Protein 7L6V (pdb70)

Solvent-accessible surface area: 42622 Å² total; per-residue (Å²): 90,66,48,6,15,43,88,143,10,48,17,139,34,74,19,53,0,90,30,3,0,26,0,21,7,25,62,4,47,141,18,66,5,10,17,0,0,40,5,25,34,27,0,0,0,2,0,28,13,0,37,20,1,14,28,73,56,45,78,35,111,66,46,46,121,0,17,38,1,44,14,0,38,48,51,68,90,11,4,70,68,56,117,50,25,34,41,0,0,59,0,0,20,28,0,0,15,4,0,24,21,18,0,0,0,27,0,0,0,20,0,0,6,2,0,6,4,2,8,12,18,10,72,100,115,54,31,2,83,30,10,98,9,4,9,4,53,0,4,28,17,48,0,37,100,99,75,23,41,0,0,0,0,0,1,0,0,4,17,11,0,0,38,17,47,15,19,0,2,1,13,15,30,19,54,0,1,40,17,0,34,0,0,1,0,2,0,1,0,0,1,7,6,1,6,1,4,16,76,46,96,134,31,0,42,42,65,125,67,38,45,1,89,16,0,18,0,2,0,1,15,0,0,14,14,0,1,13,0,1,0,24,0,0,0,0,4,8,36,52,114,101,43,40,94,20,131,115,83,62,132,27,3,16,19,8,12,45,18,36,0,16,0,1,2,28,173,12,22,145,145,8,89,76,73,28,54,93,101,17,62,104,106,12,36,62,50,3,100,78,2,3,45,41,0,43,131,3,145,47,35,55,81,52,104,12,14,41,60,17,12,24,20,2,0,34,6,1,4,15,8,42,76,68,152,103,26,118,3,54,19,52,79,113,86,5,26,22,1,11,88,0,1,7,103,28,1,4,5,28,36,0,22,127,56,14,160,9,28,5,46,93,20,15,49,22,37,25,0,0,0,5,78,5,59,2,41,46,146,125,31,0,17,41,100,22,0,0,16,11,166,130,54,129,24,49,58,121,73,25,0,0,9,10,116,98,10,75,174,18,17,85,81,62,65,72,21,75,88,46,95,12,62,19,64,40,36,21,162,21,128,87,55,11,71,28,135,0,22,1,47,11,56,53,15,54,7,80,26,8,0,0,7,0,22,23,52,31,142,74,152,143,62,69,42,1,1,0,6,15,12,73,40,125,40,23,64,58,48,115,71,0,115,88,53,4,75,11,48,29,53,52,148,59,47,44,2,32,0,61,0,40,62,6,35,84,126,4,40,4,39,0,30,0,0,0,7,2,4,12,61,82,48,60,76,4,90,21,22,97,1,50,30,50,168,52,78,122,23,97,10,88,18,90,37,34,29,132,22,68,48,55,28,55,27,125,0,24,0,56,16,60,44,33,96,12,9,2,15,0,2,0,0,10,42,72,24,114,92,54,93,111,76,30,6,0,0,29,5,74,104,48,56,63,15,58,19,162,78,4,192,83,47,6,80,7,40,36,63,52,84,132,18,37,0,42,0,48,0,54,61,2,108,55,96,4,30,3,45,0,44,0,0,0,9,34,37,32,33,80,23,16,28,127,67,100,70,20,45,6,177,19,34,91,0,46,6,56,124,99,137,28,46,72,23,5,117,17,71,27,62,51,16,31,89,34,126,62,46,22,58,26,119,0,25,2,30,5,94,40,8,12,6,54,10,0,17,0,3,0,36,40,47,50,131,91,89,144,91,96,64,1,0,17,5,45,28,115,89,181,61,84,56,28,91,48,0,112,88,50,8,71,6,50,17,43,55,88,155,68,28,2,22,0,43,0,49,96,2,31,67,138,2,45,5,39,0,34,0,24,0,58,4,32,7,34,4,12,63,13,97,10,96,26,20,90,0,43,4,65,126,66,116,154,25,112,10,75,5,58,34,30,28,135,16,133,58,42,24,63,26,123,0,17,1,55,8,54,50,17,92,0,14,51,22,9,1,0,0,0,25,53,26,120,91,110,61,47,69,18,0,0,0,4,2,30,88,35,34,37,60,45,4,121,11,0,126,85,56,7,87,8,48,40,45,88,104,146,30,17,0,38,0,68,0,44,76,0,56,69,131,1,36,1,44,0,26,0,0,3,2,7,100,12,56,54,141,25,125,61,24,31,39,7,112,10,19,90,0,41,4,58,128,118,138,52,96,7,74,14,54,40,29,28,105,28,123,60,55,23,82,26,154,0,27,1,42,10,48,21,11,22,1,23,16,10,0,1,1,1,8,11,64,29,124,88,158,151,83,77,9,1,4,5,6,1,0,35,49,36,84,41,49,12,120,59,1,118,88,34,5,75,2,46,54,44,55,104,140,24,12,0,42,0,35,0,74,56,1,85,83,95,0,35,0,40,0,32,0,2,30,0,28,1,0,11,4,26,49,78,65,74,18,80,13,16,83,62,124,8,175,20,18,87,0,38,4,63,128

B-factor: mean 48.37, std 18.38, range [22.45, 128.88]

Secondary structure (DSSP, 8-state):
---SS-S---TTSPP-SSSEEEEE-TT-TTSPPEEEEEEETTEEEEEEE--SS-GGG-S-PPPPGGGS-SS----TTTT-SHHHHHHHHHHHHHHHHHHHTSHHHHHHHHHHHH-PPP-B--SSTTEEB--GGGEEEEE-TTS-EEEEE-SEEEEE--SSTT--EEE-B--SS--TTTSS----EEEE--SSEEEEE-SSHHHHTSSSS----EEPPHHHHHHHHHHHHHHHHTT-PPPTT-EEE-----TT--EEEHHHHHHH-GGGGGSS-HHHHHHHHHHHHHHHHHHHHHHHT--EE-S-SS-HHHHHHHHHHHHT-EE-TT--EE--HHHHHHHHHIIIIIS-HHHHHHHHT----S-SS----EEEE----STTT-BTTTBTS-TTSGGGSTTTTTBTTTTGGG-EEEEE--/--EEEEE---B--TT--EEEEEEEESS-GGGSEEEEEEE-TTS--EEEEEE-TTSS-EEE-GGGTTT-EEEEETTTTEEEEEE-S--TTS-EEEEEEEESBTT-EEE---EEEB-/-GGGG-EEEEE--EEEETT--EEEEEEEES-SS--SEEEEEEE-TTS--EEEEEEETTS-EEE-TTTTTTEEEEE-TTSSEEEEEE-S--GGG-EEEEEEEE----TTS---PPEE---EEEEEE-/-----SSEEEEEE-EEE-TT--EEEEEEEESS-GGGEEEEEEEE-TTS--EEEEEE-TT--EEE-TTTTTTEEEEEETTTTEEEEEE-S--GGG-EEEEEEEEETTSS-EEE---EEEEE--/--S-EEEEE--EEE-TT--EEEEEEEESS-GGGS-EEEEEE-TTS-EEEEEEE-TTS-EEE-TTTTTT-EEEEETTTTEEEEEE-S--GGG-EEEEEEESSS--S--TT--B---EEEEE--/---EEEEE--EEE-TT--EEEEEEEESS-TTSEEEEEEEE-TTS-EEEEEEE-TT--EEE-GGGTTTEEEEEEGGGTEEEEEE-S--GGG-EEEEEEEEESS---SSS--TTEEEE---EEEEE--

GO terms:
  GO:0004222 metalloendopeptidase activity (F, EXP)

InterPro domains:
  IPR000395 Botulinum/Tetanus toxin, catalytic chain [PF01742] (4-410)
  IPR000395 Botulinum/Tetanus toxin, catalytic chain [PR00760] (7-23)
  IPR000395 Botulinum/Tetanus toxin, catalytic chain [PR00760] (33-49)
  IPR000395 Botulinum/Tetanus toxin, catalytic chain [PR00760] (72-88)
  IPR000395 Botulinum/Tetanus toxin, catalytic chain [PR00760] (97-119)
  IPR000395 Botulinum/Tetanus toxin, catalytic chain [PR00760] (213-225)
  IPR000395 Botulinum/Tetanus toxin, catalytic chain [PR00760] (259-275)
  IPR011065 Kunitz inhibitor STI-like superfamily [SSF50386] (1080-1295)
  IPR012500 Clostridium neurotoxin, translocation [PF07952] (549-866)
  IPR012928 Clostridium neurotoxin, receptor binding N-terminal [PF07953] (886-1079)
  IPR013104 Clostridium neurotoxin, receptor-binding C-terminal [PF07951] (1088-1293)
  IPR013320 Concanavalin A-like lectin/glucanase domain superfamily [SSF49899] (873-1079)
  IPR036248 Clostridium neurotoxin, translocation domain [G3DSA:1.20.1120.10] (447-868)
  IPR036248 Clostridium neurotoxin, translocation domain [SSF58091] (549-874)

Structure (mmCIF, N/CA/C/O backbone):
data_7L6V
#
_entry.id   7L6V
#
_cell.length_a   115.899
_cell.length_b   157.645
_cell.length_c   173.001
_cell.angle_alpha   90.000
_cell.angle_beta   90.000
_cell.angle_gamma   90.000
#
_symmetry.space_group_name_H-M   'I 2 2 2'
#
loop_
_entity.id
_entity.type
_entity.pdbx_description
1 polymer BoNT/A
2 polymer JPU-C1
3 polymer JPU-A5
4 polymer JPU-H7
5 polymer 'Single-domain antibody VHH ciA-F12'
6 polymer JPU-D12
7 non-polymer 1,2-ETHANEDIOL
8 non-polymer 'ZINC ION'
9 water water
#
loop_
_atom_site.group_PDB
_atom_site.id
_atom_site.type_symbol
_atom_site.label_atom_id
_atom_site.label_alt_id
_atom_site.label_comp_id
_atom_site.label_asym_id
_atom_site.label_entity_id
_atom_site.label_seq_id
_atom_site.pdbx_PDB_ins_code
_atom_site.Cartn_x
_atom_site.Cartn_y
_atom_site.Cartn_z
_atom_site.occupancy
_atom_site.B_iso_or_equiv
_atom_site.auth_seq_id
_atom_site.auth_comp_id
_atom_site.auth_asym_id
_atom_site.auth_atom_id
_atom_site.pdbx_PDB_model_num
ATOM 1 N N . SER A 1 5 ? -52.80300 47.19700 29.66700 1.000 51.77548 0 SER A N 1
ATOM 2 C CA . SER A 1 5 ? -52.25400 47.37200 31.00700 1.000 57.58736 0 SER A CA 1
ATOM 3 C C . SER A 1 5 ? -53.31500 47.35100 32.12500 1.000 51.69270 0 SER A C 1
ATOM 4 O O . SER A 1 5 ? -52.98900 47.02500 33.26600 1.000 51.83455 0 SER A O 1
ATOM 7 N N . MET A 1 6 ? -54.57600 47.71800 31.82700 1.000 40.66510 1 MET A N 1
ATOM 8 C CA . MET A 1 6 ? -55.58200 47.34300 32.82200 1.000 40.36687 1 MET A CA 1
ATOM 9 C C . MET A 1 6 ? -55.86600 45.84800 32.70400 1.000 39.84687 1 MET A C 1
ATOM 10 O O . MET A 1 6 ? -55.95600 45.32400 31.59400 1.000 38.61635 1 MET A O 1
ATOM 15 N N . PRO A 1 7 ? -56.02700 45.14500 33.81500 1.000 40.61790 2 PRO A N 1
ATOM 16 C CA . PRO A 1 7 ? -56.41700 43.73600 33.72400 1.000 36.10742 2 PRO A CA 1
ATOM 17 C C . PRO A 1 7 ? -57.84900 43.61800 33.23500 1.000 37.43890 2 PRO A C 1
ATOM 18 O O . PRO A 1 7 ? -58.67200 44.52400 33.41400 1.000 31.43158 2 PRO A O 1
ATOM 22 N N . PHE A 1 8 ? -58.14200 42.48700 32.59600 1.000 30.12150 3 PHE A N 1
ATOM 23 C CA . PHE A 1 8 ? -59.51300 42.22500 32.16600 1.000 28.04943 3 PHE A CA 1
ATOM 24 C C . PHE A 1 8 ? -60.43500 42.05300 33.36400 1.000 30.61202 3 PHE A C 1
ATOM 25 O O . PHE A 1 8 ? -61.60600 42.45600 33.33100 1.000 28.59878 3 PHE A O 1
ATOM 33 N N . VAL A 1 9 ? -59.92300 41.43900 34.42300 1.000 31.23504 4 VAL A N 1
ATOM 34 C CA . VAL A 1 9 ? -60.65100 41.22100 35.65900 1.000 30.73189 4 VAL A CA 1
ATOM 35 C C . VAL A 1 9 ? -60.06300 42.17700 36.67800 1.000 35.85177 4 VAL A C 1
ATOM 36 O O . VAL A 1 9 ? -59.05900 41.86800 37.32900 1.000 34.70040 4 VAL A O 1
ATOM 40 N N . ASN A 1 10 ? -60.68300 43.35100 36.80700 1.000 34.87326 5 ASN A N 1
ATOM 41 C CA . ASN A 1 10 ? -60.13200 44.50000 37.51500 1.000 45.56873 5 ASN A CA 1
ATOM 42 C C . ASN A 1 10 ? -60.22400 44.37700 39.03100 1.000 42.98312 5 ASN A C 1
ATOM 43 O O . ASN A 1 10 ? -59.94700 45.34800 39.73800 1.000 52.02566 5 ASN A O 1
ATOM 48 N N . LYS A 1 11 ? -60.59800 43.21800 39.54600 1.000 35.82578 6 LYS A N 1
ATOM 49 C CA . LYS A 1 11 ? -60.87700 43.04900 40.96000 1.000 41.45936 6 LYS A CA 1
ATOM 50 C C . LYS A 1 11 ? -60.42900 41.65100 41.36900 1.000 43.43754 6 LYS A C 1
ATOM 51 O O . LYS A 1 11 ? -60.41400 40.72800 40.55100 1.000 41.98698 6 LYS A O 1
ATOM 57 N N . GLN A 1 12 ? -60.05900 41.49400 42.63300 1.000 41.63919 7 GLN A N 1
ATOM 58 C CA . GLN A 1 12 ? -59.67900 40.18600 43.15200 1.000 50.23861 7 GLN A CA 1
ATOM 59 C C . GLN A 1 12 ? -60.89900 39.54500 43.79900 1.000 45.15000 7 GLN A C 1
ATOM 60 O O . GLN A 1 12 ? -61.42800 40.06800 44.78300 1.000 49.73192 7 GLN A O 1
ATOM 66 N N . PHE A 1 13 ? -61.34300 38.42500 43.24200 1.000 43.04051 8 PHE A N 1
ATOM 67 C CA . PHE A 1 13 ? -62.47400 37.67600 43.77200 1.000 39.98964 8 PHE A CA 1
ATOM 68 C C . PHE A 1 13 ? -61.99200 36.46600 44.56300 1.000 41.84196 8 PHE A C 1
ATOM 69 O O . PHE A 1 13 ? -61.09500 35.74100 44.12900 1.000 41.14903 8 PHE A O 1
ATOM 77 N N . ASN A 1 14 ? -62.59100 36.25800 45.72500 1.000 40.17844 9 ASN A N 1
ATOM 78 C CA . ASN A 1 14 ? -62.51600 35.00100 46.44800 1.000 36.09701 9 ASN A CA 1
ATOM 79 C C . ASN A 1 14 ? -63.92300 34.44500 46.54800 1.000 40.50980 9 ASN A C 1
ATOM 80 O O . ASN A 1 14 ? -64.88700 35.20100 46.72900 1.000 33.22280 9 ASN A O 1
ATOM 85 N N . TYR A 1 15 ? -64.04100 33.12000 46.42400 1.000 33.87533 10 TYR A N 1
ATOM 86 C CA . TYR A 1 15 ? -65.36900 32.52400 46.35000 1.000 31.58214 10 TYR A CA 1
ATOM 87 C C . TYR A 1 15 ? -66.22300 32.90300 47.54600 1.000 31.94533 10 TYR A C 1
ATOM 88 O O . TYR A 1 15 ? -67.44600 33.03900 47.41700 1.000 31.32632 10 TYR A O 1
ATOM 97 N N . LYS A 1 16 ? -65.60400 33.06800 48.71400 1.000 32.82909 11 LYS A N 1
ATOM 98 C CA . LYS A 1 16 ? -66.32500 33.35100 49.94300 1.000 34.83945 11 LYS A CA 1
ATOM 99 C C . LYS A 1 16 ? -66.50700 34.84600 50.20000 1.000 37.39802 11 LYS A C 1
ATOM 100 O O . LYS A 1 16 ? -67.01000 35.21800 51.26400 1.000 32.51161 11 LYS A O 1
ATOM 106 N N . ASP A 1 17 ? -66.12700 35.70700 49.26100 1.000 36.02332 12 ASP A N 1
ATOM 107 C CA . ASP A 1 17 ? -66.39700 37.13200 49.44300 1.000 38.59709 12 ASP A CA 1
ATOM 108 C C . ASP A 1 17 ? -67.90500 37.35300 49.53500 1.000 41.44807 12 ASP A C 1
ATOM 109 O O . ASP A 1 17 ? -68.66800 36.74600 48.77600 1.000 37.41484 12 ASP A O 1
ATOM 114 N N . PRO A 1 18 ? -68.37000 38.20900 50.43700 1.000 41.13630 13 PRO A N 1
ATOM 115 C CA . PRO A 1 18 ? -69.81600 38.44100 50.54300 1.000 44.68197 13 PRO A CA 1
ATOM 116 C C . PRO A 1 18 ? -70.37100 39.08300 49.28200 1.000 35.46001 13 PRO A C 1
ATOM 117 O O . PRO A 1 18 ? -69.68100 39.82400 48.58500 1.000 36.90208 13 PRO A O 1
ATOM 121 N N . VAL A 1 19 ? -71.64000 38.77400 48.99000 1.000 34.01430 14 VAL A N 1
ATOM 122 C CA . VAL A 1 19 ? -72.31300 39.38100 47.84600 1.000 35.84629 14 VAL A CA 1
ATOM 123 C C . VAL A 1 19 ? -72.39600 40.90600 48.00400 1.000 35.60932 14 VAL A C 1
ATOM 124 O O . VAL A 1 19 ? -72.40800 41.44800 49.11400 1.000 34.78878 14 VAL A O 1
ATOM 128 N N . ASN A 1 20 ? -72.47400 41.59700 46.85900 1.000 31.51021 15 ASN A N 1
ATOM 129 C CA . ASN A 1 20 ? -72.79200 43.01500 46.81200 1.000 35.07563 15 ASN A CA 1
ATOM 130 C C . ASN A 1 20 ? -73.89200 43.33300 45.81300 1.000 41.91312 15 ASN A C 1
ATOM 131 O O . ASN A 1 20 ? -74.30800 44.49100 45.72200 1.000 38.45345 15 ASN A O 1
ATOM 136 N N . GLY A 1 21 ? -74.36400 42.35600 45.04900 1.000 35.18311 16 GLY A N 1
ATOM 137 C CA . GLY A 1 21 ? -75.42700 42.59700 44.10100 1.000 36.20407 16 GLY A CA 1
ATOM 138 C C . GLY A 1 21 ? -75.00900 43.23800 42.80400 1.000 35.05908 16 GLY A C 1
ATOM 139 O O . GLY A 1 21 ? -75.87800 43.48700 41.95300 1.000 36.94098 16 GLY A O 1
ATOM 140 N N . VAL A 1 22 ? -73.71400 43.50000 42.61400 1.000 34.76751 17 VAL A N 1
ATOM 141 C CA . VAL A 1 22 ? -73.21800 44.16200 41.41400 1.000 33.33933 17 VAL A CA 1
ATOM 142 C C . VAL A 1 22 ? -72.26800 43.22900 40.68500 1.000 33.57646 17 VAL A C 1
ATOM 143 O O . VAL A 1 22 ? -72.48700 42.90200 39.51500 1.000 34.63526 17 VAL A O 1
ATOM 147 N N . ASP A 1 23 ? -71.20500 42.78500 41.36600 1.000 33.52425 18 ASP A N 1
ATOM 148 C CA . ASP A 1 23 ? -70.28600 41.83600 40.76500 1.000 34.00347 18 ASP A CA 1
ATOM 149 C C . ASP A 1 23 ? -70.08100 40.57800 41.59800 1.000 33.30616 18 ASP A C 1
ATOM 150 O O . ASP A 1 23 ? -69.36400 39.68200 41.15000 1.000 33.45544 18 ASP A O 1
ATOM 155 N N . ILE A 1 24 ? -70.68800 40.48100 42.78200 1.000 30.76135 19 ILE A N 1
ATOM 156 C CA . ILE A 1 24 ? -70.84100 39.20900 43.48100 1.000 31.50943 19 ILE A CA 1
ATOM 157 C C . ILE A 1 24 ? -72.29100 39.11600 43.91600 1.000 32.78044 19 ILE A C 1
ATOM 158 O O . ILE A 1 24 ? -72.79900 40.02100 44.59100 1.000 33.38842 19 ILE A O 1
ATOM 163 N N . ALA A 1 25 ? -72.99400 38.06200 43.49300 1.000 26.68170 20 ALA A N 1
ATOM 164 C CA . ALA A 1 25 ? -74.43900 38.01300 43.81400 1.000 25.38865 20 ALA A CA 1
ATOM 165 C C . ALA A 1 25 ? -75.03000 36.63700 43.53100 1.000 36.38184 20 ALA A C 1
ATOM 166 O O . ALA A 1 25 ? -74.55000 35.96300 42.60000 1.000 28.78032 20 ALA A O 1
ATOM 168 N N . TYR A 1 26 ? -76.03400 36.24000 44.31500 1.000 30.08793 21 TYR A N 1
ATOM 169 C CA . TYR A 1 26 ? -76.74900 34.98300 43.99100 1.000 34.82363 21 TYR A CA 1
ATOM 170 C C . TYR A 1 26 ? -77.63000 35.32200 42.79000 1.000 38.58858 21 TYR A C 1
ATOM 171 O O . TYR A 1 26 ? -78.18000 36.43200 42.76400 1.000 35.60889 21 TYR A O 1
ATOM 180 N N . ILE A 1 27 ? -77.70000 34.44000 41.79700 1.000 33.31967 22 ILE A N 1
ATOM 181 C CA . ILE A 1 27 ? -78.43100 34.72900 40.57300 1.000 35.64776 22 ILE A CA 1
ATOM 182 C C . ILE A 1 27 ? -79.29100 33.52200 40.22800 1.000 40.79994 22 ILE A C 1
ATOM 183 O O . ILE A 1 27 ? -79.01600 32.39400 40.64000 1.000 36.01944 22 ILE A O 1
ATOM 188 N N . LYS A 1 28 ? -80.34100 33.78600 39.45800 1.000 38.07987 23 LYS A N 1
ATOM 189 C CA . LYS A 1 28 ? -81.20600 32.77500 38.87400 1.000 42.30900 23 LYS A CA 1
ATOM 190 C C . LYS A 1 28 ? -81.23100 32.96100 37.36300 1.000 43.63015 23 LYS A C 1
ATOM 191 O O . LYS A 1 28 ? -81.24600 34.09500 36.87200 1.000 38.46092 23 LYS A O 1
ATOM 197 N N . ILE A 1 29 ? -81.20800 31.85600 36.62300 1.000 42.02735 24 ILE A N 1
ATOM 198 C CA . ILE A 1 29 ? -81.23700 31.96300 35.16700 1.000 44.20366 24 ILE A CA 1
ATOM 199 C C . ILE A 1 29 ? -82.67400 31.77600 34.69300 1.000 51.59575 24 ILE A C 1
ATOM 200 O O . ILE A 1 29 ? -83.49500 31.15800 35.38800 1.000 49.20274 24 ILE A O 1
ATOM 205 N N . PRO A 1 30 ? -83.02400 32.30500 33.52800 1.000 54.43661 25 PRO A N 1
ATOM 206 C CA . PRO A 1 30 ? -84.43800 32.38800 33.15000 1.000 58.65932 25 PRO A CA 1
ATOM 207 C C . PRO A 1 30 ? -84.99700 31.02700 32.76700 1.000 55.33590 25 PRO A C 1
ATOM 208 O O . PRO A 1 30 ? -84.32400 30.21000 32.13200 1.000 58.06543 25 PRO A O 1
ATOM 212 N N . ASN A 1 31 ? -86.24300 30.78800 33.16800 1.000 57.11143 26 ASN A N 1
ATOM 213 C CA . ASN A 1 31 ? -86.97600 29.56100 32.87200 1.000 58.87480 26 ASN A CA 1
ATOM 214 C C . ASN A 1 31 ? -86.35800 28.33400 33.52500 1.000 62.08933 26 ASN A C 1
ATOM 215 O O . ASN A 1 31 ? -86.68600 27.20600 33.14500 1.000 69.28649 26 ASN A O 1
ATOM 220 N N . ALA A 1 32 ? -85.44900 28.52400 34.47800 1.000 58.61759 27 ALA A N 1
ATOM 221 C CA . ALA A 1 32 ? -85.01900 27.45500 35.36500 1.000 58.90534 27 ALA A CA 1
ATOM 222 C C . ALA A 1 32 ? -85.58400 27.75000 36.74800 1.000 65.07426 27 ALA A C 1
ATOM 223 O O . ALA A 1 32 ? -84.84800 27.81700 37.74000 1.000 61.74979 27 ALA A O 1
ATOM 225 N N . GLY A 1 33 ? -86.90400 27.93400 36.81100 1.000 65.40193 28 GLY A N 1
ATOM 226 C CA . GLY A 1 33 ? -87.51800 28.47400 38.01200 1.000 64.85662 28 GLY A CA 1
ATOM 227 C C . GLY A 1 33 ? -87.24800 27.65200 39.25700 1.000 63.17296 28 GLY A C 1
ATOM 228 O O . GLY A 1 33 ? -87.07600 28.20300 40.34700 1.000 72.13987 28 GLY A O 1
ATOM 229 N N . GLN A 1 34 ? -87.21800 26.32800 39.12500 1.000 51.55181 29 GLN A N 1
ATOM 230 C CA . GLN A 1 34 ? -87.01700 25.52600 40.32200 1.000 58.80547 29 GLN A CA 1
ATOM 231 C C . GLN A 1 34 ? -85.55500 25.42400 40.73800 1.000 53.91546 29 GLN A C 1
ATOM 232 O O . GLN A 1 34 ? -85.27000 24.81800 41.77300 1.000 51.43190 29 GLN A O 1
ATOM 238 N N . MET A 1 35 ? -84.62900 26.02000 39.99300 1.000 48.90561 30 MET A N 1
ATOM 239 C CA . MET A 1 35 ? -83.22900 25.99100 40.39100 1.000 45.39356 30 MET A CA 1
ATOM 240 C C . MET A 1 35 ? -83.00500 26.80000 41.66700 1.000 45.88812 30 MET A C 1
ATOM 241 O O . MET A 1 35 ? -83.62800 27.84000 41.89600 1.000 41.62663 30 MET A O 1
ATOM 246 N N . GLN A 1 36 ? -82.08400 26.32200 42.48500 1.000 44.01788 31 GLN A N 1
ATOM 247 C CA . GLN A 1 36 ? -81.61800 27.09700 43.61900 1.000 39.46175 31 GLN A CA 1
ATOM 248 C C . GLN A 1 36 ? -80.76200 28.26800 43.13100 1.000 37.64299 31 GLN A C 1
ATOM 249 O O . GLN A 1 36 ? -79.97700 28.11200 42.19400 1.00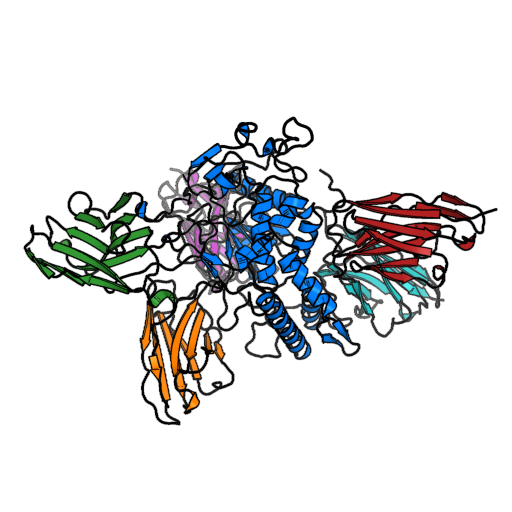0 36.82279 31 GLN A O 1
ATOM 255 N N . PRO A 1 37 ? -80.89700 29.45800 43.72200 1.000 35.70129 32 PRO A N 1
ATOM 256 C CA . PRO A 1 37 ? -79.96200 30.53800 43.37800 1.000 34.50514 32 PRO A CA 1
ATOM 257 C C . PRO A 1 37 ? -78.52600 30.07400 43.59200 1.000 35.50966 32 PRO A C 1
ATOM 258 O O . PRO A 1 37 ? -78.23300 29.35000 44.54600 1.000 34.81602 32 PRO A O 1
ATOM 262 N N . VAL A 1 38 ? -77.63000 30.48000 42.68000 1.000 33.70552 33 VAL A N 1
ATOM 263 C CA . VAL A 1 38 ? -76.22100 30.09000 42.71200 1.000 38.74125 33 VAL A CA 1
ATOM 264 C C . VAL A 1 38 ? -75.34300 31.33700 42.78000 1.000 38.24496 33 VAL A C 1
ATOM 265 O O . VAL A 1 38 ? -75.63000 32.35500 42.14300 1.000 33.56438 33 VAL A O 1
ATOM 269 N N . LYS A 1 39 ? -74.24100 31.24000 43.52400 1.000 30.92356 34 LYS A N 1
ATOM 270 C CA . LYS A 1 39 ? -73.35500 32.38600 43.68600 1.000 32.29403 34 LYS A CA 1
ATOM 271 C C . LYS A 1 39 ? -72.55300 32.60200 42.40500 1.000 32.47084 34 LYS A C 1
ATOM 272 O O . LYS A 1 39 ? -71.97600 31.65500 41.85100 1.000 32.06360 34 LYS A O 1
ATOM 278 N N . ALA A 1 40 ? -72.52300 33.84500 41.93100 1.000 29.71118 35 ALA A N 1
ATOM 279 C CA . ALA A 1 40 ? -71.90400 34.16100 40.64800 1.000 29.35684 35 ALA A CA 1
ATOM 280 C C . ALA A 1 40 ? -71.04200 35.40700 40.78300 1.000 29.32018 35 ALA A C 1
ATOM 281 O O . ALA A 1 40 ? -71.18300 36.18900 41.72900 1.000 25.80984 35 ALA A O 1
ATOM 283 N N . PHE A 1 41 ? -70.15300 35.58900 39.80900 1.000 28.82168 36 PHE A N 1
ATOM 284 C CA . PHE A 1 41 ? -69.11500 36.61000 39.88200 1.000 29.84166 36 PHE A CA 1
ATOM 285 C C . PHE A 1 41 ? -69.00800 37.27900 38.52900 1.000 32.42710 36 PHE A C 1
ATOM 286 O O . PHE A 1 41 ? -68.77000 36.60300 37.52300 1.000 30.51230 36 PHE A O 1
ATOM 294 N N . LYS A 1 42 ? -69.19000 38.59900 38.50700 1.000 29.48774 37 LYS A N 1
ATOM 295 C CA . LYS A 1 42 ? -69.15000 39.36000 37.26300 1.000 31.25245 37 LYS A CA 1
ATOM 296 C C . LYS A 1 42 ? -67.70600 39.80000 37.06400 1.000 31.46758 37 LYS A C 1
ATOM 297 O O . LYS A 1 42 ? -67.26800 40.83600 37.56100 1.000 35.11602 37 LYS A O 1
ATOM 303 N N . ILE A 1 43 ? -66.95400 38.98700 36.33100 1.000 27.41076 38 ILE A N 1
ATOM 304 C CA . ILE A 1 43 ? -65.51900 39.20500 36.23100 1.000 33.68336 38 ILE A CA 1
ATOM 305 C C . ILE A 1 43 ? -65.19300 40.35500 35.28600 1.000 30.30147 38 ILE A C 1
ATOM 306 O O . ILE A 1 43 ? -64.09700 40.92400 35.36300 1.000 30.76931 38 ILE A O 1
ATOM 311 N N . HIS A 1 44 ? -66.11900 40.71100 34.40200 1.000 31.99485 39 HIS A N 1
ATOM 312 C CA . HIS A 1 44 ? -65.96200 41.81800 33.47200 1.000 28.19937 39 HIS A CA 1
ATOM 313 C C . HIS A 1 44 ? -67.36100 42.19800 33.01800 1.000 30.93179 39 HIS A C 1
ATOM 314 O O . HIS A 1 44 ? -68.27300 41.37400 33.06700 1.000 30.18061 39 HIS A O 1
ATOM 321 N N . ASN A 1 45 ? -67.54600 43.45900 32.62700 1.000 32.45311 40 ASN A N 1
ATOM 322 C CA . ASN A 1 45 ? -68.82900 43.85500 32.06500 1.000 29.64765 40 ASN A CA 1
ATOM 323 C C . ASN A 1 45 ? -69.33300 42.77800 31.12000 1.000 31.04139 40 ASN A C 1
ATOM 324 O O . ASN A 1 45 ? -68.59300 42.29500 30.25400 1.000 28.82599 40 ASN A O 1
ATOM 329 N N . LYS A 1 46 ? -70.58500 42.38300 31.31100 1.000 31.30500 41 LYS A N 1
ATOM 330 C CA . LYS A 1 46 ? -71.28000 41.45500 30.42900 1.000 32.86375 41 LYS A CA 1
ATOM 331 C C . LYS A 1 46 ? -70.82200 40.00400 30.57200 1.000 30.94040 41 LYS A C 1
ATOM 332 O O . LYS A 1 46 ? -71.31700 39.15500 29.81700 1.000 34.99726 41 LYS A O 1
ATOM 338 N N . ILE A 1 47 ? -69.92300 39.67800 31.50900 1.000 34.37381 42 ILE A N 1
ATOM 339 C CA . ILE A 1 47 ? -69.35200 38.33000 31.62800 1.000 31.54629 42 ILE A CA 1
ATOM 340 C C . ILE A 1 47 ? -69.37700 37.87800 33.08700 1.000 33.51174 42 ILE A C 1
ATOM 341 O O . ILE A 1 47 ? -68.70000 38.46800 33.94000 1.000 29.75436 42 ILE A O 1
ATOM 346 N N . TRP A 1 48 ? -70.12400 36.80800 33.36000 1.000 29.91357 43 TRP A N 1
ATOM 347 C CA . TRP A 1 48 ? -70.29300 36.26600 34.69600 1.000 28.77376 43 TRP A CA 1
ATOM 348 C C . TRP A 1 48 ? -69.71300 34.85900 34.75500 1.000 30.61220 43 TRP A C 1
ATOM 349 O O . TRP A 1 48 ? -69.73800 34.12700 33.76300 1.000 32.48288 43 TRP A O 1
ATOM 360 N N . VAL A 1 49 ? -69.20400 34.48100 35.92900 1.000 28.68441 44 VAL A N 1
ATOM 361 C CA . VAL A 1 49 ? -68.69500 33.13200 36.17300 1.000 30.85326 44 VAL A CA 1
ATOM 362 C C . VAL A 1 49 ? -69.52300 32.49100 37.28500 1.000 27.42853 44 VAL A C 1
ATOM 363 O O . VAL A 1 49 ? -69.72600 33.09700 38.34700 1.000 28.26070 44 VAL A O 1
ATOM 367 N N . ILE A 1 50 ? -70.01900 31.28800 37.02900 1.000 27.52013 45 ILE A N 1
ATOM 368 C CA . ILE A 1 50 ? -70.79200 30.51300 37.99100 1.000 26.42846 45 ILE A CA 1
ATOM 369 C C . ILE A 1 50 ? -70.01400 29.23700 38.29500 1.000 31.74816 45 ILE A C 1
ATOM 370 O O . ILE A 1 50 ? -69.98200 28.31000 37.48700 1.000 29.01130 45 ILE A O 1
ATOM 375 N N . PRO A 1 51 ? -69.34500 29.16400 39.43800 1.000 30.42830 46 PRO A N 1
ATOM 376 C CA . PRO A 1 51 ? -68.58100 27.94800 39.79100 1.000 30.19383 46 PRO A CA 1
ATOM 377 C C . PRO A 1 51 ? -69.47600 26.81800 40.31300 1.000 33.88821 46 PRO A C 1
ATOM 378 O O . PRO A 1 51 ? -69.38600 26.38400 41.46200 1.000 34.59780 46 PRO A O 1
ATOM 382 N N . GLU A 1 52 ? -70.35800 26.32700 39.44500 1.000 29.87461 47 GLU A N 1
ATOM 383 C CA . GLU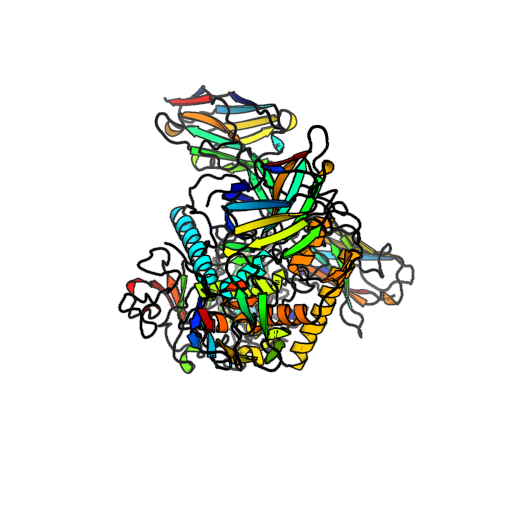 A 1 52 ? -71.28100 25.25200 39.77000 1.000 28.22756 47 GLU A CA 1
ATOM 384 C C . GLU A 1 52 ? -71.31800 24.27600 38.60100 1.000 31.50380 47 GLU A C 1
ATOM 385 O O . GLU A 1 52 ? -71.17400 24.68000 37.44500 1.000 30.42303 47 GLU A O 1
ATOM 391 N N . ARG A 1 53 ? -71.53100 22.99100 38.89900 1.000 32.18894 48 ARG A N 1
ATOM 392 C CA . ARG A 1 53 ? -71.87500 22.04500 37.83800 1.000 33.68937 48 ARG A CA 1
ATOM 393 C C . ARG A 1 53 ? -73.18500 22.47800 37.19000 1.000 35.14513 48 ARG A C 1
ATOM 394 O O . ARG A 1 53 ? -74.14300 22.84300 37.87900 1.000 38.88622 48 ARG A O 1
ATOM 402 N N . ASP A 1 54 ? -73.24100 22.42500 35.86200 1.000 33.59032 49 ASP A N 1
ATOM 403 C CA . ASP A 1 54 ? -74.41300 22.95100 35.15500 1.000 33.88242 49 ASP A CA 1
ATOM 404 C C . ASP A 1 54 ? -75.54500 21.92700 35.17300 1.000 37.25291 49 ASP A C 1
ATOM 405 O O . ASP A 1 54 ? -75.68000 21.08900 34.28000 1.000 35.84635 49 ASP A O 1
ATOM 410 N N . THR A 1 55 ? -76.38100 22.01800 36.20400 1.000 37.35422 50 THR A N 1
ATOM 411 C CA . THR A 1 55 ? -77.64500 21.30300 36.28500 1.000 42.25476 50 THR A CA 1
ATOM 412 C C . THR A 1 55 ? -78.84000 22.20100 35.94800 1.000 44.81023 50 THR A C 1
ATOM 413 O O . THR A 1 55 ? -79.97300 21.84600 36.27400 1.000 42.67981 50 THR A O 1
ATOM 417 N N . PHE A 1 56 ? -78.61300 23.35000 35.29800 1.000 39.15224 51 PHE A N 1
ATOM 418 C CA . PHE A 1 56 ? -79.65700 24.37200 35.14100 1.000 42.29470 51 PHE A CA 1
ATOM 419 C C . PHE A 1 56 ? -80.04200 24.66300 33.70400 1.000 40.60661 51 PHE A C 1
ATOM 420 O O . PHE A 1 56 ? -81.22600 24.86000 33.42600 1.000 47.49311 51 PHE A O 1
ATOM 428 N N . THR A 1 57 ? -79.08000 24.74500 32.78200 1.000 38.58409 52 THR A N 1
ATOM 429 C CA . THR A 1 57 ? -79.44100 25.20400 31.44500 1.000 39.99951 52 THR A CA 1
ATOM 430 C C . THR A 1 57 ? -80.35000 24.20800 30.73100 1.000 40.25881 52 THR A C 1
ATOM 431 O O . THR A 1 57 ? -81.24900 24.61500 29.99100 1.000 42.96958 52 THR A O 1
ATOM 435 N N . ASN A 1 58 ? -80.15600 22.91400 30.95300 1.000 36.40504 53 ASN A N 1
ATOM 436 C CA . ASN A 1 58 ? -80.92100 21.87000 30.27000 1.000 38.44338 53 ASN A CA 1
ATOM 437 C C . ASN A 1 58 ? -81.70900 21.09300 31.30900 1.000 43.79086 53 ASN A C 1
ATOM 438 O O . ASN A 1 58 ? -81.10600 20.41300 32.16000 1.000 40.88881 53 ASN A O 1
ATOM 443 N N . PRO A 1 59 ? -83.03800 21.16100 31.29900 1.000 46.85369 54 PRO A N 1
ATOM 444 C CA . PRO A 1 59 ? -83.81300 20.47700 32.34300 1.000 46.78471 54 PRO A CA 1
ATOM 445 C C . PRO A 1 59 ? -83.70500 18.96100 32.28200 1.000 48.33346 54 PRO A C 1
ATOM 446 O O . PRO A 1 59 ? -84.00500 18.29100 33.27700 1.000 51.84597 54 PRO A O 1
ATOM 450 N N . GLU A 1 60 ? -83.30100 18.39900 31.14800 1.000 44.29048 55 GLU A N 1
ATOM 451 C CA . GLU A 1 60 ? -83.04900 16.96900 31.02900 1.000 42.92192 55 GLU A CA 1
ATOM 452 C C . GLU A 1 60 ? -81.62900 16.59200 31.43700 1.000 48.96661 55 GLU A C 1
ATOM 453 O O . GLU A 1 60 ? -81.22600 15.44600 31.24400 1.000 46.80339 55 GLU A O 1
ATOM 459 N N . GLU A 1 61 ? -80.85900 17.53500 31.97800 1.000 46.15888 56 GLU A N 1
ATOM 460 C CA . GLU A 1 61 ? -79.55100 17.26300 32.55700 1.000 41.80966 56 GLU A CA 1
ATOM 461 C C . GLU A 1 61 ? -79.47100 17.90900 33.92300 1.000 45.85636 56 GLU A C 1
ATOM 462 O O . GLU A 1 61 ? -78.55300 18.67600 34.22500 1.000 43.66219 56 GLU A O 1
ATOM 468 N N . GLY A 1 62 ? -80.47300 17.63000 34.75600 1.000 42.64778 57 GLY A N 1
ATOM 469 C CA . GLY A 1 62 ? -80.64900 18.28700 36.03500 1.000 48.03658 57 GLY A CA 1
ATOM 470 C C . GLY A 1 62 ? -79.95600 17.63100 37.20500 1.000 52.12060 57 GLY A C 1
ATOM 471 O O . GLY A 1 62 ? -80.16300 18.04700 38.35300 1.000 50.06137 57 GLY A O 1
ATOM 472 N N . ASP A 1 63 ? -79.15300 16.60300 36.94800 1.000 46.60020 58 ASP A N 1
ATOM 473 C CA . ASP A 1 63 ? -78.35400 15.94600 37.96900 1.000 44.87324 58 ASP A CA 1
ATOM 474 C C . ASP A 1 63 ? -77.06900 15.45900 37.31700 1.000 50.12834 58 ASP A C 1
ATOM 475 O O . ASP A 1 63 ? -76.85800 15.62600 36.11200 1.000 44.53335 58 ASP A O 1
ATOM 480 N N . LEU A 1 64 ? -76.20500 14.84800 38.12300 1.000 43.04919 59 LEU A N 1
ATOM 481 C CA . LEU A 1 64 ? -74.90100 14.42100 37.64200 1.000 41.03128 59 LEU A CA 1
ATOM 482 C C . LEU A 1 64 ? -74.81600 12.90300 37.54300 1.000 48.32084 59 LEU A C 1
ATOM 483 O O . LEU A 1 64 ? -73.71700 12.33800 37.50300 1.000 44.15197 59 LEU A O 1
ATOM 488 N N . ASN A 1 65 ? -75.95900 12.23800 37.48400 1.000 46.32325 60 ASN A N 1
ATOM 489 C CA . ASN A 1 65 ? -75.96200 10.80100 37.27000 1.000 50.63797 60 ASN A CA 1
ATOM 490 C C . ASN A 1 65 ? -75.39200 10.48100 35.89200 1.000 46.88066 60 ASN A C 1
ATOM 491 O O . ASN A 1 65 ? -75.84300 11.05600 34.89200 1.000 49.07933 60 ASN A O 1
ATOM 496 N N . PRO A 1 66 ? -74.39600 9.61000 35.79600 1.000 47.37298 61 PRO A N 1
ATOM 497 C CA . PRO A 1 66 ? -73.89300 9.19500 34.48300 1.000 46.74388 61 PRO A CA 1
ATOM 498 C C . PRO A 1 66 ? -74.85800 8.24100 33.80500 1.000 41.50030 61 PRO A C 1
ATOM 499 O O . PRO A 1 66 ? -75.74700 7.67200 34.45400 1.000 44.20456 61 PRO A O 1
ATOM 503 N N . PRO A 1 67 ? -74.72000 8.04300 32.50000 1.000 41.66244 62 PRO A N 1
ATOM 504 C CA . PRO A 1 67 ? -75.46600 6.98400 31.83300 1.000 38.21986 62 PRO A CA 1
ATOM 505 C C . PRO A 1 67 ? -74.96600 5.62400 32.28300 1.000 41.89065 62 PRO A C 1
ATOM 506 O O . PRO A 1 67 ? -73.91800 5.52400 32.94200 1.000 41.14832 62 PRO A O 1
ATOM 510 N N . PRO A 1 68 ? -75.69000 4.55600 31.95800 1.000 39.86401 63 PRO A N 1
ATOM 511 C CA . PRO A 1 68 ? -75.14300 3.21600 32.16900 1.000 36.43332 63 PRO A CA 1
ATOM 512 C C . PRO A 1 68 ? -73.77800 3.09200 31.50200 1.000 40.33473 63 PRO A C 1
ATOM 513 O O . PRO A 1 68 ? -73.50500 3.72000 30.47500 1.000 35.29258 63 PRO A O 1
ATOM 517 N N . GLU A 1 69 ? -72.90900 2.27900 32.11000 1.000 44.67138 64 GLU A N 1
ATOM 518 C CA . GLU A 1 69 ? -71.53300 2.15900 31.61800 1.000 47.94404 64 GLU A CA 1
ATOM 519 C C . GLU A 1 69 ? -71.48300 1.83800 30.12600 1.000 39.15199 64 GLU A C 1
ATOM 520 O O . GLU A 1 69 ? -70.69800 2.43700 29.38200 1.000 42.35809 64 GLU A O 1
ATOM 526 N N . ALA A 1 70 ? -72.30200 0.88000 29.66800 1.000 37.12973 65 ALA A N 1
ATOM 527 C CA . ALA A 1 70 ? -72.31700 0.57000 28.24000 1.000 46.33552 65 ALA A CA 1
ATOM 528 C C . ALA A 1 70 ? -72.63900 1.79600 27.38800 1.000 45.24574 65 ALA A C 1
ATOM 529 O O . ALA A 1 70 ? -72.30200 1.82600 26.19600 1.000 40.23143 65 ALA A O 1
ATOM 531 N N . LYS A 1 71 ? -73.28100 2.80200 27.96100 1.000 39.75887 66 LYS A N 1
ATOM 532 C CA . LYS A 1 71 ? -73.69800 3.95400 27.18000 1.000 44.48460 66 LYS A CA 1
ATOM 533 C C . LYS A 1 71 ? -72.73000 5.11800 27.28900 1.000 46.11779 66 LYS A C 1
ATOM 534 O O . LYS A 1 71 ? -72.98600 6.17600 26.70300 1.000 39.97573 66 LYS A O 1
ATOM 540 N N . GLN A 1 72 ? -71.63500 4.95900 28.02700 1.000 41.85868 67 GLN A N 1
ATOM 541 C CA . GLN A 1 72 ? -70.60300 5.98700 28.09200 1.000 36.75726 67 GLN A CA 1
ATOM 542 C C . GLN A 1 72 ? -69.63000 5.77800 26.94300 1.000 42.62705 67 GLN A C 1
ATOM 543 O O . GLN A 1 72 ? -69.17300 4.65200 26.70600 1.000 39.70462 67 GLN A O 1
ATOM 549 N N . VAL A 1 73 ? -69.33200 6.85400 26.22100 1.000 41.85008 68 VAL A N 1
ATOM 550 C CA . VAL A 1 73 ? -68.41300 6.77000 25.09100 1.000 38.21570 68 VAL A CA 1
ATOM 551 C C . VAL A 1 73 ? -66.99600 6.75900 25.64000 1.000 40.29641 68 VAL A C 1
ATOM 552 O O . VAL A 1 73 ? -66.77500 7.17300 26.79000 1.000 36.98858 68 VAL A O 1
ATOM 556 N N . PRO A 1 74 ? -66.02200 6.25700 24.87800 1.000 43.32945 69 PRO A N 1
ATOM 557 C CA . PRO A 1 74 ? -64.63200 6.24700 25.37000 1.000 40.20789 69 PRO A CA 1
ATOM 558 C C . PRO A 1 74 ? -64.15200 7.59500 25.88100 1.000 38.61351 69 PRO A C 1
ATOM 559 O O . PRO A 1 74 ? -63.52600 7.65500 26.94800 1.000 39.94821 69 PRO A O 1
ATOM 563 N N . VAL A 1 75 ? -64.42800 8.68100 25.16300 1.000 33.27732 70 VAL A N 1
ATOM 564 C CA . VAL A 1 75 ? -63.98600 10.01300 25.59300 1.000 34.16769 70 VAL A CA 1
ATOM 565 C C . VAL A 1 75 ? -65.11800 10.62300 26.41700 1.000 36.57960 70 VAL A C 1
ATOM 566 O O . VAL A 1 75 ? -65.97500 11.34400 25.90800 1.000 38.14797 70 VAL A O 1
ATOM 570 N N . SER A 1 76 ? -65.08700 10.36000 27.71800 1.000 36.23980 71 SER A N 1
ATOM 571 C CA . SER A 1 76 ? -66.05400 10.88700 28.67100 1.000 32.58350 71 SER A CA 1
ATOM 572 C C . SER A 1 76 ? -65.43400 10.71000 30.04600 1.000 38.00615 71 SER A C 1
ATOM 573 O O . SER A 1 76 ? -64.57300 9.85000 30.23600 1.000 33.90803 71 SER A O 1
ATOM 576 N N . TYR A 1 77 ? -65.86500 11.52600 31.00400 1.000 35.26617 72 TYR A N 1
ATOM 577 C CA . TYR A 1 77 ? -65.30700 11.42800 32.35300 1.000 32.05509 72 TYR A CA 1
ATOM 578 C C . TYR A 1 77 ? -66.34300 11.89600 33.36300 1.000 32.90738 72 TYR A C 1
ATOM 579 O O . TYR A 1 77 ? -66.83800 13.02400 33.25800 1.000 34.10486 72 TYR A O 1
ATOM 588 N N . TYR A 1 78 ? -66.66700 11.03500 34.33400 1.000 33.48774 73 TYR A N 1
ATOM 589 C CA . TYR A 1 78 ? -67.70700 11.30700 35.32000 1.000 33.36981 73 TYR A CA 1
ATOM 590 C C . TYR A 1 78 ? -67.11200 11.28500 36.71900 1.000 37.30371 73 TYR A C 1
ATOM 591 O O . TYR A 1 78 ? -66.39100 10.35200 37.08300 1.000 34.92529 73 TYR A O 1
ATOM 600 N N . ASP A 1 79 ? -67.40100 12.33200 37.48700 1.000 36.07503 74 ASP A N 1
ATOM 601 C CA . ASP A 1 79 ? -67.08800 12.36300 38.91100 1.000 35.60998 74 ASP A CA 1
ATOM 602 C C . ASP A 1 79 ? -68.08400 13.34100 39.52000 1.000 36.29136 74 ASP A C 1
ATOM 603 O O . ASP A 1 79 ? -67.89800 14.56100 39.41700 1.000 32.28708 74 ASP A O 1
ATOM 608 N N . SER A 1 80 ? -69.13300 12.80000 40.13600 1.000 35.40168 75 SER A N 1
ATOM 609 C CA . SER A 1 80 ? -70.20700 13.62900 40.66400 1.000 37.82196 75 SER A CA 1
ATOM 610 C C . SER A 1 80 ? -69.76100 14.51500 41.82200 1.000 35.99989 75 SER A C 1
ATOM 611 O O . SER A 1 80 ? -70.50700 15.42200 42.20300 1.000 37.06165 75 SER A O 1
ATOM 614 N N . THR A 1 81 ? -68.58300 14.27100 42.39800 1.000 35.04495 76 THR A N 1
ATOM 615 C CA . THR A 1 81 ? -68.09900 15.06500 43.51900 1.000 37.54980 76 THR A CA 1
ATOM 616 C C . THR A 1 81 ? -67.30500 16.28800 43.08100 1.000 39.21345 76 THR A C 1
ATOM 617 O O . THR A 1 81 ? -67.01200 17.15600 43.91500 1.000 35.42928 76 THR A O 1
ATOM 621 N N . TYR A 1 82 ? -66.93700 16.37100 41.80700 1.000 38.29618 77 TYR A N 1
ATOM 622 C CA . TYR A 1 82 ? -66.12700 17.48700 41.35200 1.000 34.33701 77 TYR A CA 1
ATOM 623 C C . TYR A 1 82 ? -66.92100 18.78700 41.44400 1.000 33.87102 77 TYR A C 1
ATOM 624 O O . TYR A 1 82 ? -68.07000 18.86300 40.99400 1.000 32.60353 77 TYR A O 1
ATOM 633 N N . LEU A 1 83 ? -66.30700 19.80600 42.04600 1.000 33.06400 78 LEU A N 1
ATOM 634 C CA . LEU A 1 83 ? -66.87200 21.15500 42.11000 1.000 30.28523 78 LEU A CA 1
ATOM 635 C C . LEU A 1 83 ? -68.06500 21.21600 43.06100 1.000 36.89000 78 LEU A C 1
ATOM 636 O O . LEU A 1 83 ? -69.09300 21.81700 42.75100 1.000 35.92134 78 LEU A O 1
ATOM 641 N N . SER A 1 84 ? -67.92500 20.58900 44.23200 1.000 37.24782 79 SER A N 1
ATOM 642 C CA . SER A 1 84 ? -68.97400 20.57200 45.24100 1.000 40.46597 79 SER A CA 1
ATOM 643 C C . SER A 1 84 ? -68.62400 21.35100 46.50300 1.000 38.35445 79 SER A C 1
ATOM 644 O O . SER A 1 84 ? -69.50800 21.56900 47.33200 1.000 43.15832 79 SER A O 1
ATOM 647 N N . THR A 1 85 ? -67.37600 21.77700 46.67100 1.000 38.69391 80 THR A N 1
ATOM 648 C CA . THR A 1 85 ? -66.92200 22.42700 47.88900 1.000 38.53841 80 THR A CA 1
ATOM 649 C C . THR A 1 85 ? -66.46800 23.85500 47.59800 1.000 34.95416 80 THR A C 1
ATOM 650 O O . THR A 1 85 ? -66.06000 24.18300 46.47800 1.000 35.03123 80 THR A O 1
ATOM 654 N N . ASP A 1 86 ? -66.52700 24.69800 48.63000 1.000 36.04649 81 ASP A N 1
ATOM 655 C CA . ASP A 1 86 ? -66.12900 26.09400 48.47300 1.000 35.02523 81 ASP A CA 1
ATOM 656 C C . ASP A 1 86 ? -64.68900 26.21100 47.98300 1.000 34.99137 81 ASP A C 1
ATOM 657 O O . ASP A 1 86 ? -64.37500 27.08400 47.16700 1.000 34.81231 81 ASP A O 1
ATOM 662 N N . ASN A 1 87 ? -63.80000 25.33200 48.45400 1.000 35.47852 82 ASN A N 1
ATOM 663 C CA . ASN A 1 87 ? -62.40200 25.39800 48.03100 1.000 37.21248 82 ASN A CA 1
ATOM 664 C C . ASN A 1 87 ? -62.24800 25.10700 46.54400 1.000 32.13931 82 ASN A C 1
ATOM 665 O O . ASN A 1 87 ? -61.47500 25.78200 45.85300 1.000 31.33955 82 ASN A O 1
ATOM 670 N N . GLU A 1 88 ? -62.97500 24.11500 46.02100 1.000 30.63488 83 GLU A N 1
ATOM 671 C CA . GLU A 1 88 ? -62.92100 23.88200 44.57600 1.000 34.92832 83 GLU A CA 1
ATOM 672 C C . GLU A 1 88 ? -63.49900 25.06900 43.80500 1.000 28.76771 83 GLU A C 1
ATOM 673 O O . GLU A 1 88 ? -62.99500 25.43800 42.73900 1.000 30.27861 83 GLU A O 1
ATOM 679 N N . LYS A 1 89 ? -64.59500 25.63800 44.29900 1.000 29.04492 84 LYS A N 1
ATOM 680 C CA . LYS A 1 89 ? -65.21400 26.76500 43.60800 1.000 33.95526 84 LYS A CA 1
ATOM 681 C C . LYS A 1 89 ? -64.29600 27.98000 43.61700 1.000 31.56282 84 LYS A C 1
ATOM 682 O O . LYS A 1 89 ? -64.20000 28.70700 42.62000 1.000 28.58936 84 LYS A O 1
ATOM 688 N N . ASP A 1 90 ? -63.56400 28.18000 44.70900 1.000 29.89460 85 ASP A N 1
ATOM 689 C CA . ASP A 1 90 ? -62.58500 29.25700 44.73300 1.000 31.42002 85 ASP A CA 1
ATOM 690 C C . ASP A 1 90 ? -61.49900 29.01800 43.69000 1.000 33.97722 85 ASP A C 1
ATOM 691 O O . ASP A 1 90 ? -61.15100 29.90700 42.90200 1.000 28.84254 85 ASP A O 1
ATOM 696 N N . ASN A 1 91 ? -60.96700 27.80500 43.66100 1.000 33.04851 86 ASN A N 1
ATOM 697 C CA . ASN A 1 91 ? -59.90900 27.48100 42.71500 1.000 28.90921 86 ASN A CA 1
ATOM 698 C C . ASN A 1 91 ? -60.41700 27.53500 41.28100 1.000 27.33787 86 ASN A C 1
ATOM 699 O O . ASN A 1 91 ? -59.69400 27.97500 40.38100 1.000 28.62014 86 ASN A O 1
ATOM 704 N N . TYR A 1 92 ? -61.65200 27.08000 41.04800 1.000 27.28582 87 TYR A N 1
ATOM 705 C CA . TYR A 1 92 ? -62.26100 27.17400 39.72000 1.000 30.01722 87 TYR A CA 1
ATOM 706 C C . TYR A 1 92 ? -62.36900 28.62700 39.27400 1.000 27.20837 87 TYR A C 1
ATOM 707 O O . TYR A 1 92 ? -62.03200 28.97100 38.13200 1.000 25.76491 87 TYR A O 1
ATOM 716 N N . LEU A 1 93 ? -62.86400 29.49000 40.16000 1.000 25.31394 88 LEU A N 1
ATOM 717 C CA . LEU A 1 93 ? -63.06400 30.89800 39.80800 1.000 29.18086 88 LEU A CA 1
ATOM 718 C C . LEU A 1 93 ? -61.74700 31.56000 39.41800 1.000 30.40515 88 LEU A C 1
ATOM 719 O O . LEU A 1 93 ? -61.66500 32.26300 38.40100 1.000 30.41076 88 LEU A O 1
ATOM 724 N N . LYS A 1 94 ? -60.70000 31.33300 40.21800 1.000 28.73840 89 LYS A N 1
ATOM 725 C CA . LYS A 1 94 ? -59.40500 31.94400 39.95600 1.000 28.98838 89 LYS A CA 1
ATOM 726 C C . LYS A 1 94 ? -58.72700 31.32200 38.73800 1.000 30.60207 89 LYS A C 1
ATOM 727 O O . LYS A 1 94 ? -58.00200 32.01500 38.01500 1.000 30.00491 89 LYS A O 1
ATOM 733 N N . GLY A 1 95 ? -58.96300 30.02900 38.48600 1.000 29.00265 90 GLY A N 1
ATOM 734 C CA . GLY A 1 95 ? -58.49800 29.43400 37.24300 1.000 24.11637 90 GLY A CA 1
ATOM 735 C C . GLY A 1 95 ? -59.13900 30.06700 36.02400 1.000 25.56756 90 GLY A C 1
ATOM 736 O O . GLY A 1 95 ? -58.46400 30.34100 35.02800 1.000 28.47952 90 GLY A O 1
ATOM 737 N N . VAL A 1 96 ? -60.45200 30.30800 36.07800 1.000 24.61521 91 VAL A N 1
ATOM 738 C CA . VAL A 1 96 ? -61.13000 30.92200 34.93600 1.000 25.89987 91 VAL A CA 1
ATOM 739 C C . VAL A 1 96 ? -60.62900 32.35400 34.73100 1.000 29.26564 91 VAL A C 1
ATOM 740 O O . VAL A 1 96 ? -60.28100 32.75500 33.61600 1.000 30.02515 91 VAL A O 1
ATOM 744 N N . THR A 1 97 ? -60.57000 33.14600 35.80300 1.000 27.62566 92 THR A N 1
ATOM 745 C CA . THR A 1 97 ? -60.10000 34.53000 35.64200 1.000 27.11572 92 THR A CA 1
ATOM 746 C C . THR A 1 97 ? -58.67500 34.57100 35.09600 1.000 30.41108 92 THR A C 1
ATOM 747 O O . THR A 1 97 ? -58.35300 35.39500 34.22000 1.000 29.82666 92 THR A O 1
ATOM 751 N N . LYS A 1 98 ? -57.80900 33.67000 35.57400 1.000 28.24355 93 LYS A N 1
ATOM 752 C CA . LYS A 1 98 ? -56.43600 33.66700 35.07800 1.000 28.57754 93 LYS A CA 1
ATOM 753 C C . LYS A 1 98 ? -56.40100 33.37400 33.58400 1.000 28.96564 93 LYS A C 1
ATOM 754 O O . LYS A 1 98 ? -55.64800 34.01000 32.84000 1.000 26.58600 93 LYS A O 1
ATOM 760 N N . LEU A 1 99 ? -57.23100 32.43000 33.12000 1.000 22.44756 94 LEU A N 1
ATOM 761 C CA . LEU A 1 99 ? -57.30100 32.14600 31.69100 1.000 29.11343 94 LEU A CA 1
ATOM 762 C C . LEU A 1 99 ? -57.81700 33.35100 30.90200 1.000 27.72954 94 LEU A C 1
ATOM 763 O O . LEU A 1 99 ? -57.32400 33.64100 29.80500 1.000 27.17545 94 LEU A O 1
ATOM 768 N N . PHE A 1 100 ? -58.82800 34.05000 31.42100 1.000 27.83963 95 PHE A N 1
ATOM 769 C CA . PHE A 1 100 ? -59.25400 35.27400 30.75400 1.000 27.68399 95 PHE A CA 1
ATOM 770 C C . PHE A 1 100 ? -58.10700 36.26300 30.62900 1.000 28.03412 95 PHE A C 1
ATOM 771 O O . PHE A 1 100 ? -57.94600 36.89100 29.58000 1.000 26.77984 95 PHE A O 1
ATOM 779 N N . GLU A 1 101 ? -57.29200 36.41900 31.68100 1.000 26.51801 96 GLU A N 1
ATOM 780 C CA . GLU A 1 101 ? -56.18100 37.36800 31.59100 1.000 30.06823 96 GLU A CA 1
ATOM 781 C C . GLU A 1 101 ? -55.15800 36.89300 30.57500 1.000 31.76565 96 GLU A C 1
ATOM 782 O O . GLU A 1 101 ? -54.60700 37.69600 29.81300 1.000 30.42786 96 GLU A O 1
ATOM 788 N N . ARG A 1 102 ? -54.88600 35.58700 30.55100 1.000 24.86972 97 ARG A N 1
ATOM 789 C CA . ARG A 1 102 ? -53.94200 35.06400 29.57500 1.000 22.97918 97 ARG A CA 1
ATOM 790 C C . ARG A 1 102 ? -54.41800 35.36300 28.16200 1.000 24.89801 97 ARG A C 1
ATOM 791 O O . ARG A 1 102 ? -53.63100 35.78700 27.30300 1.000 27.33366 97 ARG A O 1
ATOM 799 N N . ILE A 1 103 ? -55.70800 35.15600 27.90200 1.000 26.01947 98 ILE A N 1
ATOM 800 C CA . ILE A 1 103 ? -56.25600 35.45300 26.58300 1.000 24.33231 98 ILE A CA 1
ATOM 801 C C . ILE A 1 103 ? -56.16800 36.95100 26.29800 1.000 27.72267 98 ILE A C 1
ATOM 802 O O . ILE A 1 103 ? -55.70400 37.37800 25.22800 1.000 26.34518 98 ILE A O 1
ATOM 807 N N . TYR A 1 104 ? -56.61300 37.77000 27.25700 1.000 26.04345 99 TYR A N 1
ATOM 808 C CA . TYR A 1 104 ? -56.62100 39.22600 27.09200 1.000 29.38864 99 TYR A CA 1
ATOM 809 C C . TYR A 1 104 ? -55.22900 39.79800 26.91100 1.000 30.01327 99 TYR A C 1
ATOM 810 O O . TYR A 1 104 ? -55.09000 40.91200 26.38500 1.000 29.29058 99 TYR A O 1
ATOM 819 N N . SER A 1 105 ? -54.19600 39.06600 27.33300 1.000 26.93656 100 SER A N 1
ATOM 820 C CA . SER A 1 105 ? -52.84400 39.59200 27.26100 1.000 31.31294 100 SER A CA 1
ATOM 821 C C . SER A 1 105 ? -52.24700 39.47400 25.86700 1.000 28.97716 100 SER A C 1
ATOM 822 O O . SER A 1 105 ? -51.16900 40.02400 25.63000 1.000 26.27047 100 SER A O 1
ATOM 825 N N . THR A 1 106 ? -52.90500 38.76400 24.95700 1.000 24.36137 101 THR A N 1
ATOM 826 C CA . THR A 1 106 ? -52.52600 38.74700 23.54800 1.000 30.98878 101 THR A CA 1
ATOM 827 C C . THR A 1 106 ? -53.40800 39.74700 22.79700 1.000 31.83878 101 THR A C 1
ATOM 828 O O . THR A 1 106 ? -54.54300 40.01900 23.20700 1.000 29.28856 101 THR A O 1
ATOM 832 N N . ASP A 1 107 ? -52.88400 40.30000 21.69500 1.000 26.84046 102 ASP A N 1
ATOM 833 C CA . ASP A 1 107 ? -53.70000 41.21900 20.90400 1.000 28.63817 102 ASP A CA 1
ATOM 834 C C . ASP A 1 107 ? -54.88600 40.49700 20.29500 1.000 29.33230 102 ASP A C 1
ATOM 835 O O . ASP A 1 107 ? -55.97800 41.06400 20.18900 1.000 25.07479 102 ASP A O 1
ATOM 840 N N . LEU A 1 108 ? -54.68700 39.23700 19.88600 1.000 28.58739 103 LEU A N 1
ATOM 841 C CA . LEU A 1 108 ? -55.79200 38.43200 19.38200 1.000 26.29426 103 LEU A CA 1
ATOM 842 C C . LEU A 1 108 ? -56.87100 38.26800 20.44100 1.000 27.46323 103 LEU A C 1
ATOM 843 O O . LEU A 1 108 ? -58.06400 38.41700 20.15800 1.000 26.51524 103 LEU A O 1
ATOM 848 N N . GLY A 1 109 ? -56.46500 37.93200 21.66800 1.000 27.00810 104 GLY A N 1
ATOM 849 C CA . GLY A 1 109 ? -57.43200 37.73800 22.73000 1.000 22.82496 104 GLY A CA 1
ATOM 850 C C . GLY A 1 109 ? -58.09300 39.03700 23.15400 1.000 28.94668 104 GLY A C 1
ATOM 851 O O . GLY A 1 109 ? -59.29900 39.07000 23.41600 1.000 28.53678 104 GLY A O 1
ATOM 852 N N . ARG A 1 110 ? -57.31000 40.11700 23.26500 1.000 27.86951 105 ARG A N 1
ATOM 853 C CA . ARG A 1 110 ? -57.91200 41.41500 23.55000 1.000 28.79203 105 ARG A CA 1
ATOM 854 C C . ARG A 1 110 ? -58.98700 41.73500 22.52200 1.000 28.78787 105 ARG A C 1
ATOM 855 O O . ARG A 1 110 ? -60.08100 42.20000 22.86900 1.000 24.85302 105 ARG A O 1
ATOM 863 N N . MET A 1 111 ? -58.68800 41.48400 21.24600 1.000 26.69904 106 MET A N 1
ATOM 864 C CA . MET A 1 111 ? -59.64400 41.75000 20.18300 1.000 28.72051 106 MET A CA 1
ATOM 865 C C . MET A 1 111 ? -60.89100 40.89000 20.35500 1.000 26.65842 106 MET A C 1
ATOM 866 O O . MET A 1 111 ? -62.01300 41.40400 20.40700 1.000 29.40900 106 MET A O 1
ATOM 871 N N . LEU A 1 112 ? -60.71100 39.56800 20.45800 1.000 28.83916 107 LEU A N 1
ATOM 872 C CA . LEU A 1 112 ? -61.85500 38.67400 20.64800 1.000 26.30632 107 LEU A CA 1
ATOM 873 C C . LEU A 1 112 ? -62.69900 39.10300 21.84000 1.000 26.16511 107 LEU A C 1
ATOM 874 O O . LEU A 1 112 ? -63.93100 39.18400 21.75400 1.000 28.19116 107 LEU A O 1
ATOM 879 N N . LEU A 1 113 ? -62.05300 39.38000 22.97200 1.000 22.92339 108 LEU A N 1
ATOM 880 C CA . LEU A 1 113 ? -62.84000 39.73400 24.14400 1.000 25.92303 108 LEU A CA 1
ATOM 881 C C . LEU A 1 113 ? -63.55700 41.06700 23.94600 1.000 28.38130 108 LEU A C 1
ATOM 882 O O . LEU A 1 113 ? -64.65000 41.26400 24.49600 1.000 28.17596 108 LEU A O 1
ATOM 887 N N . THR A 1 114 ? -62.97400 41.97700 23.15300 1.000 25.15822 109 THR A N 1
ATOM 888 C CA . THR A 1 114 ? -63.66000 43.22700 22.83100 1.000 29.63976 109 THR A CA 1
ATOM 889 C C . THR A 1 114 ? -64.89700 42.95300 21.99400 1.000 32.74423 109 THR A C 1
ATOM 890 O O . THR A 1 114 ? -65.96300 43.53000 22.24600 1.000 29.36316 109 THR A O 1
ATOM 894 N N . SER A 1 115 ? -64.76700 42.07000 20.99200 1.000 26.49642 110 SER A N 1
ATOM 895 C CA . SER A 1 115 ? -65.93000 41.65800 20.21200 1.000 29.34245 110 SER A CA 1
ATOM 896 C C . SER A 1 115 ? -66.99800 41.05600 21.11600 1.000 29.91921 110 SER A C 1
ATOM 897 O O . SER A 1 115 ? -68.18600 41.36500 20.97700 1.000 28.82356 110 SER A O 1
ATOM 900 N N . ILE A 1 116 ? -66.59200 40.22500 22.07500 1.000 30.24323 111 ILE A N 1
ATOM 901 C CA . ILE A 1 116 ? -67.57200 39.55900 22.92700 1.000 26.48514 111 ILE A CA 1
ATOM 902 C C . ILE A 1 116 ? -68.27800 40.57100 23.81300 1.000 28.64595 111 ILE A C 1
ATOM 903 O O . ILE A 1 116 ? -69.50300 40.51300 23.98700 1.000 33.95637 111 ILE A O 1
ATOM 908 N N . VAL A 1 117 ? -67.52500 41.52200 24.37700 1.000 30.16247 112 VAL A N 1
ATOM 909 C CA . VAL A 1 117 ? -68.14300 42.50000 25.26400 1.000 30.93059 112 VAL A CA 1
ATOM 910 C C . VAL A 1 117 ? -69.13300 43.37000 24.49700 1.000 31.61013 112 VAL A C 1
ATOM 911 O O . VAL A 1 117 ? -70.20700 43.69100 25.00900 1.000 29.62852 112 VAL A O 1
ATOM 915 N N . ARG A 1 118 ? -68.81900 43.74500 23.25400 1.000 27.87767 113 ARG A N 1
ATOM 916 C CA . ARG A 1 118 ? -69.78000 44.57100 22.54700 1.000 27.87574 113 ARG A CA 1
ATOM 917 C C . ARG A 1 118 ? -70.81500 43.77300 21.75400 1.000 33.38853 113 ARG A C 1
ATOM 918 O O . ARG A 1 118 ? -71.70600 44.37900 21.15700 1.000 30.44190 113 ARG A O 1
ATOM 926 N N . GLY A 1 119 ? -70.77500 42.44000 21.78600 1.000 29.98647 114 GLY A N 1
ATOM 927 C CA . GLY A 1 119 ? -71.76200 41.67100 21.05200 1.000 26.96606 114 GLY A CA 1
ATOM 928 C C . GLY A 1 119 ? -73.07500 41.44700 21.78100 1.000 32.05465 114 GLY A C 1
ATOM 929 O O . GLY A 1 119 ? -73.53600 40.30600 21.92900 1.000 32.50416 114 GLY A O 1
ATOM 930 N N . ILE A 1 120 ? -73.71100 42.53500 22.19900 1.000 33.44902 115 ILE A N 1
ATOM 931 C CA . ILE A 1 120 ? -74.92300 42.45400 23.01900 1.000 29.20211 115 ILE A CA 1
ATOM 932 C C . ILE A 1 120 ? -76.05100 41.80300 22.22200 1.000 29.19498 115 ILE A C 1
ATOM 933 O O . ILE A 1 120 ? -76.30800 42.19800 21.07000 1.000 29.86930 115 ILE A O 1
ATOM 938 N N . PRO A 1 121 ? -76.73400 40.79200 22.76000 1.000 32.67399 116 PRO A N 1
ATOM 939 C CA . PRO A 1 121 ? -77.88800 40.22200 22.05100 1.000 29.85152 116 PRO A CA 1
ATOM 940 C C . PRO A 1 121 ? -78.90400 41.29800 21.69400 1.000 31.82001 116 PRO A C 1
ATOM 941 O O . PRO A 1 121 ? -79.25100 42.15100 22.51900 1.000 34.55859 116 PRO A O 1
ATOM 945 N N . PHE A 1 122 ? -79.40300 41.23600 20.46000 1.000 34.02474 117 PHE A N 1
ATOM 946 C CA . PHE A 1 122 ? -80.28600 42.27800 19.95000 1.000 33.08549 117 PHE A CA 1
ATOM 947 C C . PHE A 1 122 ? -81.61000 42.33600 20.71000 1.000 38.96479 117 PHE A C 1
ATOM 948 O O . PHE A 1 122 ? -82.12400 41.32500 21.19900 1.000 37.55582 117 PHE A O 1
ATOM 956 N N . TRP A 1 123 ? -82.17700 43.54700 20.77900 1.000 38.77932 118 TRP A N 1
ATOM 957 C CA . TRP A 1 123 ? -83.47100 43.78500 21.42800 1.000 36.86931 118 TRP A CA 1
ATOM 958 C C . TRP A 1 123 ? -84.59600 43.55100 20.41700 1.000 36.23926 118 TRP A C 1
ATOM 959 O O . TRP A 1 123 ? -85.26500 44.47500 19.94400 1.000 37.26173 118 TRP A O 1
ATOM 970 N N . GLY A 1 124 ? -84.78600 42.27900 20.07800 1.000 38.88828 119 GLY A N 1
ATOM 971 C CA . GLY A 1 124 ? -85.78400 41.90600 19.09800 1.000 38.40939 119 GLY A CA 1
ATOM 972 C C . GLY A 1 124 ? -86.93900 41.09200 19.64700 1.000 39.89365 119 GLY A C 1
ATOM 973 O O . GLY A 1 124 ? -87.48900 40.25300 18.94100 1.000 42.23761 119 GLY A O 1
ATOM 974 N N . GLY A 1 125 ? -87.33500 41.33500 20.88500 1.000 40.76684 120 GLY A N 1
ATOM 975 C CA . GLY A 1 125 ? -88.29000 40.47800 21.54700 1.000 43.15777 120 GLY A CA 1
ATOM 976 C C . GLY A 1 125 ? -89.74800 40.89400 21.54300 1.000 43.56076 120 GLY A C 1
ATOM 977 O O . GLY A 1 125 ? -90.56200 40.22000 22.17800 1.000 48.97078 120 GLY A O 1
ATOM 978 N N . SER A 1 126 ? -90.12100 41.97300 20.86400 1.000 45.38465 121 SER A N 1
ATOM 979 C CA . SER A 1 126 ? -91.52000 42.38100 20.85500 1.000 45.33308 121 SER A CA 1
ATOM 980 C C . SER A 1 126 ? -92.24700 41.78900 19.65800 1.000 49.28111 121 SER A C 1
ATOM 981 O O . SER A 1 126 ? -91.65200 41.53900 18.60500 1.000 47.84178 121 SER A O 1
ATOM 984 N N . THR A 1 127 ? -93.55400 41.57600 19.83100 1.000 46.53805 122 THR A N 1
ATOM 985 C CA . THR A 1 127 ? -94.43400 41.29500 18.70500 1.000 47.85111 122 THR A CA 1
ATOM 986 C C . THR A 1 127 ? -94.76100 42.55000 17.90900 1.000 56.26037 122 THR A C 1
ATOM 987 O O . THR A 1 127 ? -95.28300 42.44100 16.79200 1.000 53.24616 122 THR A O 1
ATOM 991 N N . ILE A 1 128 ? -94.47600 43.72600 18.46400 1.000 48.70686 123 ILE A N 1
ATOM 992 C CA . ILE A 1 128 ? -94.62500 44.99500 17.75900 1.000 50.87599 123 ILE A CA 1
ATOM 993 C C . ILE A 1 128 ? -93.28800 45.35000 17.10800 1.000 51.32052 123 ILE A C 1
ATOM 994 O O . ILE A 1 128 ? -92.28400 45.55600 17.80100 1.000 49.45879 123 ILE A O 1
ATOM 999 N N . ASP A 1 129 ? -93.27900 45.43400 15.77300 1.000 49.64865 124 ASP A N 1
ATOM 1000 C CA . ASP A 1 129 ? -92.02700 45.59900 15.03500 1.000 50.93462 124 ASP A CA 1
ATOM 1001 C C . ASP A 1 129 ? -91.28900 46.86100 15.45400 1.000 53.68607 124 ASP A C 1
ATOM 1002 O O . ASP A 1 129 ? -90.05700 46.87700 15.51000 1.000 53.04395 124 ASP A O 1
ATOM 1007 N N . THR A 1 130 ? -92.02100 47.93700 15.71700 1.000 52.77197 125 THR A N 1
ATOM 1008 C CA . THR A 1 130 ? -91.41900 49.23400 15.98200 1.000 48.64282 125 THR A CA 1
ATOM 1009 C C . THR A 1 130 ? -91.02200 49.41800 17.43700 1.000 51.68631 125 THR A C 1
ATOM 1010 O O . THR A 1 130 ? -90.56600 50.50800 17.80800 1.000 48.13990 125 THR A O 1
ATOM 1014 N N . GLU A 1 131 ? -91.17900 48.38800 18.26100 1.000 45.79378 126 GLU A N 1
ATOM 1015 C CA . GLU A 1 131 ? -90.90600 48.45900 19.68700 1.000 46.50650 126 GLU A CA 1
ATOM 1016 C C . GLU A 1 131 ? -89.67100 47.62400 19.99300 1.000 47.31682 126 GLU A C 1
ATOM 1017 O O . GLU A 1 131 ? -89.67600 46.40700 19.78100 1.000 44.31667 126 GLU A O 1
ATOM 1023 N N . LEU A 1 132 ? -88.61000 48.27600 20.46800 1.000 43.83884 127 LEU A N 1
ATOM 1024 C CA . LEU A 1 132 ? -87.45200 47.54000 20.96000 1.000 42.41781 127 LEU A CA 1
ATOM 1025 C C . LEU A 1 132 ? -87.76500 46.92800 22.31900 1.000 44.52549 127 LEU A C 1
ATOM 1026 O O . LEU A 1 132 ? -88.33200 47.58400 23.19600 1.000 45.25077 127 LEU A O 1
ATOM 1031 N N . LYS A 1 133 ? -87.37600 45.66900 22.50100 1.000 44.70787 128 LYS A N 1
ATOM 1032 C CA . LYS A 1 133 ? -87.70600 44.93700 23.71800 1.000 39.11359 128 LYS A CA 1
ATOM 1033 C C . LYS A 1 133 ? -86.66400 43.85100 23.92000 1.000 38.85690 128 LYS A C 1
ATOM 1034 O O . LYS A 1 133 ? -86.35000 43.12600 22.97300 1.000 41.32351 128 LYS A O 1
ATOM 1040 N N . VAL A 1 134 ? -86.13300 43.74400 25.14200 1.000 38.69908 129 VAL A N 1
ATOM 1041 C CA . VAL A 1 134 ? -85.18900 42.67800 25.45100 1.000 38.10753 129 VAL A CA 1
ATOM 1042 C C . VAL A 1 134 ? -85.85500 41.29900 25.29600 1.000 39.42515 129 VAL A C 1
ATOM 1043 O O . VAL A 1 134 ? -87.07000 41.14800 25.43700 1.000 37.39534 129 VAL A O 1
ATOM 1047 N N . ILE A 1 135 ? -85.03400 40.28700 25.03500 1.000 38.40603 130 ILE A N 1
ATOM 1048 C CA . ILE A 1 135 ? -85.43800 38.88400 25.10100 1.000 41.23554 130 ILE A CA 1
ATOM 1049 C C . ILE A 1 135 ? -84.96300 38.33700 26.44500 1.000 32.80575 130 ILE A C 1
ATOM 1050 O O . ILE A 1 135 ? -83.76900 38.39100 26.75900 1.000 36.15200 130 ILE A O 1
ATOM 1055 N N . ASP A 1 136 ? -85.90000 37.81300 27.24400 1.000 40.66291 131 ASP A N 1
ATOM 1056 C CA . ASP A 1 136 ? -85.61000 37.55900 28.65300 1.000 38.09773 131 ASP A CA 1
ATOM 1057 C C . ASP A 1 136 ? -84.59000 36.44800 28.84000 1.000 38.13738 131 ASP A C 1
ATOM 1058 O O . ASP A 1 136 ? -83.87100 36.44500 29.84400 1.000 35.65154 131 ASP A O 1
ATOM 1063 N N . THR A 1 137 ? -84.50400 35.50700 27.90400 1.000 35.14654 132 THR A N 1
ATOM 1064 C CA . THR A 1 137 ? -83.45800 34.49800 28.04800 1.000 34.47339 132 THR A CA 1
ATOM 1065 C C . THR A 1 137 ? -82.05900 35.05000 27.77500 1.000 38.45113 132 THR A C 1
ATOM 1066 O O . THR A 1 137 ? -81.08800 34.29400 27.90000 1.000 33.37752 132 THR A O 1
ATOM 1070 N N . ASN A 1 138 ? -81.91600 36.34000 27.44000 1.000 34.32467 133 ASN A N 1
ATOM 1071 C CA . ASN A 1 138 ? -80.59900 36.97000 27.40700 1.000 33.25016 133 ASN A CA 1
ATOM 1072 C C . ASN A 1 138 ? -80.31400 37.77300 28.67400 1.000 38.08421 133 ASN A C 1
ATOM 1073 O O . ASN A 1 138 ? -79.46800 38.67100 28.65100 1.000 34.63271 133 ASN A O 1
ATOM 1078 N N . CYS A 1 139 ? -81.00000 37.45600 29.77800 1.000 37.08876 134 CYS A N 1
ATOM 1079 C CA . CYS A 1 139 ? -80.80600 38.10400 31.07100 1.000 37.79280 134 CYS A CA 1
ATOM 1080 C C . CYS A 1 139 ? -80.64700 37.05900 32.17100 1.000 38.02683 134 CYS A C 1
ATOM 1081 O O . CYS A 1 139 ? -80.98700 35.88800 32.00200 1.000 38.07692 134 CYS A O 1
ATOM 1084 N N . ILE A 1 140 ? -80.14600 37.50700 33.32100 1.000 41.41852 135 ILE A N 1
ATOM 1085 C CA . ILE A 1 140 ? -80.25000 36.76300 34.57100 1.000 41.47100 135 ILE A CA 1
ATOM 1086 C C . ILE A 1 140 ? -80.88300 37.68600 35.60500 1.000 38.85944 135 ILE A C 1
ATOM 1087 O O . ILE A 1 140 ? -80.89700 38.91000 35.45100 1.000 38.45551 135 ILE A O 1
ATOM 1092 N N . ASN A 1 141 ? -81.39800 37.08700 36.67600 1.000 35.49994 136 ASN A N 1
ATOM 1093 C CA . ASN A 1 141 ? -81.88000 37.84200 37.82700 1.000 39.68014 136 ASN A CA 1
ATOM 1094 C C . ASN A 1 141 ? -80.79100 37.87600 38.88900 1.000 39.02733 136 ASN A C 1
ATOM 1095 O O . ASN A 1 141 ? -80.30700 36.82400 39.32200 1.000 40.43011 136 ASN A O 1
ATOM 1100 N N . VAL A 1 142 ? -80.43200 39.08100 39.31900 1.000 36.81675 137 VAL A N 1
ATOM 1101 C CA . VAL A 1 142 ? -79.28700 39.32100 40.18800 1.000 36.82680 137 VAL A CA 1
ATOM 1102 C C . VAL A 1 142 ? -79.83300 39.70300 41.55600 1.000 38.46689 137 VAL A C 1
ATOM 1103 O O . VAL A 1 142 ? -80.43500 40.77100 41.71600 1.000 36.50313 137 VAL A O 1
ATOM 1107 N N . ILE A 1 143 ? -79.62300 38.85000 42.54300 1.000 35.00232 138 ILE A N 1
ATOM 1108 C CA . ILE A 1 143 ? -80.17600 39.08500 43.87200 1.000 35.02846 138 ILE A CA 1
ATOM 1109 C C . ILE A 1 143 ? -79.27300 40.06100 44.61100 1.000 35.62074 138 ILE A C 1
ATOM 1110 O O . ILE A 1 143 ? -78.04000 39.96200 44.54400 1.000 30.52299 138 ILE A O 1
ATOM 1115 N N . GLN A 1 144 ? -79.88800 40.99500 45.32800 1.000 38.30041 139 GLN A N 1
ATOM 1116 C CA . GLN A 1 144 ? -79.26700 42.12900 45.99400 1.000 35.32318 139 GLN A CA 1
ATOM 1117 C C . GLN A 1 144 ? -79.12500 41.87500 47.48400 1.000 37.40066 139 GLN A C 1
ATOM 1118 O O . GLN A 1 144 ? -79.84300 41.05300 48.06100 1.000 37.94354 139 GLN A O 1
ATOM 1124 N N . PRO A 1 145 ? -78.20900 42.57800 48.15400 1.000 38.12545 140 PRO A N 1
ATOM 1125 C CA . PRO A 1 145 ? -78.12300 42.43900 49.61900 1.000 38.46695 140 PRO A CA 1
ATOM 1126 C C . PRO A 1 145 ? -79.40300 42.82000 50.34000 1.000 33.99778 140 PRO A C 1
ATOM 1127 O O . PRO A 1 145 ? -79.64300 42.32400 51.45100 1.000 35.15262 1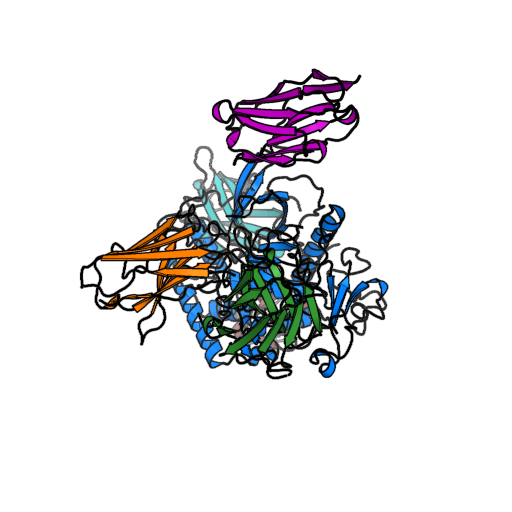40 PRO A O 1
ATOM 1131 N N . ASP A 1 146 ? -80.23200 43.69500 49.76900 1.000 33.71277 141 ASP A N 1
ATOM 1132 C CA . ASP A 1 146 ? -81.49200 44.04200 50.40800 1.000 34.99495 141 ASP A CA 1
ATOM 1133 C C . ASP A 1 146 ? -82.60800 43.06300 50.05400 1.000 35.23694 141 ASP A C 1
ATOM 1134 O O . ASP A 1 146 ? -83.75700 43.27200 50.46000 1.000 38.25017 141 ASP A O 1
ATOM 1139 N N . GLY A 1 147 ? -82.28900 41.97100 49.35300 1.000 37.79739 142 GLY A N 1
ATOM 1140 C CA . GLY A 1 147 ? -83.26100 40.93600 49.05800 1.000 34.61004 142 GLY A CA 1
ATOM 1141 C C . GLY A 1 147 ? -84.01300 41.13900 47.76300 1.000 39.48290 142 GLY A C 1
ATOM 1142 O O . GLY A 1 147 ? -84.63000 40.19200 47.26700 1.000 36.29547 142 GLY A O 1
ATOM 1143 N N . SER A 1 148 ? -83.98400 42.35000 47.20600 1.000 36.00168 143 SER A N 1
ATOM 1144 C CA . SER A 1 148 ? -84.59300 42.59200 45.90900 1.000 36.91542 143 SER A CA 1
ATOM 1145 C C . SER A 1 148 ? -83.76100 41.91600 44.82100 1.000 37.21470 143 SER A C 1
ATOM 1146 O O . SER A 1 148 ? -82.62600 41.49100 45.04200 1.000 35.56397 143 SER A O 1
ATOM 1149 N N . TYR A 1 149 ? -84.33100 41.81300 43.62700 1.000 34.44675 144 TYR A N 1
ATOM 1150 C CA . TYR A 1 149 ? -83.60100 41.24500 42.50600 1.000 37.99156 144 TYR A CA 1
ATOM 1151 C C . TYR A 1 149 ? -83.81500 42.12800 41.28900 1.000 38.94364 144 TYR A C 1
ATOM 1152 O O . TYR A 1 149 ? -84.84500 42.78400 41.14000 1.000 39.76274 144 TYR A O 1
ATOM 1161 N N . ARG A 1 150 ? -82.82100 42.13400 40.42400 1.000 42.00330 145 ARG A N 1
ATOM 1162 C CA . ARG A 1 150 ? -82.75900 43.03600 39.29200 1.000 38.96048 145 ARG A CA 1
ATOM 1163 C C . ARG A 1 150 ? -82.43100 42.20200 38.06600 1.000 47.69391 145 ARG A C 1
ATOM 1164 O O . ARG A 1 150 ? -81.52600 41.36100 38.11100 1.000 44.05348 145 ARG A O 1
ATOM 1172 N N . SER A 1 151 ? -83.20600 42.37900 37.00400 1.000 42.55488 146 SER A N 1
ATOM 1173 C CA . SER A 1 151 ? -82.92800 41.70200 35.74700 1.000 43.50356 146 SER A CA 1
ATOM 1174 C C . SER A 1 151 ? -81.74400 42.36800 35.05600 1.000 45.77586 146 SER A C 1
ATOM 1175 O O . SER A 1 151 ? -81.70400 43.59200 34.92400 1.000 45.77587 146 SER A O 1
ATOM 1178 N N . GLU A 1 152 ? -80.77300 41.57100 34.61500 1.000 41.44474 147 GLU A N 1
ATOM 1179 C CA . GLU A 1 152 ? -79.57600 42.13600 34.01100 1.000 35.17555 147 GLU A CA 1
ATOM 1180 C C . GLU A 1 152 ? -79.23100 41.39000 32.73400 1.000 39.84457 147 GLU A C 1
ATOM 1181 O O . GLU A 1 152 ? -79.11900 40.15800 32.74200 1.000 38.54313 147 GLU A O 1
ATOM 1187 N N . GLU A 1 153 ? -79.06900 42.13800 31.64200 1.000 34.28160 148 GLU A N 1
ATOM 1188 C CA . GLU A 1 153 ? -78.52600 41.56900 30.41600 1.000 40.79623 148 GLU A CA 1
ATOM 1189 C C . GLU A 1 153 ? -77.07000 41.15700 30.59900 1.000 36.31629 148 GLU A C 1
ATOM 1190 O O . GLU A 1 153 ? -76.31000 41.77400 31.35100 1.000 38.27934 148 GLU A O 1
ATOM 1196 N N . LEU A 1 154 ? -76.67800 40.12000 29.86900 1.000 36.15826 149 LEU A N 1
ATOM 1197 C CA . LEU A 1 154 ? -75.30000 39.66000 29.87200 1.000 31.28918 149 LEU A CA 1
ATOM 1198 C C . LEU A 1 154 ? -75.05600 38.90100 28.57400 1.000 33.64640 149 LEU A C 1
ATOM 1199 O O . LEU A 1 154 ? -75.99100 38.36700 27.96500 1.000 30.28025 149 LEU A O 1
ATOM 1204 N N . ASN A 1 155 ? -73.79500 38.90500 28.13500 1.000 29.49222 150 ASN A N 1
ATOM 1205 C CA . ASN A 1 155 ? -73.42300 38.20300 26.91600 1.000 34.90950 150 ASN A CA 1
ATOM 1206 C C . ASN A 1 155 ? -72.90700 36.79800 27.17000 1.000 29.00286 150 ASN A C 1
ATOM 1207 O O . ASN A 1 155 ? -73.11300 35.90800 26.33500 1.000 33.29902 150 ASN A O 1
ATOM 1212 N N . LEU A 1 156 ? -72.24300 36.58300 28.29900 1.000 27.50455 151 LEU A N 1
ATOM 1213 C CA . LEU A 1 156 ? -71.42900 35.38900 28.46100 1.000 28.29229 151 LEU A CA 1
ATOM 1214 C C . LEU A 1 156 ? -71.48800 34.90300 29.90000 1.000 34.56142 151 LEU A C 1
ATOM 1215 O O . LEU A 1 156 ? -71.29300 35.68900 30.83500 1.000 30.44299 151 LEU A O 1
ATOM 1220 N N . VAL A 1 157 ? -71.75200 33.60700 30.07000 1.000 32.67740 152 VAL A N 1
ATOM 1221 C CA . VAL A 1 157 ? -71.62600 32.93700 31.35400 1.000 31.51130 152 VAL A CA 1
ATOM 1222 C C . VAL A 1 157 ? -70.64100 31.78300 31.19100 1.000 34.60889 152 VAL A C 1
ATOM 1223 O O . VAL A 1 157 ? -70.77800 30.97600 30.26500 1.000 32.69553 152 VAL A O 1
ATOM 1227 N N . ILE A 1 158 ? -69.65300 31.70700 32.07700 1.000 33.54405 153 ILE A N 1
ATOM 1228 C CA . ILE A 1 158 ? -68.81300 30.52500 32.20400 1.000 31.56960 153 ILE A CA 1
ATOM 1229 C C . ILE A 1 158 ? -69.34500 29.72300 33.37800 1.000 31.91418 153 ILE A C 1
ATOM 1230 O O . ILE A 1 158 ? -69.47600 30.25000 34.49000 1.000 29.80560 153 ILE A O 1
ATOM 1235 N N . ILE A 1 159 ? -69.75100 28.48000 33.09600 1.000 32.50944 154 ILE A N 1
ATOM 1236 C CA . ILE A 1 159 ? -70.34300 27.60400 34.15000 1.000 32.65952 154 ILE A CA 1
ATOM 1237 C C . ILE A 1 159 ? -69.52100 26.31900 34.21200 1.000 35.23561 154 ILE A C 1
ATOM 1238 O O . ILE A 1 159 ? -68.81300 26.02800 33.23000 1.000 35.71575 154 ILE A O 1
ATOM 1243 N N . GLY A 1 160 ? -69.61400 25.58100 35.32000 1.000 30.37734 155 GLY A N 1
ATOM 1244 C CA . GLY A 1 160 ? -68.92600 24.28000 35.41500 1.000 31.36275 155 GLY A CA 1
ATOM 1245 C C . GLY A 1 160 ? -69.62500 23.25400 34.54500 1.000 30.96146 155 GLY A C 1
ATOM 1246 O O . GLY A 1 160 ? -70.80600 23.46700 34.21300 1.000 28.94216 155 GLY A O 1
ATOM 1247 N N . PRO A 1 161 ? -68.96200 22.14600 34.15800 1.000 30.18642 156 PRO A N 1
ATOM 1248 C CA . PRO A 1 161 ? -69.55600 21.16700 33.24100 1.000 31.14303 156 PRO A CA 1
ATOM 1249 C C . PRO A 1 161 ? -70.69200 20.34200 33.86400 1.000 34.78577 156 PRO A C 1
ATOM 1250 O O . PRO A 1 161 ? -70.82500 20.35100 35.07000 1.000 31.69069 156 PRO A O 1
ATOM 1254 N N . SER A 1 162 ? -71.49000 19.67000 33.02900 1.000 35.16366 157 SER A N 1
ATOM 1255 C CA . SER A 1 162 ? -72.61400 18.82600 33.51900 1.000 33.81109 157 SER A CA 1
ATOM 1256 C C . SER A 1 162 ? -72.07800 17.44700 33.91700 1.000 32.10142 157 SER A C 1
ATOM 1257 O O . SER A 1 162 ? -70.90100 17.37100 34.32100 1.000 34.62311 157 SER A O 1
ATOM 1260 N N . ALA A 1 163 ? -72.89500 16.39400 33.80500 1.000 33.23174 158 ALA A N 1
ATOM 1261 C CA . ALA A 1 163 ? -72.45300 15.06600 34.29400 1.000 35.13035 158 ALA A CA 1
ATOM 1262 C C . ALA A 1 163 ? -71.16000 14.65900 33.58100 1.000 33.74629 158 ALA A C 1
ATOM 1263 O O . ALA A 1 163 ? -70.22900 14.21900 34.27500 1.000 34.49859 158 ALA A O 1
ATOM 1265 N N . ASP A 1 164 ? -71.07500 14.84300 32.26200 1.000 33.85862 159 ASP A N 1
ATOM 1266 C CA . ASP A 1 164 ? -69.77800 14.56800 31.58800 1.000 30.75380 159 ASP A CA 1
ATOM 1267 C C . ASP A 1 164 ? -68.85700 15.75300 31.87600 1.000 35.19006 159 ASP A C 1
ATOM 1268 O O . ASP A 1 164 ? -69.14000 16.85200 31.36300 1.000 31.74767 159 ASP A O 1
ATOM 1273 N N . ILE A 1 165 ? -67.80300 15.53600 32.66500 1.000 35.55301 160 ILE A N 1
ATOM 1274 C CA . ILE A 1 165 ? -66.95600 16.66000 33.05400 1.000 33.11056 160 ILE A CA 1
ATOM 1275 C C . ILE A 1 165 ? -66.21000 17.26100 31.86700 1.000 31.89340 160 ILE A C 1
ATOM 1276 O O . ILE A 1 165 ? -65.89300 18.45700 31.86100 1.000 32.50359 160 ILE A O 1
ATOM 1281 N N . ILE A 1 166 ? -65.89200 16.46000 30.85300 1.000 33.93192 161 ILE A N 1
ATOM 1282 C CA . ILE A 1 166 ? -65.05000 16.96100 29.77600 1.000 35.01209 161 ILE A CA 1
ATOM 1283 C C . ILE A 1 166 ? -65.86800 17.38800 28.56500 1.000 32.66160 161 ILE A C 1
ATOM 1284 O O . ILE A 1 166 ? -65.29500 17.75500 27.53500 1.000 34.49621 161 ILE A O 1
ATOM 1289 N N . GLN A 1 167 ? -67.20000 17.38100 28.67100 1.000 32.38695 162 GLN A N 1
ATOM 1290 C CA . GLN A 1 167 ? -68.04300 17.88800 27.59000 1.000 37.24294 162 GLN A CA 1
ATOM 1291 C C . GLN A 1 167 ? -68.13500 19.41500 27.69700 1.000 33.24402 162 GLN A C 1
ATOM 1292 O O . GLN A 1 167 ? -69.09000 19.98700 28.23200 1.000 34.34267 162 GLN A O 1
ATOM 1298 N N . PHE A 1 168 ? -67.10400 20.08500 27.19100 1.000 32.14826 163 PHE A N 1
ATOM 1299 C CA . PHE A 1 168 ? -67.05900 21.54600 27.16300 1.000 31.54090 163 PHE A CA 1
ATOM 1300 C C . PHE A 1 168 ? -67.82900 22.01700 25.94700 1.000 34.89588 163 PHE A C 1
ATOM 1301 O O . PHE A 1 168 ? -67.64600 21.48300 24.85100 1.000 39.13079 163 PHE A O 1
ATOM 1309 N N . GLU A 1 169 ? -68.68100 23.01600 26.13000 1.000 31.44091 164 GLU A N 1
ATOM 1310 C CA . GLU A 1 169 ? -69.49000 23.43900 24.99900 1.000 34.03628 164 GLU A CA 1
ATOM 1311 C C . GLU A 1 169 ? -70.11300 24.79500 25.27700 1.000 32.84324 164 GLU A C 1
ATOM 1312 O O . GLU A 1 169 ? -70.19200 25.25600 26.42200 1.000 33.01744 164 GLU A O 1
ATOM 1318 N N . CYS A 1 170 ? -70.57700 25.40900 24.20200 1.000 31.86001 165 CYS A N 1
ATOM 1319 C CA . CYS A 1 170 ? -71.09800 26.76900 24.22200 1.000 31.48761 165 CYS A CA 1
ATOM 1320 C C . CYS A 1 170 ? -72.54200 26.67700 23.75600 1.000 38.57010 165 CYS A C 1
ATOM 1321 O O . CYS A 1 170 ? -72.79800 26.36500 22.58900 1.000 38.82926 165 CYS A O 1
ATOM 1324 N N . LYS A 1 171 ? -73.48200 26.91400 24.66800 1.000 34.18948 166 LYS A N 1
ATOM 1325 C CA . LYS A 1 171 ? -74.90500 26.78900 24.38800 1.000 37.04975 166 LYS A CA 1
ATOM 1326 C C . LYS A 1 171 ? -75.64300 28.08400 24.72000 1.000 36.79466 166 LYS A C 1
ATOM 1327 O O . LYS A 1 171 ? -75.11200 28.99200 25.37300 1.000 35.45271 166 LYS A O 1
ATOM 1333 N N . SER A 1 172 ? -76.89900 28.14500 24.28200 1.000 32.86979 167 SER A N 1
ATOM 1334 C CA . SER A 1 172 ? -77.70600 29.34100 24.47100 1.000 36.08853 167 SER A CA 1
ATOM 1335 C C . SER A 1 172 ? -79.17200 29.00700 24.25100 1.000 40.31245 167 SER A C 1
ATOM 1336 O O . SER A 1 172 ? -79.51700 28.12100 23.46000 1.000 42.80271 167 SER A O 1
ATOM 1339 N N . PHE A 1 173 ? -80.02800 29.74400 24.95200 1.000 37.84886 168 PHE A N 1
ATOM 1340 C CA . PHE A 1 173 ? -81.46000 29.48900 24.89500 1.000 38.56541 168 PHE A CA 1
ATOM 1341 C C . PHE A 1 173 ? -82.04800 29.93700 23.56300 1.000 37.11239 168 PHE A C 1
ATOM 1342 O O . PHE A 1 173 ? -81.70900 31.00200 23.04000 1.000 35.09337 168 PHE A O 1
ATOM 1350 N N . GLY A 1 174 ? -82.93600 29.10100 23.01700 1.000 38.90384 169 GLY A N 1
ATOM 1351 C CA . GLY A 1 174 ? -83.62100 29.38900 21.77700 1.000 40.19868 169 GLY A CA 1
ATOM 1352 C C . GLY A 1 174 ? -84.89600 30.20900 21.97700 1.000 41.38944 169 GLY A C 1
ATOM 1353 O O . GLY A 1 174 ? -85.33500 30.50800 23.09100 1.000 39.85697 169 GLY A O 1
ATOM 1354 N N . HIS A 1 175 ? -85.51200 30.54600 20.85000 1.000 39.83846 170 HIS A N 1
ATOM 1355 C CA . HIS A 1 175 ? -86.62300 31.48200 20.81000 1.000 46.48938 170 HIS A CA 1
ATOM 1356 C C . HIS A 1 175 ? -87.70300 30.93700 19.88700 1.000 41.92962 170 HIS A C 1
ATOM 1357 O O . HIS A 1 175 ? -87.41100 30.19600 18.94500 1.000 45.37719 170 HIS A O 1
ATOM 1364 N N . GLU A 1 176 ? -88.95400 31.33600 20.15800 1.000 42.25891 171 GLU A N 1
ATOM 1365 C CA . GLU A 1 176 ? -90.11000 30.72400 19.49400 1.000 41.05307 171 GLU A CA 1
ATOM 1366 C C . GLU A 1 176 ? -90.05100 30.86500 17.97900 1.000 45.63629 171 GLU A C 1
ATOM 1367 O O . GLU A 1 176 ? -90.50500 29.97000 17.25700 1.000 47.94575 171 GLU A O 1
ATOM 1373 N N . VAL A 1 177 ? -89.53800 31.99200 17.47300 1.000 45.59220 172 VAL A N 1
ATOM 1374 C CA . VAL A 1 177 ? -89.57100 32.22700 16.03000 1.000 44.88368 172 VAL A CA 1
ATOM 1375 C C . VAL A 1 177 ? -88.21300 32.67900 15.50700 1.000 45.76201 172 VAL A C 1
ATOM 1376 O O . VAL A 1 177 ? -87.98000 32.68900 14.29400 1.000 51.58227 172 VAL A O 1
ATOM 1380 N N . LEU A 1 178 ? -87.30200 33.03800 16.40300 1.000 38.55564 173 LEU A N 1
ATOM 1381 C CA . LEU A 1 178 ? -85.99600 33.55600 16.02000 1.000 44.09935 173 LEU A CA 1
ATOM 1382 C C . LEU A 1 178 ? -84.92400 32.50100 16.28900 1.000 43.07329 173 LEU A C 1
ATOM 1383 O O . LEU A 1 178 ? -84.88600 31.91800 17.37600 1.000 38.08933 173 LEU A O 1
ATOM 1388 N N . ASN A 1 179 ? -84.05400 32.26200 15.30500 1.000 34.92765 174 ASN A N 1
ATOM 1389 C CA . ASN A 1 179 ? -82.83400 31.48700 15.53300 1.000 39.92882 174 ASN A CA 1
ATOM 1390 C C . ASN A 1 179 ? -81.73300 32.51000 15.80000 1.000 41.23389 174 ASN A C 1
ATOM 1391 O O . ASN A 1 179 ? -81.04000 32.97300 14.89000 1.000 36.98546 174 ASN A O 1
ATOM 1396 N N . LEU A 1 180 ? -81.57700 32.85900 17.07800 1.000 38.11661 175 LEU A N 1
ATOM 1397 C CA . LEU A 1 180 ? -80.77900 34.02500 17.45000 1.000 32.19328 175 LEU A CA 1
ATOM 1398 C C . LEU A 1 180 ? -79.30600 33.88400 17.08100 1.000 38.25949 175 LEU A C 1
ATOM 1399 O O . LEU A 1 180 ? -78.63000 34.90000 16.87700 1.000 32.68977 175 LEU A O 1
ATOM 1404 N N . THR A 1 181 ? -78.77800 32.65600 16.99200 1.000 32.38015 176 THR A N 1
ATOM 1405 C CA . THR A 1 181 ? -77.35300 32.49900 16.69400 1.000 30.57619 176 THR A CA 1
ATOM 1406 C C . THR A 1 181 ? -77.05900 32.53600 15.20000 1.000 29.57438 176 THR A C 1
ATOM 1407 O O . THR A 1 181 ? -75.89100 32.45600 14.80900 1.000 34.27547 176 THR A O 1
ATOM 1411 N N . ARG A 1 182 ? -78.07500 32.67500 14.36600 1.000 32.18460 177 ARG A N 1
ATOM 1412 C CA . ARG A 1 182 ? -77.88700 32.65200 12.91900 1.000 37.60646 177 ARG A CA 1
ATOM 1413 C C . ARG A 1 182 ? -78.73100 33.69400 12.18800 1.000 34.15069 177 ARG A C 1
ATOM 1414 O O . ARG A 1 182 ? -78.81600 33.63800 10.95400 1.000 41.30744 177 ARG A O 1
ATOM 1422 N N . ASN A 1 183 ? -79.38400 34.62100 12.89000 1.000 31.99519 178 ASN A N 1
ATOM 1423 C CA . ASN A 1 183 ? -80.09800 35.71300 12.23200 1.000 35.40978 178 ASN A CA 1
ATOM 1424 C C . ASN A 1 183 ? -79.46000 37.06800 12.51500 1.000 37.51118 178 ASN A C 1
ATOM 1425 O O . ASN A 1 183 ? -80.08000 38.10900 12.25400 1.000 40.05643 178 ASN A O 1
ATOM 1430 N N . GLY A 1 184 ? -78.23600 37.08200 13.03000 1.000 31.48302 179 GLY A N 1
ATOM 1431 C CA . GLY A 1 184 ? -77.54700 38.30500 13.35300 1.000 31.24493 179 GLY A CA 1
ATOM 1432 C C . GLY A 1 184 ? -77.86400 38.88100 14.71400 1.000 34.90144 179 GLY A C 1
ATOM 1433 O O . GLY A 1 184 ? -77.15700 39.79700 15.15700 1.000 32.05806 179 GLY A O 1
ATOM 1434 N N . TYR A 1 185 ? -78.89200 38.37500 15.40300 1.000 32.45135 180 TYR A N 1
ATOM 1435 C CA . TYR A 1 185 ? -79.29200 38.97900 16.67400 1.000 33.02238 180 TYR A CA 1
ATOM 1436 C C . TYR A 1 185 ? -78.30100 38.65800 17.78400 1.000 31.53219 180 TYR A C 1
ATOM 1437 O O . TYR A 1 185 ? -77.90800 39.54300 18.55500 1.000 32.73929 180 TYR A O 1
ATOM 1446 N N . GLY A 1 186 ? -77.90300 37.39300 17.90000 1.000 27.89034 181 GLY A N 1
ATOM 1447 C CA . GLY A 1 186 ? -77.14500 36.94100 19.04700 1.000 32.22499 181 GLY A CA 1
ATOM 1448 C C . GLY A 1 186 ? -78.03400 36.61400 20.24300 1.000 30.39335 181 GLY A C 1
ATOM 1449 O O . GLY A 1 186 ? -79.21500 36.97000 20.31800 1.000 30.55047 181 GLY A O 1
ATOM 1450 N N . SER A 1 187 ? -77.43000 35.92800 21.21000 1.000 30.72871 182 SER A N 1
ATOM 1451 C CA . SER A 1 187 ? -78.11800 35.48900 22.41700 1.000 30.28280 182 SER A CA 1
ATOM 1452 C C . SER A 1 187 ? -77.06200 35.24000 23.48200 1.000 31.20529 182 SER A C 1
ATOM 1453 O O . SER A 1 187 ? -75.88000 35.07100 23.17500 1.000 33.54375 182 SER A O 1
ATOM 1456 N N . THR A 1 188 ? -77.49100 35.20800 24.73400 1.000 29.49671 183 THR A N 1
ATOM 1457 C CA . THR A 1 188 ? -76.53300 34.99100 25.80700 1.000 31.53182 183 THR A CA 1
ATOM 1458 C C . THR A 1 188 ? -75.92400 33.59700 25.69000 1.000 34.94078 183 THR A C 1
ATOM 1459 O O . THR A 1 188 ? -76.64200 32.60900 25.52400 1.000 34.42758 183 THR A O 1
ATOM 1463 N N . GLN A 1 189 ? -74.60200 33.51000 25.79700 1.000 33.97774 184 GLN A N 1
ATOM 1464 C CA . GLN A 1 189 ? -73.89900 32.24500 25.61900 1.000 33.23793 184 GLN A CA 1
ATOM 1465 C C . GLN A 1 189 ? -73.46300 31.67100 26.96200 1.000 29.90991 184 GLN A C 1
ATOM 1466 O O . GLN A 1 189 ? -72.85700 32.37000 27.77600 1.000 29.68100 184 GLN A O 1
ATOM 1472 N N . TYR A 1 190 ? -73.78400 30.39700 27.18700 1.000 33.08780 185 TYR A N 1
ATOM 1473 C CA . TYR A 1 190 ? -73.35300 29.64800 28.36200 1.000 31.83473 185 TYR A CA 1
ATOM 1474 C C . TYR A 1 190 ? -72.28800 28.65000 27.93300 1.000 33.45095 185 TYR A C 1
ATOM 1475 O O . TYR A 1 190 ? -72.54600 27.79100 27.08200 1.000 33.64025 185 TYR A O 1
ATOM 1484 N N . ILE A 1 191 ? -71.10100 28.76600 28.51000 1.000 26.56738 186 ILE A N 1
ATOM 1485 C CA . ILE A 1 191 ? -69.98400 27.89600 28.18600 1.000 30.53727 186 ILE A CA 1
ATOM 1486 C C . ILE A 1 191 ? -69.75400 26.97700 29.37300 1.000 29.70421 186 ILE A C 1
ATOM 1487 O O . ILE A 1 191 ? -69.29300 27.41700 30.43300 1.000 28.43926 186 ILE A O 1
ATOM 1492 N N . ARG A 1 192 ? -70.09400 25.70500 29.20900 1.000 29.11776 187 ARG A N 1
ATOM 1493 C CA . ARG A 1 192 ? -69.62100 24.69300 30.14300 1.000 28.43250 187 ARG A CA 1
ATOM 1494 C C . ARG A 1 192 ? -68.12400 24.51800 29.93800 1.000 29.14752 187 ARG A C 1
ATOM 1495 O O . ARG A 1 192 ? -67.67800 24.24100 28.82000 1.000 28.25307 187 ARG A O 1
ATOM 1503 N N . PHE A 1 193 ? -67.34800 24.70700 31.00300 1.000 28.66570 188 PHE A N 1
ATOM 1504 C CA . PHE A 1 193 ? -65.89400 24.69700 30.89200 1.000 29.48351 188 PHE A CA 1
ATOM 1505 C C . PHE A 1 193 ? -65.30500 24.45900 32.27100 1.000 31.90973 188 PHE A C 1
ATOM 1506 O O . PHE A 1 193 ? -65.91100 24.82000 33.27500 1.000 28.82546 188 PHE A O 1
ATOM 1514 N N . SER A 1 194 ? -64.11400 23.85100 32.31600 1.000 26.75373 189 SER A N 1
ATOM 1515 C CA . SER A 1 194 ? -63.40900 23.72200 33.57800 1.000 27.84390 189 SER A CA 1
ATOM 1516 C C . SER A 1 194 ? -61.92600 24.00900 33.35900 1.000 30.67654 189 SER A C 1
ATOM 1517 O O . SER A 1 194 ? -61.33200 23.49100 32.39200 1.000 32.03122 189 SER A O 1
ATOM 1520 N N . PRO A 1 195 ? -61.30900 24.83700 34.20200 1.000 30.23000 190 PRO A N 1
ATOM 1521 C CA . PRO A 1 195 ? -59.86100 25.06100 34.12300 1.000 29.72412 190 PRO A CA 1
ATOM 1522 C C . PRO A 1 195 ? -59.06600 24.06100 34.94400 1.000 29.44668 190 PRO A C 1
ATOM 1523 O O . PRO A 1 195 ? -57.83900 24.17700 35.03600 1.000 28.92318 190 PRO A O 1
ATOM 1527 N N . ASP A 1 196 ? -59.75900 23.11900 35.57200 1.000 30.96528 191 ASP A N 1
ATOM 1528 C CA . ASP A 1 196 ? -59.17300 22.17300 36.50600 1.000 32.42851 191 ASP A CA 1
ATOM 1529 C C . ASP A 1 196 ? -58.69500 20.90100 35.82900 1.000 29.57626 191 ASP A C 1
ATOM 1530 O O . ASP A 1 196 ? -58.07900 20.07000 36.49500 1.000 30.72584 191 ASP A O 1
ATOM 1535 N N . PHE A 1 197 ? -58.96900 20.73400 34.53200 1.000 31.81075 192 PHE A N 1
ATOM 1536 C CA . PHE A 1 197 ? -58.59300 19.55100 33.76300 1.000 33.68389 192 PHE A CA 1
ATOM 1537 C C . PHE A 1 197 ? -58.04200 20.01600 32.42500 1.000 32.57787 192 PHE A C 1
ATOM 1538 O O . PHE A 1 197 ? -58.33300 21.12300 31.97500 1.000 30.88442 192 PHE A O 1
ATOM 1546 N N . THR A 1 198 ? -57.25700 19.15800 31.77500 1.000 31.23650 193 THR A N 1
ATOM 1547 C CA . THR A 1 198 ? -56.96400 19.36900 30.36500 1.000 28.34765 193 THR A CA 1
ATOM 1548 C C . THR A 1 198 ? -56.74000 18.02300 29.68700 1.000 31.22577 193 THR A C 1
ATOM 1549 O O . THR A 1 198 ? -56.78300 16.95900 30.31900 1.000 30.36122 193 THR A O 1
ATOM 1553 N N . PHE A 1 199 ? -56.47900 18.07900 28.38300 1.000 30.97713 194 PHE A N 1
ATOM 1554 C CA . PHE A 1 199 ? -56.49600 16.90300 27.52800 1.000 32.51913 194 PHE A CA 1
ATOM 1555 C C . PHE A 1 199 ? -55.10100 16.58500 27.01000 1.000 33.62615 194 PHE A C 1
ATOM 1556 O O . PHE A 1 199 ? -54.32900 17.48900 26.68100 1.000 33.34465 194 PHE A O 1
ATOM 1564 N N . GLY A 1 200 ? -54.77900 15.29600 26.94500 1.000 29.18924 195 GLY A N 1
ATOM 1565 C CA . GLY A 1 200 ? -53.51400 14.88500 26.38500 1.000 28.75519 195 GLY A CA 1
ATOM 1566 C C . GLY A 1 200 ? -53.62600 14.71700 24.87500 1.000 35.02274 195 GLY A C 1
ATOM 1567 O O . GLY A 1 200 ? -54.60900 14.18800 24.35200 1.000 38.82509 195 GLY A O 1
ATOM 1568 N N . PHE A 1 201 ? -52.58500 15.15800 24.17500 1.000 30.37529 196 PHE A N 1
ATOM 1569 C CA . PHE A 1 201 ? -52.51000 15.00100 22.73100 1.000 34.62387 196 PHE A CA 1
ATOM 1570 C C . PHE A 1 201 ? -51.08900 14.58200 22.38300 1.000 31.20905 196 PHE A C 1
ATOM 1571 O O . PHE A 1 201 ? -50.23800 14.41900 23.26400 1.000 32.46068 196 PHE A O 1
ATOM 1579 N N . GLU A 1 202 ? -50.82700 14.38000 21.09600 1.000 35.77629 197 GLU A N 1
ATOM 1580 C CA . GLU A 1 202 ? -49.56300 13.79600 20.65400 1.000 37.73595 197 GLU A CA 1
ATOM 1581 C C . GLU A 1 202 ? -48.89100 14.69800 19.62800 1.000 40.79775 197 GLU A C 1
ATOM 1582 O O . GLU A 1 202 ? -49.54100 15.20700 18.70600 1.000 36.27396 197 GLU A O 1
ATOM 1588 N N . GLU A 1 203 ? -47.58200 14.90200 19.80000 1.000 42.67523 198 GLU A N 1
ATOM 1589 C CA . GLU A 1 203 ? -46.86600 15.81700 18.91300 1.000 41.02041 198 GLU A CA 1
ATOM 1590 C C . GLU A 1 203 ? -46.76400 15.25600 17.50700 1.000 38.37899 198 GLU A C 1
ATOM 1591 O O . GLU A 1 203 ? -46.72600 16.02000 16.54200 1.000 45.37953 198 GLU A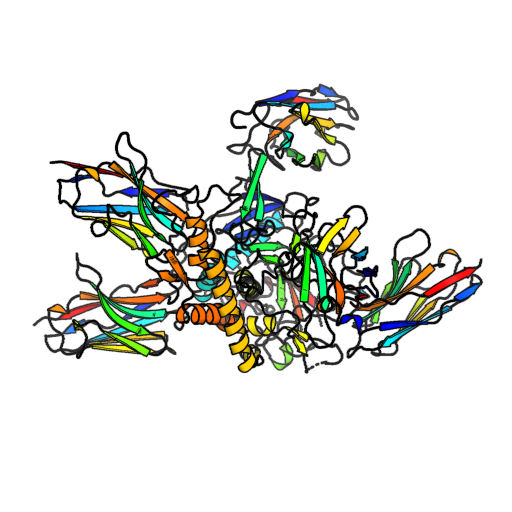 O 1
ATOM 1597 N N . SER A 1 204 ? -46.72200 13.93300 17.36500 1.000 38.45388 199 SER A N 1
ATOM 1598 C CA . SER A 1 204 ? -46.66900 13.31000 16.04800 1.000 38.95931 199 SER A CA 1
ATOM 1599 C C . SER A 1 204 ? -48.05300 13.33900 15.40900 1.000 43.28542 199 SER A C 1
ATOM 1600 O O . SER A 1 204 ? -49.02300 12.83200 15.98100 1.000 41.83365 199 SER A O 1
ATOM 1603 N N . LEU A 1 205 ? -48.13900 13.91200 14.21200 1.000 42.47633 200 LEU A N 1
ATOM 1604 C CA . LEU A 1 205 ? -49.42500 14.00300 13.53600 1.000 43.89329 200 LEU A CA 1
ATOM 1605 C C . LEU A 1 205 ? -50.00000 12.61900 13.25000 1.000 46.08163 200 LEU A C 1
ATOM 1606 O O . LEU A 1 205 ? -51.21000 12.40400 13.39000 1.000 38.21356 200 LEU A O 1
ATOM 1611 N N . GLU A 1 206 ? -49.15200 11.67500 12.82000 1.000 43.24970 201 GLU A N 1
ATOM 1612 C CA . GLU A 1 206 ? -49.62400 10.31100 12.59200 1.000 42.40628 201 GLU A CA 1
ATOM 1613 C C . GLU A 1 206 ? -50.33400 9.77400 13.82800 1.000 45.76167 201 GLU A C 1
ATOM 1614 O O . GLU A 1 206 ? -51.42600 9.20200 13.73800 1.000 45.93922 201 GLU A O 1
ATOM 1620 N N . VAL A 1 207 ? -49.71900 9.95700 14.99700 1.000 43.15745 202 VAL A N 1
ATOM 1621 C CA . VAL A 1 207 ? -50.29000 9.43400 16.23300 1.000 43.74620 202 VAL A CA 1
ATOM 1622 C C . VAL A 1 207 ? -51.48900 10.26400 16.66200 1.000 43.74957 202 VAL A C 1
ATOM 1623 O O . VAL A 1 207 ? -52.50900 9.72400 17.11000 1.000 40.47001 202 VAL A O 1
ATOM 1627 N N . ASP A 1 208 ? -51.38000 11.59100 16.56000 1.000 40.93406 203 ASP A N 1
ATOM 1628 C CA . ASP A 1 208 ? -52.45200 12.44400 17.05300 1.000 41.67972 203 ASP A CA 1
ATOM 1629 C C . ASP A 1 208 ? -53.74100 12.21900 16.27900 1.000 44.79775 203 ASP A C 1
ATOM 1630 O O . ASP A 1 208 ? -54.83000 12.35700 16.84100 1.000 44.01835 203 ASP A O 1
ATOM 1635 N N . THR A 1 209 ? -53.64100 11.86700 14.99900 1.00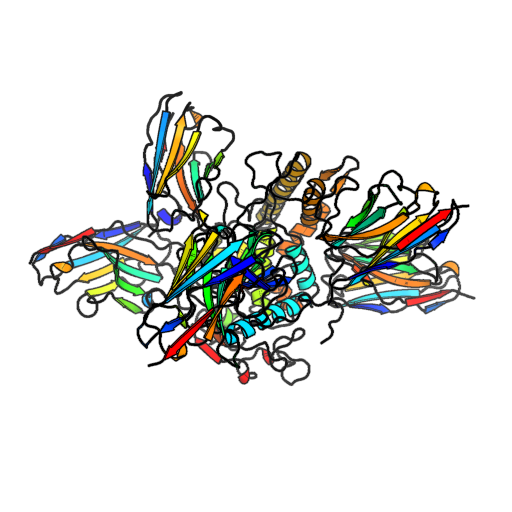0 41.80956 204 THR A N 1
ATOM 1636 C CA . THR A 1 209 ? -54.81300 11.61300 14.16900 1.000 48.89180 204 THR A CA 1
ATOM 1637 C C . THR A 1 209 ? -55.14100 10.12800 14.03900 1.000 44.41997 204 THR A C 1
ATOM 1638 O O . THR A 1 209 ? -55.95900 9.75900 13.18800 1.000 45.11076 204 THR A O 1
ATOM 1642 N N . ASN A 1 210 ? -54.50100 9.26600 14.85000 1.000 49.55537 205 ASN A N 1
ATOM 1643 C CA . ASN A 1 210 ? -54.85900 7.86900 15.03800 1.000 45.57555 205 ASN A CA 1
ATOM 1644 C C . ASN A 1 210 ? -55.64100 7.72400 16.33200 1.000 50.92461 205 ASN A C 1
ATOM 1645 O O . ASN A 1 210 ? -55.28400 8.34300 17.34500 1.000 58.11532 205 ASN A O 1
ATOM 1650 N N . PRO A 1 211 ? -56.72200 6.94300 16.33000 1.000 50.93672 206 PRO A N 1
ATOM 1651 C CA . PRO A 1 211 ? -57.58900 6.89000 17.51500 1.000 60.75240 206 PRO A CA 1
ATOM 1652 C C . PRO A 1 211 ? -57.05300 6.04300 18.65400 1.000 57.03847 206 PRO A C 1
ATOM 1653 O O . PRO A 1 211 ? -57.56700 6.16300 19.77400 1.000 61.56835 206 PRO A O 1
ATOM 1657 N N . LEU A 1 212 ? -56.03100 5.21900 18.43300 1.000 61.90206 207 LEU A N 1
ATOM 1658 C CA . LEU A 1 212 ? -55.56000 4.32700 19.48400 1.000 70.18792 207 LEU A CA 1
ATOM 1659 C C . LEU A 1 212 ? -54.07100 4.43100 19.82400 1.000 69.23474 207 LEU A C 1
ATOM 1660 O O . LEU A 1 212 ? -53.67300 3.91500 20.87500 1.000 65.82716 207 LEU A O 1
ATOM 1665 N N . LEU A 1 213 ? -53.24500 5.08100 19.00100 1.000 53.40071 208 LEU A N 1
ATOM 1666 C CA . LEU A 1 213 ? -51.82400 5.19800 19.30600 1.000 41.75142 208 LEU A CA 1
ATOM 1667 C C . LEU A 1 213 ? -51.58300 6.27000 20.35700 1.000 45.57144 208 LEU A C 1
ATOM 1668 O O . LEU A 1 213 ? -52.25200 7.30900 20.36700 1.000 41.46597 208 LEU A O 1
ATOM 1673 N N . GLY A 1 214 ? -50.61700 6.01700 21.23700 1.000 37.76028 209 GLY A N 1
ATOM 1674 C CA . GLY A 1 214 ? -50.19300 6.99500 22.21900 1.000 36.78415 209 GLY A CA 1
ATOM 1675 C C . GLY A 1 214 ? -51.16800 7.13300 23.37600 1.000 40.77135 209 GLY A C 1
ATOM 1676 O O . GLY A 1 214 ? -52.31200 6.68700 23.32900 1.000 41.55351 209 GLY A O 1
ATOM 1677 N N . ALA A 1 215 ? -50.69200 7.77900 24.44000 1.000 35.05628 210 ALA A N 1
ATOM 1678 C CA . ALA A 1 215 ? -51.46000 7.93700 25.67000 1.000 34.72461 210 ALA A CA 1
ATOM 1679 C C . ALA A 1 215 ? -51.59900 9.39500 26.10200 1.000 40.45235 210 ALA A C 1
ATOM 1680 O O . ALA A 1 215 ? -52.11800 9.66400 27.19400 1.000 41.29880 210 ALA A O 1
ATOM 1682 N N . GLY A 1 216 ? -51.14500 10.34100 25.28300 1.000 33.96250 211 GLY A N 1
ATOM 1683 C CA . GLY A 1 216 ? -51.36700 11.75100 25.54600 1.000 36.21650 211 GLY A CA 1
ATOM 1684 C C . GLY A 1 216 ? -50.20400 12.36600 26.28500 1.000 36.45846 211 GLY A C 1
ATOM 1685 O O . GLY A 1 216 ? -50.35600 12.87900 27.39500 1.000 44.69166 211 GLY A O 1
ATOM 1686 N N . LYS A 1 217 ? -49.02600 12.31700 25.66900 1.000 30.99303 212 LYS A N 1
ATOM 1687 C CA . LYS A 1 217 ? -47.82700 12.80200 26.33200 1.000 33.48257 212 LYS A CA 1
ATOM 1688 C C . LYS A 1 217 ? -47.88300 14.30400 26.62500 1.000 37.66113 212 LYS A C 1
ATOM 1689 O O . LYS A 1 217 ? -47.33400 14.74500 27.64200 1.000 36.19812 212 LYS A O 1
ATOM 1695 N N . PHE A 1 218 ? -48.49700 15.10200 25.74900 1.000 31.92317 213 PHE A N 1
ATOM 1696 C CA . PHE A 1 218 ? -48.51400 16.55500 25.90500 1.000 34.37344 213 PHE A CA 1
ATOM 1697 C C . PHE A 1 218 ? -49.88900 17.04700 26.32900 1.000 35.93128 213 PHE A C 1
ATOM 1698 O O . PHE A 1 218 ? -50.92100 16.49500 25.93400 1.000 34.47483 213 PHE A O 1
ATOM 1706 N N . ALA A 1 219 ? -49.89100 18.10700 27.13100 1.000 29.19833 214 ALA A N 1
ATOM 1707 C CA . ALA A 1 219 ? -51.11800 18.62800 27.71500 1.000 28.13880 214 ALA A CA 1
ATOM 1708 C C . ALA A 1 219 ? -51.54400 19.87200 26.95700 1.000 26.95318 214 ALA A C 1
ATOM 1709 O O . ALA A 1 219 ? -50.73400 20.77200 26.73000 1.000 28.50802 214 ALA A O 1
ATOM 1711 N N . THR A 1 220 ? -52.80900 19.91100 26.55700 1.000 31.79008 215 THR A N 1
ATOM 1712 C CA . THR A 1 220 ? -53.33700 21.08900 25.89100 1.000 27.61025 215 THR A CA 1
ATOM 1713 C C . THR A 1 220 ? -53.33000 22.27400 26.85900 1.000 26.56666 215 THR A C 1
ATOM 1714 O O . THR A 1 220 ? -53.62600 22.12200 28.04500 1.000 29.83465 215 THR A O 1
ATOM 1718 N N . ASP A 1 221 ? -52.95400 23.45400 26.37000 1.000 28.70397 216 ASP A N 1
ATOM 1719 C CA . ASP A 1 221 ? -53.03700 24.62700 27.23800 1.000 24.78454 216 ASP A CA 1
ATOM 1720 C C . ASP A 1 221 ? -54.51100 24.98200 27.38400 1.000 24.90140 216 ASP A C 1
ATOM 1721 O O . ASP A 1 221 ? -55.18600 25.20200 26.37400 1.000 25.76307 216 ASP A O 1
ATOM 1726 N N . PRO A 1 222 ? -55.06300 24.97900 28.59500 1.000 27.62891 217 PRO A N 1
ATOM 1727 C CA . PRO A 1 222 ? -56.50500 25.25600 28.75000 1.000 28.09596 217 PRO A CA 1
ATOM 1728 C C . PRO A 1 222 ? -56.91300 26.64800 28.27100 1.000 28.69791 217 PRO A C 1
ATOM 1729 O O . PRO A 1 222 ? -58.10500 26.87800 28.01300 1.000 29.71215 217 PRO A O 1
ATOM 1733 N N . ALA A 1 223 ? -55.96400 27.57800 28.13600 1.000 30.27101 218 ALA A N 1
ATOM 1734 C CA . ALA A 1 223 ? -56.28600 28.87200 27.53700 1.000 27.98681 218 ALA A CA 1
ATOM 1735 C C . ALA A 1 223 ? -56.73800 28.71000 26.09000 1.000 32.16938 218 ALA A C 1
ATOM 1736 O O . ALA A 1 223 ? -57.62200 29.43700 25.62300 1.000 30.69735 218 ALA A O 1
ATOM 1738 N N . VAL A 1 224 ? -56.13700 27.76500 25.36000 1.000 26.33595 219 VAL A N 1
ATOM 1739 C CA . VAL A 1 224 ? -56.56800 27.49900 23.99100 1.000 30.21545 219 VAL A CA 1
ATOM 1740 C C . VAL A 1 224 ? -57.97900 26.91500 23.98400 1.000 30.92166 219 VAL A C 1
ATOM 1741 O O . VAL A 1 224 ? -58.82000 27.28700 23.16000 1.000 31.10075 219 VAL A O 1
ATOM 1745 N N . THR A 1 225 ? -58.25200 25.98100 24.89600 1.000 31.13808 220 THR A N 1
ATOM 1746 C CA . THR A 1 225 ? -59.56900 25.36200 24.97700 1.000 32.53731 220 THR A CA 1
ATOM 1747 C C . THR A 1 225 ? -60.64200 26.41600 25.25800 1.000 33.04610 220 THR A C 1
ATOM 1748 O O . THR A 1 225 ? -61.66900 26.48900 24.57100 1.000 28.66311 220 THR A O 1
ATOM 1752 N N . LEU A 1 226 ? -60.41800 27.24200 26.27100 1.000 26.91343 221 LEU A N 1
ATOM 1753 C CA . LEU A 1 226 ? -61.35400 28.34000 26.54800 1.000 33.12381 221 LEU A CA 1
ATOM 1754 C C . LEU A 1 226 ? -61.50800 29.25400 25.33600 1.000 27.59201 221 LEU A C 1
ATOM 1755 O O . LEU A 1 226 ? -62.62900 29.55400 24.90800 1.000 27.51128 221 LEU A O 1
ATOM 1760 N N . ALA A 1 227 ? -60.38700 29.68300 24.74900 1.000 26.89434 222 ALA A N 1
ATOM 1761 C CA . ALA A 1 227 ? -60.47200 30.55500 23.58000 1.000 28.70293 222 ALA A CA 1
ATOM 1762 C C . ALA A 1 227 ? -61.30500 29.91000 22.48100 1.000 34.10487 222 ALA A C 1
ATOM 1763 O O . ALA A 1 227 ? -62.07400 30.59200 21.78500 1.000 33.71004 222 ALA A O 1
ATOM 1765 N N . HIS A 1 228 ? -61.14500 28.59600 22.29500 1.000 27.09266 223 HIS A N 1
ATOM 1766 C CA . HIS A 1 228 ? -61.96600 27.86400 21.33600 1.000 31.67113 223 HIS A CA 1
ATOM 1767 C C . HIS A 1 228 ? -63.46000 28.10900 21.58000 1.000 33.55269 223 HIS A C 1
ATOM 1768 O O . HIS A 1 228 ? -64.21100 28.49400 20.66600 1.000 30.96504 223 HIS A O 1
ATOM 1775 N N . GLU A 1 229 ? -63.90800 27.87800 22.81600 1.000 29.25512 224 GLU A N 1
ATOM 1776 C CA . GLU A 1 229 ? -65.30900 28.11400 23.15800 1.000 29.69604 224 GLU A CA 1
ATOM 1777 C C . GLU A 1 229 ? -65.67200 29.58900 23.02000 1.000 33.56779 224 GLU A C 1
ATOM 1778 O O . GLU A 1 229 ? -66.78800 29.92500 22.59600 1.000 31.16811 224 GLU A O 1
ATOM 1784 N N . LEU A 1 230 ? -64.73800 30.48900 23.35100 1.000 31.28995 225 LEU A N 1
ATOM 1785 C CA . LEU A 1 230 ? -65.03200 31.91100 23.19600 1.000 31.60306 225 LEU A CA 1
ATOM 1786 C C . LEU A 1 230 ? -65.20300 32.27200 21.73400 1.000 30.94287 225 LEU A C 1
ATOM 1787 O O . LEU A 1 230 ? -65.92700 33.22000 21.41000 1.000 29.32212 225 LEU A O 1
ATOM 1792 N N . ILE A 1 231 ? -64.53800 31.54400 20.83800 1.000 27.71018 226 ILE A N 1
ATOM 1793 C CA . ILE A 1 231 ? -64.70600 31.79900 19.41200 1.000 30.46810 226 ILE A CA 1
ATOM 1794 C C . ILE A 1 231 ? -66.10800 31.39900 18.95300 1.000 30.42846 226 ILE A C 1
ATOM 1795 O O . ILE A 1 231 ? -66.73900 32.10500 18.15300 1.000 31.35727 226 ILE A O 1
ATOM 1800 N N . HIS A 1 232 ? -66.62100 30.27000 19.44500 1.000 29.64736 227 HIS A N 1
ATOM 1801 C CA . HIS A 1 232 ? -68.01900 29.92700 19.18900 1.000 30.96421 227 HIS A CA 1
ATOM 1802 C C . HIS A 1 232 ? -68.95000 31.01800 19.70000 1.000 29.60736 227 HIS A C 1
ATOM 1803 O O . HIS A 1 232 ? -69.89900 31.42300 19.01300 1.000 28.27895 227 HIS A O 1
ATOM 1810 N N . ALA A 1 233 ? -68.72800 31.46700 20.93400 1.000 30.49456 228 ALA A N 1
ATOM 1811 C CA . ALA A 1 233 ? -69.59000 32.49700 21.50000 1.000 32.88315 228 ALA A CA 1
ATOM 1812 C C . ALA A 1 233 ? -69.56100 33.76300 20.64000 1.000 33.03400 228 ALA A C 1
ATOM 1813 O O . ALA A 1 233 ? -70.59700 34.40000 20.43100 1.000 33.66436 228 ALA A O 1
ATOM 1815 N N . GLY A 1 234 ? -68.38800 34.12800 20.11700 1.000 30.26589 229 GLY A N 1
ATOM 1816 C CA . GLY A 1 234 ? -68.30900 35.26200 19.21100 1.000 32.75682 229 GLY A CA 1
ATOM 1817 C C . GLY A 1 234 ? -69.18700 35.10000 17.98300 1.000 33.73151 229 GLY A C 1
ATOM 1818 O O . GLY A 1 234 ? -69.92500 36.01600 17.60200 1.000 35.19850 229 GLY A O 1
ATOM 1819 N N . HIS A 1 235 ? -69.11900 33.93200 17.34000 1.000 26.24215 230 HIS A N 1
ATOM 1820 C CA . HIS A 1 235 ? -70.00400 33.68100 16.20300 1.000 31.71537 230 HIS A CA 1
ATOM 1821 C C . HIS A 1 235 ? -71.45800 33.79300 16.62600 1.000 35.44362 230 HIS A C 1
ATOM 1822 O O . HIS A 1 235 ? -72.29800 34.32500 15.88800 1.000 34.68666 230 HIS A O 1
ATOM 1829 N N . ARG A 1 236 ? -71.77400 33.30200 17.82000 1.000 27.76544 231 ARG A N 1
ATOM 1830 C CA . ARG A 1 236 ? -73.17200 33.16300 18.19600 1.000 30.68871 231 ARG A CA 1
ATOM 1831 C C . ARG A 1 236 ? -73.73000 34.48600 18.70400 1.000 34.40319 231 ARG A C 1
ATOM 1832 O O . ARG A 1 236 ? -74.89900 34.79400 18.45600 1.000 32.01092 231 ARG A O 1
ATOM 1840 N N . LEU A 1 237 ? -72.88900 35.30000 19.35900 1.000 30.96464 232 LEU A N 1
ATOM 1841 C CA . LEU A 1 237 ? -73.31400 36.61300 19.82300 1.000 30.84465 232 LEU A CA 1
ATOM 1842 C C . LEU A 1 237 ? -73.58100 37.56100 18.66400 1.000 35.22232 232 LEU A C 1
ATOM 1843 O O . LEU A 1 237 ? -74.39400 38.47600 18.79800 1.000 30.62968 232 LEU A O 1
ATOM 1848 N N . TYR A 1 238 ? -72.88400 37.39600 17.54300 1.000 31.47342 233 TYR A N 1
ATOM 1849 C CA . TYR A 1 238 ? -73.16500 38.20000 16.36400 1.000 30.46870 233 TYR A CA 1
ATOM 1850 C C . TYR A 1 238 ? -74.14900 37.49800 15.44100 1.000 32.17579 233 TYR A C 1
ATOM 1851 O O . TYR A 1 238 ? -74.41800 37.98300 14.33900 1.000 30.80688 233 TYR A O 1
ATOM 1860 N N . GLY A 1 239 ? -74.70200 36.37300 15.88300 1.000 30.58301 234 GLY A N 1
ATOM 1861 C CA . GLY A 1 239 ? -75.70500 35.68500 15.10400 1.000 28.36248 234 GLY A CA 1
ATOM 1862 C C . GLY A 1 239 ? -75.20900 35.19900 13.76900 1.000 29.40043 234 GLY A C 1
ATOM 1863 O O . GLY A 1 239 ? -75.99300 35.14400 12.82000 1.000 30.11921 234 GLY A O 1
ATOM 1864 N N . ILE A 1 240 ? -73.92900 34.82400 13.66800 1.000 29.75293 235 ILE A N 1
ATOM 1865 C CA . ILE A 1 240 ? -73.38000 34.34500 12.40700 1.000 38.31051 235 ILE A CA 1
ATOM 1866 C C . ILE A 1 240 ? -72.88300 32.90100 12.51000 1.000 36.37410 235 ILE A C 1
ATOM 1867 O O . ILE A 1 240 ? -72.05200 32.48700 11.72200 1.000 34.01397 235 ILE A O 1
ATOM 1872 N N . ALA A 1 241 ? -73.39100 32.12700 13.46500 1.000 31.32577 236 ALA A N 1
ATOM 1873 C CA . ALA A 1 241 ? -72.99900 30.72600 13.56100 1.000 34.25653 236 ALA A CA 1
ATOM 1874 C C . ALA A 1 241 ? -73.46600 29.95900 12.33200 1.000 37.92945 236 ALA A C 1
ATOM 1875 O O . ALA A 1 241 ? -74.52700 30.23200 11.77000 1.000 38.32347 236 ALA A O 1
ATOM 1877 N N . ILE A 1 242 ? -72.66900 28.97800 11.92100 1.000 40.65950 237 ILE A N 1
ATOM 1878 C CA . ILE A 1 242 ? -73.06600 28.10400 10.82400 1.000 37.93512 237 ILE A CA 1
ATOM 1879 C C . ILE A 1 242 ? -74.03800 27.06000 11.36100 1.000 39.34354 237 ILE A C 1
ATOM 1880 O O . ILE A 1 242 ? -73.80600 26.45700 12.41700 1.000 35.36513 237 ILE A O 1
ATOM 1885 N N . ASN A 1 243 ? -75.12500 26.86000 10.64000 1.000 39.49520 238 ASN A N 1
ATOM 1886 C CA . ASN A 1 243 ? -76.13600 25.88200 11.01100 1.000 46.93193 238 ASN A CA 1
ATOM 1887 C C . ASN A 1 243 ? -75.48300 24.53200 11.31900 1.000 47.91582 238 ASN A C 1
ATOM 1888 O O . ASN A 1 243 ? -74.69200 24.03100 10.50700 1.000 44.48752 238 ASN A O 1
ATOM 1893 N N . PRO A 1 244 ? -75.79600 23.90900 12.45700 1.000 49.16689 239 PRO A N 1
ATOM 1894 C CA . PRO A 1 244 ? -75.16100 22.61700 12.79600 1.000 45.20920 239 PRO A CA 1
ATOM 1895 C C . PRO A 1 244 ? -75.57000 21.44900 11.90500 1.000 45.12171 239 PRO A C 1
ATOM 1896 O O . PRO A 1 244 ? -75.00900 20.35900 12.06900 1.000 52.76417 239 PRO A O 1
ATOM 1900 N N . ASN A 1 245 ? -76.51100 21.62100 10.97600 1.000 45.86804 240 ASN A N 1
ATOM 1901 C CA . ASN A 1 245 ? -76.81100 20.57300 10.00700 1.000 44.87082 240 ASN A CA 1
ATOM 1902 C C . ASN A 1 245 ? -75.90500 20.63400 8.78200 1.000 45.92146 240 ASN A C 1
ATOM 1903 O O . ASN A 1 245 ? -76.06900 19.82900 7.86200 1.000 49.40251 240 ASN A O 1
ATOM 1908 N N . ARG A 1 246 ? -74.96200 21.57000 8.74500 1.000 43.04728 241 ARG A N 1
ATOM 1909 C CA . ARG A 1 246 ? -73.91600 21.60800 7.72700 1.000 43.89651 241 ARG A CA 1
ATOM 1910 C C . ARG A 1 246 ? -72.70500 20.90200 8.32500 1.000 44.18679 241 ARG A C 1
ATOM 1911 O O . ARG A 1 246 ? -72.00600 21.45200 9.17700 1.000 43.93812 241 ARG A O 1
ATOM 1919 N N . VAL A 1 247 ? -72.47000 19.66400 7.90600 1.000 42.74636 242 VAL A N 1
ATOM 1920 C CA . VAL A 1 247 ? -71.42300 18.84200 8.48600 1.000 43.92352 242 VAL A CA 1
ATOM 1921 C C . VAL A 1 247 ? -70.72000 18.11400 7.35500 1.000 45.13012 242 VAL A C 1
ATOM 1922 O O . VAL A 1 247 ? -71.20900 18.05300 6.22700 1.000 45.47217 242 VAL A O 1
ATOM 1926 N N . PHE A 1 248 ? -69.56200 17.54800 7.66900 1.000 49.46876 243 PHE A N 1
ATOM 1927 C CA . PHE A 1 248 ? -68.86100 16.70400 6.71400 1.000 50.51738 243 PHE A CA 1
ATOM 1928 C C . PHE A 1 248 ? -68.38000 15.44100 7.42300 1.000 48.33127 243 PHE A C 1
ATOM 1929 O O . PHE A 1 248 ? -67.91900 15.49800 8.56700 1.000 52.09086 243 PHE A O 1
ATOM 1937 N N . LYS A 1 249 ? -68.54400 14.29500 6.77100 1.000 61.65781 244 LYS A N 1
ATOM 1938 C CA . LYS A 1 249 ? -68.19600 13.03800 7.42200 1.000 64.16032 244 LYS A CA 1
ATOM 1939 C C . LYS A 1 249 ? -66.68300 12.89200 7.51400 1.000 59.21863 244 LYS A C 1
ATOM 1940 O O . LYS A 1 249 ? -65.95100 13.20700 6.57200 1.000 66.34511 244 LYS A O 1
ATOM 1946 N N . VAL A 1 250 ? -66.21300 12.44700 8.67600 1.000 55.01163 245 VAL A N 1
ATOM 1947 C CA . VAL A 1 250 ? -64.80300 12.11300 8.85700 1.000 75.86991 245 VAL A CA 1
ATOM 1948 C C . VAL A 1 250 ? -64.50400 10.85900 8.03900 1.000 89.64253 245 VAL A C 1
ATOM 1949 O O . VAL A 1 250 ? -64.92900 9.75700 8.39700 1.000 85.33321 245 VAL A O 1
ATOM 1953 N N . ASN A 1 251 ? -63.77500 11.02400 6.94200 1.000 104.19095 246 ASN A N 1
ATOM 1954 C CA . ASN A 1 251 ? -63.45800 9.92900 6.02200 1.000 114.19421 246 ASN A CA 1
ATOM 1955 C C . ASN A 1 251 ? -62.08000 9.33600 6.30800 1.000 123.80090 246 ASN A C 1
ATOM 1956 O O . ASN A 1 251 ? -61.26300 9.14700 5.40400 1.000 118.95756 246 ASN A O 1
ATOM 1961 N N . THR A 1 252 ? -61.80900 9.03300 7.57600 1.000 112.07280 247 THR A N 1
ATOM 1962 C CA . THR A 1 252 ? -60.56000 8.38400 7.96400 1.000 114.29009 247 THR A CA 1
ATOM 1963 C C . THR A 1 252 ? -60.63700 7.83100 9.38400 1.000 112.55775 247 THR A C 1
ATOM 1964 O O . THR A 1 252 ? -60.21700 6.70100 9.64500 1.000 109.74378 247 THR A O 1
ATOM 1968 N N . TYR A 1 256 ? -62.00300 5.51200 11.92400 1.000 97.13386 251 TYR A N 1
ATOM 1969 C CA . TYR A 1 256 ? -62.58100 4.80000 10.78900 1.000 98.85045 251 TYR A CA 1
ATOM 1970 C C . TYR A 1 256 ? -63.72700 5.60300 10.18100 1.000 105.98540 251 TYR A C 1
ATOM 1971 O O . TYR A 1 256 ? -63.82000 6.81900 10.37900 1.000 101.42365 251 TYR A O 1
ATOM 1973 N N . GLU A 1 257 ? -64.59600 4.92100 9.44200 1.000 102.68381 252 GLU A N 1
ATOM 1974 C CA . GLU A 1 257 ? -65.72700 5.56900 8.79300 1.000 95.63627 252 GLU A CA 1
ATOM 1975 C C . GLU A 1 257 ? -67.07300 5.02300 9.23700 1.000 103.50324 252 GLU A C 1
ATOM 1976 O O . GLU A 1 257 ? -67.99300 5.81200 9.48500 1.000 100.28693 252 GLU A O 1
ATOM 1978 N N . MET A 1 258 ? -67.22300 3.69600 9.35100 1.000 85.99820 253 MET A N 1
ATOM 1979 C CA . MET A 1 258 ? -68.52600 3.13100 9.69900 1.000 82.96576 253 MET A CA 1
ATOM 1980 C C . MET A 1 258 ? -69.01000 3.57300 11.07600 1.000 75.72877 253 MET A C 1
ATOM 1981 O O . MET A 1 258 ? -70.19300 3.38700 11.39300 1.000 68.27250 253 MET A O 1
ATOM 1986 N N . SER A 1 259 ? -68.12800 4.14600 11.89600 1.000 71.55938 254 SER A N 1
ATOM 1987 C CA . SER A 1 259 ? -68.57100 4.83500 13.09800 1.000 69.19733 254 SER A CA 1
ATOM 1988 C C . SER A 1 259 ? -69.57700 5.92800 12.76300 1.000 68.50077 254 SER A C 1
ATOM 1989 O O . SER A 1 259 ? -70.42800 6.26400 13.59400 1.000 58.92483 254 SER A O 1
ATOM 1992 N N . GLY A 1 260 ? -69.50000 6.48200 11.55400 1.000 63.22167 255 GLY A N 1
ATOM 1993 C CA . GLY A 1 260 ? -70.38800 7.55400 11.15100 1.000 61.62703 255 GLY A CA 1
ATOM 1994 C C . GLY A 1 260 ? -70.07200 8.89700 11.77000 1.000 54.75805 255 GLY A C 1
ATOM 1995 O O . GLY A 1 260 ? -70.96400 9.73900 11.88100 1.000 65.85298 255 GLY A O 1
ATOM 1996 N N . LEU A 1 261 ? -68.82800 9.12200 12.18200 1.000 59.04903 256 LEU A N 1
ATOM 1997 C CA . LEU A 1 261 ? -68.48100 10.37400 12.84600 1.000 57.84530 256 LEU A CA 1
ATOM 1998 C C . LEU A 1 261 ? -68.54300 11.55400 11.87700 1.000 49.48231 256 LEU A C 1
ATOM 1999 O O . LEU A 1 261 ? -68.17300 11.45000 10.70500 1.000 53.98668 256 LEU A O 1
ATOM 2004 N N . GLU A 1 262 ? -69.00800 12.68900 12.37900 1.000 51.64256 257 GLU A N 1
ATOM 2005 C CA . GLU A 1 262 ? -69.12600 13.89500 11.57800 1.000 44.95694 257 GLU A CA 1
ATOM 2006 C C . GLU A 1 262 ? -68.64600 15.08000 12.39400 1.000 42.37543 257 GLU A C 1
ATOM 2007 O O . GLU A 1 262 ? -68.72800 15.08000 13.62600 1.000 45.39243 257 GLU A O 1
ATOM 2013 N N . VAL A 1 263 ? -68.12200 16.08300 11.70200 1.000 46.32791 258 VAL A N 1
ATOM 2014 C CA . VAL A 1 263 ? -67.79900 17.36400 12.31600 1.000 45.31230 258 VAL A CA 1
ATOM 2015 C C . VAL A 1 263 ? -68.52600 18.46000 11.54800 1.000 41.44869 258 VAL A C 1
ATOM 2016 O O . VAL A 1 263 ? -68.64200 18.39600 10.31900 1.000 38.17482 258 VAL A O 1
ATOM 2020 N N . SER A 1 264 ? -69.03300 19.45000 12.28200 1.000 35.20628 259 SER A N 1
ATOM 2021 C CA . SER A 1 264 ? -69.75100 20.56500 11.68000 1.000 43.55274 259 SER A CA 1
ATOM 2022 C C . SER A 1 264 ? -68.78900 21.55600 11.02300 1.000 42.69299 259 SER A C 1
ATOM 2023 O O . SER A 1 264 ? -67.63300 21.70200 11.42900 1.000 38.66142 259 SER A O 1
ATOM 2026 N N . PHE A 1 265 ? -69.29200 22.25700 10.00400 1.000 40.15831 260 PHE A N 1
ATOM 2027 C CA . PHE A 1 265 ? -68.54400 23.37600 9.43600 1.000 42.69435 260 PHE A CA 1
ATOM 2028 C C . PHE A 1 265 ? -68.21400 24.40400 10.51100 1.000 36.27618 260 PHE A C 1
ATOM 2029 O O . PHE A 1 265 ? -67.12000 24.98000 10.51400 1.000 38.98462 260 PHE A O 1
ATOM 2037 N N . GLU A 1 266 ? -69.14600 24.63600 11.43900 1.000 30.87861 261 GLU A N 1
ATOM 2038 C CA . GLU A 1 266 ? -68.90200 25.58900 12.51500 1.000 33.91130 261 GLU A CA 1
ATOM 2039 C C . GLU A 1 266 ? -67.63800 25.22000 13.28300 1.000 35.80443 261 GLU A C 1
ATOM 2040 O O . GLU A 1 266 ? -66.82000 26.09400 13.61800 1.000 30.32787 261 GLU A O 1
ATOM 2046 N N . GLU A 1 267 ? -67.43700 23.91900 13.53100 1.000 33.40761 262 GLU A N 1
ATOM 2047 C CA . GLU A 1 267 ? -66.22500 23.46600 14.20700 1.000 35.82350 262 GLU A CA 1
ATOM 2048 C C . GLU A 1 267 ? -64.99500 23.66100 13.33200 1.000 34.83710 262 GLU A C 1
ATOM 2049 O O . GLU A 1 267 ? -63.95700 24.12700 13.81300 1.000 30.50158 262 GLU A O 1
ATOM 2055 N N . LEU A 1 268 ? -65.07600 23.27700 12.05000 1.000 31.67780 263 LEU A N 1
ATOM 2056 C CA . LEU A 1 268 ? -63.92400 23.43700 11.16700 1.000 36.31772 263 LEU A CA 1
ATOM 2057 C C . LEU A 1 268 ? -63.50600 24.89600 11.09500 1.000 40.05890 263 LEU A C 1
ATOM 2058 O O . LEU A 1 268 ? -62.32100 25.22500 11.22800 1.000 38.12151 263 LEU A O 1
ATOM 2063 N N . ARG A 1 269 ? -64.47300 25.78400 10.85400 1.000 31.72736 264 ARG A N 1
ATOM 2064 C CA . ARG A 1 269 ? -64.19100 27.21400 10.86300 1.000 34.49903 264 ARG A CA 1
ATOM 2065 C C . ARG A 1 269 ? -63.52700 27.63400 12.17300 1.000 31.23947 264 ARG A C 1
ATOM 2066 O O . ARG A 1 269 ? -62.50900 28.33700 12.18000 1.000 30.75814 264 ARG A O 1
ATOM 2074 N N . THR A 1 270 ? -64.10600 27.22400 13.29600 1.000 32.33749 265 THR A N 1
ATOM 2075 C CA . THR A 1 270 ? -63.57500 27.61800 14.59400 1.000 30.34769 265 THR A CA 1
ATOM 2076 C C . THR A 1 270 ? -62.13400 27.14800 14.77800 1.000 33.54928 265 THR A C 1
ATOM 2077 O O . THR A 1 270 ? -61.30300 27.87100 15.34300 1.000 28.83686 265 THR A O 1
ATOM 2081 N N . PHE A 1 271 ? -61.80200 25.94500 14.30300 1.000 33.13818 266 PHE A N 1
ATOM 2082 C CA . PHE A 1 271 ? -60.42300 25.50900 14.47800 1.000 30.56434 266 PHE A CA 1
ATOM 2083 C C . PHE A 1 271 ? -59.46700 26.30300 13.59200 1.000 30.91953 266 PHE A C 1
ATOM 2084 O O . PHE A 1 271 ? -58.36400 26.65200 14.02500 1.000 32.68106 266 PHE A O 1
A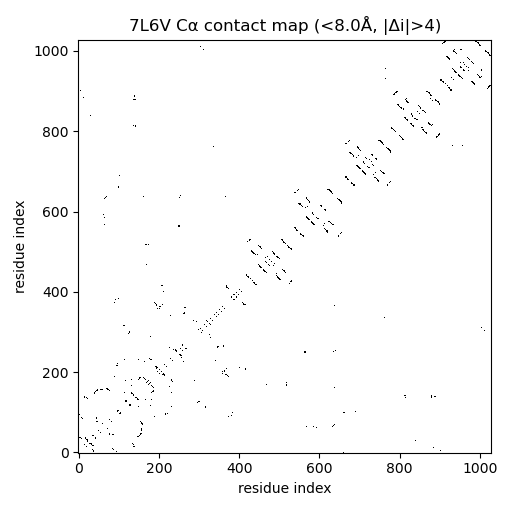TOM 2092 N N . GLY A 1 272 ? -59.84200 26.54200 12.33300 1.000 30.52045 267 GLY A N 1
ATOM 2093 C CA . GLY A 1 272 ? -58.99700 27.31500 11.44300 1.000 35.29325 267 GLY A CA 1
ATOM 2094 C C . GLY A 1 272 ? -57.97400 26.46200 10.70800 1.000 40.83894 267 GLY A C 1
ATOM 2095 O O . GLY A 1 272 ? -58.19600 25.29200 10.40300 1.000 45.81456 267 GLY A O 1
ATOM 2096 N N . GLY A 1 273 ? -56.83700 27.07700 10.40600 1.000 41.45344 268 GLY A N 1
ATOM 2097 C CA . GLY A 1 273 ? -55.72100 26.43700 9.72200 1.000 42.20442 268 GLY A CA 1
ATOM 2098 C C . GLY A 1 273 ? -56.13600 25.78700 8.41700 1.000 56.21588 268 GLY A C 1
ATOM 2099 O O . GLY A 1 273 ? -57.07600 26.21900 7.73800 1.000 46.62003 268 GLY A O 1
ATOM 2100 N N . HIS A 1 274 ? -55.40600 24.72900 8.04400 1.000 53.17682 269 HIS A N 1
ATOM 2101 C CA . HIS A 1 274 ? -55.76400 23.97600 6.84200 1.000 60.47787 269 HIS A CA 1
ATOM 2102 C C . HIS A 1 274 ? -57.18800 23.43000 6.92400 1.000 57.84623 269 HIS A C 1
ATOM 2103 O O . HIS A 1 274 ? -57.88200 23.33800 5.90000 1.000 53.46641 269 HIS A O 1
ATOM 2110 N N . ASP A 1 275 ? -57.64600 23.09000 8.13400 1.000 53.90572 270 ASP A N 1
ATOM 2111 C CA . ASP A 1 275 ? -59.01700 22.61600 8.32100 1.000 64.52970 270 ASP A CA 1
ATOM 2112 C C . ASP A 1 275 ? -60.03100 23.52300 7.62800 1.000 62.54442 270 ASP A C 1
ATOM 2113 O O . ASP A 1 275 ? -60.89700 23.05100 6.88000 1.000 62.01776 270 ASP A O 1
ATOM 2118 N N . ALA A 1 276 ? -59.93600 24.83400 7.87000 1.000 56.20020 271 ALA A N 1
ATOM 2119 C CA . ALA A 1 276 ? -60.97100 25.77400 7.45500 1.000 55.80897 271 ALA A CA 1
ATOM 2120 C C . ALA A 1 276 ? -61.03100 25.97000 5.94900 1.000 67.70737 271 ALA A C 1
ATOM 2121 O O . ALA A 1 276 ? -61.95000 26.64300 5.46900 1.000 66.28035 271 ALA A O 1
ATOM 2123 N N . LYS A 1 277 ? -60.08500 25.41500 5.19600 1.000 67.77675 272 LYS A N 1
ATOM 2124 C CA . LYS A 1 277 ? -60.15500 25.48800 3.74500 1.000 72.26199 272 LYS A CA 1
ATOM 2125 C C . LYS A 1 277 ? -60.96700 24.35400 3.14100 1.000 71.62318 272 LYS A C 1
ATOM 2126 O O . LYS A 1 277 ? -61.18300 24.34900 1.92400 1.000 74.85428 272 LYS A O 1
ATOM 2132 N N . PHE A 1 278 ? -61.42300 23.39900 3.95900 1.000 71.25273 273 PHE A N 1
ATOM 2133 C CA . PHE A 1 278 ? -62.38200 22.41200 3.47000 1.000 74.93623 273 PHE A CA 1
ATOM 2134 C C . PHE A 1 278 ? -63.73600 23.04900 3.17800 1.000 70.49262 273 PHE A C 1
ATOM 2135 O O . PHE A 1 278 ? -64.47700 22.55900 2.31900 1.000 72.29901 273 PHE A O 1
ATOM 2143 N N . ILE A 1 279 ? -64.08000 24.13400 3.87400 1.000 75.14967 274 ILE A N 1
ATOM 2144 C CA . ILE A 1 279 ? -65.26200 24.90400 3.50900 1.000 72.78077 274 ILE A CA 1
ATOM 2145 C C . ILE A 1 279 ? -65.01400 25.56500 2.16000 1.000 80.62659 274 ILE A C 1
ATOM 2146 O O . ILE A 1 279 ? -64.00100 26.25100 1.96300 1.000 75.06933 274 ILE A O 1
ATOM 2151 N N . ASP A 1 280 ? -65.93600 25.35100 1.22300 1.000 98.22910 275 ASP A N 1
ATOM 2152 C CA . ASP A 1 280 ? -65.74600 25.78500 -0.15400 1.000 91.65261 275 ASP A CA 1
ATOM 2153 C C . ASP A 1 280 ? -65.85200 27.30100 -0.28000 1.000 94.39915 275 ASP A C 1
ATOM 2154 O O . ASP A 1 280 ? -66.63000 27.95700 0.41800 1.000 94.37892 275 ASP A O 1
ATOM 2159 N N . SER A 1 281 ? -65.06500 27.85500 -1.20500 1.000 88.22338 276 SER A N 1
ATOM 2160 C CA . SER A 1 281 ? -65.05600 29.30100 -1.39800 1.000 86.93960 276 SER A CA 1
ATOM 2161 C C . SER A 1 281 ? -66.40500 29.81500 -1.88500 1.000 85.92755 276 SER A C 1
ATOM 2162 O O . SER A 1 281 ? -66.77000 30.96100 -1.59800 1.000 80.18182 276 SER A O 1
ATOM 2165 N N . LEU A 1 282 ? -67.15900 28.99500 -2.62200 1.000 87.69835 277 LEU A N 1
ATOM 2166 C CA . LEU A 1 282 ? -68.50400 29.40300 -3.01900 1.000 83.99411 277 LEU A CA 1
ATOM 2167 C C . LEU A 1 282 ? -69.41700 29.54100 -1.80500 1.000 83.26165 277 LEU A C 1
ATOM 2168 O O . LEU A 1 282 ? -70.16700 30.51900 -1.69400 1.000 76.40216 277 LEU A O 1
ATOM 2170 N N . GLN A 1 283 ? -69.36500 28.57400 -0.88200 1.000 88.03433 278 GLN A N 1
ATOM 2171 C CA . GLN A 1 283 ? -70.16600 28.66400 0.33500 1.000 82.72437 278 GLN A CA 1
ATOM 2172 C C . GLN A 1 283 ? -69.73100 29.84100 1.20200 1.000 73.14540 278 GLN A C 1
ATOM 2173 O O . GLN A 1 283 ? -70.56900 30.51900 1.80500 1.000 64.51735 278 GLN A O 1
ATOM 2175 N N . GLU A 1 284 ? -68.42500 30.10100 1.27200 1.000 76.23789 279 GLU A N 1
ATOM 2176 C CA . GLU A 1 284 ? -67.92500 31.18800 2.10700 1.000 72.23812 279 GLU A CA 1
ATOM 2177 C C . GLU A 1 284 ? -68.54100 32.52500 1.69900 1.000 66.59376 279 GLU A C 1
ATOM 2178 O O . GLU A 1 284 ? -69.06500 33.26200 2.54300 1.000 57.16681 279 GLU A O 1
ATOM 2184 N N . ASN A 1 285 ? -68.49000 32.85800 0.40600 1.000 66.30195 280 ASN A N 1
ATOM 2185 C CA . ASN A 1 285 ? -69.08000 34.11400 -0.05300 1.000 64.23936 280 ASN A CA 1
ATOM 2186 C C . ASN A 1 285 ? -70.57900 34.15400 0.20900 1.000 60.41309 280 ASN A C 1
ATOM 2187 O O . ASN A 1 285 ? -71.13500 35.21400 0.52700 1.000 55.37850 280 ASN A O 1
ATOM 2192 N N . GLU A 1 286 ? -71.25300 33.00900 0.07600 1.000 59.75933 281 GLU A N 1
ATOM 2193 C CA . GLU A 1 286 ? -72.69200 32.97900 0.29900 1.000 57.94377 281 GLU A CA 1
ATOM 2194 C C . GLU A 1 286 ? -73.03900 33.27700 1.75100 1.000 50.72123 281 GLU A C 1
ATOM 2195 O O . GLU A 1 286 ? -73.97500 34.03500 2.02300 1.000 51.88502 281 GLU A O 1
ATOM 2201 N N . PHE A 1 287 ? -72.32100 32.67200 2.69800 1.000 51.61696 282 PHE A N 1
ATOM 2202 C CA . PHE A 1 287 ? -72.58600 32.95600 4.10500 1.000 50.82538 282 PHE A CA 1
ATOM 2203 C C . PHE A 1 287 ? -72.39900 34.44100 4.40200 1.000 50.56895 282 PHE A C 1
ATOM 2204 O O . PHE A 1 287 ? -73.19900 35.04600 5.12600 1.000 51.26327 282 PHE A O 1
ATOM 2212 N N . ARG A 1 288 ? -71.35200 35.04800 3.84200 1.000 52.16569 283 ARG A N 1
ATOM 2213 C CA . ARG A 1 288 ? -71.11200 36.46300 4.09500 1.000 45.71376 283 ARG A CA 1
ATOM 2214 C C . ARG A 1 288 ? -72.23700 37.32000 3.52600 1.000 44.15707 283 ARG A C 1
ATOM 2215 O O . ARG A 1 288 ? -72.67400 38.28600 4.16200 1.000 44.76586 283 ARG A O 1
ATOM 2223 N N . LEU A 1 289 ? -72.71600 36.98200 2.32800 1.000 43.87162 284 LEU A N 1
ATOM 2224 C CA . LEU A 1 289 ? -73.84600 37.70400 1.75300 1.000 41.00604 284 LEU A CA 1
ATOM 2225 C C . LEU A 1 289 ? -75.08100 37.58800 2.64000 1.000 49.04872 284 LEU A C 1
ATOM 2226 O O . LEU A 1 289 ? -75.74200 38.59000 2.94800 1.000 46.04106 284 LEU A O 1
ATOM 2231 N N . TYR A 1 290 ? -75.42100 36.36200 3.04100 1.000 44.81528 285 TYR A N 1
ATOM 2232 C CA . TYR A 1 290 ? -76.56000 36.14700 3.92700 1.000 46.81022 285 TYR A CA 1
ATOM 2233 C C . TYR A 1 290 ? -76.47300 37.03800 5.16100 1.000 43.08658 285 TYR A C 1
ATOM 2234 O O . TYR A 1 290 ? -77.43400 37.72300 5.52700 1.000 43.43491 285 TYR A O 1
ATOM 2243 N N . TYR A 1 291 ? -75.32000 37.05500 5.81200 1.000 44.39259 286 TYR A N 1
ATOM 2244 C CA . TYR A 1 291 ? -75.24800 37.81300 7.04800 1.000 36.36069 286 TYR A CA 1
ATOM 2245 C C . TYR A 1 291 ? -75.09900 39.30300 6.80100 1.000 40.89916 286 TYR A C 1
ATOM 2246 O O . TYR A 1 291 ? -75.52400 40.11100 7.63800 1.000 42.63162 286 TYR A O 1
ATOM 2255 N N . TYR A 1 292 ? -74.53300 39.69800 5.66300 1.000 37.75150 287 TYR A N 1
ATOM 2256 C CA . TYR A 1 292 ? -74.59700 41.10900 5.32100 1.000 43.67671 287 TYR A CA 1
ATOM 2257 C C . TYR A 1 292 ? -76.04700 41.56300 5.25000 1.000 47.58941 287 TYR A C 1
ATOM 2258 O O . TYR A 1 292 ? -76.38900 42.65400 5.72700 1.000 43.39167 287 TYR A O 1
ATOM 2267 N N . ASN A 1 293 ? -76.92200 40.71600 4.68600 1.000 45.15914 288 ASN A N 1
ATOM 2268 C CA . ASN A 1 293 ? -78.33400 41.06800 4.58000 1.000 39.82009 288 ASN A CA 1
ATOM 2269 C C . ASN A 1 293 ? -79.01000 41.06900 5.94100 1.000 44.77949 288 ASN A C 1
ATOM 2270 O O . ASN A 1 293 ? -79.86400 41.92100 6.21500 1.000 47.47600 288 ASN A O 1
ATOM 2275 N N . LYS A 1 294 ? -78.64700 40.12400 6.80800 1.000 41.28143 289 LYS A N 1
ATOM 2276 C CA . LYS A 1 294 ? -79.21600 40.12500 8.14900 1.000 37.84485 289 LYS A CA 1
ATOM 2277 C C . LYS A 1 294 ? -78.79100 41.36400 8.93000 1.000 43.61606 289 LYS A C 1
ATOM 2278 O O . LYS A 1 294 ? -79.56900 41.88100 9.73900 1.000 44.52370 289 LYS A O 1
ATOM 2284 N N . PHE A 1 295 ? -77.55300 41.84300 8.72400 1.000 39.22142 290 PHE A N 1
ATOM 2285 C CA . PHE A 1 295 ? -77.13700 43.08900 9.36600 1.000 43.64801 290 PHE A CA 1
ATOM 2286 C C . PHE A 1 295 ? -77.91100 44.27800 8.79900 1.000 38.89324 290 PHE A C 1
ATOM 2287 O O . PHE A 1 295 ? -78.27600 45.20200 9.53500 1.000 38.49111 290 PHE A O 1
ATOM 2295 N N . LYS A 1 296 ? -78.15600 44.28100 7.48800 1.000 38.55535 291 LYS A N 1
ATOM 2296 C CA . LYS A 1 296 ? -79.01900 45.31000 6.91000 1.000 43.53092 291 LYS A CA 1
ATOM 2297 C C . LYS A 1 296 ? -80.41000 45.27400 7.53200 1.000 45.35745 291 LYS A C 1
ATOM 2298 O O . LYS A 1 296 ? -80.99600 46.32100 7.82400 1.000 44.13456 291 LYS A O 1
ATOM 2304 N N . ASP A 1 297 ? -80.96400 44.07200 7.72600 1.000 44.04578 292 ASP A N 1
ATOM 2305 C CA . ASP A 1 297 ? -82.28600 43.96900 8.33100 1.000 45.43345 292 ASP A CA 1
ATOM 2306 C C . ASP A 1 297 ? -82.30000 44.58200 9.72100 1.000 44.01050 292 ASP A C 1
ATOM 2307 O O . ASP A 1 297 ? -83.26100 45.26600 10.09600 1.000 43.61948 292 ASP A O 1
ATOM 2312 N N . ILE A 1 298 ? -81.23800 44.35300 10.50000 1.000 40.09345 293 ILE A N 1
ATOM 2313 C CA . ILE A 1 298 ? -81.19000 44.90000 11.85100 1.000 36.25437 293 ILE A CA 1
ATOM 2314 C C . ILE A 1 298 ? -81.10200 46.42100 11.80900 1.000 41.15579 293 ILE A C 1
ATOM 2315 O O . ILE A 1 298 ? -81.73100 47.11600 12.61800 1.000 36.94620 293 ILE A O 1
ATOM 2320 N N . ALA A 1 299 ? -80.30400 46.96600 10.89000 1.000 37.13625 294 ALA A N 1
ATOM 2321 C CA . ALA A 1 299 ? -80.23900 48.41800 10.77900 1.000 42.58013 294 ALA A CA 1
ATOM 2322 C C . ALA A 1 299 ? -81.58900 48.98300 10.35900 1.000 43.27925 294 ALA A C 1
ATOM 2323 O O . ALA A 1 299 ? -82.01200 50.03400 10.85300 1.000 40.90658 294 ALA A O 1
ATOM 2325 N N . SER A 1 300 ? -82.28500 48.29300 9.45400 1.000 40.68635 295 SER A N 1
ATOM 2326 C CA . SER A 1 300 ? -83.62500 48.72300 9.06600 1.000 41.70501 295 SER A CA 1
ATOM 2327 C C . SER A 1 300 ? -84.55400 48.73600 10.27500 1.000 46.48198 295 SER A C 1
ATOM 2328 O O . SER A 1 300 ? -85.23800 49.73500 10.54300 1.000 43.38694 295 SER A O 1
ATOM 2331 N N . THR A 1 301 ? -84.56400 47.63700 11.03700 1.000 38.99292 296 THR A N 1
ATOM 2332 C CA . THR A 1 301 ? -85.39300 47.55300 12.23400 1.000 38.31441 296 THR A CA 1
ATOM 2333 C C . THR A 1 301 ? -85.10000 48.69300 13.19300 1.000 44.16507 296 THR A C 1
ATOM 2334 O O . THR A 1 301 ? -86.01100 49.23300 13.83300 1.000 42.77278 296 THR A O 1
ATOM 2338 N N . LEU A 1 302 ? -83.83000 49.06500 13.31900 1.000 41.29143 297 LEU A N 1
ATOM 2339 C CA . LEU A 1 302 ? -83.47400 50.15800 14.21600 1.000 43.62985 297 LEU A CA 1
ATOM 2340 C C . LEU A 1 302 ? -83.97200 51.50100 13.68500 1.000 44.84676 297 LEU A C 1
ATOM 2341 O O . LEU A 1 302 ? -84.48400 52.32000 14.45100 1.000 46.02781 297 LEU A O 1
ATOM 2346 N N . ASN A 1 303 ? -83.83700 51.74200 12.37700 1.000 41.24278 298 ASN A N 1
ATOM 2347 C CA . ASN A 1 303 ? -84.34600 52.98200 11.79500 1.000 43.90848 298 ASN A CA 1
ATOM 2348 C C . ASN A 1 303 ? -85.84800 53.11600 11.97600 1.000 46.42116 298 ASN A C 1
ATOM 2349 O O . ASN A 1 303 ? -86.35700 54.23100 12.13000 1.000 49.96209 298 ASN A O 1
ATOM 2354 N N . LYS A 1 304 ? -86.57700 52.00500 11.95200 1.000 46.99023 299 LYS A N 1
ATOM 2355 C CA . LYS A 1 304 ? -88.02600 52.05600 12.09000 1.000 51.42147 299 LYS A CA 1
ATOM 2356 C C . LYS A 1 304 ? -88.49100 51.96500 13.54000 1.000 50.27203 299 LYS A C 1
ATOM 2357 O O . LYS A 1 304 ? -89.69800 52.01800 13.78700 1.000 52.60991 299 LYS A O 1
ATOM 2363 N N . ALA A 1 305 ? -87.56900 51.85500 14.49700 1.000 47.52686 300 ALA A N 1
ATOM 2364 C CA . ALA A 1 305 ? -87.93700 51.75400 15.90500 1.000 45.14606 300 ALA A CA 1
ATOM 2365 C C . ALA A 1 305 ? -88.51500 53.07000 16.40900 1.000 54.30294 300 ALA A C 1
ATOM 2366 O O . ALA A 1 305 ? -87.90800 54.13400 16.25000 1.000 46.28388 300 ALA A O 1
ATOM 2368 N N . LYS A 1 306 ? -89.69700 52.99700 17.02200 1.000 51.24957 301 LYS A N 1
ATOM 2369 C CA . LYS A 1 306 ? -90.33600 54.18200 17.56600 1.000 47.70306 301 LYS A CA 1
ATOM 2370 C C . LYS A 1 306 ? -90.40600 54.20300 19.08600 1.000 45.69080 301 LYS A C 1
ATOM 2371 O O . LYS A 1 306 ? -90.61200 55.27400 19.65500 1.000 45.57514 301 LYS A O 1
ATOM 2377 N N . SER A 1 307 ? -90.21500 53.07000 19.76100 1.000 42.06914 302 SER A N 1
ATOM 2378 C CA . SER A 1 307 ? -90.36900 53.03300 21.21000 1.000 46.25538 302 SER A CA 1
ATOM 2379 C C . SER A 1 307 ? -89.52100 51.91900 21.81100 1.000 40.57754 302 SER A C 1
ATOM 2380 O O . SER A 1 307 ? -88.97600 51.06200 21.10700 1.000 40.87549 302 SER A O 1
ATOM 2383 N N . ILE A 1 308 ? -89.43700 51.93100 23.14400 1.000 41.89603 303 ILE A N 1
ATOM 2384 C CA . ILE A 1 308 ? -88.68800 50.94000 23.90600 1.000 43.04728 303 ILE A CA 1
ATOM 2385 C C . ILE A 1 308 ? -89.44400 50.66700 25.19800 1.000 44.17573 303 ILE A C 1
ATOM 2386 O O . ILE A 1 308 ? -90.07300 51.56200 25.76600 1.000 45.02016 303 ILE A O 1
ATOM 2391 N N . VAL A 1 309 ? -89.40200 49.41900 25.65800 1.000 44.72368 304 VAL A N 1
ATOM 2392 C CA . VAL A 1 309 ? -90.11500 49.04000 26.87300 1.000 38.97344 304 VAL A CA 1
ATOM 2393 C C . VAL A 1 309 ? -89.18000 48.26800 27.79000 1.000 43.25686 304 VAL A C 1
ATOM 2394 O O . VAL A 1 309 ? -88.16400 47.71500 27.36500 1.000 45.68447 304 VAL A O 1
ATOM 2398 N N . GLY A 1 310 ? -89.53300 48.24700 29.07100 1.000 41.26227 305 GLY A N 1
ATOM 2399 C CA . GLY A 1 310 ? -88.79100 47.45100 30.02700 1.000 42.20349 305 GLY A CA 1
ATOM 2400 C C . GLY A 1 310 ? -87.45300 48.01800 30.43500 1.000 44.31782 305 GLY A C 1
ATOM 2401 O O . GLY A 1 310 ? -86.58700 47.27200 30.88100 1.000 43.05803 305 GLY A O 1
ATOM 2402 N N . THR A 1 311 ? -87.25700 49.32500 30.31500 1.000 42.77309 306 THR A N 1
ATOM 2403 C CA . THR A 1 311 ? -85.99100 49.90100 30.72900 1.000 37.51933 306 THR A CA 1
ATOM 2404 C C . THR A 1 311 ? -86.16000 51.39000 30.98800 1.000 43.48263 306 THR A C 1
ATOM 2405 O O . THR A 1 311 ? -86.99600 52.04900 30.36700 1.000 44.40640 306 THR A O 1
ATOM 2409 N N . THR A 1 312 ? -85.35400 51.91000 31.91100 1.000 39.23485 307 THR A N 1
ATOM 2410 C CA . THR A 1 312 ? -85.22700 53.34400 32.09200 1.000 41.60672 307 THR A CA 1
ATOM 2411 C C . THR A 1 312 ? -84.16900 53.96200 31.18100 1.000 47.82168 307 THR A C 1
ATOM 2412 O O . THR A 1 312 ? -84.00300 55.18400 31.19600 1.000 41.50788 307 THR A O 1
ATOM 2416 N N . ALA A 1 313 ? -83.45600 53.15900 30.39100 1.000 40.15749 308 ALA A N 1
ATOM 2417 C CA . ALA A 1 313 ? -82.54100 53.71000 29.40200 1.000 37.26839 308 ALA A CA 1
ATOM 2418 C C . ALA A 1 313 ? -83.31300 54.25000 28.20200 1.000 46.96149 308 ALA A C 1
ATOM 2419 O O . ALA A 1 313 ? -84.37500 53.73300 27.83100 1.000 40.54342 308 ALA A O 1
ATOM 2421 N N . SER A 1 314 ? -82.76500 55.29900 27.58900 1.000 39.16716 309 SER A N 1
ATOM 2422 C CA . SER A 1 314 ? -83.44700 55.94400 26.47800 1.000 40.10945 309 SER A CA 1
ATOM 2423 C C . SER A 1 314 ? -83.43000 55.06100 25.23500 1.000 39.13844 309 SER A C 1
ATOM 2424 O O . SER A 1 314 ? -82.55800 54.20200 25.05500 1.000 40.36584 309 SER A O 1
ATOM 2427 N N . LEU A 1 315 ? -84.39600 55.31400 24.35000 1.000 41.90706 310 LEU A N 1
ATOM 2428 C CA . LEU A 1 315 ? -84.45400 54.60600 23.07300 1.000 42.26180 310 LEU A CA 1
ATOM 2429 C C . LEU A 1 315 ? -83.23500 54.90900 22.20500 1.000 43.61621 310 LEU A C 1
ATOM 2430 O O . LEU A 1 315 ? -82.69800 54.01800 21.53700 1.000 40.53105 310 LEU A O 1
ATOM 2435 N N . GLN A 1 316 ? -82.79700 56.16900 22.17300 1.000 42.55744 311 GLN A N 1
ATOM 2436 C CA . GLN A 1 316 ? -81.68000 56.51000 21.30000 1.000 37.59954 311 GLN A CA 1
ATOM 2437 C C . GLN A 1 316 ? -80.39300 55.84300 21.77600 1.000 41.22242 311 GLN A C 1
ATOM 2438 O O . GLN A 1 316 ? -79.57800 55.39800 20.96000 1.000 40.98642 311 GLN A O 1
ATOM 2444 N N . TYR A 1 317 ? -80.19300 55.75900 23.09400 1.000 40.77613 312 TYR A N 1
ATOM 2445 C CA . TYR A 1 317 ? -79.03000 55.04600 23.62200 1.000 37.47283 312 TYR A CA 1
ATOM 2446 C C . TYR A 1 317 ? -79.04100 53.58000 23.20000 1.000 38.33972 312 TYR A C 1
ATOM 2447 O O . TYR A 1 317 ? -78.00900 53.02500 22.79800 1.000 38.40089 312 TYR A O 1
ATOM 2456 N N . MET A 1 318 ? -80.19800 52.92400 23.31200 1.000 38.78672 313 MET A N 1
ATOM 2457 C CA . MET A 1 318 ? -80.26800 51.50400 22.98000 1.000 37.69150 313 MET A CA 1
ATOM 2458 C C . MET A 1 318 ? -80.02500 51.29700 21.49100 1.000 39.55468 313 MET A C 1
ATOM 2459 O O . MET A 1 318 ? -79.35800 50.33800 21.08500 1.000 34.50891 313 MET A O 1
ATOM 2464 N N . LYS A 1 319 ? -80.54400 52.21100 20.66300 1.000 41.54978 314 LYS A N 1
ATOM 2465 C CA . LYS A 1 319 ? -80.19900 52.22100 19.24500 1.000 39.14327 314 LYS A CA 1
ATOM 2466 C C . LYS A 1 319 ? -78.69700 52.39300 19.04900 1.000 38.59766 314 LYS A C 1
ATOM 2467 O O . LYS A 1 319 ? -78.08500 51.70400 18.22100 1.000 35.57996 314 LYS A O 1
ATOM 2473 N N . ASN A 1 320 ? -78.08000 53.30100 19.81200 1.000 35.08444 315 ASN A N 1
ATOM 2474 C CA . ASN A 1 320 ? -76.64000 53.50700 19.68500 1.000 38.22916 315 ASN A CA 1
ATOM 2475 C C . ASN A 1 320 ? -75.84300 52.29800 20.17300 1.000 36.00713 315 ASN A C 1
ATOM 2476 O O . ASN A 1 320 ? -74.78100 51.98600 19.61400 1.000 37.44669 315 ASN A O 1
ATOM 2481 N N . VAL A 1 321 ? -76.32800 51.60600 21.20300 1.000 35.81865 316 VAL A N 1
ATOM 2482 C CA . VAL A 1 321 ? -75.67400 50.36400 21.61600 1.000 36.06800 316 VAL A CA 1
ATOM 2483 C C . VAL A 1 321 ? -75.46500 49.45500 20.41000 1.000 36.60982 316 VAL A C 1
ATOM 2484 O O . VAL A 1 321 ? -74.38200 48.89400 20.20500 1.000 34.10373 316 VAL A O 1
ATOM 2488 N N . PHE A 1 322 ? -76.49400 49.31900 19.57400 1.000 35.14860 317 PHE A N 1
ATOM 2489 C CA . PHE A 1 322 ? -76.37500 48.36400 18.48300 1.000 33.48358 317 PHE A CA 1
ATOM 2490 C C . PHE A 1 322 ? -75.64300 48.95100 17.29000 1.000 35.39700 317 PHE A C 1
ATOM 2491 O O . PHE A 1 322 ? -75.03400 48.19900 16.51700 1.000 35.82072 317 PHE A O 1
ATOM 2499 N N . LYS A 1 323 ? -75.63500 50.27900 17.15200 1.000 34.72259 318 LYS A N 1
ATOM 2500 C CA . LYS A 1 323 ? -74.67400 50.89800 16.24400 1.000 33.86394 318 LYS A CA 1
ATOM 2501 C C . LYS A 1 323 ? -73.24000 50.56800 16.65500 1.000 35.67731 318 LYS A C 1
ATOM 2502 O O . LYS A 1 323 ? -72.37900 50.35600 15.79500 1.000 32.78527 318 LYS A O 1
ATOM 2508 N N . GLU A 1 3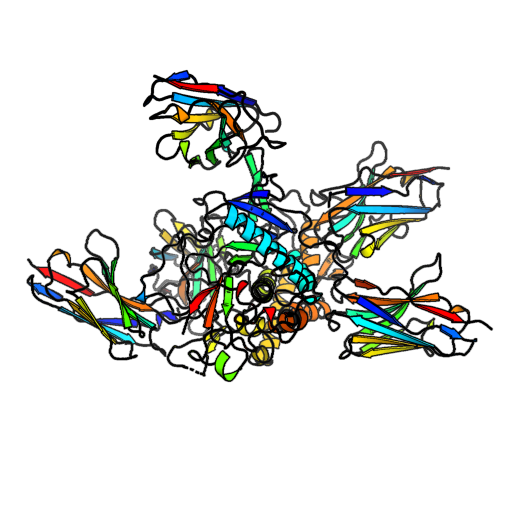24 ? -72.96000 50.52400 17.96600 1.000 34.12169 319 GLU A N 1
ATOM 2509 C CA . GLU A 1 324 ? -71.61500 50.16500 18.41700 1.000 34.71255 319 GLU A CA 1
ATOM 2510 C C . GLU A 1 324 ? -71.31300 48.69200 18.15500 1.000 40.30383 319 GLU A C 1
ATOM 2511 O O . GLU A 1 324 ? -70.17000 48.33400 17.84000 1.000 41.41092 319 GLU A O 1
ATOM 2517 N N . LYS A 1 325 ? -72.32200 47.82500 18.27900 1.000 35.45633 320 LYS A N 1
ATOM 2518 C CA . LYS A 1 325 ? -72.09300 46.39000 18.11900 1.000 35.56677 320 LYS A CA 1
ATOM 2519 C C . LYS A 1 325 ? -71.79700 46.03200 16.66800 1.000 30.57817 320 LYS A C 1
ATOM 2520 O O . LYS A 1 325 ? -70.79400 45.37100 16.37100 1.000 31.03126 320 LYS A O 1
ATOM 2526 N N . TYR A 1 326 ? -72.67900 46.43600 15.75400 1.000 34.13250 321 TYR A N 1
ATOM 2527 C CA . TYR A 1 326 ? -72.56400 46.07200 14.34800 1.000 35.16124 321 TYR A CA 1
ATOM 2528 C C . TYR A 1 326 ? -71.74300 47.07300 13.55000 1.000 32.92382 321 TYR A C 1
ATOM 2529 O O . TYR A 1 326 ? -71.64400 46.93500 12.32500 1.000 39.92263 321 TYR A O 1
ATOM 2538 N N . LEU A 1 327 ? -71.16900 48.08200 14.20300 1.000 38.68650 322 LEU A N 1
ATOM 2539 C CA . LEU A 1 327 ? -70.33400 49.07600 13.52600 1.000 33.87193 322 LEU A CA 1
ATOM 2540 C C . LEU A 1 327 ? -71.10700 49.78500 12.41400 1.000 37.59395 322 LEU A C 1
ATOM 2541 O O . LEU A 1 327 ? -70.58500 50.03000 11.32000 1.000 38.85980 322 LEU A O 1
ATOM 2546 N N . LEU A 1 328 ? -72.35800 50.13400 12.70100 1.000 34.95293 323 LEU A N 1
ATOM 2547 C CA . LEU A 1 328 ? -73.20400 50.76900 11.69900 1.000 35.68133 323 LEU A CA 1
ATOM 2548 C C . LEU A 1 328 ? -72.76100 52.21200 11.45100 1.000 41.43795 323 LEU A C 1
ATOM 2549 O O . LEU A 1 328 ? -72.20700 52.87700 12.33100 1.000 40.16540 323 LEU A O 1
ATOM 2554 N N . SER A 1 329 ? -72.98400 52.67800 10.22300 1.000 36.74553 324 SER A N 1
ATOM 2555 C CA . SER A 1 329 ? -72.85400 54.08500 9.87900 1.000 41.59787 324 SER A CA 1
ATOM 2556 C C . SER A 1 329 ? -74.15200 54.81200 10.19800 1.000 43.61227 324 SER A C 1
ATOM 2557 O O . SER A 1 329 ? -75.23400 54.21800 10.20200 1.000 46.26813 324 SER A O 1
ATOM 2560 N N . GLU A 1 330 ? -74.03000 56.10600 10.48100 1.000 42.99946 325 GLU A N 1
ATOM 2561 C CA . GLU A 1 330 ? -75.17100 56.98000 10.71600 1.000 46.28523 325 GLU A CA 1
ATOM 2562 C C . GLU A 1 330 ? -74.99400 58.24200 9.88500 1.000 47.72496 325 GLU A C 1
ATOM 2563 O O . GLU A 1 330 ? -73.90700 58.82900 9.87500 1.000 45.51521 325 GLU A O 1
ATOM 2569 N N . ASP A 1 331 ? -76.04900 58.63900 9.17000 1.000 45.76355 326 ASP A N 1
ATOM 2570 C CA . ASP A 1 331 ? -76.01700 59.83700 8.34800 1.000 52.17859 326 ASP A CA 1
ATOM 2571 C C . ASP A 1 331 ? -76.51600 61.03400 9.15500 1.000 55.99124 326 ASP A C 1
ATOM 2572 O O . ASP A 1 331 ? -76.85900 60.92500 10.33600 1.000 50.83195 326 ASP A O 1
ATOM 2577 N N . THR A 1 332 ? -76.58500 62.19500 8.50400 1.000 57.57885 327 THR A N 1
ATOM 2578 C CA . THR A 1 332 ? -77.00000 63.39000 9.22800 1.000 53.88392 327 THR A CA 1
ATOM 2579 C C . THR A 1 332 ? -78.47900 63.37800 9.59300 1.000 57.18249 327 THR A C 1
ATOM 2580 O O . THR A 1 332 ? -78.90200 64.21000 10.40000 1.000 62.94680 327 THR A O 1
ATOM 2584 N N . SER A 1 333 ? -79.27000 62.46000 9.04200 1.000 58.48934 328 SER A N 1
ATOM 2585 C CA . SER A 1 333 ? -80.64900 62.28000 9.48100 1.000 56.21327 328 SER A CA 1
ATOM 2586 C C . SER A 1 333 ? -80.78000 61.32200 10.65500 1.000 54.23732 328 SER A C 1
ATOM 2587 O O . SER A 1 333 ? -81.89700 61.10300 11.13000 1.000 61.51656 328 SER A O 1
ATOM 2590 N N . GLY A 1 334 ? -79.67800 60.75700 11.14100 1.000 53.70477 329 GLY A N 1
ATOM 2591 C CA . GLY A 1 334 ? -79.73800 59.77600 12.20500 1.000 53.88934 329 GLY A CA 1
ATOM 2592 C C . GLY A 1 334 ? -80.00700 58.36000 11.74900 1.000 51.60666 329 GLY A C 1
ATOM 2593 O O . GLY A 1 334 ? -80.17500 57.47200 12.59400 1.000 53.20720 329 GLY A O 1
ATOM 2594 N N . LYS A 1 335 ? -80.03800 58.11900 10.44400 1.000 50.02882 330 LYS A N 1
ATOM 2595 C CA . LYS A 1 335 ? -80.36700 56.80800 9.90800 1.000 47.61655 330 LYS A CA 1
ATOM 2596 C C . LYS A 1 335 ? -79.13900 55.90300 9.89700 1.000 47.52085 330 LYS A C 1
ATOM 2597 O O . LYS A 1 335 ? -78.03100 56.33800 9.57200 1.000 49.88036 330 LYS A O 1
ATOM 2603 N N . PHE A 1 336 ? -79.34200 54.63900 10.25900 1.000 45.82170 331 PHE A N 1
ATOM 2604 C CA . PHE A 1 336 ? -78.26800 53.64700 10.29700 1.000 47.02690 331 PHE A CA 1
ATOM 2605 C C . PHE A 1 336 ? -78.15900 52.90300 8.97300 1.000 41.28166 331 PHE A C 1
ATOM 2606 O O . PHE A 1 336 ? -79.15500 52.65800 8.29000 1.000 45.33289 331 PHE A O 1
ATOM 2614 N N . SER A 1 337 ? -76.93300 52.51700 8.63200 1.000 41.05079 332 SER A N 1
ATOM 2615 C CA . SER A 1 337 ? -76.69500 51.68900 7.45800 1.000 44.72330 332 SER A CA 1
ATOM 2616 C C . SER A 1 337 ? -75.46400 50.83100 7.71300 1.000 42.36100 332 SER A C 1
ATOM 2617 O O . SER A 1 337 ? -74.65400 51.11900 8.60200 1.000 36.20185 332 SER A O 1
ATOM 2620 N N . VAL A 1 338 ? -75.33500 49.76400 6.93700 1.000 40.80048 333 VAL A N 1
ATOM 2621 C CA . VAL A 1 338 ? -74.18900 48.86900 7.04500 1.000 41.34047 333 VAL A CA 1
ATOM 2622 C C . VAL A 1 338 ? -73.14600 49.30800 6.03400 1.000 43.07108 333 VAL A C 1
ATOM 2623 O O . VAL A 1 338 ? -73.43900 49.42700 4.83800 1.000 40.96502 333 VAL A O 1
ATOM 2627 N N . ASP A 1 339 ? -71.93400 49.55100 6.51200 1.000 36.19085 334 ASP A N 1
ATOM 2628 C CA . ASP A 1 339 ? -70.80500 49.84900 5.64600 1.000 38.72126 334 ASP A CA 1
ATOM 2629 C C . ASP A 1 339 ? -70.15500 48.52800 5.23600 1.000 35.36005 334 ASP A C 1
ATOM 2630 O O . ASP A 1 339 ? -69.70600 47.76100 6.09500 1.000 37.80213 334 ASP A O 1
ATOM 2635 N N . LYS A 1 340 ? -70.11300 48.25900 3.92800 1.000 35.68839 335 LYS A N 1
ATOM 2636 C CA . LYS A 1 340 ? -69.65100 46.95200 3.45900 1.000 36.06128 335 LYS A CA 1
ATOM 2637 C C . LYS A 1 340 ? -68.18300 46.70200 3.81700 1.000 38.14438 335 LYS A C 1
ATOM 2638 O O . LYS A 1 340 ? -67.80800 45.56000 4.10500 1.000 36.77743 335 LYS A O 1
ATOM 2644 N N . LEU A 1 341 ? -67.34000 47.74700 3.82700 1.000 37.69843 336 LEU A N 1
ATOM 2645 C CA . LEU A 1 341 ? -65.93000 47.55500 4.18900 1.000 32.99930 336 LEU A CA 1
ATOM 2646 C C . LEU A 1 341 ? -65.79400 47.12400 5.64300 1.000 37.30226 336 LEU A C 1
ATOM 2647 O O . LEU A 1 341 ? -65.05200 46.18500 5.96200 1.000 34.40192 336 LEU A O 1
ATOM 2652 N N . LYS A 1 342 ? -66.51600 47.79500 6.54300 1.000 33.00807 337 LYS A N 1
ATOM 2653 C CA . LYS A 1 342 ? -66.43500 47.44000 7.95500 1.000 34.62744 337 LYS A CA 1
ATOM 2654 C C . LYS A 1 342 ? -67.09000 46.09400 8.23000 1.000 31.23121 337 LYS A C 1
ATOM 2655 O O . LYS A 1 342 ? -66.64400 45.35200 9.11600 1.000 33.43552 337 LYS A O 1
ATOM 2661 N N . PHE A 1 343 ? -68.16800 45.77200 7.51400 1.000 37.31523 338 PHE A N 1
ATOM 2662 C CA . PHE A 1 343 ? -68.79500 44.47200 7.71800 1.000 32.06837 338 PHE A CA 1
ATOM 2663 C C . PHE A 1 343 ? -67.87800 43.34800 7.24500 1.000 31.03334 338 PHE A C 1
ATOM 2664 O O . PHE A 1 343 ? -67.72800 42.33000 7.92700 1.000 32.20097 338 PHE A O 1
ATOM 2672 N N . ASP A 1 344 ? -67.26700 43.51200 6.07500 1.000 28.95428 339 ASP A N 1
ATOM 2673 C CA . ASP A 1 344 ? -66.32600 42.51000 5.57900 1.000 31.38459 339 ASP A CA 1
ATOM 2674 C C . ASP A 1 344 ? -65.20600 42.26200 6.58000 1.000 37.52695 339 ASP A C 1
ATOM 2675 O O . ASP A 1 344 ? -64.85100 41.10700 6.86400 1.000 32.35935 339 ASP A O 1
ATOM 2680 N N . LYS A 1 345 ? -64.62800 43.33900 7.12200 1.000 34.75725 340 LYS A N 1
ATOM 2681 C CA . LYS A 1 345 ? -63.55200 43.18700 8.09200 1.000 31.62188 340 LYS A CA 1
ATOM 2682 C C . LYS A 1 345 ? -64.06800 42.56200 9.37400 1.000 32.38694 340 LYS A C 1
ATOM 2683 O O . LYS A 1 345 ? -63.41800 41.67900 9.94400 1.000 30.98989 340 LYS A O 1
ATOM 2689 N N . LEU A 1 346 ? -65.22800 43.02200 9.85100 1.000 30.46060 341 LEU A N 1
ATOM 2690 C CA . LEU A 1 346 ? -65.81300 42.44300 11.05400 1.000 27.40765 341 LEU A CA 1
ATOM 2691 C C . LEU A 1 346 ? -66.08700 40.95800 10.85400 1.000 33.56813 341 LEU A C 1
ATOM 2692 O O . LEU A 1 346 ? -65.75000 40.12700 11.70500 1.000 29.86285 341 LEU A O 1
ATOM 2697 N N . TYR A 1 347 ? -66.67700 40.60600 9.71100 1.000 31.49284 342 TYR A N 1
ATOM 2698 C CA . TYR A 1 347 ? -67.01500 39.21500 9.44800 1.000 30.49881 342 TYR A CA 1
ATOM 2699 C C . TYR A 1 347 ? -65.75400 38.36400 9.32000 1.000 35.42914 342 TYR A C 1
ATOM 2700 O O . TYR A 1 347 ? -65.63000 37.32000 9.96700 1.000 33.88864 342 TYR A O 1
ATOM 2709 N N . LYS A 1 348 ? -64.79400 38.80700 8.50200 1.000 37.30388 343 LYS A N 1
ATOM 2710 C CA . LYS A 1 348 ? -63.55000 38.05200 8.35400 1.000 38.15126 343 LYS A CA 1
ATOM 2711 C C . LYS A 1 348 ? -62.82400 37.89300 9.68800 1.000 36.77920 343 LYS A C 1
ATOM 2712 O O . LYS A 1 348 ? -62.22600 36.84500 9.96100 1.000 39.36584 343 LYS A O 1
ATOM 2718 N N . MET A 1 349 ? -62.85500 38.92300 10.52900 1.000 31.93062 344 MET A N 1
ATOM 2719 C CA . MET A 1 349 ? -62.20400 38.83000 11.82700 1.000 35.82238 344 MET A CA 1
ATOM 2720 C C . MET A 1 349 ? -62.87700 37.77400 12.69300 1.000 33.45447 344 MET A C 1
ATOM 2721 O O . MET A 1 349 ? -62.20500 36.94900 13.32900 1.000 34.01460 344 MET A O 1
ATOM 2726 N N . LEU A 1 350 ? -64.21500 37.80200 12.74700 1.000 28.49088 345 LEU A N 1
ATOM 2727 C CA . LEU A 1 350 ? -64.94500 36.87600 13.60200 1.000 30.66190 345 LEU A CA 1
ATOM 2728 C C . LEU A 1 350 ? -64.75300 35.43100 13.16900 1.000 29.27427 345 LEU A C 1
ATOM 2729 O O . LEU A 1 350 ? -64.82900 34.52600 14.00100 1.000 31.48161 345 LEU A O 1
ATOM 2734 N N . THR A 1 351 ? -64.52700 35.18700 11.88300 1.000 32.00446 346 THR A N 1
ATOM 2735 C CA . THR A 1 351 ? -64.58800 33.82900 11.36700 1.000 37.99661 346 THR A CA 1
ATOM 2736 C C . THR A 1 351 ? -63.24400 33.27400 10.93800 1.000 37.65921 346 THR A C 1
ATOM 2737 O O . THR A 1 351 ? -63.02800 32.06000 11.03500 1.000 39.51550 346 THR A O 1
ATOM 2741 N N . GLU A 1 352 ? -62.34400 34.12200 10.45600 1.000 35.63511 347 GLU A N 1
ATOM 2742 C CA . GLU A 1 352 ? -61.04800 33.66900 9.98300 1.000 35.60561 347 GLU A CA 1
ATOM 2743 C C . GLU A 1 352 ? -59.90400 34.07700 10.88300 1.000 36.59355 347 GLU A C 1
ATOM 2744 O O . GLU A 1 352 ? -58.89600 33.37000 10.92800 1.000 35.14088 347 GLU A O 1
ATOM 2750 N N . ILE A 1 353 ? -60.02900 35.20700 11.58400 1.000 36.15818 348 ILE A N 1
ATOM 2751 C CA . ILE A 1 353 ? -58.95700 35.66700 12.45900 1.000 31.84157 348 ILE A CA 1
ATOM 2752 C C . ILE A 1 353 ? -59.04300 34.97900 13.81000 1.000 29.66624 348 ILE A C 1
ATOM 2753 O O . ILE A 1 353 ? -58.04300 34.46600 14.32800 1.000 34.39007 348 ILE A O 1
ATOM 2758 N N . TYR A 1 354 ? -60.23800 34.96400 14.40000 1.000 27.00313 349 TYR A N 1
ATOM 2759 C CA . TYR A 1 354 ? -60.49300 34.31000 15.68500 1.000 28.93865 349 TYR A CA 1
ATOM 2760 C C . TYR A 1 354 ? -60.59700 32.80700 15.45100 1.000 33.05132 349 TYR A C 1
ATOM 2761 O O . TYR A 1 354 ? -61.67900 32.27700 15.19000 1.000 29.32557 349 TYR A O 1
ATOM 2770 N N . THR A 1 355 ? -59.46500 32.10500 15.54400 1.000 30.19368 350 THR A N 1
ATOM 2771 C CA . THR A 1 355 ? -59.45500 30.65600 15.38600 1.000 30.03350 350 THR A CA 1
ATOM 2772 C C . THR A 1 355 ? -58.53200 30.02200 16.41100 1.000 32.20560 350 THR A C 1
ATOM 2773 O O . THR A 1 355 ? -57.57100 30.64200 16.87800 1.000 31.64333 350 THR A O 1
ATOM 2777 N N . GLU A 1 356 ? -58.82300 28.76200 16.73600 1.000 31.55152 351 GLU A N 1
ATOM 2778 C CA . GLU A 1 356 ? -57.95000 28.01800 17.63200 1.000 26.64985 351 GLU A CA 1
ATOM 2779 C C . GLU A 1 356 ? -56.52800 28.04500 17.11700 1.000 27.00653 351 GLU A C 1
ATOM 2780 O O . GLU A 1 356 ? -55.58500 28.30200 17.87400 1.000 29.26921 351 GLU A O 1
ATOM 2786 N N . ASP A 1 357 ? -56.35700 27.81300 15.81400 1.000 25.90048 352 ASP A N 1
ATOM 2787 C CA . ASP A 1 357 ? -55.01200 27.76900 15.26100 1.000 30.01853 352 ASP A CA 1
ATOM 2788 C C . ASP A 1 357 ? -54.29400 29.10600 15.44200 1.000 31.39382 352 ASP A C 1
ATOM 2789 O O . ASP A 1 357 ? -53.09400 29.14100 15.72700 1.000 31.58058 352 ASP A O 1
ATOM 2794 N N . ASN A 1 358 ? -55.01400 30.21900 15.30400 1.000 32.06772 353 ASN A N 1
ATOM 2795 C CA . ASN A 1 358 ? -54.35400 31.51000 15.49000 1.000 34.87660 353 ASN A CA 1
ATOM 2796 C C . ASN A 1 358 ? -54.03300 31.77600 16.95200 1.000 26.72364 353 ASN A C 1
ATOM 2797 O O . ASN A 1 358 ? -52.99200 32.36900 17.24600 1.000 27.46763 353 ASN A O 1
ATOM 2802 N N . PHE A 1 359 ? -54.87600 31.31100 17.88100 1.000 27.99836 354 PHE A N 1
ATOM 2803 C CA . PHE A 1 359 ? -54.52200 31.43800 19.28800 1.000 26.31073 354 PHE A CA 1
ATOM 2804 C C . PHE A 1 359 ? -53.27400 30.63100 19.63900 1.000 30.32260 354 PHE A C 1
ATOM 2805 O O . PHE A 1 359 ? -52.47700 31.07100 20.47700 1.000 29.62875 354 PHE A O 1
ATOM 2813 N N . VAL A 1 360 ? -53.07500 29.47300 19.00000 1.000 30.36050 355 VAL A N 1
ATOM 2814 C CA . VAL A 1 360 ? -51.84700 28.70400 19.20600 1.000 31.20787 355 VAL A CA 1
ATOM 2815 C C . VAL A 1 360 ? -50.63100 29.50600 18.74700 1.000 31.21878 355 VAL A C 1
ATOM 2816 O O . VAL A 1 360 ? -49.59000 29.52500 19.41800 1.000 31.09157 355 VAL A O 1
ATOM 2820 N N . LYS A 1 361 ? -50.74000 30.19300 17.60700 1.000 29.36964 356 LYS A N 1
ATOM 2821 C CA . LYS A 1 361 ? -49.62900 31.03000 17.15700 1.000 33.91549 356 LYS A CA 1
ATOM 2822 C C . LYS A 1 361 ? -49.35300 32.16900 18.13600 1.000 31.77080 356 LYS A C 1
ATOM 2823 O O . LYS A 1 361 ? -48.19400 32.48000 18.41400 1.000 33.40348 356 LYS A O 1
ATOM 2829 N N . PHE A 1 362 ? -50.39800 32.80100 18.68200 1.000 32.98902 357 PHE A N 1
ATOM 2830 C CA . PHE A 1 362 ? -50.15200 33.91300 19.60700 1.000 29.60621 357 PHE A CA 1
ATOM 2831 C C . PHE A 1 362 ? -49.66200 33.42800 20.96300 1.000 32.03368 357 PHE A C 1
ATOM 2832 O O . PHE A 1 362 ? -48.86200 34.11300 21.60900 1.000 33.63996 357 PHE A O 1
ATOM 2840 N N . PHE A 1 363 ? -50.15000 32.27600 21.43500 1.000 31.70642 358 PHE A N 1
ATOM 2841 C CA . PHE A 1 363 ? -49.67700 31.76200 22.71400 1.000 27.87978 358 PHE A CA 1
ATOM 2842 C C . PHE A 1 363 ? -48.31500 31.10500 22.59400 1.000 32.17660 358 PHE A C 1
ATOM 2843 O O . PHE A 1 363 ? -47.60300 30.98700 23.59500 1.000 32.36922 358 PHE A O 1
ATOM 2851 N N . LYS A 1 364 ? -47.93200 30.67100 21.39700 1.000 33.52597 359 LYS A N 1
ATOM 2852 C CA . LYS A 1 364 ? -46.66900 29.96300 21.21500 1.000 36.98404 359 LYS A CA 1
ATOM 2853 C C . LYS A 1 364 ? -46.64700 28.69400 22.06400 1.000 33.68941 359 LYS A C 1
ATOM 2854 O O . LYS A 1 364 ? -45.69200 28.41800 22.79200 1.000 34.71634 359 LYS A O 1
ATOM 2860 N N . VAL A 1 365 ? -47.72900 27.92200 21.98200 1.000 28.99347 360 VAL A N 1
ATOM 2861 C CA . VAL A 1 365 ? -47.81300 26.64900 22.68200 1.000 30.66638 360 VAL A CA 1
ATOM 2862 C C . VAL A 1 365 ? -47.87000 25.52400 21.66300 1.000 30.86572 360 VAL A C 1
ATOM 2863 O O . VAL A 1 365 ? -48.14400 25.71900 20.47400 1.000 30.39616 360 VAL A O 1
ATOM 2867 N N . LEU A 1 366 ? -47.62200 24.32200 22.14500 1.000 34.99573 361 LEU A N 1
ATOM 2868 C CA . LEU A 1 366 ? -47.85500 23.14100 21.32600 1.000 35.89685 361 LEU A CA 1
ATOM 2869 C C . LEU A 1 366 ? -49.33100 22.76300 21.42100 1.000 34.64734 361 LEU A C 1
ATOM 2870 O O . LEU A 1 366 ? -49.96500 22.93200 22.46800 1.000 30.20154 361 LEU A O 1
ATOM 2875 N N . ASN A 1 367 ? -49.87400 22.24600 20.32100 1.000 33.58115 362 ASN A N 1
ATOM 2876 C CA . ASN A 1 367 ? -51.31000 22.05700 20.18200 1.000 32.47877 362 ASN A CA 1
ATOM 2877 C C . ASN A 1 367 ? -51.53800 21.05100 19.06800 1.000 34.76899 362 ASN A C 1
ATOM 2878 O O . ASN A 1 367 ? -50.70600 20.91200 18.16200 1.000 36.68125 362 ASN A O 1
ATOM 2883 N N . ARG A 1 368 ? -52.66400 20.34500 19.14500 1.000 32.12966 363 ARG A N 1
ATOM 2884 C CA . ARG A 1 368 ? -53.09200 19.55000 18.00100 1.000 35.88449 363 ARG A CA 1
ATOM 2885 C C . ARG A 1 368 ? -53.01900 20.41500 16.75200 1.000 39.25895 363 ARG A C 1
ATOM 2886 O O . ARG A 1 368 ? -53.30900 21.61300 16.79800 1.000 33.52702 363 ARG A O 1
ATOM 2894 N N . LYS A 1 369 ? -52.58900 19.82300 15.64000 1.000 38.31750 364 LYS A N 1
ATOM 2895 C CA . LYS A 1 369 ? -52.47900 20.58000 14.39900 1.000 38.29045 364 LYS A CA 1
ATOM 2896 C C . LYS A 1 369 ? -53.75500 20.53700 13.57800 1.000 43.30507 364 LYS A C 1
ATOM 2897 O O . LYS A 1 369 ? -53.85200 21.24500 12.57100 1.000 37.95035 364 LYS A O 1
ATOM 2903 N N . THR A 1 370 ? -54.71600 19.70400 13.96500 1.000 42.77655 365 THR A N 1
ATOM 2904 C CA . THR A 1 370 ? -55.98000 19.61700 13.26300 1.000 43.59517 365 THR A CA 1
ATOM 2905 C C . THR A 1 370 ? -57.08900 19.33300 14.26800 1.000 45.99633 365 THR A C 1
ATOM 2906 O O . THR A 1 370 ? -56.85000 18.76300 15.33700 1.000 42.49377 365 THR A O 1
ATOM 2910 N N . TYR A 1 371 ? -58.30600 19.75300 13.91000 1.000 41.52312 366 TYR A N 1
ATOM 2911 C CA . TYR A 1 371 ? -59.50700 19.40100 14.65700 1.000 39.67018 366 TYR A CA 1
ATOM 2912 C C . TYR A 1 371 ? -59.82900 17.93100 14.53600 1.000 40.00019 366 TYR A C 1
ATOM 2913 O O . TYR A 1 371 ? -60.52400 17.38700 15.39900 1.000 42.52511 366 TYR A O 1
ATOM 2922 N N . LEU A 1 372 ? -59.37800 17.29500 13.46500 1.000 40.88807 367 LEU A N 1
ATOM 2923 C CA . LEU A 1 372 ? -59.65300 15.88100 13.23800 1.000 45.06914 367 LEU A CA 1
ATOM 2924 C C . LEU A 1 372 ? -58.64700 14.98500 13.95000 1.000 42.81496 367 LEU A C 1
ATOM 2925 O O . LEU A 1 372 ? -58.16200 14.01200 13.38000 1.000 47.04788 367 LEU A O 1
ATOM 2930 N N . ASN A 1 373 ? -58.31500 15.30100 15.19900 1.000 42.94560 368 ASN A N 1
ATOM 2931 C CA . ASN A 1 373 ? -57.47200 14.47300 16.04300 1.000 43.11087 368 ASN A CA 1
ATOM 2932 C C . ASN A 1 373 ? -58.34600 13.64800 16.98900 1.000 49.91680 368 ASN A C 1
ATOM 2933 O O . ASN A 1 373 ? -59.57900 13.69100 16.93700 1.000 48.03734 368 ASN A O 1
ATOM 2938 N N . PHE A 1 374 ? -57.69500 12.89300 17.87600 1.000 47.70661 369 PHE A N 1
ATOM 2939 C CA . PHE A 1 374 ? -58.38300 12.00900 18.81300 1.000 44.47222 369 PHE A CA 1
ATOM 2940 C C . PHE A 1 374 ? -57.82000 12.21100 20.21000 1.000 45.10656 369 PHE A C 1
ATOM 2941 O O . PHE A 1 374 ? -56.60900 12.08600 20.41700 1.000 50.76556 369 PHE A O 1
ATOM 2949 N N . ASP A 1 375 ? -58.70100 12.50000 21.16800 1.000 42.92030 370 ASP A N 1
ATOM 2950 C CA . ASP A 1 375 ? -58.26900 12.71700 22.54000 1.000 37.01353 370 ASP A CA 1
ATOM 2951 C C . ASP A 1 375 ? -57.63500 11.45100 23.10500 1.000 37.35266 370 ASP A C 1
ATOM 2952 O O . ASP A 1 375 ? -58.06200 10.33400 22.80800 1.000 35.24117 370 ASP A O 1
ATOM 2957 N N . LYS A 1 376 ? -56.59900 11.62200 23.92000 1.000 36.35198 371 LYS A N 1
ATOM 2958 C CA . LYS A 1 376 ? -55.88600 10.46400 24.44500 1.000 39.85973 371 LYS A CA 1
ATOM 2959 C C . LYS A 1 376 ? -56.07600 10.25600 25.94300 1.000 35.14484 371 LYS A C 1
ATOM 2960 O O . LYS A 1 376 ? -56.12800 9.10200 26.39000 1.000 33.49422 371 LYS A O 1
ATOM 2966 N N . ALA A 1 377 ? -56.21200 11.33600 26.71600 1.000 35.09642 372 ALA A N 1
ATOM 2967 C CA . ALA A 1 377 ? -56.28900 11.25400 28.16800 1.000 35.82785 372 ALA A CA 1
ATOM 2968 C C . ALA A 1 377 ? -56.84300 12.55800 28.71600 1.000 35.53927 372 ALA A C 1
ATOM 2969 O O . ALA A 1 377 ? -56.79800 13.59500 28.05600 1.000 34.05959 372 ALA A O 1
ATOM 2971 N N . VAL A 1 378 ? -57.35500 12.50300 29.94200 1.000 37.44919 373 VAL A N 1
ATOM 2972 C CA . VAL A 1 378 ? -57.66200 13.71500 30.70000 1.000 33.89484 373 VAL A CA 1
ATOM 2973 C C . VAL A 1 378 ? -56.78300 13.74500 31.94700 1.000 30.94518 373 VAL A C 1
ATOM 2974 O O . VAL A 1 378 ? -56.56900 12.71700 32.60500 1.000 30.44945 373 VAL A O 1
ATOM 2978 N N . PHE A 1 379 ? -56.22900 14.91700 32.23100 1.000 28.09113 374 PHE A N 1
ATOM 2979 C CA . PHE A 1 379 ? -55.37300 15.14700 33.38500 1.000 29.46858 374 PHE A CA 1
ATOM 2980 C C . PHE A 1 379 ? -56.03100 16.13000 34.34300 1.000 31.67631 374 PHE A C 1
ATOM 2981 O O . PHE A 1 379 ? -56.69400 17.08400 33.92200 1.000 31.13951 374 PHE A O 1
ATOM 2989 N N . LYS A 1 380 ? -55.79800 15.92400 35.63300 1.000 31.84103 375 LYS A N 1
ATOM 2990 C CA . LYS A 1 380 ? -56.05800 16.97400 36.60500 1.000 33.84422 375 LYS A CA 1
ATOM 2991 C C . LYS A 1 380 ? -54.89300 17.94800 36.57200 1.000 35.80378 375 LYS A C 1
ATOM 2992 O O . LYS A 1 380 ? -53.73300 17.54600 36.43600 1.000 30.42618 375 LYS A O 1
ATOM 2998 N N . ILE A 1 381 ? -55.20200 19.23400 36.67500 1.000 31.35160 376 ILE A N 1
ATOM 2999 C CA . ILE A 1 381 ? -54.18500 20.26900 36.67800 1.000 28.78562 376 ILE A CA 1
ATOM 3000 C C . ILE A 1 381 ? -54.52800 21.28000 37.76400 1.000 35.66166 376 ILE A C 1
ATOM 3001 O O . ILE A 1 381 ? -55.59800 21.23500 38.37700 1.000 31.61749 376 ILE A O 1
ATOM 3006 N N . ASN A 1 382 ? -53.58900 22.19100 38.01200 1.000 31.70294 377 ASN A N 1
ATOM 3007 C CA . ASN A 1 382 ? -53.86600 23.29600 38.93000 1.000 33.43704 377 ASN A CA 1
ATOM 3008 C C . ASN A 1 382 ? -53.06500 24.50900 38.45800 1.000 30.30872 377 ASN A C 1
ATOM 3009 O O . ASN A 1 382 ? -51.90600 24.68500 38.83200 1.000 25.87646 377 ASN A O 1
ATOM 3014 N N . ILE A 1 383 ? -53.70800 25.35100 37.64600 1.000 29.13615 378 ILE A N 1
ATOM 3015 C CA . ILE A 1 383 ? -53.00900 26.47300 37.04600 1.000 31.04024 378 ILE A CA 1
ATOM 3016 C C . ILE A 1 383 ? -52.97800 27.70000 37.93900 1.000 32.71191 378 ILE A C 1
ATOM 3017 O O . ILE A 1 383 ? -52.36900 28.70600 37.56000 1.000 33.77033 378 ILE A O 1
ATOM 3022 N N . VAL A 1 384 ? -53.59400 27.65400 39.11300 1.000 27.62180 379 VAL A N 1
ATOM 3023 C CA . VAL A 1 384 ? -53.75400 28.86900 39.90400 1.000 31.10223 379 VAL A CA 1
ATOM 3024 C C . VAL A 1 384 ? -52.43100 29.29700 40.53400 1.000 33.72861 379 VAL A C 1
ATOM 3025 O O . VAL A 1 384 ? -52.12500 30.50000 40.54300 1.000 33.66094 379 VAL A O 1
ATOM 3029 N N . PRO A 1 385 ? -51.62900 28.38600 41.08600 1.000 32.16478 380 PRO A N 1
ATOM 3030 C CA . PRO A 1 385 ? -50.31800 28.80300 41.60900 1.000 34.74396 380 PRO A CA 1
ATOM 3031 C C . PRO A 1 385 ? -49.43800 29.35700 40.49800 1.000 35.11979 380 PRO A C 1
ATOM 3032 O O . PRO A 1 385 ? -49.35500 28.78200 39.41000 1.000 31.37486 380 PRO A O 1
ATOM 3036 N N . LYS A 1 386 ? -48.77700 30.49100 40.77700 1.000 31.88484 381 LYS A N 1
ATOM 3037 C CA . LYS A 1 386 ? -47.91900 31.09900 39.76500 1.000 34.15668 381 LYS A CA 1
ATOM 3038 C C . LYS A 1 386 ? -46.69300 30.24400 39.44000 1.000 36.16088 381 LYS A C 1
ATOM 3039 O O . LYS A 1 386 ? -46.13100 30.37500 38.34900 1.000 31.70452 381 LYS A O 1
ATOM 3045 N N . VAL A 1 387 ? -46.24600 29.37900 40.35900 1.000 31.09677 382 VAL A N 1
ATOM 3046 C CA . VAL A 1 387 ? -45.12200 28.50600 40.04300 1.000 31.95458 382 VAL A CA 1
ATOM 3047 C C . VAL A 1 387 ? -45.50600 27.39300 39.08100 1.000 33.81842 382 VAL A C 1
ATOM 3048 O O . VAL A 1 387 ? -44.61700 26.70900 38.55900 1.000 33.86982 382 VAL A O 1
ATOM 3052 N N . ASN A 1 388 ? -46.80000 27.19700 38.83000 1.000 29.60902 383 ASN A N 1
ATOM 3053 C CA . ASN A 1 388 ? -47.28600 26.15000 37.93000 1.000 33.03506 383 ASN A CA 1
ATOM 3054 C C . ASN A 1 388 ? -47.63100 26.66500 36.54300 1.000 30.86096 383 ASN A C 1
ATOM 3055 O O . ASN A 1 388 ? -47.36800 25.98100 35.55500 1.000 31.00657 383 ASN A O 1
ATOM 3060 N N . TYR A 1 389 ? -48.21300 27.86000 36.44500 1.000 30.06255 384 TYR A N 1
ATOM 3061 C CA . TYR A 1 389 ? -48.79400 28.33600 35.19500 1.000 26.20556 384 TYR A CA 1
ATOM 3062 C C . TYR A 1 389 ? -48.92300 29.85200 35.29100 1.000 30.78138 384 TYR A C 1
ATOM 3063 O O . TYR A 1 389 ? -49.33600 30.36800 36.33500 1.000 29.72180 384 TYR A O 1
ATOM 3072 N N . THR A 1 390 ? -48.58200 30.56600 34.21800 1.000 28.19626 385 THR A N 1
ATOM 3073 C CA . THR A 1 390 ? -48.67300 32.02500 34.26700 1.000 30.58463 385 THR A CA 1
ATOM 3074 C C . THR A 1 390 ? -49.48500 32.59100 33.10700 1.000 31.37040 385 THR A C 1
ATOM 3075 O O . THR A 1 390 ? -49.71100 31.94800 32.07400 1.000 29.49056 385 THR A O 1
ATOM 3079 N N . ILE A 1 391 ? -49.90500 33.84200 33.30400 1.000 31.22730 386 ILE A N 1
ATOM 3080 C CA . ILE A 1 391 ? -50.65800 34.55500 32.28100 1.000 28.63202 386 ILE A CA 1
ATOM 3081 C C . ILE A 1 391 ? -49.86700 34.63000 30.97800 1.000 28.87056 386 ILE A C 1
ATOM 3082 O O . ILE A 1 391 ? -50.40400 34.39800 29.89000 1.000 28.66021 386 ILE A O 1
ATOM 3087 N N . TYR A 1 392 ? -48.58100 34.97900 31.07000 1.000 30.82518 387 TYR A N 1
ATOM 3088 C CA . TYR A 1 392 ? -47.77200 35.15500 29.86800 1.000 33.64432 387 TYR A CA 1
ATOM 3089 C C . TYR A 1 392 ? -47.21400 33.84700 29.30400 1.000 33.83694 387 TYR A C 1
ATOM 3090 O O . TYR A 1 392 ? -47.00900 33.75200 28.08800 1.000 33.16195 387 TYR A O 1
ATOM 3099 N N . ASP A 1 393 ? -46.96500 32.83100 30.13400 1.000 32.62433 388 ASP A N 1
ATOM 3100 C CA . ASP A 1 393 ? -46.28100 31.64100 29.64200 1.000 30.80448 388 ASP A CA 1
ATOM 3101 C C . ASP A 1 393 ? -47.11100 30.36500 29.65500 1.000 37.27373 388 ASP A C 1
ATOM 3102 O O . ASP A 1 393 ? -46.68800 29.37900 29.03700 1.000 36.35422 388 ASP A O 1
ATOM 3107 N N . GLY A 1 394 ? -48.26500 30.34100 30.32100 1.000 32.22984 389 GLY A N 1
ATOM 3108 C CA . GLY A 1 394 ? -48.94700 29.06100 30.49100 1.000 26.64843 389 GLY A CA 1
ATOM 3109 C C . GLY A 1 394 ? -48.07000 28.15100 31.33600 1.000 31.73812 389 GLY A C 1
ATOM 3110 O O . GLY A 1 394 ? -47.51800 28.57100 32.36600 1.000 28.37774 389 GLY A O 1
ATOM 3111 N N . PHE A 1 395 ? -47.91700 26.89200 30.89900 1.000 28.15746 390 PHE A N 1
ATOM 3112 C CA . PHE A 1 395 ? -47.04400 25.94400 31.59400 1.000 25.95430 390 PHE A CA 1
ATOM 3113 C C . PHE A 1 395 ? -45.56600 26.14300 31.28300 1.000 27.84768 390 PHE A C 1
ATOM 3114 O O . PHE A 1 395 ? -44.71600 25.65600 32.04800 1.000 28.23173 390 PHE A O 1
ATOM 3122 N N . ASN A 1 396 ? -45.23800 26.79700 30.16400 1.000 28.49433 391 ASN A N 1
ATOM 3123 C CA . ASN A 1 396 ? -43.85700 26.84700 29.67100 1.000 31.67328 391 ASN A CA 1
ATOM 3124 C C . ASN A 1 396 ? -43.11700 28.05900 30.25300 1.000 32.70756 391 ASN A C 1
ATOM 3125 O O . ASN A 1 396 ? -42.70300 28.97700 29.54300 1.000 33.98668 391 ASN A O 1
ATOM 3130 N N . LEU A 1 397 ? -42.92800 28.03300 31.57600 1.000 34.93354 392 LEU A N 1
ATOM 3131 C CA . LEU A 1 397 ? -42.37900 29.19200 32.28100 1.000 31.27971 392 LEU A CA 1
ATOM 3132 C C . LEU A 1 397 ? -41.01000 29.55300 31.72700 1.000 31.75514 392 LEU A C 1
ATOM 3133 O O . LEU A 1 397 ? -40.06600 28.75600 31.79800 1.000 32.87064 392 LEU A O 1
ATOM 3138 N N . ARG A 1 398 ? -40.89300 30.78500 31.21000 1.000 33.47031 393 ARG A N 1
ATOM 3139 C CA . ARG A 1 398 ? -39.67500 31.18900 30.51200 1.000 32.42487 393 ARG A CA 1
ATOM 3140 C C . ARG A 1 398 ? -38.47600 31.31100 31.44500 1.000 33.29717 393 ARG A C 1
ATOM 3141 O O . ARG A 1 398 ? -37.33400 31.25100 30.97500 1.000 36.38578 393 ARG A O 1
ATOM 3149 N N . ASN A 1 399 ? -38.69400 31.44500 32.75300 1.000 29.20050 394 ASN A N 1
ATOM 3150 C CA . ASN A 1 399 ? -37.59400 31.60800 33.69800 1.000 30.07911 394 ASN A CA 1
ATOM 3151 C C . ASN A 1 399 ? -37.13100 30.29000 34.30800 1.000 36.94294 394 ASN A C 1
ATOM 3152 O O . ASN A 1 399 ? -36.44500 30.31500 35.33100 1.000 33.70627 394 ASN A O 1
ATOM 3157 N N . THR A 1 400 ? -37.50900 29.15000 33.72600 1.000 35.22434 395 THR A N 1
ATOM 3158 C CA . THR A 1 400 ? -37.19300 27.83200 34.27300 1.000 39.27169 395 THR A CA 1
ATOM 3159 C C . THR A 1 400 ? -36.75500 26.92100 33.14000 1.000 34.42105 395 THR A C 1
ATOM 3160 O O . THR A 1 400 ? -36.75300 27.31000 31.97000 1.000 34.77910 395 THR A O 1
ATOM 3164 N N . ASN A 1 401 ? -36.39100 25.68500 33.49400 1.000 36.65034 396 ASN A N 1
ATOM 3165 C CA . ASN A 1 401 ? -36.05700 24.71400 32.46100 1.000 42.83464 396 ASN A CA 1
ATOM 3166 C C . ASN A 1 401 ? -37.27700 24.26700 31.66200 1.000 45.24723 396 ASN A C 1
ATOM 3167 O O . ASN A 1 401 ? -37.11200 23.53400 30.67800 1.000 39.84973 396 ASN A O 1
ATOM 3172 N N . LEU A 1 402 ? -38.48400 24.71200 32.02900 1.000 36.59780 397 LEU A N 1
ATOM 3173 C CA . LEU A 1 402 ? -39.67500 24.40600 31.24400 1.000 35.59189 397 LEU A CA 1
ATOM 3174 C C . LEU A 1 402 ? -39.85900 25.35400 30.07300 1.000 35.79019 397 LEU A C 1
ATOM 3175 O O . LEU A 1 402 ? -40.89300 25.29600 29.39900 1.000 33.71895 397 LEU A O 1
ATOM 3180 N N . ALA A 1 403 ? -38.88400 26.22600 29.82100 1.000 35.63203 398 ALA A N 1
ATOM 3181 C CA . ALA A 1 403 ? -39.05100 27.27000 28.81800 1.000 39.16288 398 ALA A CA 1
ATOM 3182 C C . ALA A 1 403 ? -38.96300 26.72800 27.39600 1.000 39.49911 398 ALA A C 1
ATOM 3183 O O . ALA A 1 403 ? -39.62600 27.25100 26.49400 1.000 40.56089 398 ALA A O 1
ATOM 3185 N N . ALA A 1 404 ? -38.14600 25.70300 27.17400 1.000 32.28496 399 ALA A N 1
ATOM 3186 C CA . ALA A 1 404 ? -37.83900 25.21800 25.83800 1.000 40.34166 399 ALA A CA 1
ATOM 3187 C C . ALA A 1 404 ? -38.58000 23.92400 25.53500 1.000 36.62160 399 ALA A C 1
ATOM 3188 O O . ALA A 1 404 ? -39.01900 23.20500 26.43700 1.000 35.37996 399 ALA A O 1
ATOM 3190 N N . ASN A 1 405 ? -38.70900 23.65500 24.23500 1.000 41.46702 400 ASN A N 1
ATOM 3191 C CA . ASN A 1 405 ? -39.27100 22.41000 23.70500 1.000 35.67489 400 ASN A CA 1
ATOM 3192 C C . ASN A 1 405 ? -40.63900 22.09300 24.29500 1.000 31.11945 400 ASN A C 1
ATOM 3193 O O . ASN A 1 405 ? -41.01100 20.92400 24.41000 1.000 35.33289 400 ASN A O 1
ATOM 3198 N N . PHE A 1 406 ? -41.38300 23.13200 24.67300 1.000 28.40629 401 PHE A N 1
ATOM 3199 C CA . PHE A 1 406 ? -42.69600 23.00300 25.30900 1.000 31.96988 401 PHE A CA 1
ATOM 3200 C C . PHE A 1 406 ? -42.65000 22.04100 26.49600 1.000 37.03512 401 PHE A C 1
ATOM 3201 O O . PHE A 1 406 ? -43.61000 21.31900 26.77800 1.000 34.79321 401 PHE A O 1
ATOM 3209 N N . ASN A 1 407 ? -41.52100 22.06000 27.21700 1.000 30.89227 402 ASN A N 1
ATOM 3210 C CA . ASN A 1 407 ? -41.33700 21.17600 28.36300 1.000 29.68489 402 ASN A CA 1
ATOM 3211 C C . ASN A 1 407 ? -42.44100 21.33300 29.40200 1.000 32.83193 402 ASN A C 1
ATOM 3212 O O . ASN A 1 407 ? -42.74900 20.37200 30.12100 1.000 31.83994 402 ASN A O 1
ATOM 3217 N N . GLY A 1 408 ? -43.01900 22.53300 29.53400 1.000 31.88657 403 GLY A N 1
ATOM 3218 C CA . GLY A 1 408 ? -44.10800 22.71500 30.48400 1.000 27.50061 403 GLY A CA 1
ATOM 3219 C C . GLY A 1 408 ? -45.36200 21.94000 30.12400 1.000 32.15376 403 GLY A C 1
ATOM 3220 O O . GLY A 1 408 ? -46.11900 21.51700 31.00900 1.000 28.10619 403 GLY A O 1
ATOM 3221 N N . GLN A 1 409 ? -45.61600 21.75300 28.83200 1.000 28.45638 404 GLN A N 1
ATOM 3222 C CA . GLN A 1 409 ? -46.75600 20.94100 28.43100 1.000 30.29616 404 GLN A CA 1
ATOM 3223 C C . GLN A 1 409 ? -46.41700 19.45800 28.38400 1.000 31.27471 404 GLN A C 1
ATOM 3224 O O . GLN A 1 409 ? -47.31900 18.62300 28.23600 1.000 31.15162 404 GLN A O 1
ATOM 3230 N N . ASN A 1 410 ? -45.14500 19.11500 28.50900 1.000 33.00774 405 ASN A N 1
ATOM 3231 C CA . ASN A 1 410 ? -44.73000 17.72300 28.47200 1.000 32.83643 405 ASN A CA 1
ATOM 3232 C C . ASN A 1 410 ? -45.11400 17.07700 29.80100 1.000 33.42135 405 ASN A C 1
ATOM 3233 O O . ASN A 1 410 ? -44.49500 17.33900 30.83200 1.000 32.04944 405 ASN A O 1
ATOM 3238 N N . THR A 1 411 ? -46.17700 16.26100 29.80500 1.000 32.77765 406 THR A N 1
ATOM 3239 C CA . THR A 1 411 ? -46.62500 15.70100 31.07700 1.000 33.30931 406 THR A CA 1
ATOM 3240 C C . THR A 1 411 ? -45.64000 14.68900 31.66700 1.000 34.08044 406 THR A C 1
ATOM 3241 O O . THR A 1 411 ? -45.82900 14.28100 32.81600 1.000 33.26883 406 THR A O 1
ATOM 3245 N N . GLU A 1 412 ? -44.60300 14.27600 30.93200 1.000 30.49190 407 GLU A N 1
ATOM 3246 C CA . GLU A 1 412 ? -43.57900 13.42800 31.53700 1.000 34.26937 407 GLU A CA 1
ATOM 3247 C C . GLU A 1 412 ? -42.49300 14.27100 32.19700 1.000 38.87007 407 GLU A C 1
ATOM 3248 O O . GLU A 1 412 ? -42.06900 13.97900 33.32000 1.000 37.18264 407 GLU A O 1
ATOM 3254 N N . ILE A 1 413 ? -42.03000 15.31400 31.50900 1.000 32.98987 408 ILE A N 1
ATOM 3255 C CA . ILE A 1 413 ? -41.01100 16.17700 32.09500 1.000 36.00961 408 ILE A CA 1
ATOM 3256 C C . ILE A 1 413 ? -41.60800 17.00800 33.22400 1.000 34.32916 408 ILE A C 1
ATOM 3257 O O . ILE A 1 413 ? -41.05300 17.08100 34.32500 1.000 34.82188 408 ILE A O 1
ATOM 3262 N N . ASN A 1 414 ? -42.77000 17.60300 32.99000 1.000 30.87452 409 ASN A N 1
ATOM 3263 C CA . ASN A 1 414 ? -43.41200 18.46100 33.98900 1.000 31.80060 409 ASN A CA 1
ATOM 3264 C C . ASN A 1 414 ? -44.46900 17.67700 34.75700 1.000 35.29855 409 ASN A C 1
ATOM 3265 O O . ASN A 1 414 ? -45.59100 18.14400 34.98100 1.000 31.72224 409 ASN A O 1
ATOM 3270 N N . ASN A 1 415 ? -44.10000 16.45500 35.18100 1.000 36.33295 410 ASN A N 1
ATOM 3271 C CA . ASN A 1 415 ? -45.08800 15.49700 35.66800 1.000 31.18573 410 ASN A CA 1
ATOM 3272 C C . ASN A 1 415 ? -45.73200 15.92400 36.98100 1.000 32.99803 410 ASN A C 1
ATOM 3273 O O . ASN A 1 415 ? -46.81300 15.43200 37.31200 1.000 33.04901 410 ASN A O 1
ATOM 3278 N N . MET A 1 416 ? -45.11000 16.82900 37.73300 1.000 34.19635 411 MET A N 1
ATOM 3279 C CA . MET A 1 416 ? -45.74200 17.31800 38.95300 1.000 37.18702 411 MET A CA 1
ATOM 3280 C C . MET A 1 416 ? -46.98700 18.15400 38.66800 1.000 40.14638 411 MET A C 1
ATOM 3281 O O . MET A 1 416 ? -47.79400 18.39300 39.57600 1.000 36.31990 411 MET A O 1
ATOM 3286 N N . ASN A 1 417 ? -47.16200 18.62000 37.43900 1.000 32.35613 412 ASN A N 1
ATOM 3287 C CA . ASN A 1 417 ? -48.28700 19.49300 37.14000 1.000 35.09846 412 ASN A CA 1
ATOM 3288 C C . ASN A 1 417 ? -49.45900 18.76400 36.50600 1.000 37.55761 412 ASN A C 1
ATOM 3289 O O . ASN A 1 417 ? -50.42600 19.41700 36.11600 1.000 33.27017 412 ASN A O 1
ATOM 3294 N N . PHE A 1 418 ? -49.39800 17.43300 36.39700 1.000 35.42796 413 PHE A N 1
ATOM 3295 C CA . PHE A 1 418 ? -50.43800 16.67800 35.71500 1.000 31.58586 413 PHE A CA 1
ATOM 3296 C C . PHE A 1 418 ? -50.68300 15.35500 36.42400 1.000 35.63337 413 PHE A C 1
ATOM 3297 O O . PHE A 1 418 ? -49.74000 14.60200 36.67800 1.000 38.57982 413 PHE A O 1
ATOM 3305 N N . THR A 1 419 ? -51.94100 15.06400 36.74300 1.000 33.66603 414 THR A N 1
ATOM 3306 C CA . THR A 1 419 ? -52.31000 13.73400 37.20500 1.000 36.15235 414 THR A CA 1
ATOM 3307 C C . THR A 1 419 ? -53.25500 13.12300 36.18600 1.000 36.08549 414 THR A C 1
ATOM 3308 O O . THR A 1 419 ? -54.36700 13.62700 35.98100 1.000 31.96702 414 THR A O 1
ATOM 3312 N N . LYS A 1 420 ? -52.82400 12.04000 35.54800 1.000 35.41778 415 LYS A N 1
ATOM 3313 C CA . LYS A 1 420 ? -53.70200 11.41500 34.57500 1.000 36.04036 415 LYS A CA 1
ATOM 3314 C C . LYS A 1 420 ? -54.87500 10.76900 35.30500 1.000 36.42419 415 LYS A C 1
ATOM 3315 O O . LYS A 1 420 ? -54.68800 10.02600 36.26600 1.000 34.96014 415 LYS A O 1
ATOM 3321 N N . LEU A 1 421 ? -56.08900 11.10500 34.88000 1.000 34.65475 416 LEU A N 1
ATOM 3322 C CA . LEU A 1 421 ? -57.29900 10.58300 35.49200 1.000 33.97236 416 LEU A CA 1
ATOM 3323 C C . LEU A 1 421 ? -57.91200 9.45700 34.69000 1.000 34.61474 416 LEU A C 1
ATOM 3324 O O . LEU A 1 421 ? -58.53700 8.57400 35.27300 1.000 40.54216 416 LEU A O 1
ATOM 3329 N N . LYS A 1 422 ? -57.73000 9.46300 33.37200 1.000 38.76278 417 LYS A N 1
ATOM 3330 C CA . LYS A 1 422 ? -58.29900 8.43400 32.51400 1.000 37.64852 417 LYS A CA 1
ATOM 3331 C C . LYS A 1 422 ? -57.57500 8.44500 31.17600 1.000 35.01851 417 LYS A C 1
ATOM 3332 O O . LYS A 1 422 ? -57.34700 9.51500 30.60000 1.000 36.43774 417 LYS A O 1
ATOM 3338 N N . ASN A 1 423 ? -57.17300 7.26400 30.71600 1.000 31.41111 418 ASN A N 1
ATOM 3339 C CA . ASN A 1 423 ? -56.79300 7.02500 29.33100 1.000 36.57537 418 ASN A CA 1
ATOM 3340 C C . ASN A 1 423 ? -58.04600 6.74000 28.52100 1.000 39.68500 418 ASN A C 1
ATOM 3341 O O . ASN A 1 423 ? -58.85800 5.90500 28.91900 1.000 40.23196 418 ASN A O 1
ATOM 3346 N N . PHE A 1 424 ? -58.17700 7.39200 27.37200 1.000 40.96862 419 PHE A N 1
ATOM 3347 C CA . PHE A 1 424 ? -59.25000 7.07900 26.44000 1.000 39.48608 419 PHE A CA 1
ATOM 3348 C C . PHE A 1 424 ? -58.88500 5.97200 25.45200 1.000 44.25794 419 PHE A C 1
ATOM 3349 O O . PHE A 1 424 ? -59.74300 5.55700 24.67000 1.000 49.98023 419 PHE A O 1
ATOM 3357 N N . THR A 1 425 ? -57.64300 5.49900 25.45600 1.000 45.65366 420 THR A N 1
ATOM 3358 C CA . THR A 1 425 ? -57.20900 4.45500 24.52500 1.000 47.49894 420 THR A CA 1
ATOM 3359 C C . THR A 1 425 ? -57.00400 3.12400 25.24900 1.000 55.51887 420 THR A C 1
ATOM 3360 O O . THR A 1 425 ? -56.49300 3.09700 26.37300 1.000 52.76252 420 THR A O 1
ATOM 3364 N N . GLN B 2 6 ? -87.00400 8.88500 25.81300 1.000 89.17480 1 GLN B N 1
ATOM 3365 C CA . GLN B 2 6 ? -87.25500 9.19500 24.40900 1.000 85.44888 1 GLN B CA 1
ATOM 3366 C C . GLN B 2 6 ? -88.25900 10.33600 24.25500 1.000 90.63100 1 GLN B C 1
ATOM 3367 O O . GLN B 2 6 ? -89.36900 10.28000 24.79000 1.000 96.46930 1 GLN B O 1
ATOM 3373 N N . VAL B 2 7 ? -87.87000 11.36500 23.51300 1.000 84.12978 2 VAL B N 1
ATOM 3374 C CA . VAL B 2 7 ? -88.76300 12.48700 23.24700 1.000 81.05759 2 VAL B CA 1
ATOM 3375 C C . VAL B 2 7 ? -89.69300 12.11700 22.10100 1.000 77.61186 2 VAL B C 1
ATOM 3376 O O . VAL B 2 7 ? -89.24700 11.62700 21.05800 1.000 79.64524 2 VAL B O 1
ATOM 3380 N N . GLN B 2 8 ? -90.98900 12.35300 22.28700 1.000 69.98986 3 GLN B N 1
ATOM 3381 C CA . GLN B 2 8 ? -91.98000 12.09400 21.25400 1.000 72.77298 3 GLN B CA 1
ATOM 3382 C C . GLN B 2 8 ? -92.93500 13.27400 21.13700 1.000 70.12764 3 GLN B C 1
ATOM 3383 O O . GLN B 2 8 ? -93.37300 13.83700 22.14500 1.000 69.80016 3 GLN B O 1
ATOM 3389 N N . LEU B 2 9 ? -93.25300 13.64300 19.89700 1.000 68.01541 4 LEU B N 1
ATOM 3390 C CA . LEU B 2 9 ? -94.25600 14.65900 19.59400 1.000 71.38709 4 LEU B CA 1
ATOM 3391 C C . LEU B 2 9 ? -95.22600 14.05600 18.58800 1.000 72.16883 4 LEU B C 1
ATOM 3392 O O . LEU B 2 9 ? -94.85200 13.79200 17.44100 1.000 76.18172 4 LEU B O 1
ATOM 3397 N N . ALA B 2 10 ? -96.46200 13.82800 19.01900 1.000 80.16464 5 ALA B N 1
ATOM 3398 C CA . ALA B 2 10 ? -97.47800 13.16800 18.20500 1.000 75.87712 5 ALA B CA 1
ATOM 3399 C C . ALA B 2 10 ? -98.50400 14.21100 17.78300 1.000 75.10527 5 ALA B C 1
ATOM 3400 O O . ALA B 2 10 ? -99.21900 14.76300 18.62500 1.000 77.07026 5 ALA B O 1
ATOM 3402 N N . GLU B 2 11 ? -98.57000 14.48300 16.48500 1.000 83.37676 6 GLU B N 1
ATOM 3403 C CA . GLU B 2 11 ? -99.46300 15.49200 15.94100 1.000 87.00839 6 GLU B CA 1
ATOM 3404 C C . GLU B 2 11 ? -100.62500 14.84300 15.20400 1.000 94.52688 6 GLU B C 1
ATOM 3405 O O . GLU B 2 11 ? -100.50800 13.73600 14.67100 1.000 105.21498 6 GLU B O 1
ATOM 3411 N N . SER B 2 12 ? -101.75200 15.54500 15.18300 1.000 94.33833 7 SER B N 1
ATOM 3412 C CA . SER B 2 12 ? -102.96700 15.02200 14.58100 1.000 91.91996 7 SER B CA 1
ATOM 3413 C C . SER B 2 12 ? -103.88600 16.19800 14.25800 1.000 94.73845 7 SER B C 1
ATOM 3414 O O . SER B 2 12 ? -103.45300 17.35500 14.25900 1.000 90.33085 7 SER B O 1
ATOM 3417 N N . GLY B 2 13 ? -105.15600 15.90200 13.98900 1.000 88.06176 8 GLY B N 1
ATOM 3418 C CA . GLY B 2 13 ? -106.12300 16.93800 13.70600 1.000 95.51369 8 GLY B CA 1
ATOM 3419 C C . GLY B 2 13 ? -106.10200 17.47600 12.29500 1.000 98.81651 8 GLY B C 1
ATOM 3420 O O . GLY B 2 13 ? -106.80800 18.45500 12.01300 1.000 104.69009 8 GLY B O 1
ATOM 3421 N N . GLY B 2 14 ? -105.32000 16.87200 11.39500 1.000 93.67699 9 GLY B N 1
ATOM 3422 C CA . GLY B 2 14 ? -105.24000 17.32200 10.02400 1.000 96.74664 9 GLY B CA 1
ATOM 3423 C C . GLY B 2 14 ? -106.08700 16.47600 9.07600 1.000 106.96332 9 GLY B C 1
ATOM 3424 O O . GLY B 2 14 ? -106.60800 15.42000 9.42900 1.000 97.79106 9 GLY B O 1
ATOM 3425 N N . GLY B 2 15 ? -106.21900 16.97100 7.85000 1.000 105.69446 10 GLY B N 1
ATOM 3426 C CA . GLY B 2 15 ? -106.96100 16.24700 6.83100 1.000 103.24991 10 GLY B CA 1
ATOM 3427 C C . GLY B 2 15 ? -107.32500 17.16100 5.67300 1.000 106.18578 10 GLY B C 1
ATOM 3428 O O . GLY B 2 15 ? -106.68100 18.18300 5.44500 1.000 109.52723 10 GLY B O 1
ATOM 3429 N N . LEU B 2 16 ? -108.37500 16.76600 4.95800 1.000 117.92788 11 LEU B N 1
ATOM 3430 C CA . LEU B 2 16 ? -108.83800 17.49400 3.78300 1.000 120.92377 11 LEU B CA 1
ATOM 3431 C C . LEU B 2 16 ? -109.87700 18.53600 4.18000 1.000 116.72407 11 LEU B C 1
ATOM 3432 O O . LEU B 2 16 ? -110.84500 18.22700 4.88300 1.000 104.17324 11 LEU B O 1
ATOM 3437 N N . VAL B 2 17 ? -109.67600 19.76600 3.71300 1.000 120.33494 12 VAL B N 1
ATOM 3438 C CA . VAL B 2 17 ? -110.48200 20.90900 4.12000 1.000 116.26761 12 VAL B CA 1
ATOM 3439 C C . VAL B 2 17 ? -110.83700 21.73300 2.89000 1.000 115.22579 12 VAL B C 1
ATOM 3440 O O . VAL B 2 17 ? -110.09700 21.76600 1.90200 1.000 118.61512 12 VAL B O 1
ATOM 3442 N N . GLN B 2 18 ? -111.96500 22.39100 2.95900 1.000 108.58351 13 GLN B N 1
ATOM 3443 C CA . GLN B 2 18 ? -112.51900 23.28000 1.95500 1.000 110.71198 13 GLN B CA 1
ATOM 3444 C C . GLN B 2 18 ? -111.97000 24.69000 2.12900 1.000 115.30952 13 GLN B C 1
ATOM 3445 O O . GLN B 2 18 ? -111.74700 25.14100 3.25800 1.000 117.60423 13 GLN B O 1
ATOM 3451 N N . PRO B 2 19 ? -111.73800 25.41200 1.03500 1.000 116.80777 14 PRO B N 1
ATOM 3452 C CA . PRO B 2 19 ? -111.34800 26.82000 1.16200 1.000 117.37861 14 PRO B CA 1
ATOM 3453 C C . PRO B 2 19 ? -112.34000 27.56800 2.04100 1.000 108.14490 14 PRO B C 1
ATOM 3454 O O . PRO B 2 19 ? -113.55400 27.46700 1.86400 1.000 109.07824 14 PRO B O 1
ATOM 3458 N N . GLY B 2 20 ? -111.81300 28.31100 3.01400 1.000 111.06281 15 GLY B N 1
ATOM 3459 C CA . GLY B 2 20 ? -112.63000 28.95900 4.01400 1.000 105.87729 15 GLY B CA 1
ATOM 3460 C C . GLY B 2 20 ? -112.91700 28.12100 5.24100 1.000 106.36932 15 GLY B C 1
ATOM 3461 O O . GLY B 2 20 ? -113.39600 28.66500 6.24400 1.000 104.97639 15 GLY B O 1
ATOM 3462 N N . GLY B 2 21 ? -112.63300 26.82500 5.19800 1.000 108.98448 16 GLY B N 1
ATOM 3463 C CA . GLY B 2 21 ? -112.89400 25.94600 6.31500 1.000 106.27072 16 GLY B CA 1
ATOM 3464 C C . GLY B 2 21 ? -111.95200 26.18400 7.48700 1.000 107.92986 16 GLY B C 1
ATOM 3465 O O . GLY B 2 21 ? -111.11400 27.08900 7.50400 1.000 100.53835 16 GLY B O 1
ATOM 3466 N N . SER B 2 22 ? -112.10400 25.32100 8.49100 1.000 103.53660 17 SER B N 1
ATOM 3467 C CA . SER B 2 22 ? -111.41800 25.45300 9.76600 1.000 105.90836 17 SER B CA 1
ATOM 3468 C C . SER B 2 22 ? -110.78500 24.12300 10.15400 1.000 112.25246 17 SER B C 1
ATOM 3469 O O . SER B 2 22 ? -111.26500 23.05400 9.76500 1.000 108.54510 17 SER B O 1
ATOM 3472 N N . LEU B 2 23 ? -109.70400 24.20200 10.93200 1.000 107.15206 18 LEU B N 1
ATOM 3473 C CA . LEU B 2 23 ? -108.96600 23.02300 11.37100 1.000 107.29635 18 LEU B CA 1
ATOM 3474 C C . LEU B 2 23 ? -108.30600 23.29600 12.71500 1.000 105.20298 18 LEU B C 1
ATOM 3475 O O . LEU B 2 23 ? -107.94400 24.43500 13.02100 1.000 107.65514 18 LEU B O 1
ATOM 3480 N N . ARG B 2 24 ? -108.13400 22.23600 13.50800 1.000 98.11645 19 ARG B N 1
ATOM 3481 C CA . ARG B 2 24 ? -107.38900 22.31500 14.76300 1.000 100.68280 19 ARG B CA 1
ATOM 3482 C C . ARG B 2 24 ? -106.34700 21.20500 14.79100 1.000 100.23801 19 ARG B C 1
ATOM 3483 O O . ARG B 2 24 ? -106.69300 20.02500 14.92700 1.000 100.30300 19 ARG B O 1
ATOM 3491 N N . LEU B 2 25 ? -105.07700 21.58500 14.67100 1.000 92.97486 20 LEU B N 1
ATOM 3492 C CA . LEU B 2 25 ? -103.97100 20.65100 14.81400 1.000 84.75876 20 LEU B CA 1
ATOM 3493 C C . LEU B 2 25 ? -103.57300 20.55300 16.27900 1.000 84.54717 20 LEU B C 1
ATOM 3494 O O . LEU B 2 25 ? -103.55100 21.55700 16.99800 1.000 85.12916 20 LEU B O 1
ATOM 3499 N N . SER B 2 26 ? -103.26800 19.33200 16.71700 1.000 84.47921 21 SER B N 1
ATOM 3500 C CA . SER B 2 26 ? -102.86900 19.06300 18.09100 1.000 84.68288 21 SER B CA 1
ATOM 3501 C C . SER B 2 26 ? -101.56100 18.28600 18.11400 1.000 82.45574 21 SER B C 1
ATOM 3502 O O . SER B 2 26 ? -101.25600 17.52000 17.19500 1.000 82.65533 21 SER B O 1
ATOM 3505 N N . CYS B 2 27 ? -100.79100 18.48200 19.18100 1.000 75.09027 22 CYS B N 1
ATOM 3506 C CA . CYS B 2 27 ? -99.52400 17.78600 19.33900 1.000 76.64456 22 CYS B CA 1
ATOM 3507 C C . CYS B 2 27 ? -99.40700 17.28100 20.76500 1.000 76.55123 22 CYS B C 1
ATOM 3508 O O . CYS B 2 27 ? -99.50500 18.06500 21.71300 1.000 76.08507 22 CYS B O 1
ATOM 3511 N N . ALA B 2 28 ? -99.19300 15.97600 20.90700 1.000 78.92942 23 ALA B N 1
ATOM 3512 C CA . ALA B 2 28 ? -98.97700 15.35100 22.20300 1.000 79.40865 23 ALA B CA 1
ATOM 3513 C C . ALA B 2 28 ? -97.47700 15.23800 22.44400 1.000 78.16219 23 ALA B C 1
ATOM 3514 O O . ALA B 2 28 ? -96.75900 14.62900 21.64200 1.000 79.42535 23 ALA B O 1
ATOM 3516 N N . ALA B 2 29 ? -97.00600 15.82700 23.53800 1.000 70.57769 24 ALA B N 1
ATOM 3517 C CA . ALA B 2 29 ? -95.58600 15.87200 23.85800 1.000 72.48983 24 ALA B CA 1
ATOM 3518 C C . ALA B 2 29 ? -95.29200 14.97200 25.05000 1.000 63.84899 24 ALA B C 1
ATOM 3519 O O . ALA B 2 29 ? -95.99900 15.01600 26.06000 1.000 70.55924 24 ALA B O 1
ATOM 3521 N N . SER B 2 30 ? -94.24100 14.17100 24.93900 1.000 63.39479 25 SER B N 1
ATOM 3522 C CA . SER B 2 30 ? -93.80300 13.34600 26.05000 1.000 62.59505 25 SER B CA 1
ATOM 3523 C C . SER B 2 30 ? -92.28700 13.24500 26.02900 1.000 63.41260 25 SER B C 1
ATOM 3524 O O . SER B 2 30 ? -91.64700 13.38300 24.98300 1.000 70.47341 25 SER B O 1
ATOM 3527 N N . GLY B 2 31 ? -91.71700 13.00200 27.20500 1.000 67.75452 26 GLY B N 1
ATOM 3528 C CA . GLY B 2 31 ? -90.31900 12.66200 27.31400 1.000 59.96874 26 GLY B CA 1
ATOM 3529 C C . GLY B 2 31 ? -89.38000 13.80800 27.61000 1.000 64.76382 26 GLY B C 1
ATOM 3530 O O . GLY B 2 31 ? -88.17000 13.57700 27.68000 1.000 63.41043 26 GLY B O 1
ATOM 3531 N N . PHE B 2 32 ? -89.88500 15.03100 27.77500 1.000 59.10474 27 PHE B N 1
ATOM 3532 C CA . PHE B 2 32 ? -89.04000 16.17300 28.09900 1.000 62.00840 27 PHE B CA 1
ATOM 3533 C C . PHE B 2 32 ? -89.83000 17.16700 28.94100 1.000 62.89581 27 PHE B C 1
ATOM 3534 O O . PHE B 2 32 ? -91.06200 17.12500 28.99200 1.000 57.27195 27 PHE B O 1
ATOM 3542 N N . THR B 2 33 ? -89.10300 18.07400 29.59600 1.000 56.24089 28 THR B N 1
ATOM 3543 C CA . THR B 2 33 ? -89.73300 19.04500 30.48700 1.000 58.48604 28 THR B CA 1
ATOM 3544 C C . THR B 2 33 ? -90.44000 20.12400 29.66800 1.000 56.24180 28 THR B C 1
ATOM 3545 O O . THR B 2 33 ? -89.85600 21.16100 29.32600 1.000 57.19653 28 THR B O 1
ATOM 3549 N N . PHE B 2 34 ? -91.71700 19.87300 29.38400 1.000 56.09769 29 PHE B N 1
ATOM 3550 C CA . PHE B 2 34 ? -92.45700 20.60000 28.35500 1.000 56.15154 29 PHE B CA 1
ATOM 3551 C C . PHE B 2 34 ? -92.44500 22.10300 28.59700 1.000 56.63028 29 PHE B C 1
ATOM 3552 O O . PHE B 2 34 ? -92.18800 22.88600 27.67500 1.000 57.84683 29 PHE B O 1
ATOM 3560 N N . ASN B 2 35 ? -92.72300 22.53300 29.83100 1.000 57.38047 30 ASN B N 1
ATOM 3561 C CA . ASN B 2 35 ? -92.88900 23.96400 30.08300 1.000 59.73573 30 ASN B CA 1
ATOM 3562 C C . ASN B 2 35 ? -91.59000 24.75400 29.97900 1.000 58.79417 30 ASN B C 1
ATOM 3563 O O . ASN B 2 35 ? -91.61500 25.96400 30.22300 1.000 55.53036 30 ASN B O 1
ATOM 3568 N N . ARG B 2 36 ? -90.46700 24.12100 29.64200 1.000 54.54275 31 ARG B N 1
ATOM 3569 C CA . ARG B 2 36 ? -89.21700 24.83300 29.41800 1.000 53.82437 31 ARG B CA 1
ATOM 3570 C C . ARG B 2 36 ? -88.83700 24.87600 27.94400 1.000 53.43121 31 ARG B C 1
ATOM 3571 O O . ARG B 2 36 ? -87.72200 25.29500 27.60800 1.000 46.85596 31 ARG B O 1
ATOM 3579 N N . TYR B 2 37 ? -89.74300 24.47100 27.05700 1.000 49.75418 32 TYR B N 1
ATOM 3580 C CA . TYR B 2 37 ? -89.46400 24.38300 25.63200 1.000 49.85552 32 TYR B CA 1
ATOM 3581 C C . TYR B 2 37 ? -90.38200 25.30300 24.84800 1.000 54.83112 32 TYR B C 1
ATOM 3582 O O . TYR B 2 37 ? -91.58300 25.40400 25.12400 1.000 53.83819 32 TYR B O 1
ATOM 3591 N N . VAL B 2 38 ? -89.79200 25.96000 23.86000 1.000 48.94831 33 VAL B N 1
ATOM 3592 C CA . VAL B 2 38 ? -90.55000 26.70100 22.87300 1.000 50.28653 33 VAL B CA 1
ATOM 3593 C C . VAL B 2 38 ? -91.18200 25.71300 21.89900 1.000 47.64503 33 VAL B C 1
ATOM 3594 O O . VAL B 2 38 ? -90.62300 24.64600 21.61700 1.000 46.98339 33 VAL B O 1
ATOM 3598 N N . ILE B 2 39 ? -92.36700 26.05000 21.39000 1.000 51.77894 34 ILE B N 1
ATOM 3599 C CA . ILE B 2 39 ? -93.10600 25.16900 20.48700 1.000 53.05421 34 ILE B CA 1
ATOM 3600 C C . ILE B 2 39 ? -93.29400 25.87500 19.14800 1.000 54.53273 34 ILE B C 1
ATOM 3601 O O . ILE B 2 39 ? -93.75200 27.02300 19.10400 1.000 51.41095 34 ILE B O 1
ATOM 3606 N N . ARG B 2 40 ? -92.93700 25.19000 18.06300 1.000 50.41583 35 ARG B N 1
ATOM 3607 C CA . ARG B 2 40 ? -93.05700 25.73000 16.71700 1.000 51.42304 35 ARG B CA 1
ATOM 3608 C C . ARG B 2 40 ? -93.98000 24.85500 15.87500 1.000 57.81255 35 ARG B C 1
ATOM 3609 O O . ARG B 2 40 ? -94.12400 23.65400 16.12600 1.000 61.78839 35 ARG B O 1
ATOM 3617 N N . TRP B 2 41 ? -94.61200 25.47800 14.88000 1.000 57.72355 36 TRP B N 1
ATOM 3618 C CA . TRP B 2 41 ? -95.35000 24.78700 13.82900 1.000 61.24485 36 TRP B CA 1
ATOM 3619 C C . TRP B 2 41 ? -94.74500 25.17500 12.48600 1.000 64.38353 36 TRP B C 1
ATOM 3620 O O . TRP B 2 41 ? -94.70900 26.36200 12.13800 1.000 58.36661 36 TRP B O 1
ATOM 3631 N N . TYR B 2 42 ? -94.26300 24.18100 11.74200 1.000 65.69542 37 TYR B N 1
ATOM 3632 C CA . TYR B 2 42 ? -93.76100 24.36800 10.38700 1.000 65.56785 37 TYR B CA 1
ATOM 3633 C C . TYR B 2 42 ? -94.73400 23.76400 9.38000 1.000 69.02639 37 TYR B C 1
ATOM 3634 O O . TYR B 2 42 ? -95.71300 23.10500 9.73800 1.000 69.32366 37 TYR B O 1
ATOM 3643 N N . ARG B 2 43 ? -94.44400 23.99400 8.10000 1.000 69.58826 38 ARG B N 1
ATOM 3644 C CA . ARG B 2 43 ? -95.17000 23.35800 7.00700 1.000 72.87615 38 ARG B CA 1
ATOM 3645 C C . ARG B 2 43 ? -94.25000 23.29800 5.79900 1.000 76.24028 38 ARG B C 1
ATOM 3646 O O . ARG B 2 43 ? -93.27900 24.05300 5.69900 1.000 74.12324 38 ARG B O 1
ATOM 3654 N N . GLN B 2 44 ? -94.56800 22.38800 4.87900 1.000 83.26653 39 GLN B N 1
ATOM 3655 C CA . GLN B 2 44 ? -93.70500 22.16800 3.72100 1.000 85.95505 39 GLN B CA 1
ATOM 3656 C C . GLN B 2 44 ? -94.53900 21.59800 2.58100 1.000 87.71197 39 GLN B C 1
ATOM 3657 O O . GLN B 2 44 ? -95.04700 20.47700 2.68600 1.000 88.61974 39 GLN B O 1
ATOM 3663 N N . ALA B 2 45 ? -94.67300 22.36800 1.50300 1.000 93.47080 40 ALA B N 1
ATOM 3664 C CA . ALA B 2 45 ? -95.28400 21.86400 0.28800 1.000 95.33026 40 ALA B CA 1
ATOM 3665 C C . ALA B 2 45 ? -94.30800 20.94500 -0.44300 1.000 103.89699 40 ALA B C 1
ATOM 3666 O O . ALA B 2 45 ? -93.09300 21.03000 -0.24400 1.000 99.29820 40 ALA B O 1
ATOM 3668 N N . PRO B 2 46 ? -94.81800 20.06400 -1.30700 1.000 104.34205 41 PRO B N 1
ATOM 3669 C CA . PRO B 2 46 ? -93.93200 19.08000 -1.95400 1.000 108.46225 41 PRO B CA 1
ATOM 3670 C C . PRO B 2 46 ? -92.73700 19.69500 -2.66600 1.000 114.94326 41 PRO B C 1
ATOM 3671 O O . PRO B 2 46 ? -91.62200 19.16700 -2.56100 1.000 115.84943 41 PRO B O 1
ATOM 3675 N N . GLY B 2 47 ? -92.93400 20.79800 -3.38400 1.000 111.86192 42 GLY B N 1
ATOM 3676 C CA . GLY B 2 47 ? -91.88000 21.43000 -4.15000 1.000 113.59250 42 GLY B CA 1
ATOM 3677 C C . GLY B 2 47 ? -91.22100 22.63800 -3.51800 1.000 113.29156 42 GLY B C 1
ATOM 3678 O O . GLY B 2 47 ? -90.39200 23.28100 -4.17300 1.000 109.95300 42 GLY B O 1
ATOM 3679 N N . LYS B 2 48 ? -91.55300 22.97000 -2.27400 1.000 106.53694 43 LYS B N 1
ATOM 3680 C CA . LYS B 2 48 ? -91.01000 24.14200 -1.60700 1.000 102.67386 43 LYS B CA 1
ATOM 3681 C C . LYS B 2 48 ? -90.32400 23.74000 -0.31000 1.000 97.28891 43 LYS B C 1
ATOM 3682 O O . LYS B 2 48 ? -90.66700 22.72700 0.30900 1.000 93.14665 43 LYS B O 1
ATOM 3688 N N . GLU B 2 49 ? -89.34700 24.54700 0.09300 1.000 94.38036 44 GLU B N 1
ATOM 3689 C CA . GLU B 2 49 ? -88.64200 24.30600 1.34000 1.000 91.44725 44 GLU B CA 1
ATOM 3690 C C . GLU B 2 49 ? -89.57800 24.50600 2.53100 1.000 87.07430 44 GLU B C 1
ATOM 3691 O O . GLU B 2 49 ? -90.61400 25.17100 2.44100 1.000 84.66733 44 GLU B O 1
ATOM 3697 N N . ARG B 2 50 ? -89.20500 23.90400 3.65700 1.000 80.77440 45 ARG B N 1
ATOM 3698 C CA . ARG B 2 50 ? -90.00700 24.02800 4.86300 1.000 76.09378 45 ARG B CA 1
ATOM 3699 C C . ARG B 2 50 ? -90.15000 25.49400 5.25000 1.000 78.06335 45 ARG B C 1
ATOM 3700 O O . ARG B 2 50 ? -89.29400 26.32800 4.94500 1.000 79.22853 45 ARG B O 1
ATOM 3708 N N . GLU B 2 51 ? -91.25200 25.80700 5.92400 1.000 74.24344 46 GLU B N 1
ATOM 3709 C CA . GLU B 2 51 ? -91.53900 27.17300 6.33500 1.000 72.33033 46 GLU B CA 1
ATOM 3710 C C . GLU B 2 51 ? -92.07500 27.17100 7.75800 1.000 70.44402 46 GLU B C 1
ATOM 3711 O O . GLU B 2 51 ? -92.93900 26.35700 8.09300 1.000 72.54762 46 GLU B O 1
ATOM 3717 N N . LEU B 2 52 ? -91.56100 28.07900 8.58700 1.000 67.05133 47 LEU B N 1
ATOM 3718 C CA . LEU B 2 52 ? -92.10600 28.29800 9.92100 1.000 59.58036 47 LEU B CA 1
ATOM 3719 C C . LEU B 2 52 ? -93.37200 29.14000 9.83100 1.000 60.00561 47 LEU B C 1
ATOM 3720 O O . LEU B 2 52 ? -93.42500 30.13100 9.09700 1.000 64.38289 47 LEU B O 1
ATOM 3725 N N . VAL B 2 53 ? -94.40900 28.74100 10.57300 1.000 62.79214 48 VAL B N 1
ATOM 3726 C CA . VAL B 2 53 ? -95.70000 29.41400 10.52400 1.000 61.65820 48 VAL B CA 1
ATOM 3727 C C . VAL B 2 53 ? -96.06300 30.05100 11.86200 1.000 61.59560 48 VAL B C 1
ATOM 3728 O O . VAL B 2 53 ? -96.64600 31.14500 11.90100 1.000 67.74889 48 VAL B O 1
ATOM 3732 N N . ALA B 2 54 ? -95.70300 29.41400 12.97300 1.000 59.60585 49 ALA B N 1
ATOM 3733 C CA . ALA B 2 54 ? -96.00900 29.98000 14.28300 1.000 57.80903 49 ALA B CA 1
ATOM 3734 C C . ALA B 2 54 ? -95.03400 29.45100 15.32600 1.000 55.90477 49 ALA B C 1
ATOM 3735 O O . ALA B 2 54 ? -94.49900 28.34600 15.19900 1.000 53.21526 49 ALA B O 1
ATOM 3737 N N . GLY B 2 55 ? -94.83100 30.25500 16.36100 1.000 55.78099 50 GLY B N 1
ATOM 3738 C CA . GLY B 2 55 ? -94.05700 29.85800 17.52500 1.000 49.61306 50 GLY B CA 1
ATOM 3739 C C . GLY B 2 55 ? -94.62700 30.51900 18.75900 1.000 56.48798 50 GLY B C 1
ATOM 3740 O O . GLY B 2 55 ? -95.11400 31.65400 18.70400 1.000 55.21366 50 GLY B O 1
ATOM 3741 N N . ILE B 2 56 ? -94.57500 29.80200 19.88300 1.000 53.75836 51 ILE B N 1
ATOM 3742 C CA . ILE B 2 56 ? -95.10400 30.30000 21.14700 1.000 51.59973 51 ILE B CA 1
ATOM 3743 C C . ILE B 2 56 ? -94.03300 30.18000 22.22100 1.000 56.01213 51 ILE B C 1
ATOM 3744 O O . ILE B 2 56 ? -93.29700 29.18400 22.28100 1.000 48.06379 51 ILE B O 1
ATOM 3749 N N . SER B 2 57 ? -93.97400 31.19200 23.08700 1.000 52.20508 52 SER B N 1
ATOM 3750 C CA . SER B 2 57 ? -93.05100 31.20300 24.21400 1.000 51.46371 52 SER B CA 1
ATOM 3751 C C . SER B 2 57 ? -93.25900 29.99500 25.11400 1.000 55.11379 52 SER B C 1
ATOM 3752 O O . SER B 2 57 ? -94.30400 29.33500 25.05600 1.000 53.29035 52 SER B O 1
ATOM 3755 N N . ARG B 2 58 ? -92.26300 29.71800 25.96000 1.000 52.49109 53 ARG B N 1
ATOM 3756 C CA . ARG B 2 58 ? -92.31700 28.56000 26.84600 1.000 52.98030 53 ARG B CA 1
ATOM 3757 C C . ARG B 2 58 ? -93.57800 28.57000 27.69700 1.000 59.97853 53 ARG B C 1
ATOM 3758 O O . ARG B 2 58 ? -94.23400 27.53600 27.86800 1.000 60.21560 53 ARG B O 1
ATOM 3766 N N . SER B 2 59 ? -93.95200 29.73600 28.21000 1.000 57.50796 54 SER B N 1
ATOM 3767 C CA . SER B 2 59 ? -95.07800 29.83700 29.12500 1.000 60.05977 54 SER B CA 1
ATOM 3768 C C . SER B 2 59 ? -96.39000 30.14000 28.42500 1.000 62.01728 54 SER B C 1
ATOM 3769 O O . SER B 2 59 ? -97.41200 30.26200 29.10000 1.000 64.23606 54 SER B O 1
ATOM 3772 N N . GLY B 2 60 ? -96.39800 30.24900 27.10000 1.000 58.70881 55 GLY B N 1
ATOM 3773 C CA . GLY B 2 60 ? -97.55900 30.78800 26.42800 1.000 67.55531 55 GLY B CA 1
ATOM 3774 C C . GLY B 2 60 ? -97.65900 32.29200 26.50800 1.000 67.36789 55 GLY B C 1
ATOM 3775 O O . GLY B 2 60 ? -98.64200 32.86000 26.02600 1.000 69.87114 55 GLY B O 1
ATOM 3776 N N . ASP B 2 61 ? -96.65800 32.94200 27.10600 1.000 81.33388 56 ASP B N 1
ATOM 3777 C CA . ASP B 2 61 ? -96.60700 34.39700 27.20100 1.000 75.95780 56 ASP B CA 1
ATOM 3778 C C . ASP B 2 61 ? -96.97400 35.06500 25.88400 1.000 71.41294 56 ASP B C 1
ATOM 3779 O O . ASP B 2 61 ? -97.81600 35.96500 25.84000 1.000 66.90999 56 ASP B O 1
ATOM 3784 N N . SER B 2 62 ? -96.32700 34.64900 24.80000 1.000 73.56615 57 SER B N 1
ATOM 3785 C CA . SER B 2 62 ? -96.31700 35.42200 23.57200 1.000 60.97368 57 SER B CA 1
ATOM 3786 C C . SER B 2 62 ? -96.18200 34.47900 22.38600 1.000 67.86017 57 SER B C 1
ATOM 3787 O O . SER B 2 62 ? -95.55700 33.41600 22.48300 1.000 60.31339 57 SER B O 1
ATOM 3790 N N . GLY B 2 63 ? -96.78000 34.87200 21.27200 1.000 59.41680 58 GLY B N 1
ATOM 3791 C CA . GLY B 2 63 ? -96.65000 34.11600 20.03900 1.000 66.60882 58 GLY B CA 1
ATOM 3792 C C . GLY B 2 63 ? -96.47700 35.04700 18.86000 1.000 61.45359 58 GLY B C 1
ATOM 3793 O O . GLY B 2 63 ? -96.91900 36.19400 18.88200 1.000 66.93203 58 GLY B O 1
ATOM 3794 N N . ARG B 2 64 ? -95.80700 34.54800 17.82600 1.000 60.96617 59 ARG B N 1
ATOM 3795 C CA . ARG B 2 64 ? -95.66800 35.30000 16.59000 1.000 59.71404 59 ARG B CA 1
ATOM 3796 C C . ARG B 2 64 ? -95.94700 34.39300 15.40000 1.000 62.44865 59 ARG B C 1
ATOM 3797 O O . ARG B 2 64 ? -95.83800 33.16600 15.48000 1.000 68.58621 59 ARG B O 1
ATOM 3805 N N . TYR B 2 65 ? -96.33200 35.01900 14.29400 1.000 63.83397 60 TYR B N 1
ATOM 3806 C CA . TYR B 2 65 ? -96.84200 34.31200 13.13200 1.000 68.27941 60 TYR B CA 1
ATOM 3807 C C . TYR B 2 65 ? -96.21000 34.86400 11.86600 1.000 68.73953 60 TYR B C 1
ATOM 3808 O O . TYR B 2 65 ? -95.96200 36.06700 11.74600 1.000 74.67686 60 TYR B O 1
ATOM 3817 N N . VAL B 2 66 ? -95.96200 33.96900 10.91200 1.000 65.88028 61 VAL B N 1
ATOM 3818 C CA . VAL B 2 66 ? -95.62100 34.41400 9.57200 1.000 71.62741 61 VAL B CA 1
ATOM 3819 C C . VAL B 2 66 ? -96.76600 35.28300 9.05000 1.000 78.68454 61 VAL B C 1
ATOM 3820 O O . VAL B 2 66 ? -97.93000 35.11200 9.43400 1.000 81.39011 61 VAL B O 1
ATOM 3824 N N . ASP B 2 67 ? -96.43100 36.23600 8.17500 1.000 80.99016 62 ASP B N 1
ATOM 3825 C CA . ASP B 2 67 ? -97.42500 37.21000 7.72700 1.000 81.98153 62 ASP B CA 1
ATOM 3826 C C . ASP B 2 67 ? -98.62800 36.53700 7.08300 1.000 81.87824 62 ASP B C 1
ATOM 3827 O O . ASP B 2 67 ? -99.77100 36.95500 7.30300 1.000 72.69643 62 ASP B O 1
ATOM 3832 N N . SER B 2 68 ? -98.39200 35.49400 6.28700 1.000 81.38996 63 SER B N 1
ATOM 3833 C CA . SER B 2 68 ? -99.44200 34.90300 5.46700 1.000 84.59879 63 SER B CA 1
ATOM 3834 C C . SER B 2 68 ? -100.59300 34.32900 6.28000 1.000 81.05297 63 SER B C 1
ATOM 3835 O O . SER B 2 68 ? -101.61500 33.95200 5.69300 1.000 77.22081 63 SER B O 1
ATOM 3838 N N . VAL B 2 69 ? -100.46500 34.25900 7.60500 1.000 82.75594 64 VAL B N 1
ATOM 3839 C CA . VAL B 2 69 ? -101.45400 33.59000 8.44100 1.000 81.93920 64 VAL B CA 1
ATOM 3840 C C . VAL B 2 69 ? -101.96200 34.46100 9.57900 1.000 81.66630 64 VAL B C 1
ATOM 3841 O O . VAL B 2 69 ? -102.79600 34.00700 10.36600 1.000 78.58003 64 VAL B O 1
ATOM 3845 N N . LYS B 2 70 ? -101.49400 35.70100 9.69600 1.000 82.88062 65 LYS B N 1
ATOM 3846 C CA . LYS B 2 70 ? -101.89200 36.53300 10.82100 1.000 81.92348 65 LYS B CA 1
ATOM 3847 C C . LYS B 2 70 ? -103.39000 36.77400 10.78900 1.000 85.13021 65 LYS B C 1
ATOM 3848 O O . LYS B 2 70 ? -103.96400 37.07500 9.74000 1.000 90.45559 65 LYS B O 1
ATOM 3854 N N . GLY B 2 71 ? -104.03000 36.61800 11.94200 1.000 91.72665 66 GLY B N 1
ATOM 3855 C CA . GLY B 2 71 ? -105.47100 36.73600 12.04200 1.000 84.29281 66 GLY B CA 1
ATOM 3856 C C . GLY B 2 71 ? -106.23300 35.48500 11.65600 1.000 91.73403 66 GLY B C 1
ATOM 3857 O O . GLY B 2 71 ? -107.39600 35.33300 12.05300 1.000 91.81165 66 GLY B O 1
ATOM 3858 N N . ARG B 2 72 ? -105.61200 34.59000 10.88700 1.000 87.34162 67 ARG B N 1
ATOM 3859 C CA . ARG B 2 72 ? -106.23300 33.33300 10.47200 1.000 84.12444 67 ARG B CA 1
ATOM 3860 C C . ARG B 2 72 ? -105.80900 32.14300 11.32300 1.000 85.59022 67 ARG B C 1
ATOM 3861 O O . ARG B 2 72 ? -106.60400 31.22100 11.55000 1.000 85.03624 67 ARG B O 1
ATOM 3869 N N . PHE B 2 73 ? -104.56800 32.13100 11.79100 1.000 83.77333 68 PHE B N 1
ATOM 3870 C CA . PHE B 2 73 ? -104.03600 31.02400 12.56600 1.000 76.00391 68 PHE B CA 1
ATOM 3871 C C . PHE B 2 73 ? -103.83400 31.46300 14.00800 1.000 75.15403 68 PHE B C 1
ATOM 3872 O O . PHE B 2 73 ? -103.50600 32.62200 14.28100 1.000 80.66689 68 PHE B O 1
ATOM 3880 N N . THR B 2 74 ? -104.03400 30.53000 14.93400 1.000 69.66126 69 THR B N 1
ATOM 3881 C CA . THR B 2 74 ? -103.80800 30.78600 16.35300 1.000 68.60026 69 THR B CA 1
ATOM 3882 C C . THR B 2 74 ? -103.08300 29.59500 16.95900 1.000 71.88183 69 THR B C 1
ATOM 3883 O O . THR B 2 74 ? -103.56400 28.46100 16.86900 1.000 75.57136 69 THR B O 1
ATOM 3887 N N . ILE B 2 75 ? -101.93100 29.85000 17.57300 1.000 69.03071 70 ILE B N 1
ATOM 3888 C CA . ILE B 2 75 ? -101.13800 28.81600 18.22600 1.000 69.75239 70 ILE B CA 1
ATOM 3889 C C . ILE B 2 75 ? -101.30200 28.96400 19.73300 1.000 67.64575 70 ILE B C 1
ATOM 3890 O O . ILE B 2 75 ? -101.45100 30.08200 20.24300 1.000 76.75021 70 ILE B O 1
ATOM 3895 N N . SER B 2 76 ? -101.29600 27.83900 20.44400 1.000 64.80736 71 SER B N 1
ATOM 3896 C CA . SER B 2 76 ? -101.49000 27.85600 21.88700 1.000 65.82637 71 SER B CA 1
ATOM 3897 C C . SER B 2 76 ? -100.85300 26.61500 22.49200 1.000 69.59062 71 SER B C 1
ATOM 3898 O O . SER B 2 76 ? -100.45600 25.68700 21.78400 1.000 74.17923 71 SER B O 1
ATOM 3901 N N . ARG B 2 77 ? -100.76800 26.60200 23.82200 1.000 62.49008 72 ARG B N 1
ATOM 3902 C CA . ARG B 2 77 ? -100.17000 25.47700 24.52600 1.000 72.02089 72 ARG B CA 1
ATOM 3903 C C . ARG B 2 77 ? -100.87000 25.28100 25.85900 1.000 74.20829 72 ARG B C 1
ATOM 3904 O O . ARG B 2 77 ? -101.30300 26.24200 26.50100 1.000 78.55717 72 ARG B O 1
ATOM 3912 N N . ASP B 2 78 ? -100.95400 24.02400 26.27700 1.000 66.12143 73 ASP B N 1
ATOM 3913 C CA . ASP B 2 78 ? -101.48000 23.65500 27.58800 1.000 74.55917 73 ASP B CA 1
ATOM 3914 C C . ASP B 2 78 ? -100.33400 23.01300 28.36200 1.000 72.59547 73 ASP B C 1
ATOM 3915 O O . ASP B 2 78 ? -100.00900 21.84300 28.14300 1.000 74.21135 73 ASP B O 1
ATOM 3920 N N . ASN B 2 79 ? -99.70700 23.78600 29.25200 1.000 72.98179 74 ASN B N 1
ATOM 3921 C CA . ASN B 2 79 ? -98.59000 23.26400 30.02500 1.000 65.75257 74 ASN B CA 1
ATOM 3922 C C . ASN B 2 79 ? -99.03300 22.30700 31.12700 1.000 72.45169 74 ASN B C 1
ATOM 3923 O O . ASN B 2 79 ? -98.18300 21.62200 31.70200 1.000 77.33134 74 ASN B O 1
ATOM 3928 N N . ASP B 2 80 ? -100.33400 22.23100 31.43200 1.000 76.65917 75 ASP B N 1
ATOM 3929 C CA . ASP B 2 80 ? -100.80100 21.22400 32.37900 1.000 78.34298 75 ASP B CA 1
ATOM 3930 C C . ASP B 2 80 ? -100.94500 19.85300 31.73000 1.000 79.55711 75 ASP B C 1
ATOM 3931 O O . ASP B 2 80 ? -100.88800 18.83300 32.42800 1.000 79.01285 75 ASP B O 1
ATOM 3936 N N . LYS B 2 81 ? -101.12300 19.80300 30.40800 1.000 75.62294 76 LYS B N 1
ATOM 3937 C CA . LYS B 2 81 ? -101.33600 18.54600 29.69900 1.000 80.01661 76 LYS B CA 1
ATOM 3938 C C . LYS B 2 81 ? -100.27300 18.27600 28.64200 1.000 77.53202 76 LYS B C 1
ATOM 3939 O O . LYS B 2 81 ? -100.39100 17.29400 27.89600 1.000 75.67019 76 LYS B O 1
ATOM 3941 N N . ASN B 2 82 ? -99.24200 19.11100 28.55500 1.000 67.92602 77 ASN B N 1
ATOM 3942 C CA . ASN B 2 82 ? -98.18500 18.94000 27.56200 1.000 68.53645 77 ASN B CA 1
ATOM 3943 C C . ASN B 2 82 ? -98.76800 18.81200 26.15700 1.000 69.31972 77 ASN B C 1
ATOM 3944 O O . ASN B 2 82 ? -98.45700 17.88300 25.40900 1.000 65.21840 77 ASN B O 1
ATOM 3949 N N . MET B 2 83 ? -99.63300 19.76600 25.80500 1.000 71.22031 78 MET B N 1
ATOM 3950 C CA . MET B 2 83 ? -100.29100 19.82600 24.50600 1.000 65.14898 78 MET B CA 1
ATOM 3951 C C . MET B 2 83 ? -100.00100 21.16600 23.83800 1.000 68.91844 78 MET B C 1
ATOM 3952 O O . MET B 2 83 ? -99.99400 22.21100 24.49700 1.000 69.13717 78 MET B O 1
ATOM 3957 N N . ALA B 2 84 ? -99.77100 21.13100 22.52800 1.000 67.59647 79 ALA B N 1
ATOM 3958 C CA . ALA B 2 84 ? -99.71200 22.33000 21.70500 1.000 69.49543 79 ALA B CA 1
ATOM 3959 C C . ALA B 2 84 ? -100.71200 22.20300 20.56300 1.000 73.96946 79 ALA B C 1
ATOM 3960 O O . ALA B 2 84 ? -100.99000 21.10200 20.08000 1.000 73.54439 79 ALA B O 1
ATOM 3962 N N . TYR B 2 85 ? -101.25800 23.33800 20.13400 1.000 71.30632 80 TYR B N 1
ATOM 3963 C CA . TYR B 2 85 ? -102.28100 23.35600 19.10000 1.000 73.68292 80 TYR B CA 1
ATOM 3964 C C . TYR B 2 85 ? -101.96000 24.42000 18.06100 1.000 74.08809 80 TYR B C 1
ATOM 3965 O O . TYR B 2 85 ? -101.28000 25.41100 18.34600 1.000 71.27780 80 TYR B O 1
ATOM 3974 N N . LEU B 2 86 ? -102.45700 24.19800 16.84500 1.000 74.98939 81 LEU B N 1
ATOM 3975 C CA . LEU B 2 86 ? -102.44700 25.19800 15.77700 1.000 74.08051 81 LEU B CA 1
ATOM 3976 C C . LEU B 2 86 ? -103.87000 25.25000 15.22600 1.000 82.53948 81 LEU B C 1
ATOM 3977 O O . LEU B 2 86 ? -104.21800 24.51700 14.29600 1.000 86.65689 81 LEU B O 1
ATOM 3982 N N . GLN B 2 87 ? -104.69600 26.10700 15.81900 1.000 78.95515 82 GLN B N 1
ATOM 3983 C CA . GLN B 2 87 ? -106.05600 26.31500 15.34000 1.000 87.40359 82 GLN B CA 1
ATOM 3984 C C . GLN B 2 87 ? -106.01400 27.19400 14.09400 1.000 88.75489 82 GLN B C 1
ATOM 3985 O O . GLN B 2 87 ? -105.49200 28.31500 14.13300 1.000 83.31473 82 GLN B O 1
ATOM 3991 N N . MET B 2 88 ? -106.54700 26.68100 12.98600 1.000 93.42279 83 MET B N 1
ATOM 3992 C CA . MET B 2 88 ? -106.48700 27.35000 11.69500 1.000 92.58618 83 MET B CA 1
ATOM 3993 C C . MET B 2 88 ? -107.88400 27.75200 11.22800 1.000 97.26511 83 MET B C 1
ATOM 3994 O O . MET B 2 88 ? -108.89300 27.16000 11.62200 1.000 96.49903 83 MET B O 1
ATOM 3999 N N . SER B 2 89 ? -107.92700 28.77400 10.37500 1.000 95.89361 84 SER B N 1
ATOM 4000 C CA . SER B 2 89 ? -109.18600 29.30300 9.87000 1.000 94.93865 84 SER B CA 1
ATOM 4001 C C . SER B 2 89 ? -108.92600 30.04800 8.57000 1.000 96.40604 84 SER B C 1
ATOM 4002 O O . SER B 2 89 ? -107.79800 30.45800 8.27900 1.000 96.77685 84 SER B O 1
ATOM 4005 N N . SER B 2 90 ? -109.99500 30.22600 7.79400 1.000 98.13070 85 SER B N 1
ATOM 4006 C CA . SER B 2 90 ? -109.91600 30.91900 6.50900 1.000 99.39347 85 SER B CA 1
ATOM 4007 C C . SER B 2 90 ? -108.93500 30.21400 5.57300 1.000 102.80568 85 SER B C 1
ATOM 4008 O O . SER B 2 90 ? -108.14500 30.85200 4.87300 1.000 103.27614 85 SER B O 1
ATOM 4011 N N . LEU B 2 91 ? -108.98600 28.88200 5.56000 1.000 107.76790 86 LEU B N 1
ATOM 4012 C CA . LEU B 2 91 ? -107.99500 28.10500 4.82500 1.000 107.09577 86 LEU B CA 1
ATOM 4013 C C . LEU B 2 91 ? -107.97000 28.49800 3.35200 1.000 110.40800 86 LEU B C 1
ATOM 4014 O O . LEU B 2 91 ? -108.99200 28.85200 2.75800 1.000 109.46651 86 LEU B O 1
ATOM 4019 N N . LYS B 2 92 ? -106.78100 28.42800 2.76500 1.000 108.96570 87 LYS B N 1
ATOM 4020 C CA . LYS B 2 92 ? -106.54700 28.80200 1.38100 1.000 112.81137 87 LYS B CA 1
ATOM 4021 C C . LYS B 2 92 ? -105.82600 27.67900 0.65300 1.000 114.55688 87 LYS B C 1
ATOM 4022 O O . LYS B 2 92 ? -105.09900 26.89400 1.27300 1.000 108.30852 87 LYS B O 1
ATOM 4024 N N . PRO B 2 93 ? -106.00800 27.57900 -0.66700 1.000 114.04894 88 PRO B N 1
ATOM 4025 C CA . PRO B 2 93 ? -105.34400 26.50200 -1.42000 1.000 115.16020 88 PRO B CA 1
ATOM 4026 C C . PRO B 2 93 ? -103.83200 26.47200 -1.24800 1.000 112.87156 88 PRO B C 1
ATOM 4027 O O . PRO B 2 93 ? -103.21500 25.44100 -1.54100 1.000 107.26140 88 PRO B O 1
ATOM 4031 N N . ASP B 2 94 ? -103.21300 27.56100 -0.78800 1.000 116.64941 89 ASP B N 1
ATOM 4032 C CA . ASP B 2 94 ? -101.77200 27.55000 -0.56300 1.000 119.63018 89 ASP B CA 1
ATOM 4033 C C . ASP B 2 94 ? -101.40000 26.90300 0.76500 1.000 110.27605 89 ASP B C 1
ATOM 4034 O O . ASP B 2 94 ? -100.36000 26.24300 0.85600 1.000 113.82741 89 ASP B O 1
ATOM 4039 N N . ASP B 2 95 ? -102.24100 27.05800 1.78700 1.000 104.11744 90 ASP B N 1
ATOM 4040 C CA . ASP B 2 95 ? -102.00200 26.48300 3.10600 1.000 101.77393 90 ASP B CA 1
ATOM 4041 C C . ASP B 2 95 ? -101.88400 24.96600 3.09000 1.000 103.52034 90 ASP B C 1
ATOM 4042 O O . ASP B 2 95 ? -101.55900 24.38500 4.12900 1.000 106.22927 90 ASP B O 1
ATOM 4047 N N . THR B 2 96 ? -102.10400 24.31900 1.95300 1.000 99.08505 91 THR B N 1
ATOM 4048 C CA . THR B 2 96 ? -101.97100 22.87100 1.86900 1.000 104.77837 91 THR B CA 1
ATOM 4049 C C . THR B 2 96 ? -100.50100 22.47300 1.92900 1.000 100.91381 91 THR B C 1
ATOM 4050 O O . THR B 2 96 ? -99.69200 22.93800 1.11900 1.000 102.02849 91 THR B O 1
ATOM 4054 N N . ALA B 2 97 ? -100.15600 21.61800 2.89100 1.000 96.77939 92 ALA B N 1
ATOM 4055 C CA . ALA B 2 97 ? -98.79200 21.13900 3.08100 1.000 100.81926 92 ALA B CA 1
ATOM 4056 C C . ALA B 2 97 ? -98.78800 20.18700 4.27200 1.000 95.68135 92 ALA B C 1
ATOM 4057 O O . ALA B 2 97 ? -99.79000 20.04100 4.97900 1.000 95.65820 92 ALA B O 1
ATOM 4059 N N . VAL B 2 98 ? -97.64800 19.53400 4.48100 1.000 90.60080 93 VAL B N 1
ATOM 4060 C CA . VAL B 2 98 ? -97.44500 18.72000 5.67500 1.000 89.65805 93 VAL B CA 1
ATOM 4061 C C . VAL B 2 98 ? -97.02100 19.64600 6.80700 1.000 85.33884 93 VAL B C 1
ATOM 4062 O O . VAL B 2 98 ? -96.03900 20.38600 6.68400 1.000 84.74192 93 VAL B O 1
ATOM 4066 N N . TYR B 2 99 ? -97.77000 19.62200 7.90400 1.000 83.83445 94 TYR B N 1
ATOM 4067 C CA . TYR B 2 99 ? -97.52300 20.50300 9.03600 1.000 79.33717 94 TYR B CA 1
ATOM 4068 C C . TYR B 2 99 ? -96.77500 19.74500 10.12400 1.000 79.19915 94 TYR B C 1
ATOM 4069 O O . TYR B 2 99 ? -97.16200 18.62700 10.48600 1.000 75.19922 94 TYR B O 1
ATOM 4078 N N . TYR B 2 100 ? -95.70200 20.35900 10.63200 1.000 75.70831 95 TYR B N 1
ATOM 4079 C CA . TYR B 2 100 ? -94.81700 19.76700 11.62800 1.000 76.03055 95 TYR B CA 1
ATOM 4080 C C . TYR B 2 100 ? -94.79100 20.61700 12.89100 1.000 72.53058 95 TYR B C 1
ATOM 4081 O O . TYR B 2 100 ? -94.66000 21.84500 12.82800 1.000 66.28496 95 TYR B O 1
ATOM 4090 N N . CYS B 2 101 ? -94.89600 19.95700 14.03900 1.000 68.63009 96 CYS B N 1
ATOM 4091 C CA . CYS B 2 101 ? -94.70000 20.60100 15.32900 1.000 71.47621 96 CYS B CA 1
ATOM 4092 C C . CYS B 2 101 ? -93.31200 20.25300 15.86000 1.000 63.53189 96 CYS B C 1
ATOM 4093 O O . CYS B 2 101 ? -92.86300 19.10800 15.74100 1.000 62.56262 96 CYS B O 1
ATOM 4096 N N . SER B 2 102 ? -92.62100 21.24500 16.42300 1.000 61.31856 97 SER B N 1
ATOM 4097 C CA . SER B 2 102 ? -91.30400 21.02300 17.00600 1.000 54.58196 97 SER B CA 1
ATOM 4098 C C . SER B 2 102 ? -91.22100 21.69700 18.36800 1.000 56.05170 97 SER B C 1
ATOM 4099 O O . SER B 2 102 ? -91.97400 22.62600 18.67900 1.000 54.50690 97 SER B O 1
ATOM 4102 N N . ALA B 2 103 ? -90.29000 21.20500 19.18100 1.000 52.43164 98 ALA B N 1
ATOM 4103 C CA . ALA B 2 103 ? -90.04800 21.71600 20.52000 1.000 47.99633 98 ALA B CA 1
ATOM 4104 C C . ALA B 2 103 ? -88.55200 21.89900 20.69300 1.000 54.12553 98 ALA B C 1
ATOM 4105 O O . ALA B 2 103 ? -87.76600 21.07000 20.22000 1.000 51.35499 98 ALA B O 1
ATOM 4107 N N . LEU B 2 104 ? -88.16000 22.99500 21.35100 1.000 46.93763 99 LEU B N 1
ATOM 4108 C CA . LEU B 2 104 ? -86.75000 23.26800 21.58000 1.000 44.53017 99 LEU B CA 1
ATOM 4109 C C . LEU B 2 104 ? -86.59500 24.25800 22.73000 1.000 49.03932 99 LEU B C 1
ATOM 4110 O O . LEU B 2 104 ? -87.34600 25.23100 22.83500 1.000 47.28052 99 LEU B O 1
ATOM 4115 N N . ASN B 2 105 ? -85.61900 23.99800 23.59400 1.000 46.38783 100 ASN B N 1
ATOM 4116 C CA . ASN B 2 105 ? -85.23900 24.92400 24.65200 1.000 42.99941 100 ASN B CA 1
ATOM 4117 C C . ASN B 2 105 ? -83.89300 25.57400 24.37000 1.000 42.53283 100 ASN B C 1
ATOM 4118 O O . ASN B 2 105 ? -83.76200 26.80500 24.39800 1.000 47.02500 100 ASN B O 1
ATOM 4123 N N . LEU B 2 106 ? -82.87900 24.76800 24.10800 1.000 40.97659 101 LEU B N 1
ATOM 4124 C CA . LEU B 2 106 ? -81.57000 25.26200 23.72400 1.000 40.28062 101 LEU B CA 1
ATOM 4125 C C . LEU B 2 106 ? -81.48700 25.31100 22.20800 1.000 44.91576 101 LEU B C 1
ATOM 4126 O O . LEU B 2 106 ? -81.93800 24.39000 21.52000 1.000 43.36484 101 LEU B O 1
ATOM 4131 N N . GLU B 2 107 ? -80.93600 26.40500 21.69000 1.000 43.49863 102 GLU B N 1
ATOM 4132 C CA . GLU B 2 107 ? -80.80600 26.54500 20.24900 1.000 45.32325 102 GLU B CA 1
ATOM 4133 C C . GLU B 2 107 ? -79.99700 25.38500 19.68900 1.000 44.68835 102 GLU B C 1
ATOM 4134 O O . GLU B 2 107 ? -78.98600 24.98400 20.26500 1.000 42.27042 102 GLU B O 1
ATOM 4140 N N . ASP B 2 108 ? -80.45200 24.84700 18.56000 1.000 45.41025 103 ASP B N 1
ATOM 4141 C CA . ASP B 2 108 ? -79.87200 23.71500 17.84400 1.000 49.83864 103 ASP B CA 1
ATOM 4142 C C . ASP B 2 108 ? -80.31400 22.36800 18.41100 1.000 54.41604 103 ASP B C 1
ATOM 4143 O O . ASP B 2 108 ? -79.94400 21.33400 17.84500 1.000 62.63138 103 ASP B O 1
ATOM 4148 N N . MET B 2 109 ? -81.06900 22.33200 19.50200 1.000 47.63175 104 MET B N 1
ATOM 4149 C CA . MET B 2 109 ? -81.54400 21.07400 20.08100 1.000 49.69295 104 MET B CA 1
ATOM 4150 C C . MET B 2 109 ? -83.05800 21.04400 19.90500 1.000 49.21314 104 MET B C 1
ATOM 4151 O O . MET B 2 109 ? -83.82100 21.29400 20.83900 1.000 49.44218 104 MET B O 1
ATOM 4156 N N . GLU B 2 110 ? -83.48700 20.73700 18.68200 1.000 45.76608 105 GLU B N 1
ATOM 4157 C CA . GLU B 2 110 ? -84.87600 20.85200 18.26400 1.000 52.88547 105 GLU B CA 1
ATOM 4158 C C . GLU B 2 110 ? -85.42900 19.46000 17.99300 1.000 57.64090 105 GLU B C 1
ATOM 4159 O O . GLU B 2 110 ? -84.92500 18.75000 17.11700 1.000 52.24875 105 GLU B O 1
ATOM 4165 N N . TYR B 2 111 ? -86.46200 19.08400 18.74500 1.000 55.07146 106 TYR B N 1
ATOM 4166 C CA . TYR B 2 111 ? -87.14500 17.80700 18.58700 1.000 56.15134 106 TYR B CA 1
ATOM 4167 C C . TYR B 2 111 ? -88.35400 17.96800 17.67600 1.000 56.65285 106 TYR B C 1
ATOM 4168 O O . TYR B 2 111 ? -89.13600 18.91200 17.83300 1.000 59.22906 106 TYR B O 1
ATOM 4177 N N . TRP B 2 112 ? -88.51600 17.03800 16.73700 1.000 60.97124 107 TRP B N 1
ATOM 4178 C CA . TRP B 2 112 ? -89.51800 17.15000 15.68700 1.000 59.23279 107 TRP B CA 1
ATOM 4179 C C . TRP B 2 112 ? -90.62700 16.11600 15.84100 1.000 71.02770 107 TRP B C 1
ATOM 4180 O O . TRP B 2 112 ? -90.44300 15.04000 16.41600 1.000 67.39710 107 TRP B O 1
ATOM 4191 N N . GLY B 2 113 ? -91.79500 16.46400 15.30100 1.000 67.09016 108 GLY B N 1
ATOM 4192 C CA . GLY B 2 113 ? -92.90800 15.55000 15.20300 1.000 70.50579 108 GLY B CA 1
ATOM 4193 C C . GLY B 2 113 ? -92.92500 14.83500 13.86200 1.000 72.77699 108 GLY B C 1
ATOM 4194 O O . GLY B 2 113 ? -92.10500 15.07700 12.97700 1.000 72.01545 108 GLY B O 1
ATOM 4195 N N . GLN B 2 114 ? -93.89900 13.93500 13.72700 1.000 69.43472 109 GLN B N 1
ATOM 4196 C CA . GLN B 2 114 ? -93.96400 13.07100 12.55500 1.000 77.36082 109 GLN B CA 1
ATOM 4197 C C . GLN B 2 114 ? -94.51100 13.81200 11.34100 1.000 83.69193 109 GLN B C 1
ATOM 4198 O O . GLN B 2 114 ? -94.05900 13.57900 10.21400 1.000 86.93829 109 GLN B O 1
ATOM 4200 N N . GLY B 2 115 ? -95.47300 14.69200 11.54700 1.000 83.94154 110 GLY B N 1
ATOM 4201 C CA . GLY B 2 115 ? -96.07600 15.44500 10.46700 1.000 83.94780 110 GLY B CA 1
ATOM 4202 C C . GLY B 2 115 ? -97.50100 14.99600 10.20300 1.000 86.82203 110 GLY B C 1
ATOM 4203 O O . GLY B 2 115 ? -97.87300 13.84000 10.44100 1.000 88.86904 110 GLY B O 1
ATOM 4204 N N . THR B 2 116 ? -98.31800 15.92900 9.71300 1.000 85.57947 111 THR B N 1
ATOM 4205 C CA . THR B 2 116 ? -99.69900 15.64700 9.33900 1.000 96.12659 111 THR B CA 1
ATOM 4206 C C . THR B 2 116 ? -100.03700 16.41800 8.07300 1.000 92.27671 111 THR B C 1
ATOM 4207 O O . THR B 2 116 ? -99.81400 17.63100 8.00300 1.000 90.61017 111 THR B O 1
ATOM 4211 N N . GLN B 2 117 ? -100.57800 15.71500 7.08300 1.000 97.23975 112 GLN B N 1
ATOM 4212 C CA . GLN B 2 117 ? -100.85200 16.29800 5.77700 1.000 97.96724 112 GLN B CA 1
ATOM 4213 C C . GLN B 2 117 ? -102.21500 16.98100 5.79100 1.000 94.80950 112 GLN B C 1
ATOM 4214 O O . GLN B 2 117 ? -103.21400 16.37700 6.19100 1.000 104.60117 112 GLN B O 1
ATOM 4220 N N . VAL B 2 118 ? -102.24600 18.24200 5.36100 1.000 94.19743 113 VAL B N 1
ATOM 4221 C CA . VAL B 2 118 ? -103.47400 19.02000 5.23600 1.000 105.22657 113 VAL B CA 1
ATOM 4222 C C . VAL B 2 118 ? -103.53800 19.59500 3.82900 1.000 105.10166 113 VAL B C 1
ATOM 4223 O O . VAL B 2 118 ? -102.55600 20.15600 3.33300 1.000 104.46891 113 VAL B O 1
ATOM 4227 N N . THR B 2 119 ? -104.69800 19.46300 3.18900 1.000 108.74919 114 THR B N 1
ATOM 4228 C CA . THR B 2 119 ? -104.88200 19.90800 1.81600 1.000 109.98133 114 THR B CA 1
ATOM 4229 C C . THR B 2 119 ? -106.10100 20.81300 1.72400 1.000 117.72077 114 THR B C 1
ATOM 4230 O O . THR B 2 119 ? -107.13400 20.54100 2.34200 1.000 113.66258 114 THR B O 1
ATOM 4234 N N . VAL B 2 120 ? -105.97600 21.88500 0.94700 1.000 118.90137 115 VAL B N 1
ATOM 4235 C CA . VAL B 2 120 ? -107.07500 22.82400 0.75500 1.000 116.60942 115 VAL B CA 1
ATOM 4236 C C . VAL B 2 120 ? -107.42500 22.92300 -0.72500 1.000 119.28207 115 VAL B C 1
ATOM 4237 O O . VAL B 2 120 ? -106.57500 23.26700 -1.54700 1.000 115.42695 115 VAL B O 1
ATOM 4241 N N . PRO C 3 2 ? -86.86500 16.06700 10.41800 1.000 86.72792 -3 PRO C N 1
ATOM 4242 C CA . PRO C 3 2 ? -86.98300 14.66300 10.82100 1.000 79.88331 -3 PRO C CA 1
ATOM 4243 C C . PRO C 3 2 ? -85.90400 13.76200 10.20100 1.000 85.55916 -3 PRO C C 1
ATOM 4244 O O . PRO C 3 2 ? -86.12200 12.55400 10.05900 1.000 78.38752 -3 PRO C O 1
ATOM 4248 N N . LEU C 3 3 ? -84.74800 14.33900 9.85600 1.000 81.87967 -2 LEU C N 1
ATOM 4249 C CA . LEU C 3 3 ? -83.72400 13.57400 9.14800 1.000 83.87084 -2 LEU C CA 1
ATOM 4250 C C . LEU C 3 3 ? -83.26900 12.35100 9.94300 1.000 85.28382 -2 LEU C C 1
ATOM 4251 O O . LEU C 3 3 ? -82.84800 11.34900 9.35200 1.000 83.45447 -2 LEU C O 1
ATOM 4256 N N . GLY C 3 4 ? -83.33000 12.41300 11.27600 1.000 91.53665 -1 GLY C N 1
ATOM 4257 C CA . GLY C 3 4 ? -83.04400 11.24600 12.09000 1.000 77.52747 -1 GLY C CA 1
ATOM 4258 C C . GLY C 3 4 ? -84.12800 10.18800 12.03900 1.000 86.30176 -1 GLY C C 1
ATOM 4259 O O . GLY C 3 4 ? -83.84000 9.00900 12.27400 1.000 79.61785 -1 GLY C O 1
ATOM 4260 N N . SER C 3 5 ? -85.36700 10.57800 11.72400 1.000 82.66941 0 SER C N 1
ATOM 4261 C CA . SER C 3 5 ? -86.46800 9.62200 11.64900 1.000 88.26959 0 SER C CA 1
ATOM 4262 C C . SER C 3 5 ? -86.33500 8.65600 10.47600 1.000 82.48442 0 SER C C 1
ATOM 4263 O O . SER C 3 5 ? -87.23900 7.84200 10.26100 1.000 80.49323 0 SER C O 1
ATOM 4266 N N . GLN C 3 6 ? -85.23600 8.72600 9.72200 1.000 84.04607 1 GLN C N 1
ATOM 4267 C CA . GLN C 3 6 ? -84.99800 7.76600 8.65100 1.000 84.36250 1 GLN C CA 1
ATOM 4268 C C . GLN C 3 6 ? -84.51400 6.42300 9.19300 1.000 77.40642 1 GLN C C 1
ATOM 4269 O O . GLN C 3 6 ? -84.68600 5.39400 8.53100 1.000 73.42428 1 GLN C O 1
ATOM 4275 N N . VAL C 3 7 ? -83.90800 6.41200 10.37900 1.000 73.19368 2 VAL C N 1
ATOM 4276 C CA . VAL C 3 7 ? -83.47800 5.16800 11.01300 1.000 70.74877 2 VAL C CA 1
ATOM 4277 C C . VAL C 3 7 ? -84.66100 4.55100 11.74600 1.000 67.43078 2 VAL C C 1
ATOM 4278 O O . VAL C 3 7 ? -85.33900 5.22600 12.53100 1.000 71.25825 2 VAL C O 1
ATOM 4282 N N . GLN C 3 8 ? -84.91600 3.26700 11.48900 1.000 65.20990 3 GLN C N 1
ATOM 4283 C CA . GLN C 3 8 ? -86.03100 2.53800 12.08100 1.000 60.77638 3 GLN C CA 1
ATOM 4284 C C . GLN C 3 8 ? -85.52200 1.28000 12.77800 1.000 60.39896 3 GLN C C 1
ATOM 4285 O O . GLN C 3 8 ? -84.66300 0.57400 12.24500 1.000 60.64301 3 GLN C O 1
ATOM 4291 N N . LEU C 3 9 ? -86.07500 0.98900 13.95400 1.000 60.06473 4 LEU C N 1
ATOM 4292 C CA . LEU C 3 9 ? -85.71000 -0.18300 14.75100 1.000 61.23026 4 LEU C CA 1
ATOM 4293 C C . LEU C 3 9 ? -86.88900 -1.15000 14.72800 1.000 66.38551 4 LEU C C 1
ATOM 4294 O O . LEU C 3 9 ? -87.80000 -1.04900 15.54900 1.000 70.48176 4 LEU C O 1
ATOM 4299 N N . VAL C 3 10 ? -86.86500 -2.09400 13.79300 1.000 69.65969 5 VAL C N 1
ATOM 4300 C CA . VAL C 3 10 ? -87.94900 -3.06100 13.63900 1.000 63.75063 5 VAL C CA 1
ATOM 4301 C C . VAL C 3 10 ? -87.64800 -4.28100 14.51000 1.000 63.55178 5 VAL C C 1
ATOM 4302 O O . VAL C 3 10 ? -86.64100 -4.97300 14.31300 1.000 63.05132 5 VAL C O 1
ATOM 4306 N N . GLU C 3 11 ? -88.52200 -4.53800 15.48300 1.000 63.84271 6 GLU C N 1
ATOM 4307 C CA . GLU C 3 11 ? -88.29800 -5.52400 16.53300 1.000 65.63017 6 GLU C CA 1
ATOM 4308 C C . GLU C 3 11 ? -89.28000 -6.68500 16.40500 1.000 65.32651 6 GLU C C 1
ATOM 4309 O O . GLU C 3 11 ? -90.46300 -6.48600 16.12600 1.000 66.91342 6 GLU C O 1
ATOM 4315 N N . THR C 3 12 ? -88.78200 -7.90200 16.61000 1.000 66.96503 7 THR C N 1
ATOM 4316 C CA . THR C 3 12 ? -89.60500 -9.09500 16.48300 1.000 67.07397 7 THR C CA 1
ATOM 4317 C C . THR C 3 12 ? -89.27100 -10.06300 17.60900 1.000 66.63026 7 THR C C 1
ATOM 4318 O O . THR C 3 12 ? -88.22200 -9.96100 18.25000 1.000 65.07352 7 THR C O 1
ATOM 4322 N N . GLY C 3 13 ? -90.18000 -11.00600 17.84300 1.000 59.64528 8 GLY C N 1
ATOM 4323 C CA . GLY C 3 13 ? -89.94000 -12.09400 18.76600 1.000 61.38205 8 GLY C CA 1
ATOM 4324 C C . GLY C 3 13 ? -90.63500 -12.00900 20.10700 1.000 60.48803 8 GLY C C 1
ATOM 4325 O O . GLY C 3 13 ? -90.24800 -12.73500 21.02800 1.000 71.30194 8 GLY C O 1
ATOM 4326 N N . GLY C 3 14 ? -91.62800 -11.14900 20.26500 1.000 61.43995 9 GLY C N 1
ATOM 4327 C CA . GLY C 3 14 ? -92.41100 -11.15200 21.47900 1.000 74.15677 9 GLY C CA 1
ATOM 4328 C C . GLY C 3 14 ? -93.46200 -12.24600 21.44000 1.000 69.77171 9 GLY C C 1
ATOM 4329 O O . GLY C 3 14 ? -93.59000 -12.99100 20.46900 1.000 76.90143 9 GLY C O 1
ATOM 4330 N N . GLY C 3 15 ? -94.22200 -12.34600 22.51500 1.000 68.40924 10 GLY C N 1
ATOM 4331 C CA . GLY C 3 15 ? -95.37100 -13.22900 22.51600 1.000 76.02651 10 GLY C CA 1
ATOM 4332 C C . GLY C 3 15 ? -95.64400 -13.79100 23.89800 1.000 73.15346 10 GLY C C 1
ATOM 4333 O O . GLY C 3 15 ? -95.10300 -13.33000 24.89800 1.000 73.05746 10 GLY C O 1
ATOM 4334 N N . LEU C 3 16 ? -96.51600 -14.79400 23.92000 1.000 77.62194 11 LEU C N 1
ATOM 4335 C CA . LEU C 3 16 ? -96.91600 -15.46600 25.14600 1.000 78.69757 11 LEU C CA 1
ATOM 4336 C C . LEU C 3 16 ? -95.94100 -16.58800 25.47100 1.000 77.05445 11 LEU C C 1
ATOM 4337 O O . LEU C 3 16 ? -95.37800 -17.22100 24.57500 1.000 76.14410 11 LEU C O 1
ATOM 4342 N N . VAL C 3 17 ? -95.74200 -16.82800 26.76800 1.000 76.50635 12 VAL C N 1
ATOM 4343 C CA . VAL C 3 17 ? -94.91000 -17.93900 27.21800 1.000 82.25927 12 VAL C CA 1
ATOM 4344 C C . VAL C 3 17 ? -95.28400 -18.27800 28.65400 1.000 79.76288 12 VAL C C 1
ATOM 4345 O O . VAL C 3 17 ? -95.71600 -17.41400 29.42200 1.000 75.88185 12 VAL C O 1
ATOM 4349 N N . GLN C 3 18 ? -95.13000 -19.55000 29.01100 1.000 81.16621 13 GLN C N 1
ATOM 4350 C CA . GLN C 3 18 ? -95.35200 -19.97800 30.38200 1.000 83.99771 13 GLN C CA 1
ATOM 4351 C C . GLN C 3 18 ? -94.16600 -19.58700 31.25600 1.000 87.20742 13 GLN C C 1
ATOM 4352 O O . GLN C 3 18 ? -93.02200 -19.50700 30.79500 1.000 78.62333 13 GLN C O 1
ATOM 4354 N N . ALA C 3 19 ? -94.45200 -19.33800 32.53200 1.000 88.52505 14 ALA C N 1
ATOM 4355 C CA . ALA C 3 19 ? -93.40200 -19.00700 33.48500 1.000 83.33994 14 ALA C CA 1
ATOM 4356 C C . ALA C 3 19 ? -92.32200 -20.08100 33.48400 1.000 81.30540 14 ALA C C 1
ATOM 4357 O O . ALA C 3 19 ? -92.61200 -21.28100 33.47200 1.000 83.60028 14 ALA C O 1
ATOM 4359 N N . GLY C 3 20 ? -91.06600 -19.64400 33.49600 1.000 75.47501 15 GLY C N 1
ATOM 4360 C CA . GLY C 3 20 ? -89.94300 -20.54600 33.43200 1.000 76.85729 15 GLY C CA 1
ATOM 4361 C C . GLY C 3 20 ? -89.40100 -20.78800 32.04000 1.000 76.79874 15 GLY C C 1
ATOM 4362 O O . GLY C 3 20 ? -88.26100 -21.24300 31.90800 1.000 75.37967 15 GLY C O 1
ATOM 4363 N N . GLY C 3 21 ? -90.18200 -20.50000 31.00200 1.000 72.90598 16 GLY C N 1
ATOM 4364 C CA . GLY C 3 21 ? -89.71900 -20.62100 29.63800 1.000 70.76617 16 GLY C CA 1
ATOM 4365 C C . GLY C 3 21 ? -88.83300 -19.45600 29.23200 1.000 70.06325 16 GLY C C 1
ATOM 4366 O O . GLY C 3 21 ? -88.38300 -18.65100 30.05000 1.000 73.50072 16 GLY C O 1
ATOM 4367 N N . SER C 3 22 ? -88.58800 -19.36800 27.92800 1.000 68.38885 17 SER C N 1
ATOM 4368 C CA . SER C 3 22 ? -87.69700 -18.35000 27.39500 1.000 67.63395 17 SER C CA 1
ATOM 4369 C C . SER C 3 22 ? -88.30000 -17.73300 26.14400 1.000 69.38944 17 SER C C 1
ATOM 4370 O O . SER C 3 22 ? -89.13200 -18.34200 25.46600 1.000 69.13204 17 SER C O 1
ATOM 4373 N N . LEU C 3 23 ? -87.87500 -16.50400 25.86100 1.000 62.37376 18 LEU C N 1
ATOM 4374 C CA . LEU C 3 23 ? -88.14800 -15.82800 24.60400 1.000 63.22027 18 LEU C CA 1
ATOM 4375 C C . LEU C 3 23 ? -86.84300 -15.24800 24.07500 1.000 62.28965 18 LEU C C 1
ATOM 4376 O O . LEU C 3 23 ? -85.90700 -14.98200 24.83400 1.000 59.46523 18 LEU C O 1
ATOM 4381 N N . ARG C 3 24 ? -86.78700 -15.05800 22.76100 1.000 60.77494 19 ARG C N 1
ATOM 4382 C CA . ARG C 3 24 ? -85.67900 -14.37700 22.10200 1.000 57.88497 19 ARG C CA 1
ATOM 4383 C C . ARG C 3 24 ? -86.24800 -13.16000 21.38300 1.000 61.84389 19 ARG C C 1
ATOM 4384 O O . ARG C 3 24 ? -87.03000 -13.30400 20.43500 1.000 67.11366 19 ARG C O 1
ATOM 4392 N N . LEU C 3 25 ? -85.87900 -11.96900 21.84500 1.000 56.24228 20 LEU C N 1
ATOM 4393 C CA . LEU C 3 25 ? -86.23000 -10.75000 21.13600 1.000 58.98963 20 LEU C CA 1
ATOM 4394 C C . LEU C 3 25 ? -85.16300 -10.45300 20.10100 1.000 59.20105 20 LEU C C 1
ATOM 4395 O O . LEU C 3 25 ? -83.99800 -10.82700 20.26300 1.000 54.22722 20 LEU C O 1
ATOM 4400 N N . SER C 3 26 ? -85.55500 -9.81300 19.01700 1.000 54.44306 21 SER C N 1
ATOM 4401 C CA . SER C 3 26 ? -84.61200 -9.43900 17.93900 1.000 54.81708 21 SER C CA 1
ATOM 4402 C C . SER C 3 26 ? -84.96100 -8.04300 17.43400 1.000 59.95898 21 SER C C 1
ATOM 4403 O O . SER C 3 26 ? -86.10800 -7.66500 17.55800 1.000 54.12289 21 SER C O 1
ATOM 4406 N N . CYS C 3 27 ? -83.96900 -7.31700 16.91700 1.000 57.12884 22 CYS C N 1
ATOM 4407 C CA . CYS C 3 27 ? -84.16300 -5.93700 16.41800 1.000 52.38001 22 CYS C CA 1
ATOM 4408 C C . CYS C 3 27 ? -83.14200 -5.68000 15.32600 1.000 55.48287 22 CYS C C 1
ATOM 4409 O O . CYS C 3 27 ? -81.96500 -5.91400 15.56600 1.000 51.25459 22 CYS C O 1
ATOM 4412 N N . THR C 3 28 ? -83.61800 -5.34300 14.13900 1.000 52.83308 23 THR C N 1
ATOM 4413 C CA . THR C 3 28 ? -82.71500 -4.96600 13.03000 1.000 53.88219 23 THR C CA 1
ATOM 4414 C C . THR C 3 28 ? -83.01600 -3.51400 12.69600 1.000 55.13261 23 THR C C 1
ATOM 4415 O O . THR C 3 28 ? -84.16100 -3.15000 12.73000 1.000 56.86141 23 THR C O 1
ATOM 4419 N N . ALA C 3 29 ? -82.00100 -2.69700 12.52800 1.000 53.00412 24 ALA C N 1
ATOM 4420 C CA . ALA C 3 29 ? -82.16200 -1.30800 12.12500 1.000 54.49741 24 ALA C CA 1
ATOM 4421 C C . ALA C 3 29 ? -82.07800 -1.19900 10.61400 1.000 57.33190 24 ALA C C 1
ATOM 4422 O O . ALA C 3 29 ? -81.30200 -1.91000 9.97300 1.000 59.66009 24 ALA C O 1
ATOM 4424 N N . SER C 3 30 ? -82.88000 -0.30200 10.04800 1.000 54.28399 25 SER C N 1
ATOM 4425 C CA . SER C 3 30 ? -82.83700 -0.01400 8.62500 1.000 55.73561 25 SER C CA 1
ATOM 4426 C C . SER C 3 30 ? -82.71700 1.48700 8.42100 1.000 66.79868 25 SER C C 1
ATOM 4427 O O . SER C 3 30 ? -83.18800 2.28500 9.24000 1.000 67.51045 25 SER C O 1
ATOM 4430 N N . GLY C 3 31 ? -82.07200 1.86500 7.32400 1.000 64.44424 26 GLY C N 1
ATOM 4431 C CA . GLY C 3 31 ? -81.90200 3.26100 6.99300 1.000 63.47386 26 GLY C CA 1
ATOM 4432 C C . GLY C 3 31 ? -80.70100 3.93300 7.61700 1.000 69.43529 26 GLY C C 1
ATOM 4433 O O . GLY C 3 31 ? -80.63000 5.16900 7.60100 1.000 68.06617 26 GLY C O 1
ATOM 4434 N N . ALA C 3 32 ? -79.75500 3.16800 8.16300 1.000 63.34490 27 ALA C N 1
ATOM 4435 C CA . ALA C 3 32 ? -78.56800 3.72100 8.80500 1.000 61.42533 27 ALA C CA 1
ATOM 4436 C C . ALA C 3 32 ? -77.35200 3.52800 7.90700 1.000 59.85031 27 ALA C C 1
ATOM 4437 O O . ALA C 3 32 ? -77.09800 2.41900 7.42500 1.000 57.45244 27 ALA C O 1
ATOM 4439 N N . ASP C 3 33 ? -76.62400 4.61600 7.66500 1.000 60.85080 28 ASP C N 1
ATOM 4440 C CA . ASP C 3 33 ? -75.33300 4.59100 6.98900 1.000 61.63311 28 ASP C CA 1
ATOM 4441 C C . ASP C 3 33 ? -74.18500 4.49000 7.97900 1.000 64.27752 28 ASP C C 1
ATOM 4442 O O . ASP C 3 33 ? -73.11400 5.06800 7.75300 1.000 71.43871 28 ASP C O 1
ATOM 4447 N N . PHE C 3 34 ? -74.39200 3.78000 9.08100 1.000 53.17667 29 PHE C N 1
ATOM 4448 C CA . PHE C 3 34 ? -73.45600 3.77000 10.19400 1.000 53.82573 29 PHE C CA 1
ATOM 4449 C C . PHE C 3 34 ? -73.75300 2.54900 11.04500 1.000 52.89577 29 PHE C C 1
ATOM 4450 O O . PHE C 3 34 ? -74.77500 1.88200 10.87800 1.000 50.53421 29 PHE C O 1
ATOM 4458 N N . SER C 3 35 ? -72.86500 2.29800 11.99400 1.000 51.89957 30 SER C N 1
ATOM 4459 C CA . SER C 3 35 ? -72.99800 1.21200 12.94800 1.000 47.88722 30 SER C CA 1
ATOM 4460 C C . SER C 3 35 ? -73.17600 1.80700 14.34000 1.000 45.66311 30 SER C C 1
ATOM 4461 O O . SER C 3 35 ? -72.34300 2.60100 14.78500 1.000 44.00766 30 SER C O 1
ATOM 4464 N N . PHE C 3 36 ? -74.25900 1.43000 15.02300 1.000 42.78249 31 PHE C N 1
ATOM 4465 C CA . PHE C 3 36 ? -74.49100 1.94200 16.36800 1.000 40.25571 31 PHE C CA 1
ATOM 4466 C C . PHE C 3 36 ? -73.32000 1.60700 17.28300 1.000 45.65958 31 PHE C C 1
ATOM 4467 O O . PHE C 3 36 ? -72.73000 0.52300 17.20300 1.000 39.26885 31 PHE C O 1
ATOM 4475 N N . TYR C 3 37 ? -72.98500 2.54300 18.17200 1.000 46.10124 32 TYR C N 1
ATOM 4476 C CA . TYR C 3 37 ? -71.98000 2.23800 19.18200 1.000 38.01611 32 TYR C CA 1
ATOM 4477 C C . TYR C 3 37 ? -72.51900 1.25000 20.20500 1.000 40.33282 32 TYR C C 1
ATOM 4478 O O . TYR C 3 37 ? -71.83800 0.28300 20.56900 1.000 39.41454 32 TYR C O 1
ATOM 4487 N N . ALA C 3 38 ? -73.73000 1.48900 20.69300 1.000 42.19101 33 ALA C N 1
ATOM 4488 C CA . ALA C 3 38 ? -74.38300 0.59000 21.63200 1.000 40.03598 33 ALA C CA 1
ATOM 4489 C C . ALA C 3 38 ? -75.80300 0.32000 21.16200 1.000 42.53989 33 ALA C C 1
ATOM 4490 O O . ALA C 3 38 ? -76.45500 1.19400 20.57800 1.000 42.45007 33 ALA C O 1
ATOM 4492 N N . MET C 3 39 ? -76.27500 -0.90000 21.42200 1.000 40.39741 34 MET C N 1
ATOM 4493 C CA . MET C 3 39 ? -77.67200 -1.25500 21.23700 1.000 41.34445 34 MET C CA 1
ATOM 4494 C C . MET C 3 39 ? -78.12600 -2.04900 22.44800 1.000 42.33331 34 MET C C 1
ATOM 4495 O O . MET C 3 39 ? -77.32300 -2.71500 23.10700 1.000 43.72376 34 MET C O 1
ATOM 4500 N N . GLY C 3 40 ? -79.41600 -1.97900 22.74000 1.000 40.82987 35 GLY C N 1
ATOM 4501 C CA . GLY C 3 40 ? -79.90400 -2.67000 23.91400 1.000 44.72014 35 GLY C CA 1
ATOM 4502 C C . GLY C 3 40 ? -81.41200 -2.65100 24.00800 1.000 45.99404 35 GLY C C 1
ATOM 4503 O O . GLY C 3 40 ? -82.11500 -2.26700 23.07100 1.000 46.58310 35 GLY C O 1
ATOM 4504 N N . TRP C 3 41 ? -81.89700 -3.05400 25.18000 1.000 45.05732 36 TRP C N 1
ATOM 4505 C CA . TRP C 3 41 ? -83.31500 -3.27800 25.40800 1.000 47.45006 36 TRP C CA 1
ATOM 4506 C C . TRP C 3 41 ? -83.74100 -2.60700 26.70400 1.000 49.33020 36 TRP C C 1
ATOM 4507 O O . TRP C 3 41 ? -83.05100 -2.71200 27.72400 1.000 49.96793 36 TRP C O 1
ATOM 4518 N N . TYR C 3 42 ? -84.86200 -1.90200 26.65000 1.000 50.14636 37 TYR C N 1
ATOM 4519 C CA . TYR C 3 42 ? -85.54000 -1.36700 27.81500 1.000 52.18611 37 TYR C CA 1
ATOM 4520 C C . TYR C 3 42 ? -86.91600 -2.01000 27.90500 1.000 57.20784 37 TYR C C 1
ATOM 4521 O O . TYR C 3 42 ? -87.41400 -2.59600 26.93900 1.000 60.53847 37 TYR C O 1
ATOM 4530 N N . ARG C 3 43 ? -87.53500 -1.90700 29.07500 1.000 57.99148 38 ARG C N 1
ATOM 4531 C CA . ARG C 3 43 ? -88.88300 -2.42200 29.24300 1.000 67.10205 38 ARG C CA 1
ATOM 4532 C C . ARG C 3 43 ? -89.71200 -1.42300 30.03500 1.000 65.58407 38 ARG C C 1
ATOM 4533 O O . ARG C 3 43 ? -89.18900 -0.53100 30.70500 1.000 69.05243 38 ARG C O 1
ATOM 4541 N N . GLN C 3 44 ? -91.02500 -1.58400 29.93700 1.000 69.64483 39 GLN C N 1
ATOM 4542 C CA . GLN C 3 44 ? -91.97100 -0.82600 30.74500 1.000 74.95993 39 GLN C CA 1
ATOM 4543 C C . GLN C 3 44 ? -93.07600 -1.78600 31.15700 1.000 77.20880 39 GLN C C 1
ATOM 4544 O O . GLN C 3 44 ? -93.84100 -2.25300 30.30800 1.000 75.24264 39 GLN C O 1
ATOM 4550 N N . THR C 3 45 ? -93.13300 -2.11300 32.46100 1.000 89.30575 40 THR C N 1
ATOM 4551 C CA . THR C 3 45 ? -94.14100 -2.96500 33.07200 1.000 85.37013 40 THR C CA 1
ATOM 4552 C C . THR C 3 45 ? -95.36300 -2.13800 33.46200 1.000 91.10021 40 THR C C 1
ATOM 4553 O O . THR C 3 45 ? -95.24500 -0.93500 33.72300 1.000 91.32041 40 THR C O 1
ATOM 4557 N N . PRO C 3 46 ? -96.54200 -2.75900 33.50100 1.000 86.03075 41 PRO C N 1
ATOM 4558 C CA . PRO C 3 46 ? -97.76600 -2.01100 33.82000 1.000 89.58583 41 PRO C CA 1
ATOM 4559 C C . PRO C 3 46 ? -97.63600 -1.23800 35.12600 1.000 91.99057 41 PRO C C 1
ATOM 4560 O O . PRO C 3 46 ? -97.21000 -1.77700 36.15100 1.000 95.27873 41 PRO C O 1
ATOM 4564 N N . GLY C 3 47 ? -98.00400 0.04100 35.08300 1.000 89.36951 42 GLY C N 1
ATOM 4565 C CA . GLY C 3 47 ? -97.95800 0.87100 36.27500 1.000 97.16614 42 GLY C CA 1
ATOM 4566 C C . GLY C 3 47 ? -96.56700 1.16700 36.79200 1.000 105.19559 42 GLY C C 1
ATOM 4567 O O . GLY C 3 47 ? -96.38200 1.31800 38.00400 1.000 109.99630 42 GLY C O 1
ATOM 4568 N N . ASN C 3 48 ? -95.58100 1.25400 35.90400 1.000 98.83194 43 ASN C N 1
ATOM 4569 C CA . ASN C 3 48 ? -94.20900 1.54600 36.29300 1.000 96.80016 43 ASN C CA 1
ATOM 4570 C C . ASN C 3 48 ? -93.50100 2.16800 35.09900 1.000 99.38782 43 ASN C C 1
ATOM 4571 O O . ASN C 3 48 ? -93.88900 1.95700 33.94700 1.000 97.79006 43 ASN C O 1
ATOM 4573 N N . SER C 3 49 ? -92.45800 2.94200 35.38600 1.000 96.22566 44 SER C N 1
ATOM 4574 C CA . SER C 3 49 ? -91.77700 3.68500 34.33800 1.000 89.63463 44 SER C CA 1
ATOM 4575 C C . SER C 3 49 ? -90.75200 2.80300 33.61600 1.000 87.96818 44 SER C C 1
ATOM 4576 O O . SER C 3 49 ? -90.53200 1.63400 33.95100 1.000 79.85798 44 SER C O 1
ATOM 4579 N N . ARG C 3 50 ? -90.11800 3.39200 32.60400 1.000 79.87219 45 ARG C N 1
ATOM 4580 C CA . ARG C 3 50 ? -89.28700 2.66700 31.65200 1.000 75.10098 45 ARG C CA 1
ATOM 4581 C C . ARG C 3 50 ? -87.91200 2.37500 32.25200 1.000 77.03114 45 ARG C C 1
ATOM 4582 O O . ARG C 3 50 ? -87.23500 3.28400 32.73700 1.000 81.25939 45 ARG C O 1
ATOM 4590 N N . GLU C 3 51 ? -87.49300 1.10500 32.22300 1.000 67.65377 46 GLU C N 1
ATOM 4591 C CA . GLU C 3 51 ? -86.25300 0.71300 32.87900 1.000 60.95357 46 GLU C CA 1
ATOM 4592 C C . GLU C 3 51 ? -85.35200 -0.07600 31.93900 1.000 56.36352 46 GLU C C 1
ATOM 4593 O O . GLU C 3 51 ? -85.81500 -0.82500 31.07500 1.000 52.94541 46 GLU C O 1
ATOM 4599 N N . LEU C 3 52 ? -84.04700 0.10300 32.13300 1.000 49.44244 47 LEU C N 1
ATOM 4600 C CA . LEU C 3 52 ? -83.04900 -0.60800 31.34000 1.000 51.55459 47 LEU C CA 1
ATOM 4601 C C . LEU C 3 52 ? -83.09600 -2.11100 31.62400 1.000 50.72858 47 LEU C C 1
ATOM 4602 O O . LEU C 3 52 ? -83.14700 -2.52700 32.78300 1.000 49.17410 47 LEU C O 1
ATOM 4607 N N . VAL C 3 53 ? -83.09100 -2.92800 30.56900 1.000 47.36867 48 VAL C N 1
ATOM 4608 C CA . VAL C 3 53 ? -82.99700 -4.37500 30.74500 1.000 48.94238 48 VAL C CA 1
ATOM 4609 C C . VAL C 3 53 ? -81.55200 -4.79800 30.50200 1.000 44.82460 48 VAL C C 1
ATOM 4610 O O . VAL C 3 53 ? -80.89200 -5.33000 31.39700 1.000 44.68236 48 VAL C O 1
ATOM 4614 N N . ALA C 3 54 ? -81.04200 -4.55100 29.30000 1.000 43.82640 49 ALA C N 1
ATOM 4615 C CA . ALA C 3 54 ? -79.66000 -4.89500 28.98600 1.000 42.75688 49 ALA C CA 1
ATOM 4616 C C . ALA C 3 54 ? -79.21800 -4.08900 27.77000 1.000 41.03809 49 ALA C C 1
ATOM 4617 O O . ALA C 3 54 ? -79.96300 -3.97500 26.79400 1.000 40.95891 49 ALA C O 1
ATOM 4619 N N . VAL C 3 55 ? -78.01400 -3.52700 27.83600 1.000 37.91490 50 VAL C N 1
ATOM 4620 C CA . VAL C 3 55 ? -77.45100 -2.75500 26.73300 1.000 40.66914 50 VAL C CA 1
ATOM 4621 C C . VAL C 3 55 ? -75.96300 -3.04900 26.64500 1.000 41.42669 50 VAL C C 1
ATOM 4622 O O . VAL C 3 55 ? -75.27400 -3.14400 27.66700 1.000 39.01469 50 VAL C O 1
ATOM 4626 N N . MET C 3 56 ? -75.46200 -3.15900 25.41700 1.000 38.87592 51 MET C N 1
ATOM 4627 C CA . MET C 3 56 ? -74.09100 -3.57600 25.16500 1.000 33.44271 51 MET C CA 1
ATOM 4628 C C . MET C 3 56 ? -73.49000 -2.66000 24.11300 1.000 38.46740 51 MET C C 1
ATOM 4629 O O . MET C 3 56 ? -74.18300 -2.26700 23.17100 1.000 40.32920 51 MET C O 1
ATOM 4634 N N . ASN C 3 57 ? -72.21000 -2.30800 24.27000 1.000 36.21796 52 ASN C N 1
ATOM 4635 C CA . ASN C 3 57 ? -71.53300 -1.51400 23.25100 1.000 36.44547 52 ASN C CA 1
ATOM 4636 C C . ASN C 3 57 ? -70.44700 -2.33900 22.56800 1.000 41.29659 52 ASN C C 1
ATOM 4637 O O . ASN C 3 57 ? -70.09600 -3.44600 22.99600 1.000 38.69606 52 ASN C O 1
ATOM 4642 N N . LEU C 3 58 ? -69.94200 -1.79600 21.45600 1.000 38.03590 53 LEU C N 1
ATOM 4643 C CA . LEU C 3 58 ? -69.03700 -2.55400 20.60200 1.000 38.86821 53 LEU C CA 1
ATOM 4644 C C . LEU C 3 58 ? -67.70300 -2.85200 21.27000 1.000 41.88262 53 LEU C C 1
ATOM 4645 O O . LEU C 3 58 ? -66.95500 -3.69100 20.75400 1.000 39.44737 53 LEU C O 1
ATOM 4650 N N . ASN C 3 59 ? -67.37300 -2.17700 22.37800 1.000 36.88224 54 ASN C N 1
ATOM 4651 C CA . ASN C 3 59 ? -66.19000 -2.55300 23.14000 1.000 39.91949 54 ASN C CA 1
ATOM 4652 C C . ASN C 3 59 ? -66.44900 -3.71100 24.08900 1.000 39.79474 54 ASN C C 1
ATOM 4653 O O . ASN C 3 59 ? -65.51100 -4.18100 24.74000 1.000 41.44046 54 ASN C O 1
ATOM 4658 N N . GLY C 3 60 ? -67.68800 -4.18900 24.16500 1.000 40.72691 55 GLY C N 1
ATOM 4659 C CA . GLY C 3 60 ? -68.03300 -5.35300 24.95700 1.000 38.16815 55 GLY C CA 1
ATOM 4660 C C . GLY C 3 60 ? -68.60100 -5.03400 26.32000 1.000 38.79068 55 GLY C C 1
ATOM 4661 O O . GLY C 3 60 ? -68.87700 -5.96200 27.08600 1.000 37.58047 55 GLY C O 1
ATOM 4662 N N . VAL C 3 61 ? -68.76900 -3.75400 26.65200 1.000 33.31380 56 VAL C N 1
ATOM 4663 C CA . VAL C 3 61 ? -69.32000 -3.38400 27.94800 1.000 37.67876 56 VAL C CA 1
ATOM 4664 C C . VAL C 3 61 ? -70.81500 -3.65500 27.94400 1.000 38.82364 56 VAL C C 1
ATOM 4665 O O . VAL C 3 61 ? -71.52600 -3.27200 27.00600 1.000 39.48266 56 VAL C O 1
ATOM 4669 N N . ILE C 3 62 ? -71.30700 -4.29400 28.99900 1.000 30.72116 57 ILE C N 1
ATOM 4670 C CA . ILE C 3 62 ? -72.72100 -4.61600 29.12200 1.000 34.67929 57 ILE C CA 1
ATOM 4671 C C . ILE C 3 62 ? -73.24700 -4.01300 30.41100 1.000 38.55721 57 ILE C C 1
ATOM 4672 O O . ILE C 3 62 ? -72.64600 -4.19500 31.47400 1.000 36.59566 57 ILE C O 1
ATOM 4677 N N . SER C 3 63 ? -74.38500 -3.33600 30.32400 1.000 38.08226 58 SER C N 1
ATOM 4678 C CA . SER C 3 63 ? -75.10100 -2.81700 31.48000 1.000 41.74454 58 SER C CA 1
ATOM 4679 C C . SER C 3 63 ? -76.45800 -3.50200 31.56700 1.000 39.00745 58 SER C C 1
ATOM 4680 O O . SER C 3 63 ? -77.09700 -3.75300 30.54100 1.000 41.24642 58 SER C O 1
ATOM 4683 N N . TYR C 3 64 ? -76.90200 -3.79100 32.79100 1.000 37.22368 59 TYR C N 1
ATOM 4684 C CA . TYR C 3 64 ? -78.13200 -4.53800 33.02800 1.000 45.92643 59 TYR C CA 1
ATOM 4685 C C . TYR C 3 64 ? -79.01600 -3.83200 34.04700 1.000 48.33265 59 TYR C C 1
ATOM 4686 O O . TYR C 3 64 ? -78.52400 -3.16200 34.96400 1.000 46.31957 59 TYR C O 1
ATOM 4695 N N . GLY C 3 65 ? -80.32400 -4.02300 33.89300 1.000 57.54428 60 GLY C N 1
ATOM 4696 C CA . GLY C 3 65 ? -81.27500 -3.75400 34.95800 1.000 61.29636 60 GLY C CA 1
ATOM 4697 C C . GLY C 3 65 ? -81.12800 -4.75500 36.09800 1.000 63.80843 60 GLY C C 1
ATOM 4698 O O . GLY C 3 65 ? -80.30700 -5.67900 36.02600 1.000 63.58049 60 GLY C O 1
ATOM 4699 N N . ASP C 3 66 ? -81.95500 -4.62200 37.13800 1.000 66.65751 61 ASP C N 1
ATOM 4700 C CA . ASP C 3 66 ? -81.63200 -5.23100 38.43000 1.000 75.50705 61 ASP C CA 1
ATOM 4701 C C . ASP C 3 66 ? -81.53800 -6.75400 38.35300 1.000 75.48795 61 ASP C C 1
ATOM 4702 O O . ASP C 3 66 ? -80.61600 -7.35600 38.91900 1.000 82.87172 61 ASP C O 1
ATOM 4707 N N . SER C 3 67 ? -82.47800 -7.40500 37.66700 1.000 70.10600 62 SER C N 1
ATOM 4708 C CA . SER C 3 67 ? -82.53000 -8.86500 37.68300 1.000 70.58617 62 SER C CA 1
ATOM 4709 C C . SER C 3 67 ? -82.16000 -9.49000 36.34400 1.000 61.67533 62 SER C C 1
ATOM 4710 O O . SER C 3 67 ? -82.50400 -10.65000 36.09000 1.000 62.59684 62 SER C O 1
ATOM 4713 N N . ALA C 3 68 ? -81.45400 -8.75700 35.48800 1.000 57.51266 63 ALA C N 1
ATOM 4714 C CA . ALA C 3 68 ? -81.19900 -9.26000 34.14600 1.000 55.05067 63 ALA C CA 1
ATOM 4715 C C . ALA C 3 68 ? -79.94900 -10.13900 34.07800 1.000 52.11086 63 ALA C C 1
ATOM 4716 O O . ALA C 3 68 ? -79.99500 -11.22800 33.49800 1.000 50.88804 63 ALA C O 1
ATOM 4718 N N . ARG C 3 69 ? -78.83900 -9.70100 34.67700 1.000 51.81044 64 ARG C N 1
ATOM 4719 C CA . ARG C 3 69 ? -77.57900 -10.42100 34.52800 1.000 49.87667 64 ARG C CA 1
ATOM 4720 C C . ARG C 3 69 ? -77.68700 -11.82600 35.10800 1.000 50.23488 64 ARG C C 1
ATOM 4721 O O . ARG C 3 69 ? -78.12200 -12.01100 36.24400 1.000 52.36209 64 ARG C O 1
ATOM 4729 N N . GLY C 3 70 ? -77.29900 -12.82100 34.32000 1.000 48.50247 65 GLY C N 1
ATOM 4730 C CA . GLY C 3 70 ? -77.43100 -14.21200 34.68600 1.000 48.87359 65 GLY C CA 1
ATOM 4731 C C . GLY C 3 70 ? -78.62500 -14.89700 34.05200 1.000 49.39022 65 GLY C C 1
ATOM 4732 O O . GLY C 3 70 ? -78.57600 -16.10600 33.81000 1.000 57.20797 65 GLY C O 1
ATOM 4733 N N . ARG C 3 71 ? -79.69000 -14.14300 33.77600 1.000 53.99325 66 ARG C N 1
ATOM 4734 C CA . ARG C 3 71 ? -80.90400 -14.63700 33.13100 1.000 54.08228 66 ARG C CA 1
ATOM 4735 C C . ARG C 3 71 ? -80.99900 -14.21900 31.67100 1.000 54.21074 66 ARG C C 1
ATOM 4736 O O . ARG C 3 71 ? -81.29300 -15.03900 30.79100 1.000 52.28104 66 ARG C O 1
ATOM 4744 N N . PHE C 3 72 ? -80.79800 -12.93100 31.40800 1.000 51.92456 67 PHE C N 1
ATOM 4745 C CA . PHE C 3 72 ? -80.96100 -12.36200 30.08200 1.000 48.68744 67 PHE C CA 1
ATOM 4746 C C . PHE C 3 72 ? -79.59100 -12.19300 29.45100 1.000 51.68576 67 PHE C C 1
ATOM 4747 O O . PHE C 3 72 ? -78.70200 -11.55900 30.03200 1.000 52.18971 67 PHE C O 1
ATOM 4755 N N . ASP C 3 73 ? -79.41600 -12.76700 28.27400 1.000 48.11962 68 ASP C N 1
ATOM 4756 C CA . ASP C 3 73 ? -78.18300 -12.61800 27.51900 1.000 45.75345 68 ASP C CA 1
ATOM 4757 C C . ASP C 3 73 ? -78.45000 -11.72500 26.31700 1.000 44.53601 68 ASP C C 1
ATOM 4758 O O . ASP C 3 73 ? -79.39900 -11.96700 25.56100 1.000 47.33511 68 ASP C O 1
ATOM 4763 N N . ILE C 3 74 ? -77.63700 -10.67900 26.16100 1.000 43.42917 69 ILE C N 1
ATOM 4764 C CA . ILE C 3 74 ? -77.71900 -9.79000 25.00800 1.000 41.92882 69 ILE C CA 1
ATOM 4765 C C . ILE C 3 74 ? -76.58700 -10.13900 24.05700 1.000 41.42252 69 ILE C C 1
ATOM 4766 O O . ILE C 3 74 ? -75.45800 -10.40100 24.49000 1.000 40.47080 69 ILE C O 1
ATOM 4771 N N . SER C 3 75 ? -76.87700 -10.12300 22.75500 1.000 40.73609 70 SER C N 1
ATOM 4772 C CA . SER C 3 75 ? -75.86400 -10.38700 21.74500 1.000 43.92011 70 SER C CA 1
ATOM 4773 C C . SER C 3 75 ? -76.11700 -9.51100 20.52200 1.000 39.86356 70 SER C C 1
ATOM 4774 O O . SER C 3 75 ? -77.16800 -8.87500 20.37800 1.000 40.38949 70 SER C O 1
ATOM 4777 N N . ARG C 3 76 ? -75.12900 -9.47100 19.63600 1.000 38.91800 71 ARG C N 1
ATOM 4778 C CA . ARG C 3 76 ? -75.19400 -8.59500 18.48000 1.000 41.74212 71 ARG C CA 1
ATOM 4779 C C . ARG C 3 76 ? -74.41400 -9.22500 17.34000 1.000 41.70416 71 ARG C C 1
ATOM 4780 O O . ARG C 3 76 ? -73.40000 -9.88400 17.55900 1.000 41.30535 71 ARG C O 1
ATOM 4788 N N . ASP C 3 77 ? -74.89500 -8.99900 16.11800 1.000 46.03501 72 ASP C N 1
ATOM 4789 C CA . ASP C 3 77 ? -74.30000 -9.57500 14.91300 1.000 42.12383 72 ASP C CA 1
ATOM 4790 C C . ASP C 3 77 ? -73.14700 -8.67700 14.46500 1.000 43.29725 72 ASP C C 1
ATOM 4791 O O . ASP C 3 77 ? -73.24800 -7.90000 13.51000 1.000 43.76211 72 ASP C O 1
ATOM 4796 N N . GLY C 3 78 ? -72.03100 -8.78200 15.18500 1.000 40.58197 73 GLY C N 1
ATOM 4797 C CA . GLY C 3 78 ? -70.85200 -8.01800 14.81500 1.000 37.93492 73 GLY C CA 1
ATOM 4798 C C . GLY C 3 78 ? -71.11700 -6.52900 14.94900 1.000 46.47496 73 GLY C C 1
ATOM 4799 O O . GLY C 3 78 ? -71.67100 -6.06100 15.95200 1.000 44.39290 73 GLY C O 1
ATOM 4800 N N . THR C 3 79 ? -70.71400 -5.76400 13.93300 1.000 42.45150 74 THR C N 1
ATOM 4801 C CA . THR C 3 79 ? -71.00100 -4.33800 13.90000 1.000 42.48378 74 THR C CA 1
ATOM 4802 C C . THR C 3 79 ? -72.30400 -4.00500 13.17500 1.000 46.70466 74 THR C C 1
ATOM 4803 O O . THR C 3 79 ? -72.68600 -2.82400 13.13100 1.000 38.91501 74 THR C O 1
ATOM 4807 N N . LYS C 3 80 ? -72.98000 -4.99900 12.59500 1.000 39.41210 75 LYS C N 1
ATOM 4808 C CA . LYS C 3 80 ? -74.29900 -4.76200 12.02700 1.000 40.44633 75 LYS C CA 1
ATOM 4809 C C . LYS C 3 80 ? -75.25200 -4.30900 13.12600 1.000 40.30607 75 LYS C C 1
ATOM 4810 O O . LYS C 3 80 ? -75.08000 -4.63900 14.30200 1.000 42.64653 75 LYS C O 1
ATOM 4816 N N . ASN C 3 81 ? -76.26700 -3.54100 12.73400 1.000 39.82202 76 ASN C N 1
ATOM 4817 C CA . ASN C 3 81 ? -77.25300 -3.02900 13.68900 1.000 46.01951 76 ASN C CA 1
ATOM 4818 C C . ASN C 3 81 ? -78.35400 -4.06200 13.94600 1.000 47.03409 76 ASN C C 1
ATOM 4819 O O . ASN C 3 81 ? -79.54900 -3.80700 13.77400 1.000 45.92911 76 ASN C O 1
ATOM 4824 N N . ILE C 3 82 ? -77.92000 -5.24600 14.38400 1.000 41.94911 77 ILE C N 1
ATOM 4825 C CA . ILE C 3 82 ? -78.80200 -6.37500 14.66900 1.000 46.17985 77 ILE C CA 1
ATOM 4826 C C . ILE C 3 82 ? -78.47300 -6.86800 16.07000 1.000 46.56410 77 ILE C C 1
ATOM 4827 O O . ILE C 3 82 ? -77.33700 -7.28100 16.33100 1.000 42.97973 77 ILE C O 1
ATOM 4832 N N . VAL C 3 83 ? -79.45900 -6.85200 16.96100 1.000 46.17168 78 VAL C N 1
ATOM 4833 C CA . VAL C 3 83 ? -79.21900 -7.16500 18.36300 1.000 45.28818 78 VAL C CA 1
ATOM 4834 C C . VAL C 3 83 ? -80.30500 -8.11100 18.86000 1.000 50.51750 78 VAL C C 1
ATOM 4835 O O . VAL C 3 83 ? -81.46000 -8.05200 18.42700 1.000 50.42228 78 VAL C O 1
ATOM 4839 N N . PHE C 3 84 ? -79.92500 -8.99600 19.77400 1.000 46.55888 79 PHE C N 1
ATOM 4840 C CA . PHE C 3 84 ? -80.81800 -10.03000 20.27600 1.000 48.94694 79 PHE C CA 1
ATOM 4841 C C . PHE C 3 84 ? -80.86900 -9.97900 21.79300 1.000 45.40195 79 PHE C C 1
ATOM 4842 O O . PHE C 3 84 ? -79.89300 -9.61600 22.45500 1.000 48.76280 79 PHE C O 1
ATOM 4850 N N . LEU C 3 85 ? -82.01200 -10.37300 22.34000 1.000 46.08964 80 LEU C N 1
ATOM 4851 C CA . LEU C 3 85 ? -82.17600 -10.52800 23.78000 1.000 47.19012 80 LEU C CA 1
ATOM 4852 C C . LEU C 3 85 ? -82.73700 -11.91800 24.04600 1.000 49.53228 80 LEU C C 1
ATOM 4853 O O . LEU C 3 85 ? -83.91000 -12.18300 23.76400 1.000 51.60570 80 LEU C O 1
ATOM 4858 N N . GLN C 3 86 ? -81.89700 -12.79500 24.58300 1.000 51.61551 81 GLN C N 1
ATOM 4859 C CA . GLN C 3 86 ? -82.29800 -14.13900 24.99200 1.000 48.68071 81 GLN C CA 1
ATOM 4860 C C . GLN C 3 86 ? -82.76200 -14.07100 26.44400 1.000 49.76390 81 GLN C C 1
ATOM 4861 O O . GLN C 3 86 ? -81.94100 -13.95800 27.35900 1.000 52.79709 81 GLN C O 1
ATOM 4867 N N . MET C 3 87 ? -84.07600 -14.14000 26.65600 1.000 51.62006 82 MET C N 1
ATOM 4868 C CA . MET C 3 87 ? -84.67700 -14.00600 27.98500 1.000 53.03505 82 MET C CA 1
ATOM 4869 C C . MET C 3 87 ? -85.02600 -15.39100 28.53300 1.000 59.20287 82 MET C C 1
ATOM 4870 O O . MET C 3 87 ? -86.07200 -15.95300 28.19700 1.000 56.13014 82 MET C O 1
ATOM 4875 N N . ASN C 3 88 ? -84.16000 -15.92800 29.39700 1.000 54.03079 83 ASN C N 1
ATOM 4876 C CA . ASN C 3 88 ? -84.38500 -17.22100 30.03000 1.000 55.42416 83 ASN C CA 1
ATOM 4877 C C . ASN C 3 88 ? -85.12600 -17.05500 31.35500 1.000 60.61177 83 ASN C C 1
ATOM 4878 O O . ASN C 3 88 ? -85.23200 -15.95400 31.90200 1.000 60.13713 83 ASN C O 1
ATOM 4883 N N . SER C 3 89 ? -85.65100 -18.17200 31.86100 1.000 64.76844 84 SER C N 1
ATOM 4884 C CA . SER C 3 89 ? -86.30000 -18.23200 33.17800 1.000 71.04249 84 SER C CA 1
ATOM 4885 C C . SER C 3 89 ? -87.23400 -17.04400 33.40300 1.000 68.10465 84 SER C C 1
ATOM 4886 O O . SER C 3 89 ? -87.17500 -16.35400 34.42300 1.000 62.64378 84 SER C O 1
ATOM 4889 N N . LEU C 3 90 ? -88.11200 -16.80800 32.43100 1.000 69.90613 85 LEU C N 1
ATOM 4890 C CA . LEU C 3 90 ? -89.04900 -15.70000 32.54000 1.000 70.02826 85 LEU C CA 1
ATOM 4891 C C . LEU C 3 90 ? -89.96800 -15.89800 33.74000 1.000 76.55740 85 LEU C C 1
ATOM 4892 O O . LEU C 3 90 ? -90.20100 -17.02200 34.19600 1.000 78.33355 85 LEU C O 1
ATOM 4897 N N . LYS C 3 91 ? -90.47200 -14.79000 34.26600 1.000 73.37723 86 LYS C N 1
ATOM 4898 C CA . LYS C 3 91 ? -91.37000 -14.78600 35.40800 1.000 78.81044 86 LYS C CA 1
ATOM 4899 C C . LYS C 3 91 ? -92.51100 -13.82300 35.12100 1.000 79.26503 86 LYS C C 1
ATOM 4900 O O . LYS C 3 91 ? -92.37000 -12.91900 34.29100 1.000 77.54512 86 LYS C O 1
ATOM 4906 N N . PRO C 3 92 ? -93.64900 -13.98600 35.79900 1.000 81.89285 87 PRO C N 1
ATOM 4907 C CA . PRO C 3 92 ? -94.82700 -13.16400 35.45800 1.000 89.68555 87 PRO C CA 1
ATOM 4908 C C . PRO C 3 92 ? -94.58600 -11.66000 35.51500 1.000 85.14910 87 PRO C C 1
ATOM 4909 O O . PRO C 3 92 ? -95.15800 -10.93000 34.69500 1.000 85.18696 87 PRO C O 1
ATOM 4913 N N . GLU C 3 93 ? -93.75700 -11.16700 36.43900 1.000 86.16229 88 GLU C N 1
ATOM 4914 C CA . GLU C 3 93 ? -93.52000 -9.72900 36.54700 1.000 79.39506 88 GLU C CA 1
ATOM 4915 C C . GLU C 3 93 ? -92.54200 -9.19800 35.50600 1.000 75.13831 88 GLU C C 1
ATOM 4916 O O . GLU C 3 93 ? -92.24700 -7.99700 35.51300 1.000 76.39633 88 GLU C O 1
ATOM 4922 N N . ASP C 3 94 ? -92.03400 -10.05100 34.62000 1.000 75.44205 89 ASP C N 1
ATOM 4923 C CA . ASP C 3 94 ? -91.34400 -9.59500 33.42100 1.000 70.28739 89 ASP C CA 1
ATOM 4924 C C . ASP C 3 94 ? -92.31300 -9.21000 32.30700 1.000 76.13657 89 ASP C C 1
ATOM 4925 O O . ASP C 3 94 ? -91.86500 -8.84800 31.21100 1.000 67.29058 89 ASP C O 1
ATOM 4930 N N . THR C 3 95 ? -93.62100 -9.28400 32.56000 1.000 73.55990 90 THR C N 1
ATOM 4931 C CA . THR C 3 95 ? -94.61300 -8.92300 31.55700 1.000 70.64783 90 THR C CA 1
ATOM 4932 C C . THR C 3 95 ? -94.57800 -7.42100 31.31300 1.000 72.00397 90 THR C C 1
ATOM 4933 O O . THR C 3 95 ? -94.54100 -6.63100 32.26000 1.000 71.92722 90 THR C O 1
ATOM 4937 N N . GLY C 3 96 ? -94.59000 -7.03100 30.04600 1.000 68.82721 91 GLY C N 1
ATOM 4938 C CA . GLY C 3 96 ? -94.53900 -5.63000 29.68600 1.000 75.41599 91 GLY C CA 1
ATOM 4939 C C . GLY C 3 96 ? -94.07100 -5.46300 28.25300 1.000 66.11227 91 GLY C C 1
ATOM 4940 O O . GLY C 3 96 ? -93.89100 -6.43100 27.51900 1.000 65.41205 91 GLY C O 1
ATOM 4941 N N . VAL C 3 97 ? -93.88500 -4.20500 27.87400 1.000 66.37135 92 VAL C N 1
ATOM 4942 C CA . VAL C 3 97 ? -93.45700 -3.84000 26.52800 1.000 68.42462 92 VAL C CA 1
ATOM 4943 C C . VAL C 3 97 ? -91.95200 -3.61600 26.53700 1.000 66.50536 92 VAL C C 1
ATOM 4944 O O . VAL C 3 97 ? -91.42900 -2.90800 27.40800 1.000 64.90807 92 VAL C O 1
ATOM 4948 N N . TYR C 3 98 ? -91.26000 -4.21300 25.56700 1.000 66.66770 93 TYR C N 1
ATOM 4949 C CA . TYR C 3 98 ? -89.80600 -4.16900 25.46100 1.000 57.37234 93 TYR C CA 1
ATOM 4950 C C . TYR C 3 98 ? -89.39800 -3.35000 24.24200 1.000 65.85760 93 TYR C C 1
ATOM 4951 O O . TYR C 3 98 ? -89.86500 -3.61400 23.12800 1.000 62.81429 93 TYR C O 1
ATOM 4960 N N . TYR C 3 99 ? -88.57300 -2.32200 24.46200 1.000 61.11173 94 TYR C N 1
ATOM 4961 C CA . TYR C 3 99 ? -88.21000 -1.39600 23.35800 1.000 60.55463 94 TYR C CA 1
ATOM 4962 C C . TYR C 3 99 ? -86.75400 -1.59400 22.94700 1.000 56.45803 94 TYR C C 1
ATOM 4963 O O . TYR C 3 99 ? -85.90700 -1.81400 23.83000 1.000 49.82442 94 TYR C O 1
ATOM 4972 N N . CYS C 3 100 ? -86.47700 -1.49500 21.64800 1.000 57.90226 95 CYS C N 1
ATOM 4973 C CA . CYS C 3 100 ? -85.07100 -1.56100 21.17900 1.000 54.49994 95 CYS C CA 1
ATOM 4974 C C . CYS C 3 100 ? -84.45000 -0.18700 21.42300 1.000 60.14212 95 CYS C C 1
ATOM 4975 O O . CYS C 3 100 ? -85.20400 0.80400 21.46200 1.000 54.77232 95 CYS C O 1
ATOM 4978 N N . ASN C 3 101 ? -83.12900 -0.13400 21.57100 1.000 54.97832 96 ASN C N 1
ATOM 4979 C CA . ASN C 3 101 ? -82.44500 1.16900 21.75500 1.000 52.69955 96 ASN C CA 1
ATOM 4980 C C . ASN C 3 101 ? -81.15500 1.15900 20.94200 1.000 49.93124 96 ASN C C 1
ATOM 4981 O O . ASN C 3 101 ? -80.49500 0.11700 20.93200 1.000 45.63208 96 ASN C O 1
ATOM 4986 N N . GLY C 3 102 ? -80.85500 2.25200 20.24100 1.000 47.70290 97 GLY C N 1
ATOM 4987 C CA . GLY C 3 102 ? -79.59800 2.37900 19.52900 1.000 45.88709 97 GLY C CA 1
ATOM 4988 C C . GLY C 3 102 ? -78.92700 3.70700 19.80800 1.000 45.26055 97 GLY C C 1
ATOM 4989 O O . GLY C 3 102 ? -79.56300 4.76400 19.73300 1.000 42.02150 97 GLY C O 1
ATOM 4990 N N . MET C 3 103 ? -77.64100 3.67000 20.14100 1.000 45.77532 98 MET C N 1
ATOM 4991 C CA . MET C 3 103 ? -76.89200 4.86600 20.50700 1.000 47.25020 98 MET C CA 1
ATOM 4992 C C . MET C 3 103 ? -75.68400 4.98900 19.58900 1.000 42.31978 98 MET C C 1
ATOM 4993 O O . MET C 3 103 ? -74.86000 4.07100 19.51200 1.000 39.97456 98 MET C O 1
ATOM 4998 N N . ARG C 3 104 ? -75.58300 6.12100 18.90000 1.000 43.59036 99 ARG C N 1
ATOM 4999 C CA . ARG C 3 104 ? -74.46200 6.38200 18.01000 1.000 46.28091 99 ARG C CA 1
ATOM 5000 C C . ARG C 3 104 ? -73.23900 6.79600 18.81600 1.000 39.14347 99 ARG C C 1
ATOM 5001 O O . ARG C 3 104 ? -73.34800 7.32300 19.92600 1.000 41.63758 99 ARG C O 1
ATOM 5009 N N . LEU C 3 105 ? -72.06900 6.54700 18.24600 1.000 36.61182 100 LEU C N 1
ATOM 5010 C CA . LEU C 3 105 ? -70.83700 7.00100 18.86300 1.000 37.27286 100 LEU C CA 1
ATOM 5011 C C . LEU C 3 105 ? -70.72700 8.51600 18.74600 1.000 45.31014 100 LEU C C 1
ATOM 5012 O O . LEU C 3 105 ? -71.26700 9.12900 17.82400 1.000 40.97072 100 LEU C O 1
ATOM 5017 N N . TYR C 3 106 ? -70.03200 9.12000 19.70400 1.000 38.80328 101 TYR C N 1
ATOM 5018 C CA . TYR C 3 106 ? -69.62100 10.50700 19.56900 1.000 45.51174 101 TYR C CA 1
ATOM 5019 C C . TYR C 3 106 ? -68.31600 10.70700 20.32600 1.000 46.09654 101 TYR C C 1
ATOM 5020 O O . TYR C 3 106 ? -67.98600 9.95300 21.25200 1.000 39.69670 101 TYR C O 1
ATOM 5029 N N . THR C 3 107 ? -67.57500 11.73100 19.90500 1.000 42.62788 102 THR C N 1
ATOM 5030 C CA . THR C 3 107 ? -66.35500 12.18300 20.55800 1.000 48.70431 102 THR C CA 1
ATOM 5031 C C . THR C 3 107 ? -66.53500 13.64600 20.95100 1.000 46.75409 102 THR C C 1
ATOM 5032 O O . THR C 3 107 ? -67.55100 14.26400 20.64000 1.000 47.66873 102 THR C O 1
ATOM 5036 N N . ARG C 3 108 ? -65.53900 14.20900 21.64000 1.000 44.74163 103 ARG C N 1
ATOM 5037 C CA . ARG C 3 108 ? -65.71700 15.55200 22.19100 1.000 42.05154 103 ARG C CA 1
ATOM 5038 C C . ARG C 3 108 ? -66.05500 16.56500 21.11000 1.000 46.40723 103 ARG C C 1
ATOM 5039 O O . ARG C 3 108 ? -66.84300 17.48800 21.34600 1.000 48.19531 103 ARG C O 1
ATOM 5047 N N . GLY C 3 109 ? -65.47400 16.41800 19.92500 1.000 44.33466 104 GLY C N 1
ATOM 5048 C CA . GLY C 3 109 ? -65.64700 17.39200 18.87000 1.000 46.85625 104 GLY C CA 1
ATOM 5049 C C . GLY C 3 109 ? -66.58800 17.00800 17.74900 1.000 47.17493 104 GLY C C 1
ATOM 5050 O O . GLY C 3 109 ? -66.67500 17.74300 16.75900 1.000 49.45907 104 GLY C O 1
ATOM 5051 N N . SER C 3 110 ? -67.30600 15.90300 17.86400 1.000 41.91890 105 SER C N 1
ATOM 5052 C CA . SER C 3 110 ? -68.09600 15.40300 16.75200 1.000 42.66908 105 SER C CA 1
ATOM 5053 C C . SER C 3 110 ? -69.54200 15.86300 16.85900 1.000 42.43917 105 SER C C 1
ATOM 5054 O O . SER C 3 110 ? -70.01300 16.28600 17.91300 1.000 45.00314 105 SER C O 1
ATOM 5057 N N . VAL C 3 111 ? -70.25300 15.74000 15.73900 1.000 42.30273 106 VAL C N 1
ATOM 5058 C CA . VAL C 3 111 ? -71.68700 15.98500 15.73500 1.000 47.69792 106 VAL C CA 1
ATOM 5059 C C . VAL C 3 111 ? -72.39000 14.98900 16.65000 1.000 50.57240 106 VAL C C 1
ATOM 5060 O O . VAL C 3 111 ? -72.00300 13.81600 16.74800 1.000 45.24409 106 VAL C O 1
ATOM 5064 N N . ARG C 3 112 ? -73.43600 15.45400 17.32300 1.000 51.64737 107 ARG C N 1
ATOM 5065 C CA . ARG C 3 112 ? -74.25000 14.60700 18.18000 1.000 52.98549 107 ARG C CA 1
ATOM 5066 C C . ARG C 3 112 ? -75.57500 14.28600 17.50100 1.000 49.86532 107 ARG C C 1
ATOM 5067 O O . ARG C 3 112 ? -76.09500 15.07300 16.71400 1.000 53.62429 107 ARG C O 1
ATOM 5075 N N . HIS C 3 113 ? -76.11100 13.11500 17.81800 1.000 43.27702 108 HIS C N 1
ATOM 5076 C CA . HIS C 3 113 ? -77.37400 12.64700 17.28000 1.000 49.61737 108 HIS C CA 1
ATOM 5077 C C . HIS C 3 113 ? -78.25400 12.11900 18.40400 1.000 47.17828 108 HIS C C 1
ATOM 5078 O O . HIS C 3 113 ? -77.75000 11.50100 19.35500 1.000 46.26754 108 HIS C O 1
ATOM 5085 N N . PRO C 3 114 ? -79.56400 12.32900 18.32100 1.000 43.59868 109 PRO C N 1
ATOM 5086 C CA . PRO C 3 114 ? -80.47000 11.66500 19.26200 1.000 46.24635 109 PRO C CA 1
ATOM 5087 C C . PRO C 3 114 ? -80.29600 10.15600 19.19200 1.000 46.79387 109 PRO C C 1
ATOM 5088 O O . PRO C 3 114 ? -79.77400 9.61200 18.21800 1.000 46.34760 109 PRO C O 1
ATOM 5092 N N . GLU C 3 115 ? -80.72600 9.47800 20.25100 1.000 47.10802 110 GLU C N 1
ATOM 5093 C CA . GLU C 3 115 ? -80.72200 8.02200 20.23700 1.000 48.58571 110 GLU C CA 1
ATOM 5094 C C . GLU C 3 115 ? -81.94700 7.51600 19.49200 1.000 47.68127 110 GLU C C 1
ATOM 5095 O O . GLU C 3 115 ? -82.95000 8.22000 19.35800 1.000 52.68668 110 GLU C O 1
ATOM 5101 N N . SER C 3 116 ? -81.84500 6.29300 18.98500 1.000 51.37850 111 SER C N 1
ATOM 5102 C CA . SER C 3 116 ? -82.94500 5.63500 18.30100 1.000 48.54424 111 SER C CA 1
ATOM 5103 C C . SER C 3 116 ? -83.69400 4.71700 19.25800 1.000 52.03815 111 SER C C 1
ATOM 5104 O O . SER C 3 116 ? -83.11900 4.14800 20.19000 1.000 43.41295 111 SER C O 1
ATOM 5107 N N . TRP C 3 117 ? -84.99500 4.58400 19.01500 1.000 57.50259 112 TRP C N 1
ATOM 5108 C CA . TRP C 3 117 ? -85.87000 3.78600 19.85700 1.000 58.02993 112 TRP C CA 1
ATOM 5109 C C . TRP C 3 117 ? -86.83900 3.02700 18.96700 1.000 59.30066 112 TRP C C 1
ATOM 5110 O O . TRP C 3 117 ? -87.33400 3.56700 17.97500 1.000 57.53819 112 TRP C O 1
ATOM 5121 N N . GLY C 3 118 ? -87.09300 1.77000 19.31300 1.000 56.62995 113 GLY C N 1
ATOM 5122 C CA . GLY C 3 118 ? -88.08300 1.00700 18.59500 1.000 54.05454 113 GLY C CA 1
ATOM 5123 C C . GLY C 3 118 ? -89.49000 1.28700 19.08600 1.000 64.13474 113 GLY C C 1
ATOM 5124 O O . GLY C 3 118 ? -89.70500 1.85500 20.15700 1.000 67.03334 113 GLY C O 1
ATOM 5125 N N . GLN C 3 119 ? -90.46700 0.86700 18.28000 1.000 62.79396 114 GLN C N 1
ATOM 5126 C CA . GLN C 3 119 ? -91.85900 1.11000 18.63300 1.000 66.55621 114 GLN C CA 1
ATOM 5127 C C . GLN C 3 119 ? -92.27900 0.30400 19.86000 1.000 68.57089 114 GLN C C 1
ATOM 5128 O O . GLN C 3 119 ? -93.19400 0.71200 20.58200 1.000 69.27077 114 GLN C O 1
ATOM 5134 N N . GLY C 3 120 ? -91.63000 -0.82200 20.11200 1.000 57.00059 115 GLY C N 1
ATOM 5135 C CA . GLY C 3 120 ? -91.96300 -1.70900 21.20800 1.000 62.51105 115 GLY C CA 1
ATOM 5136 C C . GLY C 3 120 ? -92.69600 -2.95900 20.73700 1.000 67.61266 115 GLY C C 1
ATOM 5137 O O . GLY C 3 120 ? -93.41200 -2.95200 19.72600 1.000 70.69637 115 GLY C O 1
ATOM 5138 N N . ILE C 3 121 ? -92.50200 -4.05600 21.47700 1.000 58.49994 116 ILE C N 1
ATOM 5139 C CA . ILE C 3 121 ? -93.22700 -5.30400 21.26600 1.000 63.54857 116 ILE C CA 1
ATOM 5140 C C . ILE C 3 121 ? -93.55700 -5.90400 22.62500 1.000 67.89185 116 ILE C C 1
ATOM 5141 O O . ILE C 3 121 ? -92.77600 -5.80200 23.57800 1.000 61.88325 116 ILE C O 1
ATOM 5146 N N . GLN C 3 122 ? -94.71900 -6.55300 22.69700 1.000 66.20103 117 GLN C N 1
ATOM 5147 C CA . GLN C 3 122 ? -95.26500 -7.03900 23.95700 1.000 63.81908 117 GLN C CA 1
ATOM 5148 C C . GLN C 3 122 ? -94.68300 -8.40100 24.32500 1.000 70.38048 117 GLN C C 1
ATOM 5149 O O . GLN C 3 122 ? -94.58200 -9.29900 23.48200 1.000 70.70049 117 GLN C O 1
ATOM 5155 N N . VAL C 3 123 ? -94.28300 -8.54100 25.58600 1.000 67.46545 118 VAL C N 1
ATOM 5156 C CA . VAL C 3 123 ? -93.91200 -9.82000 26.17300 1.000 69.56148 118 VAL C CA 1
ATOM 5157 C C . VAL C 3 123 ? -94.85700 -10.07000 27.33700 1.000 70.54661 118 VAL C C 1
ATOM 5158 O O . VAL C 3 123 ? -95.02400 -9.20900 28.21100 1.000 69.36369 118 VAL C O 1
ATOM 5162 N N . THR C 3 124 ? -95.48900 -11.23500 27.34100 1.000 67.43487 119 THR C N 1
ATOM 5163 C CA . THR C 3 124 ? -96.43500 -11.58000 28.39400 1.000 73.82533 119 THR C CA 1
ATOM 5164 C C . THR C 3 124 ? -96.19700 -13.02700 28.79000 1.000 77.68346 119 THR C C 1
ATOM 5165 O O . THR C 3 124 ? -96.29400 -13.93000 27.95300 1.000 82.05258 119 THR C O 1
ATOM 5169 N N . VAL C 3 125 ? -95.86700 -13.24100 30.05900 1.000 72.74031 120 VAL C N 1
ATOM 5170 C CA . VAL C 3 125 ? -95.52300 -14.55600 30.58100 1.000 73.29541 120 VAL C CA 1
ATOM 5171 C C . VAL C 3 125 ? -96.57400 -14.93700 31.61400 1.000 87.13933 120 VAL C C 1
ATOM 5172 O O . VAL C 3 125 ? -96.77300 -14.21600 32.60000 1.000 86.84916 120 VAL C O 1
ATOM 5176 N N . SER C 3 126 ? -97.25500 -16.05600 31.38400 1.000 80.90053 121 SER C N 1
ATOM 5177 C CA . SER C 3 126 ? -98.27500 -16.52300 32.31000 1.000 90.00891 121 SER C CA 1
ATOM 5178 C C . SER C 3 126 ? -97.62900 -17.33200 33.42600 1.000 94.21046 121 SER C C 1
ATOM 5179 O O . SER C 3 126 ? -96.56600 -17.93300 33.24800 1.000 92.01001 121 SER C O 1
ATOM 5182 N N . SER C 3 127 ? -98.27700 -17.32800 34.58700 1.000 92.64979 122 SER C N 1
ATOM 5183 C CA . SER C 3 127 ? -97.75300 -18.02400 35.75800 1.000 97.59852 122 SER C CA 1
ATOM 5184 C C . SER C 3 127 ? -98.28500 -19.44900 35.82400 1.000 96.09092 122 SER C C 1
ATOM 5185 O O . SER C 3 127 ? -99.19900 -19.81000 35.08200 1.000 100.76065 122 SER C O 1
ATOM 5188 N N . GLY D 4 1 ? -48.70300 40.23400 38.67900 1.000 70.99145 -4 GLY D N 1
ATOM 5189 C CA . GLY D 4 1 ? -48.40800 41.63300 38.94100 1.000 67.65238 -4 GLY D CA 1
ATOM 5190 C C . GLY D 4 1 ? -48.87300 42.56300 37.83400 1.000 69.46850 -4 GLY D C 1
ATOM 5191 O O . GLY D 4 1 ? -49.94000 42.35300 37.25800 1.000 65.23398 -4 GLY D O 1
ATOM 5192 N N . PRO D 4 2 ? -48.07900 43.58900 37.52800 1.000 66.89825 -3 PRO D N 1
ATOM 5193 C CA . PRO D 4 2 ? -48.48000 44.53900 36.48300 1.000 59.19157 -3 PRO D CA 1
ATOM 5194 C C . PRO D 4 2 ? -48.49400 43.89300 35.10600 1.000 62.83900 -3 PRO D C 1
ATOM 5195 O O . PRO D 4 2 ? -47.72700 42.96800 34.81800 1.000 63.34975 -3 PRO D O 1
ATOM 5199 N N . LEU D 4 3 ? -49.38100 44.40300 34.24900 1.000 53.00432 -2 LEU D N 1
ATOM 5200 C CA . LEU D 4 3 ? -49.52600 43.94400 32.87400 1.000 47.97431 -2 LEU D CA 1
ATOM 5201 C C . LEU D 4 3 ? -49.06200 45.02800 31.91100 1.000 51.38393 -2 LEU D C 1
ATOM 5202 O O . LEU D 4 3 ? -49.38400 46.20600 32.09000 1.000 49.36550 -2 LEU D O 1
ATOM 5207 N N . GLY D 4 4 ? -48.32600 44.62300 30.87500 1.000 44.93785 -1 GLY D N 1
ATOM 5208 C CA . GLY D 4 4 ? -47.90600 45.53600 29.83300 1.000 42.26038 -1 GLY D CA 1
ATOM 5209 C C . GLY D 4 4 ? -48.89600 45.60000 28.67900 1.000 45.40475 -1 GLY D C 1
ATOM 5210 O O . GLY D 4 4 ? -49.91400 44.91300 28.64400 1.000 48.66340 -1 GLY D O 1
ATOM 5211 N N . SER D 4 5 ? -48.58400 46.46100 27.72000 1.000 36.54604 0 SER D N 1
ATOM 5212 C CA . SER D 4 5 ? -49.41400 46.58700 26.53200 1.000 39.78450 0 SER D CA 1
ATOM 5213 C C . SER D 4 5 ? -49.39800 45.28600 25.73600 1.000 34.03426 0 SER D C 1
ATOM 5214 O O . SER D 4 5 ? -48.35900 44.63300 25.60600 1.000 38.13588 0 SER D O 1
ATOM 5217 N N . GLN D 4 6 ? -50.56400 44.90600 25.20000 1.000 32.24897 1 GLN D N 1
ATOM 5218 C CA . GLN D 4 6 ? -50.62300 43.69300 24.38900 1.000 35.44412 1 GLN D CA 1
ATOM 5219 C C . GLN D 4 6 ? -49.75300 43.81500 23.14500 1.000 32.19977 1 GLN D C 1
ATOM 5220 O O . GLN D 4 6 ? -49.29300 42.80700 22.60400 1.000 31.91909 1 GLN D O 1
ATOM 5226 N N . VAL D 4 7 ? -49.53600 45.03200 22.65600 1.000 34.59030 2 VAL D N 1
ATOM 5227 C CA . VAL D 4 7 ? -48.74600 45.24900 21.45400 1.000 30.80915 2 VAL D CA 1
ATOM 5228 C C . VAL D 4 7 ? -47.70100 46.30600 21.76400 1.000 37.87323 2 VAL D C 1
ATOM 5229 O O . VAL D 4 7 ? -47.95400 47.25500 22.52100 1.000 34.80812 2 VAL D O 1
ATOM 5233 N N . GLN D 4 8 ? -46.52300 46.13000 21.18400 1.000 30.14454 3 GLN D N 1
ATOM 5234 C CA . GLN D 4 8 ? -45.39100 47.01900 21.39100 1.000 32.91021 3 GLN D CA 1
ATOM 5235 C C . GLN D 4 8 ? -45.00000 47.60200 20.03800 1.000 34.40428 3 GLN D C 1
ATOM 5236 O O . GLN D 4 8 ? -44.69600 46.84800 19.10600 1.000 36.32150 3 GLN D O 1
ATOM 5242 N N . LEU D 4 9 ? -45.04400 48.93200 19.90900 1.000 34.67201 4 LEU D N 1
ATOM 5243 C CA . LEU D 4 9 ? -44.57000 49.60300 18.70100 1.000 32.66019 4 LEU D CA 1
ATOM 5244 C C . LEU D 4 9 ? -43.15400 50.07300 18.97300 1.000 35.77219 4 LEU D C 1
ATOM 5245 O O . LEU D 4 9 ? -42.93000 50.96100 19.80400 1.000 36.61532 4 LEU D O 1
ATOM 5250 N N . VAL D 4 10 ? -42.20400 49.48400 18.27400 1.000 34.31313 5 VAL D N 1
ATOM 5251 C CA . VAL D 4 10 ? -40.79100 49.74800 18.49200 1.000 36.26202 5 VAL D CA 1
ATOM 5252 C C . VAL D 4 10 ? -40.32400 50.58100 17.31300 1.000 38.46171 5 VAL D C 1
ATOM 5253 O O . VAL D 4 10 ? -40.06800 50.05400 16.22100 1.000 35.75896 5 VAL D O 1
ATOM 5257 N N . GLU D 4 11 ? -40.22700 51.88200 17.53400 1.000 37.59344 6 GLU D N 1
ATOM 5258 C CA . GLU D 4 11 ? -39.77600 52.79800 16.50300 1.000 40.36308 6 GLU D CA 1
ATOM 5259 C C . GLU D 4 11 ? -38.25900 52.86600 16.49500 1.000 40.19317 6 GLU D C 1
ATOM 5260 O O . GLU D 4 11 ? -37.59800 52.63700 17.51400 1.000 41.64063 6 GLU D O 1
ATOM 5266 N N . SER D 4 12 ? -37.70500 53.17200 15.32700 1.000 39.93516 7 SER D N 1
ATOM 5267 C CA . SER D 4 12 ? -36.26500 53.31900 15.19400 1.000 36.27771 7 SER D CA 1
ATOM 5268 C C . SER D 4 12 ? -35.96900 54.29900 14.06800 1.000 39.40613 7 SER D C 1
ATOM 5269 O O . SER D 4 12 ? -36.84300 54.64300 13.26900 1.000 35.46982 7 SER D O 1
ATOM 5272 N N . GLY D 4 13 ? -34.71600 54.75100 14.01500 1.000 36.63128 8 GLY D N 1
ATOM 5273 C CA . GLY D 4 13 ? -34.28200 55.57500 12.90500 1.000 37.38106 8 GLY D CA 1
ATOM 5274 C C . GLY D 4 13 ? -34.38500 57.05000 13.20700 1.000 35.71300 8 GLY D C 1
ATOM 5275 O O . GLY D 4 13 ? -34.11500 57.46300 14.33500 1.000 39.43158 8 GLY D O 1
ATOM 5276 N N . GLY D 4 14 ? -34.78100 57.84800 12.22100 1.000 43.84100 9 GLY D N 1
ATOM 5277 C CA . GLY D 4 14 ? -34.76500 59.28700 12.41600 1.000 37.54133 9 GLY D CA 1
ATOM 5278 C C . GLY D 4 14 ? -33.32800 59.77900 12.52400 1.000 40.29500 9 GLY D C 1
ATOM 5279 O O . GLY D 4 14 ? -32.37500 59.11200 12.11200 1.000 41.32652 9 GLY D O 1
ATOM 5280 N N . GLY D 4 15 ? -33.18400 60.96900 13.10300 1.000 39.47121 10 GLY D N 1
ATOM 5281 C CA . GLY D 4 15 ? -31.86500 61.54800 13.29300 1.000 46.02892 10 GLY D CA 1
ATOM 5282 C C . GLY D 4 15 ? -31.79700 63.03400 12.99700 1.000 45.91132 10 GLY D C 1
ATOM 5283 O O . GLY D 4 15 ? -32.81000 63.74700 13.06100 1.000 45.02086 10 GLY D O 1
ATOM 5284 N N . SER D 4 16 ? -30.60300 63.51700 12.65800 1.000 49.85230 11 SER D N 1
ATOM 5285 C CA . SER D 4 16 ? -30.38000 64.93800 12.41500 1.000 46.09169 11 SER D CA 1
ATOM 5286 C C . SER D 4 16 ? -29.60500 65.11000 11.12000 1.000 44.86524 11 SER D C 1
ATOM 5287 O O . SER D 4 16 ? -28.51000 64.56000 10.97100 1.000 46.64278 11 SER D O 1
ATOM 5290 N N . VAL D 4 17 ? -30.18200 65.85900 10.18500 1.000 47.49118 12 VAL D N 1
ATOM 5291 C CA . VAL D 4 17 ? -29.57700 66.11400 8.88800 1.000 50.76424 12 VAL D CA 1
ATOM 5292 C C . VAL D 4 17 ? -29.66700 67.60600 8.58600 1.000 55.82768 12 VAL D C 1
ATOM 5293 O O . VAL D 4 17 ? -30.30100 68.37800 9.30900 1.000 53.92726 12 VAL D O 1
ATOM 5297 N N . GLN D 4 18 ? -29.02600 67.99700 7.48900 1.000 50.73550 13 GLN D N 1
ATOM 5298 C CA . GLN D 4 18 ? -29.11500 69.34400 6.96000 1.000 62.64847 13 GLN D CA 1
ATOM 5299 C C . GLN D 4 18 ? -30.27900 69.45600 5.98800 1.000 66.06125 13 GLN D C 1
ATOM 5300 O O . GLN D 4 18 ? -30.78900 68.44600 5.48500 1.000 58.59404 13 GLN D O 1
ATOM 5306 N N . PRO D 4 19 ? -30.72600 70.67700 5.70700 1.000 63.84132 14 PRO D N 1
ATOM 5307 C CA . PRO D 4 19 ? -31.79000 70.85800 4.71500 1.000 59.94825 14 PRO D CA 1
ATOM 5308 C C . PRO D 4 19 ? -31.43400 70.17400 3.40300 1.000 63.31837 14 PRO D C 1
ATOM 5309 O O . PRO D 4 19 ? -30.28500 70.20400 2.95100 1.000 53.92251 14 PRO D O 1
ATOM 5313 N N . GLY D 4 20 ? -32.44000 69.54700 2.79200 1.000 58.73534 15 GLY D N 1
ATOM 5314 C CA . GLY D 4 20 ? -32.23500 68.72700 1.62100 1.000 55.53036 15 GLY D CA 1
ATOM 5315 C C . GLY D 4 20 ? -31.80900 67.30500 1.91000 1.000 54.65269 15 GLY D C 1
ATOM 5316 O O . GLY D 4 20 ? -31.76100 66.49100 0.98000 1.000 59.28770 15 GLY D O 1
ATOM 5317 N N . GLY D 4 21 ? -31.50100 66.97300 3.16400 1.000 53.41286 16 GLY D N 1
ATOM 5318 C CA . GLY D 4 21 ? -31.07000 65.63700 3.51300 1.000 55.43039 16 GLY D CA 1
ATOM 5319 C C . GLY D 4 21 ? -32.22400 64.64300 3.56900 1.000 51.99393 16 GLY D C 1
ATOM 5320 O O . GLY D 4 21 ? -33.39800 64.97600 3.40300 1.000 48.58419 16 GLY D O 1
ATOM 5321 N N . SER D 4 22 ? -31.86500 63.38900 3.81700 1.000 47.84619 17 SER D N 1
ATOM 5322 C CA . SER D 4 22 ? -32.82800 62.30200 3.90000 1.000 46.75555 17 SER D CA 1
ATOM 5323 C C . SER D 4 22 ? -32.65600 61.55900 5.21400 1.000 48.47277 17 SER D C 1
ATOM 5324 O O . SER D 4 22 ? -31.55800 61.51100 5.77700 1.000 50.62211 17 SER D O 1
ATOM 5327 N N . LEU D 4 23 ? -33.76500 60.99000 5.69900 1.000 44.50900 18 LEU D N 1
ATOM 5328 C CA . LEU D 4 23 ? -33.79100 60.15300 6.89200 1.000 47.75430 18 LEU D CA 1
ATOM 5329 C C . LEU D 4 23 ? -34.87400 59.10000 6.71700 1.000 49.28477 18 LEU D C 1
ATOM 5330 O O . LEU D 4 23 ? -35.87300 59.32800 6.03000 1.000 47.05960 18 LEU D O 1
ATOM 5335 N N . ARG D 4 24 ? -34.67200 57.94800 7.34700 1.000 43.92269 19 ARG D N 1
ATOM 5336 C CA . ARG D 4 24 ? -35.65200 56.87400 7.34000 1.000 41.59466 19 ARG D CA 1
ATOM 5337 C C . ARG D 4 24 ? -36.18600 56.64800 8.74600 1.000 39.31957 19 ARG D C 1
ATOM 5338 O O . ARG D 4 24 ? -35.43600 56.70700 9.72700 1.000 39.90065 19 ARG D O 1
ATOM 5346 N N . LEU D 4 25 ? -37.49100 56.42400 8.83900 1.000 39.17790 20 LEU D N 1
ATOM 5347 C CA . LEU D 4 25 ? -38.15600 56.05400 10.07900 1.000 37.77047 20 LEU D CA 1
ATOM 5348 C C . LEU D 4 25 ? -38.71300 54.65200 9.92000 1.000 38.26358 20 LEU D C 1
ATOM 5349 O O . LEU D 4 25 ? -39.19900 54.29500 8.84800 1.000 37.39643 20 LEU D O 1
ATOM 5354 N N . SER D 4 26 ? -38.66300 53.86500 10.98500 1.000 32.48706 21 SER D N 1
ATOM 5355 C CA . SER D 4 26 ? -39.18700 52.51400 10.92500 1.000 32.40598 21 SER D CA 1
ATOM 5356 C C . SER D 4 26 ? -39.86800 52.18600 12.24700 1.000 36.66275 21 SER D C 1
ATOM 5357 O O . SER D 4 26 ? -39.54400 52.76500 13.28300 1.000 36.32895 21 SER D O 1
ATOM 5360 N N . CYS D 4 27 ? -40.84100 51.27500 12.20200 1.000 35.41655 22 CYS D N 1
ATOM 5361 C CA . CYS D 4 27 ? -41.52500 50.84200 13.41600 1.000 32.26131 22 CYS D CA 1
ATOM 5362 C C . CYS D 4 27 ? -41.87100 49.37700 13.27100 1.000 31.98040 22 CYS D C 1
ATOM 5363 O O . CYS D 4 27 ? -42.48400 48.98600 12.27400 1.000 30.14093 22 CYS D O 1
ATOM 5366 N N . ALA D 4 28 ? -41.46200 48.58100 14.25400 1.000 32.54099 23 ALA D N 1
ATOM 5367 C CA . ALA D 4 28 ? -41.80700 47.16700 14.31200 1.000 30.30068 23 ALA D CA 1
ATOM 5368 C C . ALA D 4 28 ? -42.96300 46.99900 15.29200 1.000 32.72362 23 ALA D C 1
ATOM 5369 O O . ALA D 4 28 ? -42.86600 47.42200 16.45100 1.000 36.21708 23 ALA D O 1
ATOM 5371 N N . ALA D 4 29 ? -44.07200 46.43600 14.81300 1.000 29.58693 24 ALA D N 1
ATOM 5372 C CA . ALA D 4 29 ? -45.20500 46.10300 15.66500 1.000 31.90406 24 ALA D CA 1
ATOM 5373 C C . ALA D 4 29 ? -45.00000 44.69500 16.20700 1.000 36.04937 24 ALA D C 1
ATOM 5374 O O . ALA D 4 29 ? -44.93800 43.74200 15.43200 1.000 35.00231 24 ALA D O 1
ATOM 5376 N N . ILE D 4 30 ? -44.86900 44.56500 17.51800 1.000 31.45784 25 ILE D N 1
ATOM 5377 C CA . ILE D 4 30 ? -44.60300 43.27800 18.14200 1.000 34.62894 25 ILE D CA 1
ATOM 5378 C C . ILE D 4 30 ? -45.90100 42.77700 18.76100 1.000 33.34556 25 ILE D C 1
ATOM 5379 O O . ILE D 4 30 ? -46.47600 43.43900 19.63600 1.000 33.07288 25 ILE D O 1
ATOM 5384 N N . GLY D 4 31 ? -46.37000 41.61900 18.30000 1.000 29.42308 26 GLY D N 1
ATOM 5385 C CA . GLY D 4 31 ? -47.49700 40.94100 18.92100 1.000 32.40083 26 GLY D CA 1
ATOM 5386 C C . GLY D 4 31 ? -48.87600 41.34100 18.43700 1.000 31.02241 26 GLY D C 1
ATOM 5387 O O . GLY D 4 31 ? -49.85900 41.02500 19.10900 1.000 33.10120 26 GLY D O 1
ATOM 5388 N N . SER D 4 32 ? -48.96200 42.07500 17.33000 1.000 29.26006 27 SER D N 1
ATOM 5389 C CA . SER D 4 32 ? -50.28100 42.59000 16.88100 1.000 35.45612 27 SER D CA 1
ATOM 5390 C C . SER D 4 32 ? -50.85800 41.73600 15.76300 1.000 39.82993 27 SER D C 1
ATOM 5391 O O . SER D 4 32 ? -50.07100 41.05800 15.07200 1.000 30.17400 27 SER D O 1
ATOM 5394 N N . VAL D 4 33 ? -52.18400 41.75500 15.60400 1.000 37.35369 28 VAL D N 1
ATOM 5395 C CA . VAL D 4 33 ? -52.78100 41.09800 14.40800 1.000 33.88791 28 VAL D CA 1
ATOM 5396 C C . VAL D 4 33 ? -52.62900 42.17300 13.33400 1.000 34.82971 28 VAL D C 1
ATOM 5397 O O . VAL D 4 33 ? -53.65300 42.79100 12.99500 1.000 32.96166 28 VAL D O 1
ATOM 5401 N N . PHE D 4 34 ? -51.39100 42.43300 12.89900 1.000 33.01111 29 PHE D N 1
ATOM 5402 C CA . PHE D 4 34 ? -51.08100 43.52200 11.93900 1.000 37.79907 29 PHE D CA 1
ATOM 5403 C C . PHE D 4 34 ? -52.15500 43.65000 10.86600 1.000 30.36351 29 PHE D C 1
ATOM 5404 O O . PHE D 4 34 ? -52.44700 44.79300 10.46700 1.000 31.60385 29 PHE D O 1
ATOM 5412 N N . THR D 4 35 ? -52.73000 42.52600 10.43400 1.000 29.09186 30 THR D N 1
ATOM 5413 C CA . THR D 4 35 ? -53.66700 42.61000 9.28700 1.000 34.23487 30 THR D CA 1
ATOM 5414 C C . THR D 4 35 ? -54.82400 43.57100 9.61100 1.000 36.29322 30 THR D C 1
ATOM 5415 O O . THR D 4 35 ? -55.26900 44.26700 8.67800 1.000 34.01841 30 THR D O 1
ATOM 5419 N N . MET D 4 36 ? -55.29800 43.61600 10.86300 1.000 28.41231 31 MET D N 1
ATOM 5420 C CA . MET D 4 36 ? -56.48200 44.45500 11.21300 1.000 34.30277 31 MET D CA 1
ATOM 5421 C C . MET D 4 36 ? -56.08300 45.85800 11.70000 1.000 41.80586 31 MET D C 1
ATOM 5422 O O . MET D 4 36 ? -56.78900 46.37200 12.59100 1.000 42.41466 31 MET D O 1
ATOM 5427 N N . TYR D 4 37 ? -55.02500 46.46500 11.14500 1.000 28.89740 32 TYR D N 1
ATOM 5428 C CA . TYR D 4 37 ? -54.64100 47.82100 11.51400 1.000 28.79175 32 TYR D CA 1
ATOM 5429 C C . TYR D 4 37 ? -54.17600 48.61400 10.30700 1.000 34.74293 32 TYR D C 1
ATOM 5430 O O . TYR D 4 37 ? -53.41500 48.10900 9.47300 1.000 30.31757 32 TYR D O 1
ATOM 5439 N N . THR D 4 38 ? -54.60000 49.87800 10.25100 1.000 29.50740 33 THR D N 1
ATOM 5440 C CA . THR D 4 38 ? -53.91700 50.85500 9.42100 1.000 29.48313 33 THR D CA 1
ATOM 5441 C C . THR D 4 38 ? -52.66200 51.30100 10.15100 1.000 28.49675 33 THR D C 1
ATOM 5442 O O . THR D 4 38 ? -52.66900 51.47100 11.37800 1.000 28.86472 33 THR D O 1
ATOM 5446 N N . THR D 4 39 ? -51.57100 51.46600 9.40400 1.000 30.76573 34 THR D N 1
ATOM 5447 C CA . THR D 4 39 ? -50.29200 51.88400 9.97400 1.000 31.01184 34 THR D CA 1
ATOM 5448 C C . THR D 4 39 ? -49.93400 53.26000 9.43800 1.000 28.81067 34 THR D C 1
ATOM 5449 O O . THR D 4 39 ? -49.85600 53.45300 8.22100 1.000 30.23242 34 THR D O 1
ATOM 5453 N N . ALA D 4 40 ? -49.70300 54.20400 10.34600 1.000 28.95865 35 ALA D N 1
ATOM 5454 C CA . ALA D 4 40 ? -49.54400 55.60600 9.97900 1.000 27.65256 35 ALA D CA 1
ATOM 5455 C C . ALA D 4 40 ? -48.40500 56.22400 10.77400 1.000 36.31275 35 ALA D C 1
ATOM 5456 O O . ALA D 4 40 ? -48.07700 55.78300 11.87900 1.000 33.94849 35 ALA D O 1
ATOM 5458 N N . TRP D 4 41 ? -47.81100 57.27300 10.20600 1.000 30.85336 36 TRP D N 1
ATOM 5459 C CA . TRP D 4 41 ? -46.83300 58.07800 10.91600 1.000 30.47439 36 TRP D CA 1
ATOM 5460 C C . TRP D 4 41 ? -47.40200 59.47100 11.14100 1.000 35.83957 36 TRP D C 1
ATOM 5461 O O . TRP D 4 41 ? -48.00800 60.06200 10.24400 1.000 34.19348 36 TRP D O 1
ATOM 5472 N N . TYR D 4 42 ? -47.21400 59.96900 12.35300 1.000 32.81075 37 TYR D N 1
ATOM 5473 C CA . TYR D 4 42 ? -47.64400 61.27900 12.79300 1.000 36.05772 37 TYR D CA 1
ATOM 5474 C C . TYR D 4 42 ? -46.41700 62.03300 13.27600 1.000 39.71865 37 TYR D C 1
ATOM 5475 O O . TYR D 4 42 ? -45.38700 61.43600 13.59400 1.000 38.71551 37 TYR D O 1
ATOM 5484 N N . ARG D 4 43 ? -46.53700 63.35200 13.37200 1.000 46.59865 38 ARG D N 1
ATOM 5485 C CA . ARG D 4 43 ? -45.46500 64.14300 13.95900 1.000 41.75323 38 ARG D CA 1
ATOM 5486 C C . ARG D 4 43 ? -46.07000 65.21500 14.84900 1.000 46.10062 38 ARG D C 1
ATOM 5487 O O . ARG D 4 43 ? -47.21600 65.63000 14.66500 1.000 43.72652 38 ARG D O 1
ATOM 5495 N N . GLN D 4 44 ? -45.28200 65.64400 15.83200 1.000 44.91298 39 GLN D N 1
ATOM 5496 C CA . GLN D 4 44 ? -45.74600 66.58700 16.83500 1.000 46.94209 39 GLN D CA 1
ATOM 5497 C C . GLN D 4 44 ? -44.58600 67.43700 17.32200 1.000 47.89608 39 GLN D C 1
ATOM 5498 O O . GLN D 4 44 ? -43.50900 66.91600 17.62900 1.000 45.60958 39 GLN D O 1
ATOM 5504 N N . THR D 4 45 ? -44.81900 68.73300 17.40500 1.000 50.08660 40 THR D N 1
ATOM 5505 C CA . THR D 4 45 ? -43.89200 69.63000 18.06800 1.000 45.91255 40 THR D CA 1
ATOM 5506 C C . THR D 4 45 ? -44.49100 70.10900 19.38400 1.000 52.84516 40 THR D C 1
ATOM 5507 O O . THR D 4 45 ? -45.71200 70.22400 19.50500 1.000 54.33690 40 THR D O 1
ATOM 5511 N N . PRO D 4 46 ? -43.66500 70.39400 20.38700 1.000 57.30372 41 PRO D N 1
ATOM 5512 C CA . PRO D 4 46 ? -44.20200 70.76100 21.70300 1.000 51.56538 41 PRO D CA 1
ATOM 5513 C C . PRO D 4 46 ? -45.24500 71.86800 21.60300 1.000 55.09578 41 PRO D C 1
ATOM 5514 O O . PRO D 4 46 ? -45.09100 72.82600 20.84500 1.000 54.22294 41 PRO D O 1
ATOM 5518 N N . GLY D 4 47 ? -46.32700 71.70900 22.36500 1.000 57.16261 42 GLY D N 1
ATOM 5519 C CA . GLY D 4 47 ? -47.41200 72.66500 22.38700 1.000 55.98073 42 GLY D CA 1
ATOM 5520 C C . GLY D 4 47 ? -48.34900 72.61100 21.20200 1.000 55.04559 42 GLY D C 1
ATOM 5521 O O . GLY D 4 47 ? -49.35000 73.34100 21.19400 1.000 58.46830 42 GLY D O 1
ATOM 5522 N N . ASN D 4 48 ? -48.07100 71.77000 20.21300 1.000 60.85475 43 ASN D N 1
ATOM 5523 C CA . ASN D 4 48 ? -48.83100 71.70500 18.97600 1.000 56.01271 43 ASN D CA 1
ATOM 5524 C C . ASN D 4 48 ? -49.58000 70.38300 18.88800 1.000 59.97021 43 ASN D C 1
ATOM 5525 O O . ASN D 4 48 ? -49.43400 69.49100 19.73200 1.000 58.37232 43 ASN D O 1
ATOM 5530 N N . LEU D 4 49 ? -50.38500 70.26500 17.83800 1.000 57.18024 44 LEU D N 1
ATOM 5531 C CA . LEU D 4 49 ? -51.21800 69.09500 17.62300 1.000 48.97060 44 LEU D CA 1
ATOM 5532 C C . LEU D 4 49 ? -50.43500 68.00200 16.90900 1.000 51.04769 44 LEU D C 1
ATOM 5533 O O . LEU D 4 49 ? -49.64500 68.27400 16.00100 1.000 55.34881 44 LEU D O 1
ATOM 5538 N N . ARG D 4 50 ? -50.65800 66.76500 17.33400 1.000 46.49988 45 ARG D N 1
ATOM 5539 C CA . ARG D 4 50 ? -50.13200 65.60900 16.62600 1.000 51.57953 45 ARG D CA 1
ATOM 5540 C C . ARG D 4 50 ? -50.79200 65.54300 15.25300 1.000 48.15206 45 ARG D C 1
ATOM 5541 O O . ARG D 4 50 ? -52.01800 65.49000 15.15400 1.000 52.78185 45 ARG D O 1
ATOM 5549 N N . GLU D 4 51 ? -49.99600 65.58000 14.19400 1.000 45.96828 46 GLU D N 1
ATOM 5550 C CA . GLU D 4 51 ? -50.53100 65.69100 12.84600 1.000 48.20839 46 GLU D CA 1
ATOM 5551 C C . GLU D 4 51 ? -50.12300 64.49700 12.00200 1.000 43.71419 46 GLU D C 1
ATOM 5552 O O . GLU D 4 51 ? -49.01400 63.96800 12.13600 1.000 40.86704 46 GLU D O 1
ATOM 5558 N N . LEU D 4 52 ? -51.03300 64.10800 11.11000 1.000 40.01117 47 LEU D N 1
ATOM 5559 C CA . LEU D 4 52 ? -50.79700 62.99200 10.20600 1.000 41.84037 47 LEU D CA 1
ATOM 5560 C C . LEU D 4 52 ? -49.75000 63.35600 9.16100 1.000 40.94217 47 LEU D C 1
ATOM 5561 O O . LEU D 4 52 ? -49.80900 64.42800 8.55900 1.000 42.29397 47 LEU D O 1
ATOM 5566 N N . VAL D 4 53 ? -48.80600 62.45600 8.92900 1.000 38.41108 48 VAL D N 1
ATOM 5567 C CA . VAL D 4 53 ? -47.83100 62.59400 7.85400 1.000 38.52764 48 VAL D CA 1
ATOM 5568 C C . VAL D 4 53 ? -48.15200 61.65400 6.69300 1.000 37.51419 48 VAL D C 1
ATOM 5569 O O . VAL D 4 53 ? -48.13700 62.05800 5.53000 1.000 41.48196 48 VAL D O 1
ATOM 5573 N N . ALA D 4 54 ? -48.47600 60.40300 6.99700 1.000 36.11649 49 ALA D N 1
ATOM 5574 C CA . ALA D 4 54 ? -48.73100 59.40500 5.97200 1.000 36.92058 49 ALA D CA 1
ATOM 5575 C C . ALA D 4 54 ? -49.30400 58.16900 6.64600 1.000 35.40554 49 ALA D C 1
ATOM 5576 O O . ALA D 4 54 ? -48.97200 57.86800 7.80000 1.000 30.78502 49 ALA D O 1
ATOM 5578 N N . SER D 4 55 ? -50.17800 57.46900 5.92400 1.000 34.46997 50 SER D N 1
ATOM 5579 C CA . SER D 4 55 ? -50.74500 56.22100 6.41400 1.000 36.63830 50 SER D CA 1
ATOM 5580 C C . SER D 4 55 ? -50.82700 55.23400 5.26300 1.000 35.62765 50 SER D C 1
ATOM 5581 O O . SER D 4 55 ? -50.79400 55.61100 4.08700 1.000 35.55682 50 SER D O 1
ATOM 5584 N N . ILE D 4 56 ? -50.91700 53.95800 5.61900 1.000 30.45503 51 ILE D N 1
ATOM 5585 C CA . ILE D 4 56 ? -50.99100 52.89100 4.62400 1.000 35.85813 51 ILE D CA 1
ATOM 5586 C C . ILE D 4 56 ? -51.78300 51.72700 5.20600 1.000 31.88243 51 ILE D C 1
ATOM 5587 O O . ILE D 4 56 ? -51.63500 51.38900 6.38200 1.000 35.78442 51 ILE D O 1
ATOM 5592 N N . THR D 4 57 ? -52.63500 51.12500 4.37600 1.000 34.00850 52 THR D N 1
ATOM 5593 C CA . THR D 4 57 ? -53.52400 50.04400 4.77400 1.000 37.73715 52 THR D CA 1
ATOM 5594 C C . THR D 4 57 ? -52.84800 48.68600 4.57200 1.000 39.13280 52 THR D C 1
ATOM 5595 O O . THR D 4 57 ? -51.75500 48.58000 4.00800 1.000 37.03223 52 THR D O 1
ATOM 5599 N N . ASP D 4 58 ? -53.53900 47.63400 5.02400 1.000 35.08951 53 ASP D N 1
ATOM 5600 C CA . ASP D 4 58 ? -53.02700 46.26700 4.89500 1.000 35.76221 53 ASP D CA 1
ATOM 5601 C C . ASP D 4 58 ? -52.82700 45.87700 3.43700 1.000 38.90045 53 ASP D C 1
ATOM 5602 O O . ASP D 4 58 ? -51.91600 45.10500 3.12200 1.000 42.30496 53 ASP D O 1
ATOM 5607 N N . GLU D 4 59 ? -53.65900 46.39200 2.53800 1.000 39.61588 54 GLU D N 1
ATOM 5608 C CA . GLU D 4 59 ? -53.47100 46.17700 1.11400 1.000 41.04881 54 GLU D CA 1
ATOM 5609 C C . GLU D 4 59 ? -52.45100 47.13900 0.50500 1.000 39.18704 54 GLU D C 1
ATOM 5610 O O . GLU D 4 59 ? -52.25600 47.12200 -0.71400 1.000 40.01663 54 GLU D O 1
ATOM 5616 N N . HIS D 4 60 ? -51.79500 47.97600 1.31300 1.000 37.26992 55 HIS D N 1
ATOM 5617 C CA . HIS D 4 60 ? -50.72500 48.84700 0.83500 1.000 37.71875 55 HIS D CA 1
ATOM 5618 C C . HIS D 4 60 ? -51.25000 50.06200 0.08100 1.000 42.98791 55 HIS D C 1
ATOM 5619 O O . HIS D 4 60 ? -50.54100 50.63900 -0.75100 1.000 41.29871 55 HIS D O 1
ATOM 5626 N N . ARG D 4 61 ? -52.48000 50.47700 0.37200 1.000 40.94200 56 ARG D N 1
ATOM 5627 C CA . ARG D 4 61 ? -52.98300 51.73200 -0.16900 1.000 37.27689 56 ARG D CA 1
ATOM 5628 C C . ARG D 4 61 ? -52.50800 52.87900 0.71100 1.000 41.39544 56 ARG D C 1
ATOM 5629 O O . ARG D 4 61 ? -52.71100 52.85800 1.93100 1.000 36.63262 56 ARG D O 1
ATOM 5637 N N . THR D 4 62 ? -51.86600 53.87200 0.09800 1.000 38.77098 57 THR D N 1
ATOM 5638 C CA . THR D 4 62 ? -51.19600 54.94300 0.82100 1.000 39.86027 57 THR D CA 1
ATOM 5639 C C . THR D 4 62 ? -52.02700 56.22400 0.83100 1.000 41.99518 57 THR D C 1
ATOM 5640 O O . THR D 4 62 ? -52.87300 56.46100 -0.03100 1.000 41.98482 57 THR D O 1
ATOM 5644 N N . ASN D 4 63 ? -51.75600 57.06200 1.82500 1.000 38.64011 58 ASN D N 1
ATOM 5645 C CA . ASN D 4 63 ? -52.37700 58.37300 1.94900 1.000 40.26419 58 ASN D CA 1
ATOM 5646 C C . ASN D 4 63 ? -51.33400 59.31900 2.52600 1.000 39.38179 58 ASN D C 1
ATOM 5647 O O . ASN D 4 63 ? -50.78000 59.04400 3.59100 1.000 42.12445 58 ASN D O 1
ATOM 5652 N N . TYR D 4 64 ? -51.07100 60.42700 1.83700 1.000 45.46571 59 TYR D N 1
ATOM 5653 C CA . TYR D 4 64 ? -50.04500 61.38000 2.23800 1.000 43.47349 59 TYR D CA 1
ATOM 5654 C C . TYR D 4 64 ? -50.65500 62.73000 2.59500 1.000 49.79353 59 TYR D C 1
ATOM 5655 O O . TYR D 4 64 ? -51.54600 63.22900 1.89600 1.000 46.53582 59 TYR D O 1
ATOM 5664 N N . ALA D 4 65 ? -50.16800 63.32300 3.68300 1.000 46.78338 60 ALA D N 1
ATOM 5665 C CA . ALA D 4 65 ? -50.43900 64.73600 3.91500 1.000 53.80198 60 ALA D CA 1
ATOM 5666 C C . ALA D 4 65 ? -49.77700 65.57700 2.83000 1.000 47.29471 60 ALA D C 1
ATOM 5667 O O . ALA D 4 65 ? -48.81700 65.15800 2.17500 1.000 48.04296 60 ALA D O 1
ATOM 5669 N N . ALA D 4 66 ? -50.31100 66.77900 2.63000 1.000 55.73014 61 ALA D N 1
ATOM 5670 C CA . ALA D 4 66 ? -49.79200 67.63200 1.56600 1.000 58.11303 61 ALA D CA 1
ATOM 5671 C C . ALA D 4 66 ? -48.29500 67.87700 1.72200 1.000 55.24791 61 ALA D C 1
ATOM 5672 O O . ALA D 4 66 ? -47.56700 67.93600 0.72500 1.000 64.85624 61 ALA D O 1
ATOM 5674 N N . SER D 4 67 ? -47.81200 67.99400 2.95900 1.000 67.83197 62 SER D N 1
ATOM 5675 C CA . SER D 4 67 ? -46.39000 68.24400 3.16900 1.000 68.33777 62 SER D CA 1
ATOM 5676 C C . SER D 4 67 ? -45.52800 67.07600 2.70500 1.000 67.41568 62 SER D C 1
ATOM 5677 O O . SER D 4 67 ? -44.39000 67.28100 2.26400 1.000 69.49229 62 SER D O 1
ATOM 5680 N N . ALA D 4 68 ? -46.04500 65.85400 2.79000 1.000 57.64281 63 ALA D N 1
ATOM 5681 C CA . ALA D 4 68 ? -45.26500 64.66400 2.47900 1.000 48.29655 63 ALA D CA 1
ATOM 5682 C C . ALA D 4 68 ? -45.27800 64.30000 1.00200 1.000 57.77350 63 ALA D C 1
ATOM 5683 O O . ALA D 4 68 ? -44.42900 63.51300 0.56400 1.000 51.50325 63 ALA D O 1
ATOM 5685 N N . GLU D 4 69 ? -46.22100 64.83700 0.23100 1.000 49.03815 64 GLU D N 1
ATOM 5686 C CA . GLU D 4 69 ? -46.34300 64.44300 -1.16500 1.000 57.67233 64 GLU D CA 1
ATOM 5687 C C . GLU D 4 69 ? -45.10500 64.85800 -1.94600 1.000 59.84702 64 GLU D C 1
ATOM 5688 O O . GLU D 4 69 ? -44.68000 66.01700 -1.89400 1.000 58.68334 64 GLU D O 1
ATOM 5694 N N . GLY D 4 70 ? -44.50900 63.89700 -2.65100 1.000 58.43767 65 GLY D N 1
ATOM 5695 C CA . GLY D 4 70 ? -43.37200 64.17000 -3.50300 1.000 47.48589 65 GLY D CA 1
ATOM 5696 C C . GLY D 4 70 ? -42.01600 64.06300 -2.83900 1.000 52.75228 65 GLY D C 1
ATOM 5697 O O . GLY D 4 70 ? -40.99800 64.13700 -3.54100 1.000 61.47345 65 GLY D O 1
ATOM 5698 N N . ARG D 4 71 ? -41.95600 63.91400 -1.51000 1.000 52.94809 66 ARG D N 1
ATOM 5699 C CA . ARG D 4 71 ? -40.67600 63.72600 -0.83200 1.000 50.79156 66 ARG D CA 1
ATOM 5700 C C . ARG D 4 71 ? -40.64300 62.57300 0.15500 1.000 45.17025 66 ARG D C 1
ATOM 5701 O O . ARG D 4 71 ? -39.54500 62.07500 0.43700 1.000 47.24359 66 ARG D O 1
ATOM 5709 N N . PHE D 4 72 ? -41.77500 62.16900 0.72800 1.000 48.22098 67 PHE D N 1
ATOM 5710 C CA . PHE D 4 72 ? -41.82700 61.06600 1.67700 1.000 43.60286 67 PHE D CA 1
ATOM 5711 C C . PHE D 4 72 ? -42.56400 59.89500 1.04500 1.000 46.15274 67 PHE D C 1
ATOM 5712 O O . PHE D 4 72 ? -43.51000 60.07900 0.27900 1.000 44.83455 67 PHE D O 1
ATOM 5720 N N . THR D 4 73 ? -42.13700 58.68800 1.39200 1.000 39.80626 68 THR D N 1
ATOM 5721 C CA . THR D 4 73 ? -42.77700 57.47400 0.91900 1.000 40.28955 68 THR D CA 1
ATOM 5722 C C . THR D 4 73 ? -42.92800 56.52600 2.10300 1.000 41.83257 68 THR D C 1
ATOM 5723 O O . THR D 4 73 ? -41.96300 56.28700 2.83700 1.000 41.16492 68 THR D O 1
ATOM 5727 N N . ILE D 4 74 ? -44.14800 56.02400 2.30700 1.000 39.86625 69 ILE D N 1
ATOM 5728 C CA . ILE D 4 74 ? -44.48400 55.15200 3.42800 1.000 41.78327 69 ILE D CA 1
ATOM 5729 C C . ILE D 4 74 ? -44.66700 53.73900 2.89300 1.000 36.45281 69 ILE D C 1
ATOM 5730 O O . ILE D 4 74 ? -45.26700 53.53600 1.83400 1.000 36.31831 69 ILE D O 1
ATOM 5735 N N . SER D 4 75 ? -44.11900 52.76700 3.60800 1.000 34.75614 70 SER D N 1
ATOM 5736 C CA . SER D 4 75 ? -44.20500 51.37400 3.19000 1.000 39.27542 70 SER D CA 1
ATOM 5737 C C . SER D 4 75 ? -44.51300 50.51100 4.40100 1.000 35.80811 70 SER D C 1
ATOM 5738 O O . SER D 4 75 ? -44.39800 50.94500 5.55500 1.000 39.16902 70 SER D O 1
ATOM 5741 N N . ARG D 4 76 ? -44.87600 49.26300 4.11600 1.000 37.42589 71 ARG D N 1
ATOM 5742 C CA . ARG D 4 76 ? -45.47300 48.36400 5.08600 1.000 34.21608 71 ARG D CA 1
ATOM 5743 C C . ARG D 4 76 ? -45.05800 46.93700 4.74300 1.000 35.99260 71 ARG D C 1
ATOM 5744 O O . ARG D 4 76 ? -45.11100 46.53700 3.57800 1.000 35.62242 71 ARG D O 1
ATOM 5752 N N . ASP D 4 77 ? -44.61900 46.18400 5.74400 1.000 36.76744 72 ASP D N 1
ATOM 5753 C CA . ASP D 4 77 ? -44.20800 44.79200 5.56100 1.000 37.20221 72 ASP D CA 1
ATOM 5754 C C . ASP D 4 77 ? -45.13300 43.90700 6.39100 1.000 33.92367 72 ASP D C 1
ATOM 5755 O O . ASP D 4 77 ? -45.02900 43.87500 7.62200 1.000 34.44211 72 ASP D O 1
ATOM 5760 N N . ASN D 4 78 ? -46.04500 43.19800 5.72200 1.000 34.93482 73 ASN D N 1
ATOM 5761 C CA . ASN D 4 78 ? -47.03200 42.40300 6.44400 1.000 36.91491 73 ASN D CA 1
ATOM 5762 C C . ASN D 4 78 ? -46.48500 41.07200 6.93800 1.000 39.80303 73 ASN D C 1
ATOM 5763 O O . ASN D 4 78 ? -47.14800 40.42300 7.75000 1.000 41.73772 73 ASN D O 1
ATOM 5768 N N . ALA D 4 79 ? -45.31300 40.63900 6.46600 1.000 37.25410 74 ALA D N 1
ATOM 5769 C CA . ALA D 4 79 ? -44.67500 39.46800 7.06200 1.000 35.32927 74 ALA D CA 1
ATOM 5770 C C . ALA D 4 79 ? -43.89100 39.84700 8.31300 1.000 40.82987 74 ALA D C 1
ATOM 5771 O O . ALA D 4 79 ? -43.97900 39.16700 9.33800 1.000 39.98152 74 ALA D O 1
ATOM 5773 N N . LYS D 4 80 ? -43.11400 40.92900 8.25400 1.000 37.10018 75 LYS D N 1
ATOM 5774 C CA . LYS D 4 80 ? -42.34100 41.34300 9.41500 1.000 37.01513 75 LYS D CA 1
ATOM 5775 C C . LYS D 4 80 ? -43.12900 42.22700 10.37300 1.000 35.07393 75 LYS D C 1
ATOM 5776 O O . LYS D 4 80 ? -42.67600 42.43900 11.50200 1.000 35.28063 75 LYS D O 1
ATOM 5782 N N . HIS D 4 81 ? -44.28400 42.74300 9.95300 1.000 33.40941 76 HIS D N 1
ATOM 5783 C CA . HIS D 4 81 ? -45.11700 43.61500 10.79000 1.000 35.26418 76 HIS D CA 1
ATOM 5784 C C . HIS D 4 81 ? -44.38300 44.91400 11.13400 1.000 34.78899 76 HIS D C 1
ATOM 5785 O O . HIS D 4 81 ? -44.26200 45.30300 12.29900 1.000 33.33813 76 HIS D O 1
ATOM 5792 N N . THR D 4 82 ? -43.90100 45.59300 10.09400 1.000 29.57422 77 THR D N 1
ATOM 5793 C CA . THR D 4 82 ? -43.17800 46.84800 10.22800 1.000 32.50277 77 THR D CA 1
ATOM 5794 C C . THR D 4 82 ? -43.82500 47.89500 9.33200 1.000 34.12430 77 THR D C 1
ATOM 5795 O O . THR D 4 82 ? -44.52300 47.57800 8.36000 1.000 33.77635 77 THR D O 1
ATOM 5799 N N . VAL D 4 83 ? -43.56800 49.15800 9.64900 1.000 34.54310 78 VAL D N 1
ATOM 5800 C CA . VAL D 4 83 ? -44.04500 50.25200 8.81400 1.000 34.47796 78 VAL D CA 1
ATOM 5801 C C . VAL D 4 83 ? -42.92600 51.27900 8.73000 1.000 35.88230 78 VAL D C 1
ATOM 5802 O O . VAL D 4 83 ? -42.36000 51.68100 9.75400 1.000 34.12935 78 VAL D O 1
ATOM 5806 N N . ASP D 4 84 ? -42.58400 51.67800 7.51600 1.000 34.58025 79 ASP D N 1
ATOM 5807 C CA . ASP D 4 84 ? -41.43500 52.53700 7.28900 1.000 35.99103 79 ASP D CA 1
ATOM 5808 C C . ASP D 4 84 ? -41.84700 53.84800 6.63400 1.000 37.54274 79 ASP D C 1
ATOM 5809 O O . ASP D 4 84 ? -42.82400 53.91300 5.88000 1.000 39.24576 79 ASP D O 1
ATOM 5814 N N . LEU D 4 85 ? -41.09400 54.89900 6.95000 1.000 38.46832 80 LEU D N 1
ATOM 5815 C CA . LEU D 4 85 ? -41.26300 56.21500 6.33500 1.000 39.98526 80 LEU D CA 1
ATOM 5816 C C . LEU D 4 85 ? -39.89600 56.69100 5.86900 1.000 40.50321 80 LEU D C 1
ATOM 5817 O O . LEU D 4 85 ? -39.00500 56.93500 6.69000 1.000 38.79242 80 LEU D O 1
ATOM 5822 N N . GLN D 4 86 ? -39.72400 56.79600 4.56100 1.000 36.04581 81 GLN D N 1
ATOM 5823 C CA . GLN D 4 86 ? -38.51100 57.32400 3.96000 1.000 44.24215 81 GLN D CA 1
ATOM 5824 C C . GLN D 4 86 ? -38.74400 58.79500 3.64500 1.000 45.63861 81 GLN D C 1
ATOM 5825 O O . GLN D 4 86 ? -39.62600 59.12600 2.85100 1.000 46.80643 81 GLN D O 1
ATOM 5831 N N . MET D 4 87 ? -37.96600 59.67100 4.26600 1.000 44.45260 82 MET D N 1
ATOM 5832 C CA . MET D 4 87 ? -38.08600 61.10700 4.06400 1.000 42.31997 82 MET D CA 1
ATOM 5833 C C . MET D 4 87 ? -36.91600 61.59700 3.22200 1.000 47.72414 82 MET D C 1
ATOM 5834 O O . MET D 4 87 ? -35.77100 61.19200 3.44200 1.000 49.57496 82 MET D O 1
ATOM 5839 N N . THR D 4 88 ? -37.21000 62.45900 2.25100 1.000 49.12691 83 THR D N 1
ATOM 5840 C CA . THR D 4 88 ? -36.19200 63.06500 1.40400 1.000 44.49744 83 THR D CA 1
ATOM 5841 C C . THR D 4 88 ? -36.46700 64.55600 1.26900 1.000 53.14194 83 THR D C 1
ATOM 5842 O O . THR D 4 88 ? -37.57000 65.03200 1.55400 1.000 50.21780 83 THR D O 1
ATOM 5846 N N . ASN D 4 89 ? -35.44400 65.29300 0.83200 1.000 48.26095 84 ASN D N 1
ATOM 5847 C CA . ASN D 4 89 ? -35.52800 66.74500 0.70900 1.000 54.15424 84 ASN D CA 1
ATOM 5848 C C . ASN D 4 89 ? -36.11600 67.35500 1.97800 1.000 53.95608 84 ASN D C 1
ATOM 5849 O O . ASN D 4 89 ? -37.12600 68.06100 1.95700 1.000 51.77767 84 ASN D O 1
ATOM 5854 N N . LEU D 4 90 ? -35.48600 67.04600 3.10600 1.000 53.94213 85 LEU D N 1
ATOM 5855 C CA . LEU D 4 90 ? -36.00600 67.49300 4.38700 1.000 43.74231 85 LEU D CA 1
ATOM 5856 C C . LEU D 4 90 ? -35.73500 68.97700 4.59200 1.000 53.71083 85 LEU D C 1
ATOM 5857 O O . LEU D 4 90 ? -34.76000 69.53600 4.07900 1.000 50.89124 85 LEU D O 1
ATOM 5862 N N . LYS D 4 91 ? -36.61900 69.61400 5.34900 1.000 48.53780 86 LYS D N 1
ATOM 5863 C CA . LYS D 4 91 ? -36.55300 71.04100 5.60100 1.000 53.88508 86 LYS D CA 1
ATOM 5864 C C . LYS D 4 91 ? -36.63600 71.30000 7.09700 1.000 50.65925 86 LYS D C 1
ATOM 5865 O O . LYS D 4 91 ? -37.18300 70.48200 7.83900 1.000 52.09066 86 LYS D O 1
ATOM 5867 N N . PRO D 4 92 ? -36.07100 72.42400 7.57800 1.000 53.69311 87 PRO D N 1
ATOM 5868 C CA . PRO D 4 92 ? -36.13600 72.72300 9.01700 1.000 48.41409 87 PRO D CA 1
ATOM 5869 C C . PRO D 4 92 ? -37.52900 72.51300 9.59500 1.000 54.69883 87 PRO D C 1
ATOM 5870 O O . PRO D 4 92 ? -37.67200 71.99800 10.71200 1.000 53.16045 87 PRO D O 1
ATOM 5874 N N . GLU D 4 93 ? -38.56000 72.89900 8.82900 1.000 51.73911 88 GLU D N 1
ATOM 5875 C CA . GLU D 4 93 ? -39.94800 72.76100 9.26200 1.000 50.41563 88 GLU D CA 1
ATOM 5876 C C . GLU D 4 93 ? -40.34600 71.31300 9.54400 1.000 50.50119 88 GLU D C 1
ATOM 5877 O O . GLU D 4 93 ? -41.38800 71.08500 10.15900 1.000 47.67992 88 GLU D O 1
ATOM 5883 N N . ASP D 4 94 ? -39.56800 70.33300 9.09900 1.000 47.66371 89 ASP D N 1
ATOM 5884 C CA . ASP D 4 94 ? -39.92100 68.94200 9.35300 1.000 45.90849 89 ASP D CA 1
ATOM 5885 C C . ASP D 4 94 ? -39.44900 68.46600 10.72200 1.000 47.98930 89 ASP D C 1
ATOM 5886 O O . ASP D 4 94 ? -39.70700 67.30800 11.08600 1.000 44.42557 89 ASP D O 1
ATOM 5891 N N . THR D 4 95 ? -38.76600 69.33400 11.47600 1.000 46.86462 90 THR D N 1
ATOM 5892 C CA . THR D 4 95 ? -38.25500 68.98100 12.79500 1.000 43.27184 90 THR D CA 1
ATOM 5893 C C . THR D 4 95 ? -39.40800 68.69700 13.74400 1.000 49.70875 90 THR D C 1
ATOM 5894 O O . THR D 4 95 ? -40.30900 69.52400 13.90900 1.000 44.07292 90 THR D O 1
ATOM 5898 N N . ALA D 4 96 ? -39.38100 67.52600 14.37500 1.000 38.98978 91 ALA D N 1
ATOM 5899 C CA . ALA D 4 96 ? -40.48300 67.13100 15.24400 1.000 44.35312 91 ALA D CA 1
ATOM 5900 C C . ALA D 4 96 ? -40.18100 65.74600 15.80000 1.000 40.40088 91 ALA D C 1
ATOM 5901 O O . ALA D 4 96 ? -39.26100 65.05800 15.34800 1.000 42.94818 91 ALA D O 1
ATOM 5903 N N . VAL D 4 97 ? -40.96200 65.35500 16.80100 1.000 39.73227 92 VAL D N 1
ATOM 5904 C CA . VAL D 4 97 ? -41.01700 63.95800 17.22100 1.000 43.39282 92 VAL D CA 1
ATOM 5905 C C . VAL D 4 97 ? -42.02500 63.25200 16.32100 1.000 41.05124 92 VAL D C 1
ATOM 5906 O O . VAL D 4 97 ? -43.16000 63.71500 16.17000 1.000 39.45827 92 VAL D O 1
ATOM 5910 N N . TYR D 4 98 ? -41.59800 62.16000 15.68900 1.000 40.76477 93 TYR D N 1
ATOM 5911 C CA . TYR D 4 98 ? -42.44700 61.37800 14.80000 1.000 31.32360 93 TYR D CA 1
ATOM 5912 C C . TYR D 4 98 ? -42.90100 60.12100 15.53200 1.000 36.88532 93 TYR D C 1
ATOM 5913 O O . TYR D 4 98 ? -42.08500 59.45000 16.17300 1.000 37.90909 93 TYR D O 1
ATOM 5922 N N . TYR D 4 99 ? -44.20400 59.81500 15.44500 1.000 36.49649 94 TYR D N 1
ATOM 5923 C CA . TYR D 4 99 ? -44.82600 58.69600 16.15300 1.000 35.25520 94 TYR D CA 1
ATOM 5924 C C . TYR D 4 99 ? -45.51500 57.76000 15.17300 1.000 34.14883 94 TYR D C 1
ATOM 5925 O O . TYR D 4 99 ? -46.22500 58.21100 14.27100 1.000 32.26585 94 TYR D O 1
ATOM 5934 N N . CYS D 4 100 ? -45.37500 56.45200 15.39100 1.000 32.21311 95 CYS D N 1
ATOM 5935 C CA . CYS D 4 100 ? -46.12800 55.49100 14.59200 1.000 29.55582 95 CYS D CA 1
ATOM 5936 C C . CYS D 4 100 ? -47.41900 55.10000 15.30900 1.000 29.03879 95 CYS D C 1
ATOM 5937 O O . CYS D 4 100 ? -47.44700 54.92100 16.53600 1.000 29.21225 95 CYS D O 1
ATOM 5940 N N . LYS D 4 101 ? -48.49400 54.98300 14.53500 1.000 30.46261 96 LYS D N 1
ATOM 5941 C CA . LYS D 4 101 ? -49.80000 54.59200 15.05000 1.000 30.55924 96 LYS D CA 1
ATOM 5942 C C . LYS D 4 101 ? -50.28200 53.33300 14.35300 1.000 29.69257 96 LYS D C 1
ATOM 5943 O O . LYS D 4 101 ? -50.35100 53.29000 13.12000 1.000 29.25557 96 LYS D O 1
ATOM 5949 N N . LEU D 4 102 ? -50.64200 52.32900 15.14900 1.000 29.69052 97 LEU D N 1
ATOM 5950 C CA . LEU D 4 102 ? -51.42500 51.18500 14.68500 1.000 30.44111 97 LEU D CA 1
ATOM 5951 C C . LEU D 4 102 ? -52.87800 51.46600 15.03700 1.000 27.10965 97 LEU D C 1
ATOM 5952 O O . LEU D 4 102 ? -53.25200 51.47600 16.21700 1.000 28.69720 97 LEU D O 1
ATOM 5957 N N . GLU D 4 103 ? -53.68400 51.71100 14.02000 1.000 28.81585 98 GLU D N 1
ATOM 5958 C CA . GLU D 4 103 ? -55.05300 52.17200 14.18700 1.000 31.63152 98 GLU D CA 1
ATOM 5959 C C . GLU D 4 103 ? -55.98600 51.02400 13.81000 1.000 30.21703 98 GLU D C 1
ATOM 5960 O O . GLU D 4 103 ? -56.06800 50.63500 12.63700 1.000 27.96976 98 GLU D O 1
ATOM 5966 N N . HIS D 4 104 ? -56.68600 50.48300 14.79700 1.000 32.20857 99 HIS D N 1
ATOM 5967 C CA . HIS D 4 104 ? -57.56000 49.34900 14.51500 1.000 33.40559 99 HIS D CA 1
ATOM 5968 C C . HIS D 4 104 ? -58.64300 49.74100 13.51400 1.000 32.94613 99 HIS D C 1
ATOM 5969 O O . HIS D 4 104 ? -59.37400 50.71500 13.71800 1.000 35.21230 99 HIS D O 1
ATOM 5976 N N . ASP D 4 105 ? -58.74600 48.97300 12.42200 1.000 32.00906 100 ASP D N 1
ATOM 5977 C CA . ASP D 4 105 ? -59.64600 49.33700 11.33500 1.000 30.39073 100 ASP D CA 1
ATOM 5978 C C . ASP D 4 105 ? -61.12500 49.21900 11.70100 1.000 35.03532 100 ASP D C 1
ATOM 5979 O O . ASP D 4 105 ? -61.97400 49.64200 10.91400 1.000 30.59792 100 ASP D O 1
ATOM 5984 N N . LEU D 4 106 ? -61.46200 48.65900 12.86100 1.000 32.17380 101 LEU D N 1
ATOM 5985 C CA . LEU D 4 106 ? -62.84000 48.63500 13.33100 1.000 32.30918 101 LEU D CA 1
ATOM 5986 C C . LEU D 4 106 ? -63.07800 49.59400 14.49000 1.000 33.33781 101 LEU D C 1
ATOM 5987 O O . LEU D 4 106 ? -64.16100 49.57600 15.08200 1.000 34.65614 101 LEU D O 1
ATOM 5992 N N . GLY D 4 107 ? -62.09700 50.43300 14.83200 1.000 37.17654 102 GLY D N 1
ATOM 5993 C CA . GLY D 4 107 ? -62.25200 51.37900 15.92700 1.000 28.55807 102 GLY D CA 1
ATOM 5994 C C . GLY D 4 107 ? -62.17400 50.78200 17.31900 1.000 34.66341 102 GLY D C 1
ATOM 5995 O O . GLY D 4 107 ? -62.56700 51.44400 18.28700 1.000 34.89435 102 GLY D O 1
ATOM 5996 N N . TYR D 4 108 ? -61.69500 49.54200 17.45700 1.000 29.66299 103 TYR D N 1
ATOM 5997 C CA . TYR D 4 108 ? -61.67200 48.89900 18.77200 1.000 29.87496 103 TYR D CA 1
ATOM 5998 C C . TYR D 4 108 ? -60.73700 49.61500 19.74000 1.000 34.68604 103 TYR D C 1
ATOM 5999 O O . TYR D 4 108 ? -61.07700 49.81800 20.91100 1.000 27.83693 103 TYR D O 1
ATOM 6008 N N . TYR D 4 109 ? -59.52700 49.94900 19.28300 1.000 33.52174 104 TYR D N 1
ATOM 6009 C CA . TYR D 4 109 ? -58.48100 50.56500 20.10100 1.000 31.82691 104 TYR D CA 1
ATOM 6010 C C . TYR D 4 109 ? -57.28400 50.81600 19.19000 1.000 28.94751 104 TYR D C 1
ATOM 6011 O O . TYR D 4 109 ? -57.20900 50.28400 18.07700 1.000 35.10435 104 TYR D O 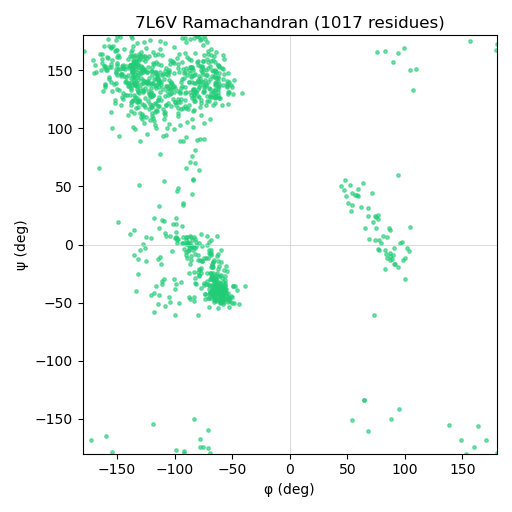1
ATOM 6020 N N . ASP D 4 110 ? -56.34600 51.62500 19.67800 1.000 25.73378 105 ASP D N 1
ATOM 6021 C CA . ASP D 4 110 ? -55.14800 51.98400 18.93600 1.000 26.13287 105 ASP D CA 1
ATOM 6022 C C . ASP D 4 110 ? -53.90700 51.74500 19.78400 1.000 31.01611 105 ASP D C 1
ATOM 6023 O O . ASP D 4 110 ? -53.97100 51.63500 21.01100 1.000 32.87020 105 ASP D O 1
ATOM 6028 N N . TYR D 4 111 ? -52.76800 51.68000 19.10900 1.000 30.85997 106 TYR D N 1
ATOM 6029 C CA . TYR D 4 111 ? -51.46600 51.60900 19.75500 1.000 26.02516 106 TYR D CA 1
ATOM 6030 C C . TYR D 4 111 ? -50.60900 52.72500 19.18300 1.000 27.25706 106 TYR D C 1
ATOM 6031 O O . TYR D 4 111 ? -50.67200 52.99600 17.98000 1.000 30.06404 106 TYR D O 1
ATOM 6040 N N . TRP D 4 112 ? -49.81700 53.37100 20.04500 1.000 31.12808 107 TRP D N 1
ATOM 6041 C CA . TRP D 4 112 ? -48.93200 54.46000 19.65100 1.000 31.43750 107 TRP D CA 1
ATOM 6042 C C . TRP D 4 112 ? -47.50500 54.15600 20.08100 1.000 34.62329 107 TRP D C 1
ATOM 6043 O O . TRP D 4 112 ? -47.27400 53.64500 21.17900 1.000 35.16903 107 TRP D O 1
ATOM 6054 N N . GLY D 4 113 ? -46.55100 54.48300 19.21600 1.000 32.60641 108 GLY D N 1
ATOM 6055 C CA . GLY D 4 113 ? -45.15200 54.33700 19.54400 1.000 31.08049 108 GLY D CA 1
ATOM 6056 C C . GLY D 4 113 ? -44.69700 55.40300 20.53200 1.000 33.70119 108 GLY D C 1
ATOM 6057 O O . GLY D 4 113 ? -45.43500 56.30800 20.92700 1.000 37.93407 108 GLY D O 1
ATOM 6058 N N . GLN D 4 114 ? -43.42900 55.28900 20.92300 1.000 37.47749 109 GLN D N 1
ATOM 6059 C CA . GLN D 4 114 ? -42.87400 56.18500 21.92500 1.000 41.94769 109 GLN D CA 1
ATOM 6060 C C . GLN D 4 114 ? -42.50500 57.54200 21.33800 1.000 41.50915 109 GLN D C 1
ATOM 6061 O O . GLN D 4 114 ? -42.51100 58.54300 22.06200 1.000 45.48789 109 GLN D O 1
ATOM 6063 N N . GLY D 4 115 ? -42.19300 57.60100 20.04500 1.000 36.54795 110 GLY D N 1
ATOM 6064 C CA . GLY D 4 115 ? -41.74800 58.83600 19.42600 1.000 39.63775 110 GLY D CA 1
ATOM 6065 C C . GLY D 4 115 ? -40.26900 58.83900 19.10600 1.000 44.80840 110 GLY D C 1
ATOM 6066 O O . GLY D 4 115 ? -39.44600 58.46800 19.94900 1.000 49.67254 110 GLY D O 1
ATOM 6067 N N . THR D 4 116 ? -39.91500 59.26100 17.89300 1.000 43.58843 111 THR D N 1
ATOM 6068 C CA . THR D 4 116 ? -38.53300 59.28300 17.42800 1.000 37.34255 111 THR D CA 1
ATOM 6069 C C . THR D 4 116 ? -38.21500 60.67500 16.90600 1.000 37.51245 111 THR D C 1
ATOM 6070 O O . THR D 4 116 ? -38.97400 61.22100 16.10100 1.000 37.75029 111 THR D O 1
ATOM 6074 N N . GLN D 4 117 ? -37.08800 61.23300 17.34000 1.000 38.17488 112 GLN D N 1
ATOM 6075 C CA . GLN D 4 117 ? -36.74100 62.60800 17.00100 1.000 40.36463 112 GLN D CA 1
ATOM 6076 C C . GLN D 4 117 ? -36.20600 62.70900 15.57800 1.000 43.15116 112 GLN D C 1
ATOM 6077 O O . GLN D 4 117 ? -35.41000 61.87500 15.13500 1.000 38.82694 112 GLN D O 1
ATOM 6083 N N . VAL D 4 118 ? -36.66200 63.73500 14.86100 1.000 41.01930 113 VAL D N 1
ATOM 6084 C CA . VAL D 4 118 ? -36.11400 64.11600 13.56300 1.000 39.24469 113 VAL D CA 1
ATOM 6085 C C . VAL D 4 118 ? -35.74000 65.59100 13.62600 1.000 48.07480 113 VAL D C 1
ATOM 6086 O O . VAL D 4 118 ? -36.60000 66.44600 13.88100 1.000 45.24499 113 VAL D O 1
ATOM 6090 N N . THR D 4 119 ? -34.46500 65.89200 13.40500 1.000 43.72540 114 THR D N 1
ATOM 6091 C CA . THR D 4 119 ? -33.97100 67.26100 13.48100 1.000 50.56124 114 THR D CA 1
ATOM 6092 C C . THR D 4 119 ? -33.36000 67.65700 12.14800 1.000 48.20277 114 THR D C 1
ATOM 6093 O O . THR D 4 119 ? -32.52300 66.92800 11.60600 1.000 50.23060 114 THR D O 1
ATOM 6097 N N . VAL D 4 120 ? -33.78200 68.80500 11.62400 1.000 50.48009 115 VAL D N 1
ATOM 6098 C CA . VAL D 4 120 ? -33.26900 69.34400 10.37000 1.000 50.29675 115 VAL D CA 1
ATOM 6099 C C . VAL D 4 120 ? -32.77700 70.75400 10.64600 1.000 57.38867 115 VAL D C 1
ATOM 6100 O O . VAL D 4 120 ? -33.56500 71.62300 11.04400 1.000 56.47797 115 VAL D O 1
ATOM 6104 N N . SER D 4 121 ? -31.48600 70.98300 10.43800 1.000 59.81695 116 SER D N 1
ATOM 6105 C CA . SER D 4 121 ? -30.89400 72.29200 10.67800 1.000 60.86406 116 SER D CA 1
ATOM 6106 C C . SER D 4 121 ? -29.55200 72.35900 9.96700 1.000 67.15264 116 SER D C 1
ATOM 6107 O O . SER D 4 121 ? -28.98200 71.34000 9.57100 1.000 68.15918 116 SER D O 1
ATOM 6110 N N . SER D 4 122 ? -29.05200 73.57700 9.81700 1.000 74.06815 117 SER D N 1
ATOM 6111 C CA . SER D 4 122 ? -27.82100 73.80500 9.07700 1.000 76.47908 117 SER D CA 1
ATOM 6112 C C . SER D 4 122 ? -26.62100 73.85000 10.01200 1.000 80.72841 117 SER D C 1
ATOM 6113 O O . SER D 4 122 ? -26.44000 74.81800 10.74700 1.000 78.78008 117 SER D O 1
ATOM 6116 N N . GLY E 5 4 ? -89.96400 50.67400 48.99200 1.000 69.92483 -1 GLY E N 1
ATOM 6117 C CA . GLY E 5 4 ? -89.34600 49.73300 49.90600 1.000 61.55515 -1 GLY E CA 1
ATOM 6118 C C . GLY E 5 4 ? -87.98100 50.19000 50.38800 1.000 77.14568 -1 GLY E C 1
ATOM 6119 O O . GLY E 5 4 ? -87.07500 49.37700 50.56800 1.000 80.05525 -1 GLY E O 1
ATOM 6120 N N . SER E 5 5 ? -87.83400 51.50000 50.60100 1.000 92.01638 0 SER E N 1
ATOM 6121 C CA . SER E 5 5 ? -86.56200 52.05000 51.06100 1.000 92.37794 0 SER E CA 1
ATOM 6122 C C . SER E 5 5 ? -86.38800 51.86500 52.56700 1.000 92.63262 0 SER E C 1
ATOM 6123 O O . SER E 5 5 ? -85.44000 51.21100 53.01800 1.000 89.94646 0 SER E O 1
ATOM 6126 N N . GLN E 5 6 ? -87.29400 52.43700 53.35900 1.000 87.90860 1 GLN E N 1
ATOM 6127 C CA . GLN E 5 6 ? -87.21600 52.36400 54.81600 1.000 83.27700 1 GLN E CA 1
ATOM 6128 C C . GLN E 5 6 ? -87.83400 51.04800 55.27300 1.000 75.53301 1 GLN E C 1
ATOM 6129 O O . GLN E 5 6 ? -89.04300 50.84000 55.13400 1.000 85.96095 1 GLN E O 1
ATOM 6135 N N . VAL E 5 7 ? -87.00700 50.17700 55.84400 1.000 67.11658 2 VAL E N 1
ATOM 6136 C CA . VAL E 5 7 ? -87.35600 48.78700 56.09700 1.000 54.59038 2 VAL E CA 1
ATOM 6137 C C . VAL E 5 7 ? -87.28000 48.51100 57.59000 1.000 55.03793 2 VAL E C 1
ATOM 6138 O O . VAL E 5 7 ? -86.35700 48.96500 58.27200 1.000 52.89369 2 VAL E O 1
ATOM 6142 N N . GLN E 5 8 ? -88.25500 47.75900 58.09600 1.000 46.74990 3 GLN E N 1
ATOM 6143 C CA . GLN E 5 8 ? -88.25700 47.32900 59.48400 1.000 40.80398 3 GLN E CA 1
ATOM 6144 C C . GLN E 5 8 ? -88.56200 45.83600 59.55700 1.000 39.45040 3 GLN E C 1
ATOM 6145 O O . GLN E 5 8 ? -89.43600 45.33600 58.84400 1.000 35.46379 3 GLN E O 1
ATOM 6151 N N . LEU E 5 9 ? -87.83200 45.13200 60.42300 1.000 35.98483 4 LEU E N 1
ATOM 6152 C CA . LEU E 5 9 ? -88.00400 43.70000 60.64200 1.000 36.85386 4 LEU E CA 1
ATOM 6153 C C . LEU E 5 9 ? -88.01300 43.45700 62.14100 1.000 36.71791 4 LEU E C 1
ATOM 6154 O O . LEU E 5 9 ? -87.07000 43.84400 62.83800 1.000 38.88520 4 LEU E O 1
ATOM 6159 N N . VAL E 5 10 ? -89.06600 42.82100 62.63700 1.000 36.59456 5 VAL E N 1
ATOM 6160 C CA . VAL E 5 10 ? -89.21400 42.55700 64.06100 1.000 41.99835 5 VAL E CA 1
ATOM 6161 C C . VAL E 5 10 ? -89.48600 41.06400 64.23700 1.000 38.60281 5 VAL E C 1
ATOM 6162 O O . VAL E 5 10 ? -90.56300 40.57800 63.86800 1.000 34.66668 5 VAL E O 1
ATOM 6166 N N . GLU E 5 11 ? -88.51700 40.34000 64.79300 1.000 40.94133 6 GLU E N 1
ATOM 6167 C CA . GLU E 5 11 ? -88.68800 38.91700 65.04700 1.000 40.12306 6 GLU E CA 1
ATOM 6168 C C . GLU E 5 11 ? -89.36600 38.70300 66.39100 1.000 40.33495 6 GLU E C 1
ATOM 6169 O O . GLU E 5 11 ? -89.34500 39.56200 67.26900 1.000 40.21763 6 GLU E O 1
ATOM 6175 N N . SER E 5 12 ? -89.96700 37.52900 66.54000 1.000 43.25948 7 SER E N 1
ATOM 6176 C CA . SER E 5 12 ? -90.48700 37.05800 67.81700 1.000 36.19044 7 SER E CA 1
ATOM 6177 C C . SER E 5 12 ? -90.58300 35.53700 67.73600 1.000 35.36979 7 SER E C 1
ATOM 6178 O O . SER E 5 12 ? -90.27600 34.93400 66.70400 1.000 35.85912 7 SER E O 1
ATOM 6181 N N . GLY E 5 13 ? -90.98600 34.91600 68.83700 1.000 34.92526 8 GLY E N 1
ATOM 6182 C CA . GLY E 5 13 ? -91.17700 33.47900 68.87900 1.000 37.77655 8 GLY E CA 1
ATOM 6183 C C . GLY E 5 13 ? -90.07800 32.69900 69.57600 1.000 38.11618 8 GLY E C 1
ATOM 6184 O O . GLY E 5 13 ? -90.22300 31.48300 69.75200 1.000 36.73600 8 GLY E O 1
ATOM 6185 N N . GLY E 5 14 ? -88.99100 33.35500 69.97800 1.000 40.44069 9 GLY E N 1
ATOM 6186 C CA . GLY E 5 14 ? -87.93200 32.65900 70.66900 1.000 37.54628 9 GLY E CA 1
ATOM 6187 C C . GLY E 5 14 ? -88.36800 32.21200 72.04600 1.000 45.93063 9 GLY E C 1
ATOM 6188 O O . GLY E 5 14 ? -89.36500 32.68400 72.59400 1.000 42.03261 9 GLY E O 1
ATOM 6189 N N . GLY E 5 15 ? -87.61700 31.27400 72.61200 1.000 44.74573 10 GLY E N 1
ATOM 6190 C CA . GLY E 5 15 ? -87.96500 30.79800 73.93800 1.000 42.76846 10 GLY E CA 1
ATOM 6191 C C . GLY E 5 15 ? -87.00100 29.73600 74.40800 1.000 42.10045 10 GLY E C 1
ATOM 6192 O O . GLY E 5 15 ? -86.04800 29.37100 73.71400 1.000 44.38081 10 GLY E O 1
ATOM 6193 N N . LEU E 5 16 ? -87.27200 29.25300 75.61600 1.000 44.24598 11 LEU E N 1
ATOM 6194 C CA . LEU E 5 16 ? -86.51900 28.17100 76.22800 1.000 41.12951 11 LEU E CA 1
ATOM 6195 C C . LEU E 5 16 ? -87.26100 26.85600 76.00800 1.000 52.02455 11 LEU E C 1
ATOM 6196 O O . LEU E 5 16 ? -88.41100 26.70000 76.43600 1.000 43.16968 11 LEU E O 1
ATOM 6201 N N . VAL E 5 17 ? -86.58800 25.90000 75.38000 1.000 43.74491 12 VAL E N 1
ATOM 6202 C CA . VAL E 5 17 ? -87.19400 24.63600 74.99700 1.000 41.30278 12 VAL E CA 1
ATOM 6203 C C . VAL E 5 17 ? -86.28400 23.49800 75.43600 1.000 48.48583 12 VAL E C 1
ATOM 6204 O O . VAL E 5 17 ? -85.07300 23.67600 75.59200 1.000 49.61582 12 VAL E O 1
ATOM 6208 N N . GLN E 5 18 ? -86.87500 22.32300 75.65500 1.000 42.16634 13 GLN E N 1
ATOM 6209 C CA . GLN E 5 18 ? -86.08400 21.15100 75.99000 1.000 46.51522 13 GLN E CA 1
ATOM 6210 C C . GLN E 5 18 ? -85.74900 20.36500 74.73200 1.000 43.11324 13 GLN E C 1
ATOM 6211 O O . GLN E 5 18 ? -86.40800 20.51500 73.69500 1.000 42.54375 13 GLN E O 1
ATOM 6217 N N . PRO E 5 19 ? -84.68900 19.55900 74.77300 1.000 46.41886 14 PRO E N 1
ATOM 6218 C CA . PRO E 5 19 ? -84.26500 18.83700 73.56800 1.000 44.27725 14 PRO E CA 1
ATOM 6219 C C . PRO E 5 19 ? -85.42200 18.04800 72.97400 1.000 45.34008 14 PRO E C 1
ATOM 6220 O O . PRO E 5 19 ? -86.18700 17.39700 73.68300 1.000 49.12675 14 PRO E O 1
ATOM 6224 N N . GLY E 5 20 ? -85.53400 18.09100 71.65600 1.000 43.73142 15 GLY E N 1
ATOM 6225 C CA . GLY E 5 20 ? -86.66600 17.51300 70.98200 1.000 41.46013 15 GLY E CA 1
ATOM 6226 C C . GLY E 5 20 ? -87.80800 18.48200 70.77000 1.000 47.38003 15 GLY E C 1
ATOM 6227 O O . GLY E 5 20 ? -88.66300 18.23200 69.92300 1.000 42.25415 15 GLY E O 1
ATOM 6228 N N . GLY E 5 21 ? -87.81700 19.60000 71.48800 1.000 40.22060 16 GLY E N 1
ATOM 6229 C CA . GLY E 5 21 ? -88.93900 20.50400 71.47200 1.000 39.26076 16 GLY E CA 1
ATOM 6230 C C . GLY E 5 21 ? -89.01800 21.32500 70.20600 1.000 40.66436 16 GLY E C 1
ATOM 6231 O O . GLY E 5 21 ? -88.23200 21.18500 69.26600 1.000 40.84149 16 GLY E O 1
ATOM 6232 N N . SER E 5 22 ? -89.97200 22.24800 70.21800 1.000 42.43003 17 SER E N 1
ATOM 6233 C CA . SER E 5 22 ? -90.38100 22.98000 69.03300 1.000 37.91019 17 SER E CA 1
ATOM 6234 C C . SER E 5 22 ? -90.56800 24.46000 69.35900 1.000 39.55761 17 SER E C 1
ATOM 6235 O O . SER E 5 22 ? -90.94900 24.82500 70.47200 1.000 34.65719 17 SER E O 1
ATOM 6238 N N . LEU E 5 23 ? -90.27300 25.31000 68.37700 1.000 35.27033 18 LEU E N 1
ATOM 6239 C CA . LEU E 5 23 ? -90.51200 26.73900 68.46200 1.000 38.85290 18 LEU E CA 1
ATOM 6240 C C . LEU E 5 23 ? -90.91400 27.21500 67.07900 1.000 35.33747 18 LEU E C 1
ATOM 6241 O O . LEU E 5 23 ? -90.50800 26.62900 66.07600 1.000 37.56077 18 LEU E O 1
ATOM 6246 N N . ARG E 5 24 ? -91.71200 28.28000 67.02000 1.000 35.97011 19 ARG E N 1
ATOM 6247 C CA . ARG E 5 24 ? -92.00300 28.93600 65.75100 1.000 38.58107 19 ARG E CA 1
ATOM 6248 C C . ARG E 5 24 ? -91.59100 30.40200 65.81600 1.000 35.12646 19 ARG E C 1
ATOM 6249 O O . ARG E 5 24 ? -92.14000 31.17400 66.61100 1.000 37.74653 19 ARG E O 1
ATOM 6257 N N . LEU E 5 25 ? -90.62700 30.77300 64.98000 1.000 33.75939 20 LEU E N 1
ATOM 6258 C CA . LEU E 5 25 ? -90.17800 32.14900 64.84600 1.000 31.39674 20 LEU E CA 1
ATOM 6259 C C . LEU E 5 25 ? -91.00300 32.86000 63.78300 1.000 31.20417 20 LEU E C 1
ATOM 6260 O O . LEU E 5 25 ? -91.40500 32.27000 62.77900 1.000 31.09939 20 LEU E O 1
ATOM 6265 N N . SER E 5 26 ? -91.23800 34.13900 64.00700 1.000 29.74546 21 SER E N 1
ATOM 6266 C CA . SER E 5 26 ? -91.88700 34.99200 63.02700 1.000 37.33252 21 SER E CA 1
ATOM 6267 C C . SER E 5 26 ? -91.11500 36.29800 62.93300 1.000 34.79213 21 SER E C 1
ATOM 6268 O O . SER E 5 26 ? -90.40000 36.69200 63.85600 1.000 34.16251 21 SER E O 1
ATOM 6271 N N . CYS E 5 27 ? -91.25600 36.96200 61.79400 1.000 31.13070 22 CYS E N 1
ATOM 6272 C CA . CYS E 5 27 ? -90.66800 38.28000 61.59100 1.000 34.28150 22 CYS E CA 1
ATOM 6273 C C . CYS E 5 27 ? -91.69100 39.14300 60.86700 1.000 34.73236 22 CYS E C 1
ATOM 6274 O O . CYS E 5 27 ? -92.03600 38.85800 59.71600 1.000 31.79264 22 CYS E O 1
ATOM 6277 N N . ALA E 5 28 ? -92.17600 40.18900 61.53300 1.000 33.80472 23 ALA E N 1
ATOM 6278 C CA . ALA E 5 28 ? -93.08200 41.14200 60.90200 1.000 36.42600 23 ALA E CA 1
ATOM 6279 C C . ALA E 5 28 ? -92.25000 42.16500 60.13000 1.000 34.21523 23 ALA E C 1
ATOM 6280 O O . ALA E 5 28 ? -91.34700 42.79100 60.69500 1.000 33.61012 23 ALA E O 1
ATOM 6282 N N . ALA E 5 29 ? -92.51600 42.29800 58.84000 1.000 30.18678 24 ALA E N 1
ATOM 6283 C CA . ALA E 5 29 ? -91.80400 43.22700 57.97900 1.000 30.79849 24 ALA E CA 1
ATOM 6284 C C . ALA E 5 29 ? -92.70100 44.41900 57.68300 1.000 31.29472 24 ALA E C 1
ATOM 6285 O O . ALA E 5 29 ? -93.90900 44.26000 57.49800 1.000 33.30293 24 ALA E O 1
ATOM 6287 N N . SER E 5 30 ? -92.11300 45.61200 57.63300 1.000 35.33746 25 SER E N 1
ATOM 6288 C CA . SER E 5 30 ? -92.85300 46.80500 57.24500 1.000 37.70204 25 SER E CA 1
ATOM 6289 C C . SER E 5 30 ? -91.94800 47.70800 56.41500 1.000 39.81487 25 SER E C 1
ATOM 6290 O O . SER E 5 30 ? -90.72000 47.68700 56.55900 1.000 37.75158 25 SER E O 1
ATOM 6293 N N . GLY E 5 31 ? -92.56900 48.47700 55.51400 1.000 39.19889 26 GLY E N 1
ATOM 6294 C CA . GLY E 5 31 ? -91.86400 49.39100 54.63500 1.000 35.53546 26 GLY E CA 1
ATOM 6295 C C . GLY E 5 31 ? -91.59400 48.86000 53.24100 1.000 39.48021 26 GLY E C 1
ATOM 6296 O O . GLY E 5 31 ? -91.20400 49.63700 52.36700 1.000 35.99803 26 GLY E O 1
ATOM 6297 N N . PHE E 5 32 ? -91.76800 47.56200 53.01300 1.000 38.48214 27 PHE E N 1
ATOM 6298 C CA . PHE E 5 32 ? -91.57400 46.96000 51.70000 1.000 35.07232 27 PHE E CA 1
ATOM 6299 C C . PHE E 5 32 ? -92.48500 45.74600 51.60100 1.000 34.51541 27 PHE E C 1
ATOM 6300 O O . PHE E 5 32 ? -93.03600 45.28100 52.60200 1.000 31.74477 27 PHE E O 1
ATOM 6308 N N . THR E 5 33 ? -92.63500 45.23000 50.38000 1.000 32.41341 28 THR E N 1
ATOM 6309 C CA . THR E 5 33 ? -93.42300 44.02500 50.12800 1.000 33.34222 28 THR E CA 1
ATOM 6310 C C . THR E 5 33 ? -92.54900 42.78900 50.35500 1.000 34.30303 28 THR E C 1
ATOM 6311 O O . THR E 5 33 ? -91.66100 42.48600 49.55200 1.000 31.86929 28 THR E O 1
ATOM 6315 N N . LEU E 5 34 ? -92.80500 42.07500 51.45100 1.000 34.06742 29 LEU E N 1
ATOM 6316 C CA . LEU E 5 34 ? -91.95200 40.94800 51.83100 1.000 33.05861 29 LEU E CA 1
ATOM 6317 C C . LEU E 5 34 ? -91.93200 39.87500 50.75000 1.000 35.12616 29 LEU E C 1
ATOM 6318 O O . LEU E 5 34 ? -90.87300 39.32000 50.43200 1.000 31.18070 29 LEU E O 1
ATOM 6323 N N . GLY E 5 35 ? -93.09300 39.58200 50.16500 1.000 29.73820 30 GLY E N 1
ATOM 6324 C CA . GLY E 5 35 ? -93.20300 38.56000 49.14300 1.000 34.29717 30 GLY E CA 1
ATOM 6325 C C . GLY E 5 35 ? -92.41400 38.84100 47.88000 1.000 37.21176 30 GLY E C 1
ATOM 6326 O O . GLY E 5 35 ? -92.29800 37.94500 47.04000 1.000 31.42936 30 GLY E O 1
ATOM 6327 N N . SER E 5 36 ? -91.86500 40.04400 47.71400 1.000 32.66373 31 SER E N 1
ATOM 6328 C CA . SER E 5 36 ? -91.10400 40.34400 46.50800 1.000 32.51351 31 SER E CA 1
ATOM 6329 C C . SER E 5 36 ? -89.60300 40.19900 46.70300 1.000 33.53597 31 SER E C 1
ATOM 6330 O O . SER E 5 36 ? -88.84800 40.47500 45.77200 1.000 35.45800 31 SER E O 1
ATOM 6333 N N . ARG E 5 37 ? -89.14500 39.75500 47.87300 1.000 31.12700 32 ARG E N 1
ATOM 6334 C CA . ARG E 5 37 ? -87.72000 39.71100 48.14300 1.000 32.29666 32 ARG E CA 1
ATOM 6335 C C . ARG E 5 37 ? -87.26900 38.32300 48.58200 1.000 36.61608 32 ARG E C 1
ATOM 6336 O O . ARG E 5 37 ? -88.06000 37.50400 49.06700 1.000 31.16655 32 ARG E O 1
ATOM 6344 N N . TYR E 5 38 ? -85.96800 38.08600 48.39500 1.000 30.79347 33 TYR E N 1
ATOM 6345 C CA . TYR E 5 38 ? -85.27900 36.95100 48.99800 1.000 31.65596 33 TYR E CA 1
ATOM 6346 C C . TYR E 5 38 ? -84.96900 37.29300 50.44800 1.000 34.49531 33 TYR E C 1
ATOM 6347 O O . TYR E 5 38 ? -84.40300 38.35000 50.72800 1.000 31.00756 33 TYR E O 1
ATOM 6356 N N . MET E 5 39 ? -85.36700 36.41500 51.37700 1.000 30.14288 34 MET E N 1
ATOM 6357 C CA . MET E 5 39 ? -85.14700 36.67000 52.83000 1.000 29.70822 34 MET E CA 1
ATOM 6358 C C . MET E 5 39 ? -84.40100 35.48300 53.44600 1.000 28.13809 34 MET E C 1
ATOM 6359 O O . MET E 5 39 ? -84.63700 34.35800 52.98500 1.000 29.34602 34 MET E O 1
ATOM 6364 N N . SER E 5 40 ? -83.58100 35.71800 54.47800 1.000 33.27359 35 SER E N 1
ATOM 6365 C CA . SER E 5 40 ? -82.75100 34.63100 55.06600 1.000 33.91974 35 SER E CA 1
ATOM 6366 C C . SER E 5 40 ? -82.88300 34.56400 56.58900 1.000 39.80126 35 SER E C 1
ATOM 6367 O O . SER E 5 40 ? -82.80900 35.62600 57.23000 1.000 48.85391 35 SER E O 1
ATOM 6370 N N . TRP E 5 41 ? -83.05800 33.36200 57.14600 1.000 30.29461 36 TRP E N 1
ATOM 6371 C CA . TRP E 5 41 ? -83.04200 33.20700 58.62500 1.000 32.68763 36 TRP E CA 1
ATOM 6372 C C . TRP E 5 41 ? -81.58700 32.92100 59.00600 1.000 34.00991 36 TRP E C 1
ATOM 6373 O O . TRP E 5 41 ? -80.98100 32.06400 58.33800 1.000 33.70781 36 TRP E O 1
ATOM 6384 N N . VAL E 5 42 ? -81.02500 33.58200 59.96100 1.000 36.39935 37 VAL E N 1
ATOM 6385 C CA . VAL E 5 42 ? -79.61100 33.45900 60.30800 1.000 33.77223 37 VAL E CA 1
ATOM 6386 C C . VAL E 5 42 ? -79.52500 33.31800 61.81400 1.000 34.12090 37 VAL E C 1
ATOM 6387 O O . VAL E 5 42 ? -80.35000 33.87000 62.54400 1.000 36.00069 37 VAL E O 1
ATOM 6391 N N . ARG E 5 43 ? -78.52400 32.58000 62.29000 1.000 34.48187 38 ARG E N 1
ATOM 6392 C CA . ARG E 5 43 ? -78.36400 32.43500 63.72500 1.000 37.04564 38 ARG E CA 1
ATOM 6393 C C . ARG E 5 43 ? -76.92100 32.71600 64.12500 1.000 36.52045 38 ARG E C 1
ATOM 6394 O O . ARG E 5 43 ? -76.00100 32.67900 63.30500 1.000 38.18626 38 ARG E O 1
ATOM 6402 N N . GLN E 5 44 ? -76.74000 33.02900 65.40400 1.000 38.99797 39 GLN E N 1
ATOM 6403 C CA . GLN E 5 44 ? -75.41500 33.30700 65.93900 1.000 43.18254 39 GLN E CA 1
ATOM 6404 C C . GLN E 5 44 ? -75.36600 32.82900 67.37900 1.000 46.45872 39 GLN E C 1
ATOM 6405 O O . GLN E 5 44 ? -76.16600 33.27600 68.20600 1.000 46.14905 39 GLN E O 1
ATOM 6411 N N . ALA E 5 45 ? -74.45800 31.91100 67.66400 1.000 49.14207 40 ALA E N 1
ATOM 6412 C CA . ALA E 5 45 ? -74.16200 31.48900 69.02200 1.000 54.47335 40 ALA E CA 1
ATOM 6413 C C . ALA E 5 45 ? -73.12600 32.42400 69.63600 1.000 58.10265 40 ALA E C 1
ATOM 6414 O O . ALA E 5 45 ? -72.33100 33.03700 68.91500 1.000 59.26429 40 ALA E O 1
ATOM 6416 N N . PRO E 5 46 ? -73.12300 32.57600 70.95700 1.000 61.56373 41 PRO E N 1
ATOM 6417 C CA . PRO E 5 46 ? -72.22000 33.55200 71.58500 1.000 66.12436 41 PRO E CA 1
ATOM 6418 C C . PRO E 5 46 ? -70.77200 33.34000 71.16700 1.000 65.87835 41 PRO E C 1
ATOM 6419 O O . PRO E 5 46 ? -70.24600 32.22500 71.22200 1.000 63.84186 41 PRO E O 1
ATOM 6423 N N . GLY E 5 47 ? -70.13200 34.42700 70.73400 1.000 70.72427 42 GLY E N 1
ATOM 6424 C CA . GLY E 5 47 ? -68.73100 34.40200 70.35200 1.000 70.41761 42 GLY E CA 1
ATOM 6425 C C . GLY E 5 47 ? -68.42100 33.69600 69.05000 1.000 67.34689 42 GLY E C 1
ATOM 6426 O O . GLY E 5 47 ? -67.27000 33.31600 68.82000 1.000 64.96579 42 GLY E O 1
ATOM 6427 N N . GLU E 5 48 ? -69.41100 33.51800 68.18100 1.000 62.46669 43 GLU E N 1
ATOM 6428 C CA . GLU E 5 48 ? -69.23200 32.76300 66.95300 1.000 63.37968 43 GLU E CA 1
ATOM 6429 C C . GLU E 5 48 ? -69.73300 33.57600 65.77100 1.000 55.76964 43 GLU E C 1
ATOM 6430 O O . GLU E 5 48 ? -70.41800 34.58900 65.92600 1.000 56.17143 43 GLU E O 1
ATOM 6436 N N . GLY E 5 49 ? -69.35400 33.13800 64.58100 1.000 55.90516 44 GLY E N 1
ATOM 6437 C CA . GLY E 5 49 ? -69.85200 33.75600 63.37700 1.000 53.72286 44 GLY E CA 1
ATOM 6438 C C . GLY E 5 49 ? -71.30800 33.42100 63.11900 1.000 50.09894 44 GLY E C 1
ATOM 6439 O O . GLY E 5 49 ? -71.94200 32.63600 63.82500 1.000 51.22992 44 GLY E O 1
ATOM 6440 N N . PHE E 5 50 ? -71.85200 34.05500 62.08000 1.000 48.57175 45 PHE E N 1
ATOM 6441 C CA . PHE E 5 50 ? -73.22300 33.81400 61.66400 1.000 41.36378 45 PHE E CA 1
ATOM 6442 C C . PHE E 5 50 ? -73.32900 32.50400 60.89300 1.000 42.75314 45 PHE E C 1
ATOM 6443 O O . PHE E 5 50 ? -72.46400 32.17500 60.07800 1.000 44.21539 45 PHE E O 1
ATOM 6451 N N . GLU E 5 51 ? -74.40800 31.76400 61.13100 1.000 38.18193 46 GLU E N 1
ATOM 6452 C CA . GLU E 5 51 ? -74.70100 30.55800 60.36500 1.000 41.80141 46 GLU E CA 1
ATOM 6453 C C . GLU E 5 51 ? -76.00800 30.75900 59.61200 1.000 38.40916 46 GLU E C 1
ATOM 6454 O O . GLU E 5 51 ? -77.04300 31.03600 60.22900 1.000 36.06679 46 GLU E O 1
ATOM 6460 N N . TRP E 5 52 ? -75.95400 30.63200 58.28200 1.000 38.69307 47 TRP E N 1
ATOM 6461 C CA . TRP E 5 52 ? -77.16900 30.64100 57.47300 1.000 38.75605 47 TRP E CA 1
ATOM 6462 C C . TRP E 5 52 ? -78.05700 29.45800 57.86000 1.000 44.86858 47 TRP E C 1
ATOM 6463 O O . TRP E 5 52 ? -77.60100 28.31500 57.90000 1.000 39.32341 47 TRP E O 1
ATOM 6474 N N . VAL E 5 53 ? -79.31800 29.73900 58.17000 1.000 34.44428 48 VAL E N 1
ATOM 6475 C CA . VAL E 5 53 ? -80.28000 28.69100 58.49600 1.000 37.53180 48 VAL E CA 1
ATOM 6476 C C . VAL E 5 53 ? -81.11200 28.30500 57.28500 1.000 35.06408 48 VAL E C 1
ATOM 6477 O O . VAL E 5 53 ? -81.23500 27.12000 56.96300 1.000 37.36360 48 VAL E O 1
ATOM 6481 N N . SER E 5 54 ? -81.69000 29.28800 56.59800 1.000 38.37301 49 SER E N 1
ATOM 6482 C CA . SER E 5 54 ? -82.61200 29.02700 55.50000 1.000 36.00094 49 SER E CA 1
ATOM 6483 C C . SER E 5 54 ? -82.93100 30.33200 54.78500 1.000 36.13453 49 SER E C 1
ATOM 6484 O O . SER E 5 54 ? -82.77700 31.41700 55.35000 1.000 31.12705 49 SER E O 1
ATOM 6487 N N . SER E 5 55 ? -83.38000 30.20800 53.53500 1.000 30.10441 50 SER E N 1
ATOM 6488 C CA . SER E 5 55 ? -83.85700 31.33300 52.74900 1.000 29.11832 50 SER E CA 1
ATOM 6489 C C . SER E 5 55 ? -85.17800 30.97100 52.08700 1.000 35.23991 50 SER E C 1
ATOM 6490 O O . SER E 5 55 ? -85.53400 29.79900 51.95400 1.000 33.76020 50 SER E O 1
ATOM 6493 N N . ILE E 5 56 ? -85.91600 32.00000 51.68500 1.000 32.40215 51 ILE E N 1
ATOM 6494 C CA . ILE E 5 56 ? -87.14400 31.83400 50.91800 1.000 30.91764 51 ILE E CA 1
ATOM 6495 C C . ILE E 5 56 ? -87.13600 32.84800 49.78100 1.000 34.65272 51 ILE E C 1
ATOM 6496 O O . ILE E 5 56 ? -86.72600 34.00200 49.96100 1.000 32.29921 51 ILE E O 1
ATOM 6501 N N . GLU E 5 57 ? -87.56300 32.40300 48.60700 1.000 29.07642 52 GLU E N 1
ATOM 6502 C CA . GLU E 5 57 ? -87.59800 33.18500 47.38500 1.000 31.70397 52 GLU E CA 1
ATOM 6503 C C . GLU E 5 57 ? -88.90600 33.95900 47.26000 1.000 32.39218 52 GLU E C 1
ATOM 6504 O O . GLU E 5 57 ? -89.91300 33.60400 47.87600 1.000 34.90956 52 GLU E O 1
ATOM 6510 N N . PRO E 5 58 ? -88.93000 35.01000 46.43900 1.000 31.74755 53 PRO E N 1
ATOM 6511 C CA . PRO E 5 58 ? -90.21800 35.65700 46.11900 1.000 34.33684 53 PRO E CA 1
ATOM 6512 C C . PRO E 5 58 ? -91.29100 34.66700 45.69500 1.000 34.35459 53 PRO E C 1
ATOM 6513 O O . PRO E 5 58 ? -92.46800 34.84400 46.02800 1.000 34.32254 53 PRO E O 1
ATOM 6517 N N . SER E 5 59 ? -90.89700 33.60800 44.98500 1.000 37.15120 54 SER E N 1
ATOM 6518 C CA . SER E 5 59 ? -91.82900 32.59400 44.51500 1.000 36.85445 54 SER E CA 1
ATOM 6519 C C . SER E 5 59 ? -92.42200 31.78000 45.65400 1.000 37.32093 54 SER E C 1
ATOM 6520 O O . SER E 5 59 ? -93.44900 31.11900 45.46500 1.000 37.03043 54 SER E O 1
ATOM 6523 N N . GLY E 5 60 ? -91.80900 31.80800 46.82600 1.000 32.21454 55 GLY E N 1
ATOM 6524 C CA . GLY E 5 60 ? -92.23400 30.97000 47.91700 1.000 34.93406 55 GLY E CA 1
ATOM 6525 C C . GLY E 5 60 ? -91.39900 29.72100 48.11200 1.000 33.19685 55 GLY E C 1
ATOM 6526 O O . GLY E 5 60 ? -91.54300 29.06600 49.14000 1.000 29.81973 55 GLY E O 1
ATOM 6527 N N . THR E 5 61 ? -90.52800 29.38000 47.16900 1.000 35.85713 56 THR E N 1
ATOM 6528 C CA . THR E 5 61 ? -89.63500 28.24900 47.36900 1.000 32.93578 56 THR E CA 1
ATOM 6529 C C . THR E 5 61 ? -88.66800 28.53600 48.51400 1.000 35.54758 56 THR E C 1
ATOM 6530 O O . THR E 5 61 ? -87.98900 29.57500 48.52700 1.000 34.59019 56 THR E O 1
ATOM 6534 N N . ALA E 5 62 ? -88.59600 27.61000 49.46900 1.000 33.30597 57 ALA E N 1
ATOM 6535 C CA . ALA E 5 62 ? -87.65200 27.68400 50.57900 1.000 33.71259 57 ALA E CA 1
ATOM 6536 C C . ALA E 5 62 ? -86.44000 26.78200 50.34100 1.000 39.00494 57 ALA E C 1
ATOM 6537 O O . ALA E 5 62 ? -86.54400 25.72700 49.72000 1.000 34.28544 57 ALA E O 1
ATOM 6539 N N . TRP E 5 63 ? -85.28400 27.20400 50.84400 1.000 33.57076 58 TRP E N 1
ATOM 6540 C CA . TRP E 5 63 ? -84.05500 26.42600 50.75900 1.000 40.20761 58 TRP E CA 1
ATOM 6541 C C . TRP E 5 63 ? -83.44500 26.33600 52.14600 1.000 39.06173 58 TRP E C 1
ATOM 6542 O O . TRP E 5 63 ? -83.41300 27.32500 52.87900 1.000 35.85741 58 TRP E O 1
ATOM 6553 N N . ASP E 5 64 ? -82.95000 25.15900 52.49600 1.000 36.32068 59 ASP E N 1
ATOM 6554 C CA . ASP E 5 64 ? -82.52700 24.86500 53.85600 1.000 41.16186 59 ASP E CA 1
ATOM 6555 C C . ASP E 5 64 ? -81.01200 24.84200 53.96400 1.000 44.43099 59 ASP E C 1
ATOM 6556 O O . ASP E 5 64 ? -80.32800 24.25400 53.12200 1.000 44.21001 59 ASP E O 1
ATOM 6561 N N . GLY E 5 65 ? -80.49200 25.47900 55.00500 1.000 35.26149 60 GLY E N 1
ATOM 6562 C CA . GLY E 5 65 ? -79.14800 25.18000 55.43300 1.000 38.09544 60 GLY E CA 1
ATOM 6563 C C . GLY E 5 65 ? -79.13500 23.87800 56.21800 1.000 44.57987 60 GLY E C 1
ATOM 6564 O O . GLY E 5 65 ? -80.17400 23.28400 56.51100 1.000 40.50488 60 GLY E O 1
ATOM 6565 N N . ASP E 5 66 ? -77.92900 23.45500 56.58600 1.000 45.07277 61 ASP E N 1
ATOM 6566 C CA . ASP E 5 66 ? -77.76100 22.16900 57.25000 1.000 46.90166 61 ASP E CA 1
ATOM 6567 C C . ASP E 5 66 ? -78.61000 22.06600 58.51200 1.000 48.02297 61 ASP E C 1
ATOM 6568 O O . ASP E 5 66 ? -79.20000 21.01700 58.78400 1.000 48.54189 61 ASP E O 1
ATOM 6573 N N . SER E 5 67 ? -78.68800 23.14400 59.29900 1.000 43.85845 62 SER E N 1
ATOM 6574 C CA . SER E 5 67 ? -79.43800 23.06700 60.54700 1.000 44.78724 62 SER E CA 1
ATOM 6575 C C . SER E 5 67 ? -80.94000 22.94900 60.31800 1.000 45.13543 62 SER E C 1
ATOM 6576 O O . SER E 5 67 ? -81.64400 22.44400 61.19700 1.000 48.66546 62 SER E O 1
ATOM 6579 N N . ALA E 5 68 ? -81.45000 23.41100 59.17100 1.000 42.85935 63 ALA E N 1
ATOM 6580 C CA . ALA E 5 68 ? -82.88200 23.36600 58.90300 1.000 42.12491 63 ALA E CA 1
ATOM 6581 C C . ALA E 5 68 ? -83.33200 22.05400 58.27900 1.000 41.34975 63 ALA E C 1
ATOM 6582 O O . ALA E 5 68 ? -84.50400 21.68300 58.42600 1.000 38.49402 63 ALA E O 1
ATOM 6584 N N . LYS E 5 69 ? -82.42800 21.34000 57.60900 1.000 44.97847 64 LYS E N 1
ATOM 6585 C CA . LYS E 5 69 ? -82.82800 20.22900 56.76000 1.000 44.48906 64 LYS E CA 1
ATOM 6586 C C . LYS E 5 69 ? -83.53600 19.14400 57.55700 1.000 45.50868 64 LYS E C 1
ATOM 6587 O O . LYS E 5 69 ? -83.01300 18.63400 58.55700 1.000 40.31274 64 LYS E O 1
ATOM 6593 N N . GLY E 5 70 ? -84.72900 18.78600 57.09400 1.000 40.67106 65 GLY E N 1
ATOM 6594 C CA . GLY E 5 70 ? -85.55200 17.80900 57.76800 1.000 43.23946 65 GLY E CA 1
ATOM 6595 C C . GLY E 5 70 ? -86.12200 18.24400 59.09600 1.000 44.39631 65 GLY E C 1
ATOM 6596 O O . GLY E 5 70 ? -86.77300 17.43400 59.75900 1.000 51.29419 65 GLY E O 1
ATOM 6597 N N . ARG E 5 71 ? -85.91800 19.48400 59.49900 1.000 37.14898 66 ARG E N 1
ATOM 6598 C CA . ARG E 5 71 ? -86.38100 19.92400 60.81600 1.000 37.45734 66 ARG E CA 1
ATOM 6599 C C . ARG E 5 71 ? -87.11800 21.25900 60.81400 1.000 38.85603 66 ARG E C 1
ATOM 6600 O O . ARG E 5 71 ? -88.08900 21.42100 61.56400 1.000 38.47643 66 ARG E O 1
ATOM 6608 N N . PHE E 5 72 ? -86.66400 22.23500 60.02900 1.000 38.13152 67 PHE E N 1
ATOM 6609 C CA . PHE E 5 72 ? -87.21500 23.58700 60.07100 1.000 37.51550 67 PHE E CA 1
ATOM 6610 C C . PHE E 5 72 ? -87.93600 23.89800 58.76400 1.000 37.01383 67 PHE E C 1
ATOM 6611 O O . PHE E 5 72 ? -87.38000 23.69900 57.68100 1.000 39.48277 67 PHE E O 1
ATOM 6619 N N . THR E 5 73 ? -89.15500 24.41100 58.86700 1.000 34.64842 68 THR E N 1
ATOM 6620 C CA . THR E 5 73 ? -89.93900 24.82900 57.70800 1.000 36.66574 68 THR E CA 1
ATOM 6621 C C . THR E 5 73 ? -89.98800 26.35000 57.65600 1.000 33.37366 68 THR E C 1
ATOM 6622 O O . THR E 5 73 ? -90.46900 26.99500 58.59800 1.000 32.32247 68 THR E O 1
ATOM 6626 N N . THR E 5 74 ? -89.49100 26.91100 56.56000 1.000 33.20511 69 THR E N 1
ATOM 6627 C CA . THR E 5 74 ? -89.53300 28.34800 56.30500 1.000 31.26883 69 THR E CA 1
ATOM 6628 C C . THR E 5 74 ? -90.74700 28.65600 55.44100 1.000 33.46968 69 THR E C 1
ATOM 6629 O O . THR E 5 74 ? -90.96600 27.98400 54.42700 1.000 34.11984 69 THR E O 1
ATOM 6633 N N . SER E 5 75 ? -91.53700 29.65800 55.83600 1.000 27.17111 70 SER E N 1
ATOM 6634 C CA . SER E 5 75 ? -92.75100 30.00000 55.10000 1.000 32.08531 70 SER E CA 1
ATOM 6635 C C . SER E 5 75 ? -93.04000 31.49300 55.25900 1.000 32.36916 70 SER E C 1
ATOM 6636 O O . SER E 5 75 ? -92.34900 32.21400 55.98900 1.000 31.51484 70 SER E O 1
ATOM 6639 N N . ARG E 5 76 ? -94.07800 31.95700 54.56900 1.000 34.03681 71 ARG E N 1
ATOM 6640 C CA . ARG E 5 76 ? -94.36300 33.39100 54.50000 1.000 28.67588 71 ARG E CA 1
ATOM 6641 C C . ARG E 5 76 ? -95.84400 33.62200 54.28600 1.000 32.61035 71 ARG E C 1
ATOM 6642 O O . ARG E 5 76 ? -96.47900 32.93900 53.47700 1.000 32.58553 71 ARG E O 1
ATOM 6650 N N . ASP E 5 77 ? -96.38300 34.60300 54.99800 1.000 34.07629 72 ASP E N 1
ATOM 6651 C CA . ASP E 5 77 ? -97.74600 35.06200 54.79100 1.000 30.60897 72 ASP E CA 1
ATOM 6652 C C . ASP E 5 77 ? -97.63900 36.38900 54.04600 1.000 36.30209 72 ASP E C 1
ATOM 6653 O O . ASP E 5 77 ? -97.29800 37.41500 54.64000 1.000 34.53843 72 ASP E O 1
ATOM 6658 N N . ASP E 5 78 ? -97.92000 36.36000 52.73600 1.000 29.96779 73 ASP E N 1
ATOM 6659 C CA . ASP E 5 78 ? -97.74000 37.54000 51.90500 1.000 30.14463 73 ASP E CA 1
ATOM 6660 C C . ASP E 5 78 ? -98.60900 38.68800 52.39800 1.000 34.55145 73 ASP E C 1
ATOM 6661 O O . ASP E 5 78 ? -98.13100 39.81900 52.56300 1.000 33.60254 73 ASP E O 1
ATOM 6666 N N . ALA E 5 79 ? -99.89700 38.41000 52.63400 1.000 29.58847 74 ALA E N 1
ATOM 6667 C CA . ALA E 5 79 ? -100.83000 39.46900 52.99300 1.000 39.48066 74 ALA E CA 1
ATOM 6668 C C . ALA E 5 79 ? -100.49800 40.07300 54.34900 1.000 34.61963 74 ALA E C 1
ATOM 6669 O O . ALA E 5 79 ? -100.80000 41.24700 54.59700 1.000 37.18110 74 ALA E O 1
ATOM 6671 N N . LYS E 5 80 ? -99.91000 39.29500 55.24700 1.000 31.95524 75 LYS E N 1
ATOM 6672 C CA . LYS E 5 80 ? -99.52300 39.83900 56.54100 1.000 37.44623 75 LYS E CA 1
ATOM 6673 C C . LYS E 5 80 ? -98.07800 40.31800 56.56400 1.000 32.01090 75 LYS E C 1
ATOM 6674 O O . LYS E 5 80 ? -97.61500 40.76500 57.61500 1.000 32.32142 75 LYS E O 1
ATOM 6680 N N . ASN E 5 81 ? -97.35700 40.21700 55.44100 1.000 32.60680 76 ASN E N 1
ATOM 6681 C CA . ASN E 5 81 ? -95.97900 40.69300 55.35600 1.000 30.43358 76 ASN E CA 1
ATOM 6682 C C . ASN E 5 81 ? -95.11800 40.07800 56.46500 1.000 35.28303 76 ASN E C 1
ATOM 6683 O O . ASN E 5 81 ? -94.33000 40.76100 57.12000 1.000 32.33953 76 ASN E O 1
ATOM 6688 N N . THR E 5 82 ? -95.26800 38.76400 56.68600 1.000 31.73297 77 THR E N 1
ATOM 6689 C CA . THR E 5 82 ? -94.63300 38.09800 57.81300 1.000 29.58535 77 THR E CA 1
ATOM 6690 C C . THR E 5 82 ? -93.93800 36.82100 57.35100 1.000 34.56988 77 THR E C 1
ATOM 6691 O O . THR E 5 82 ? -94.49000 36.04900 56.55500 1.000 34.48098 77 THR E O 1
ATOM 6695 N N . LEU E 5 83 ? -92.72200 36.60900 57.84500 1.000 28.71547 78 LEU E N 1
ATOM 6696 C CA . LEU E 5 83 ? -91.94900 35.40800 57.56400 1.000 30.32718 78 LEU E CA 1
ATOM 6697 C C . LEU E 5 83 ? -91.97600 34.48900 58.77800 1.000 34.01528 78 LEU E C 1
ATOM 6698 O O . LEU E 5 83 ? -92.15500 34.93900 59.91000 1.000 36.23089 78 LEU E O 1
ATOM 6703 N N . TYR E 5 84 ? -91.78000 33.18800 58.53800 1.000 29.33983 79 TYR E N 1
ATOM 6704 C CA . TYR E 5 84 ? -91.90000 32.20500 59.60600 1.000 32.59454 79 TYR E CA 1
ATOM 6705 C C . TYR E 5 84 ? -90.77400 31.18900 59.52600 1.000 29.34787 79 TYR E C 1
ATOM 6706 O O . TYR E 5 84 ? -90.25500 30.88600 58.45000 1.000 29.44536 79 TYR E O 1
ATOM 6715 N N . LEU E 5 85 ? -90.39400 30.67300 60.68700 1.000 31.61651 80 LEU E N 1
ATOM 6716 C CA . LEU E 5 85 ? -89.47100 29.54000 60.77700 1.000 34.04998 80 LEU E CA 1
ATOM 6717 C C . LEU E 5 85 ? -90.04600 28.58800 61.82000 1.000 30.96388 80 LEU E C 1
ATOM 6718 O O . LEU E 5 85 ? -89.94000 28.84300 63.02200 1.000 32.09296 80 LEU E O 1
ATOM 6723 N N . GLN E 5 86 ? -90.68800 27.52500 61.35200 1.000 33.44426 81 GLN E N 1
ATOM 6724 C CA . GLN E 5 86 ? -91.19000 26.48900 62.24000 1.000 35.27731 81 GLN E CA 1
ATOM 6725 C C . GLN E 5 86 ? -90.04100 25.53400 62.55700 1.000 38.33809 81 GLN E C 1
ATOM 6726 O O . GLN E 5 86 ? -89.50100 24.87800 61.65900 1.000 35.71397 81 GLN E O 1
ATOM 6732 N N . MET E 5 87 ? -89.64800 25.47700 63.82100 1.000 33.56206 82 MET E N 1
ATOM 6733 C CA . MET E 5 87 ? -88.54600 24.62500 64.23500 1.000 38.42480 82 MET E CA 1
ATOM 6734 C C . MET E 5 87 ? -89.09100 23.39700 64.95000 1.000 35.86903 82 MET E C 1
ATOM 6735 O O . MET E 5 87 ? -90.13800 23.44200 65.59700 1.000 39.67084 82 MET E O 1
ATOM 6740 N N . SER E 5 88 ? -88.37700 22.29000 64.80500 1.000 36.37359 83 SER E N 1
ATOM 6741 C CA . SER E 5 88 ? -88.78700 21.05300 65.44000 1.000 35.67275 83 SER E CA 1
ATOM 6742 C C . SER E 5 88 ? -87.53100 20.26800 65.78200 1.000 37.27537 83 SER E C 1
ATOM 6743 O O . SER E 5 88 ? -86.44700 20.54000 65.25700 1.000 40.43430 83 SER E O 1
ATOM 6746 N N . ASN E 5 89 ? -87.68600 19.31300 66.69800 1.000 37.16375 84 ASN E N 1
ATOM 6747 C CA . ASN E 5 89 ? -86.58900 18.47700 67.17500 1.000 37.42456 84 ASN E CA 1
ATOM 6748 C C . ASN E 5 89 ? -85.35300 19.30900 67.51700 1.000 43.44468 84 ASN E C 1
ATOM 6749 O O . ASN E 5 89 ? -84.22700 18.98300 67.13400 1.000 40.68700 84 ASN E O 1
ATOM 6754 N N . LEU E 5 90 ? -85.57400 20.40000 68.24700 1.000 40.10322 85 LEU E N 1
ATOM 6755 C CA . LEU E 5 90 ? -84.48400 21.28700 68.62700 1.000 38.00003 85 LEU E CA 1
ATOM 6756 C C . LEU E 5 90 ? -83.49800 20.57600 69.54700 1.000 45.71369 85 LEU E C 1
ATOM 6757 O O . LEU E 5 90 ? -83.87100 19.70500 70.33600 1.000 41.86905 85 LEU E O 1
ATOM 6762 N N . GLN E 5 91 ? -82.23100 20.96800 69.44400 1.000 44.41675 86 GLN E N 1
ATOM 6763 C CA . GLN E 5 91 ? -81.13600 20.35500 70.18200 1.000 47.68013 86 GLN E CA 1
ATOM 6764 C C . GLN E 5 91 ? -80.22800 21.45100 70.72500 1.000 50.41602 86 GLN E C 1
ATOM 6765 O O . GLN E 5 91 ? -80.21000 22.56600 70.19700 1.000 48.06678 86 GLN E O 1
ATOM 6771 N N . PRO E 5 92 ? -79.48400 21.16300 71.80100 1.000 49.54638 87 PRO E N 1
ATOM 6772 C CA . PRO E 5 92 ? -78.66800 22.21300 72.44100 1.000 46.48788 87 PRO E CA 1
ATOM 6773 C C . PRO E 5 92 ? -77.81200 23.01400 71.47700 1.000 51.02241 87 PRO E C 1
ATOM 6774 O O . PRO E 5 92 ? -77.63000 24.22200 71.67500 1.000 52.28051 87 PRO E O 1
ATOM 6778 N N . GLU E 5 93 ? -77.27800 22.37500 70.43500 1.000 51.84102 88 GLU E N 1
ATOM 6779 C CA . GLU E 5 93 ? -76.44700 23.08000 69.46900 1.000 50.12047 88 GLU E CA 1
ATOM 6780 C C . GLU E 5 93 ? -77.23300 24.07800 68.62900 1.000 51.33584 88 GLU E C 1
ATOM 6781 O O . GLU E 5 93 ? -76.61800 24.83100 67.86900 1.000 48.08680 88 GLU E O 1
ATOM 6787 N N . ASP E 5 94 ? -78.56100 24.10200 68.73700 1.000 44.45104 89 ASP E N 1
ATOM 6788 C CA . ASP E 5 94 ? -79.36300 25.09400 68.03800 1.000 44.96884 89 ASP E CA 1
ATOM 6789 C C . ASP E 5 94 ? -79.45900 26.40300 68.80900 1.000 46.89255 89 ASP E C 1
ATOM 6790 O O . ASP E 5 94 ? -80.03200 27.36700 68.29900 1.000 42.03568 89 ASP E O 1
ATOM 6795 N N . THR E 5 95 ? -78.91200 26.45700 70.01600 1.000 49.96111 90 THR E N 1
ATOM 6796 C CA . THR E 5 95 ? -79.02000 27.64700 70.84400 1.000 41.98973 90 THR E CA 1
ATOM 6797 C C . THR E 5 95 ? -78.30500 28.82400 70.19500 1.000 48.12805 90 THR E C 1
ATOM 6798 O O . THR E 5 95 ? -77.26100 28.66400 69.55900 1.000 44.15269 90 THR E O 1
ATOM 6802 N N . GLY E 5 96 ? -78.87300 30.00600 70.35400 1.000 45.08834 91 GLY E N 1
ATOM 6803 C CA . GLY E 5 96 ? -78.29400 31.20400 69.77600 1.000 46.30953 91 GLY E CA 1
ATOM 6804 C C . GLY E 5 96 ? -79.36900 32.23900 69.52000 1.000 45.80237 91 GLY E C 1
ATOM 6805 O O . GLY E 5 96 ? -80.54700 32.03300 69.80700 1.000 43.37550 91 GLY E O 1
ATOM 6806 N N . VAL E 5 97 ? -78.92500 33.38600 68.98100 1.000 45.39635 92 VAL E N 1
ATOM 6807 C CA . VAL E 5 97 ? -79.84000 34.42900 68.53600 1.000 39.12755 92 VAL E CA 1
ATOM 6808 C C . VAL E 5 97 ? -80.16600 34.18000 67.07400 1.000 38.77454 92 VAL E C 1
ATOM 6809 O O . VAL E 5 97 ? -79.28100 33.87200 66.26200 1.000 39.32047 92 VAL E O 1
ATOM 6813 N N . TYR E 5 98 ? -81.44500 34.30100 66.74000 1.000 37.06688 93 TYR E N 1
ATOM 6814 C CA . TYR E 5 98 ? -81.94500 34.03200 65.40200 1.000 37.71004 93 TYR E CA 1
ATOM 6815 C C . TYR E 5 98 ? -82.44600 35.32600 64.78700 1.000 35.11812 93 TYR E C 1
ATOM 6816 O O . TYR E 5 98 ? -83.25400 36.03600 65.39500 1.000 38.28607 93 TYR E O 1
ATOM 6825 N N . TYR E 5 99 ? -81.95600 35.63200 63.59300 1.000 39.42195 94 TYR E N 1
ATOM 6826 C CA . TYR E 5 99 ? -82.28500 36.86300 62.89700 1.000 31.98086 94 TYR E CA 1
ATOM 6827 C C . TYR E 5 99 ? -83.02100 36.55100 61.61000 1.000 35.23043 94 TYR E C 1
ATOM 6828 O O . TYR E 5 99 ? -82.77500 35.52600 60.96100 1.000 36.53980 94 TYR E O 1
ATOM 6837 N N . CYS E 5 100 ? -83.93200 37.44300 61.25300 1.000 33.31961 95 CYS E N 1
ATOM 6838 C CA . CYS E 5 100 ? -84.42700 37.52200 59.89500 1.000 32.71508 95 CYS E CA 1
ATOM 6839 C C . CYS E 5 100 ? -83.60900 38.59400 59.19700 1.000 34.09319 95 CYS E C 1
ATOM 6840 O O . CYS E 5 100 ? -83.43100 39.68100 59.74200 1.000 33.51201 95 CYS E O 1
ATOM 6843 N N . ALA E 5 101 ? -83.07700 38.27100 58.02500 1.000 35.55160 96 ALA E N 1
ATOM 6844 C CA . ALA E 5 101 ? -82.20500 39.18200 57.30200 1.000 35.76582 96 ALA E CA 1
ATOM 6845 C C . ALA E 5 101 ? -82.59900 39.16400 55.83600 1.000 38.53450 96 ALA E C 1
ATOM 6846 O O . ALA E 5 101 ? -83.00700 38.12900 55.30200 1.000 30.73949 96 ALA E O 1
ATOM 6848 N N . THR E 5 102 ? -82.48400 40.32200 55.18800 1.000 36.05016 97 THR E N 1
ATOM 6849 C CA . THR E 5 102 ? -82.73100 40.36700 53.75700 1.000 32.97818 97 THR E CA 1
ATOM 6850 C C . THR E 5 102 ? -81.63000 39.61700 53.00700 1.000 35.62540 97 THR E C 1
ATOM 6851 O O . THR E 5 102 ? -80.52000 39.42900 53.50600 1.000 32.72856 97 THR E O 1
ATOM 6855 N N . GLY E 5 103 ? -81.96000 39.18900 51.79400 1.000 30.19758 98 GLY E N 1
ATOM 6856 C CA . GLY E 5 103 ? -81.01600 38.55600 50.89800 1.000 30.46830 98 GLY E CA 1
ATOM 6857 C C . GLY E 5 103 ? -81.13100 37.03900 50.92200 1.000 29.24212 98 GLY E C 1
ATOM 6858 O O . GLY E 5 103 ? -81.81300 36.43900 51.75800 1.000 29.20333 98 GLY E O 1
ATOM 6859 N N . TYR E 5 104 ? -80.44900 36.41500 49.96800 1.000 29.00797 99 TYR E N 1
ATOM 6860 C CA . TYR E 5 104 ? -80.40100 34.95800 49.86100 1.000 29.83530 99 TYR E CA 1
ATOM 6861 C C . TYR E 5 104 ? -79.10100 34.42600 50.45700 1.000 31.03573 99 TYR E C 1
ATOM 6862 O O . TYR E 5 104 ? -78.02100 34.95600 50.17300 1.000 29.95575 99 TYR E O 1
ATOM 6871 N N . ARG E 5 105 ? -79.21000 33.36500 51.26700 1.000 33.36697 100 ARG E N 1
ATOM 6872 C CA . ARG E 5 105 ? -78.06400 32.74500 51.94400 1.000 31.74394 100 ARG E CA 1
ATOM 6873 C C . ARG E 5 105 ? -77.26000 33.75600 52.76500 1.000 36.50948 100 ARG E C 1
ATOM 6874 O O . ARG E 5 105 ? -76.03800 33.64300 52.89000 1.000 35.25453 100 ARG E O 1
ATOM 6882 N N . THR E 5 106 ? -77.93100 34.74200 53.34100 1.000 35.13386 101 THR E N 1
ATOM 6883 C CA . THR E 5 106 ? -77.23500 35.75600 54.12000 1.000 35.68682 101 THR E CA 1
ATOM 6884 C C . THR E 5 106 ? -76.54400 35.13000 55.33100 1.000 35.63571 101 THR E C 1
ATOM 6885 O O . THR E 5 106 ? -77.14700 34.34800 56.06400 1.000 36.74128 101 THR E O 1
ATOM 6889 N N . ASP E 5 107 ? -75.26000 35.47300 55.53200 1.000 32.94876 102 ASP E N 1
ATOM 6890 C CA . ASP E 5 107 ? -74.56300 35.07700 56.75300 1.000 39.69143 102 ASP E CA 1
ATOM 6891 C C . ASP E 5 107 ? -73.49400 36.08800 57.16600 1.000 38.34583 102 ASP E C 1
ATOM 6892 O O . ASP E 5 107 ? -72.58200 35.73400 57.92100 1.000 38.61090 102 ASP E O 1
ATOM 6897 N N . THR E 5 108 ? -73.56700 37.32500 56.68200 1.000 41.80889 103 THR E N 1
ATOM 6898 C CA . THR E 5 108 ? -72.69700 38.40200 57.13900 1.000 39.78749 103 THR E CA 1
ATOM 6899 C C . THR E 5 108 ? -73.46100 39.71000 57.00000 1.000 39.50543 103 THR E C 1
ATOM 6900 O O . THR E 5 108 ? -74.37200 39.82300 56.17800 1.000 38.55294 103 THR E O 1
ATOM 6904 N N . ARG E 5 109 ? -73.08700 40.70300 57.80400 1.000 37.77767 104 ARG E N 1
ATOM 6905 C CA . ARG E 5 109 ? -73.72900 42.01100 57.70200 1.000 41.14532 104 ARG E CA 1
ATOM 6906 C C . ARG E 5 109 ? -73.14400 42.74200 56.49900 1.000 38.50136 104 ARG E C 1
ATOM 6907 O O . ARG E 5 109 ? -71.94000 43.00100 56.44700 1.000 41.92271 104 ARG E O 1
ATOM 6915 N N . ILE E 5 110 ? -73.99400 43.05100 55.53000 1.000 37.73109 105 ILE E N 1
ATOM 6916 C CA . ILE E 5 110 ? -73.58100 43.58300 54.23700 1.000 37.67734 105 ILE E CA 1
ATOM 6917 C C . ILE E 5 110 ? -74.24500 44.94000 54.07100 1.000 46.92391 105 ILE E C 1
ATOM 6918 O O . ILE E 5 110 ? -75.45100 45.06100 54.30000 1.000 42.10623 105 ILE E O 1
ATOM 6923 N N . PRO E 5 111 ? -73.51100 45.98800 53.68400 1.000 40.01909 106 PRO E N 1
ATOM 6924 C CA . PRO E 5 111 ? -74.15000 47.28700 53.46200 1.000 39.36579 106 PRO E CA 1
ATOM 6925 C C . PRO E 5 111 ? -75.35800 47.13500 52.55600 1.000 41.00916 106 PRO E C 1
ATOM 6926 O O . PRO E 5 111 ? -75.32100 46.41200 51.55600 1.000 42.65439 106 PRO E O 1
ATOM 6930 N N . GLY E 5 112 ? -76.44800 47.80100 52.93400 1.000 41.50685 107 GLY E N 1
ATOM 6931 C CA . GLY E 5 112 ? -77.69900 47.69200 52.21400 1.000 42.58644 107 GLY E CA 1
ATOM 6932 C C . GLY E 5 112 ? -78.58700 46.54500 52.65100 1.000 45.46231 107 GLY E C 1
ATOM 6933 O O . GLY E 5 112 ? -79.76000 46.51400 52.26500 1.000 47.95435 107 GLY E O 1
ATOM 6934 N N . GLY E 5 113 ? -78.06500 45.59500 53.42600 1.000 39.68143 108 GLY E N 1
ATOM 6935 C CA . GLY E 5 113 ? -78.88600 44.54300 53.99900 1.000 38.49251 108 GLY E CA 1
ATOM 6936 C C . GLY E 5 113 ? -79.53500 45.00100 55.29600 1.000 43.36009 108 GLY E C 1
ATOM 6937 O O . GLY E 5 113 ? -78.96300 45.77800 56.05500 1.000 45.29729 108 GLY E O 1
ATOM 6938 N N . SER E 5 114 ? -80.75700 44.53100 55.53800 1.000 35.67375 109 SER E N 1
ATOM 6939 C CA . SER E 5 114 ? -81.46700 44.86800 56.76300 1.000 35.13653 109 SER E CA 1
ATOM 6940 C C . SER E 5 114 ? -81.67000 43.63000 57.62400 1.000 41.46821 109 SER E C 1
ATOM 6941 O O . SER E 5 114 ? -81.89600 42.52800 57.11900 1.000 42.86824 109 SER E O 1
ATOM 6944 N N . TRP E 5 115 ? -81.60000 43.83800 58.93500 1.000 42.39512 110 TRP E N 1
ATOM 6945 C CA . TRP E 5 115 ? -81.72900 42.78200 59.91900 1.000 40.92385 110 TRP E CA 1
ATOM 6946 C C . TRP E 5 115 ? -82.78300 43.16900 60.93900 1.000 38.58721 110 TRP E C 1
ATOM 6947 O O . TRP E 5 115 ? -82.95500 44.34900 61.25000 1.000 38.37407 110 TRP E O 1
ATOM 6958 N N . GLY E 5 116 ? -83.47800 42.16000 61.46500 1.000 36.30291 111 GLY E N 1
ATOM 6959 C CA . GLY E 5 116 ? -84.24800 42.33500 62.67200 1.000 35.38392 111 GLY E CA 1
ATOM 6960 C C . GLY E 5 116 ? -83.33700 42.39500 63.88500 1.000 46.63797 111 GLY E C 1
ATOM 6961 O O . GLY E 5 116 ? -82.11300 42.29500 63.80400 1.000 37.74635 111 GLY E O 1
ATOM 6962 N N . GLN E 5 117 ? -83.95500 42.56700 65.04100 1.000 45.18099 112 GLN E N 1
ATOM 6963 C CA . GLN E 5 117 ? -83.19800 42.67600 66.27700 1.000 42.95916 112 GLN E CA 1
ATOM 6964 C C . GLN E 5 117 ? -82.81300 41.31700 66.84700 1.000 42.19712 112 GLN E C 1
ATOM 6965 O O . GLN E 5 117 ? -82.03700 41.26100 67.80600 1.000 39.03937 112 GLN E O 1
ATOM 6971 N N . GLY E 5 118 ? -83.33100 40.23200 66.28700 1.000 41.33342 113 GLY E N 1
ATOM 6972 C CA . GLY E 5 118 ? -83.03100 38.90200 66.77400 1.000 41.81956 113 GLY E CA 1
ATOM 6973 C C . GLY E 5 118 ? -83.99300 38.43900 67.85600 1.000 40.58198 113 GLY E C 1
ATOM 6974 O O . GLY E 5 118 ? -84.66000 39.22500 68.52500 1.000 42.00826 113 GLY E O 1
ATOM 6975 N N . THR E 5 119 ? -84.08700 37.12100 67.99900 1.000 41.96823 114 THR E N 1
ATOM 6976 C CA . THR E 5 119 ? -84.87400 36.51900 69.06700 1.000 37.99121 114 THR E CA 1
ATOM 6977 C C . THR E 5 119 ? -84.10100 35.31600 69.58700 1.000 40.53617 114 THR E C 1
ATOM 6978 O O . THR E 5 119 ? -83.51800 34.56200 68.80600 1.000 35.10878 114 THR E O 1
ATOM 6982 N N . GLN E 5 120 ? -84.06200 35.17300 70.90800 1.000 40.85472 115 GLN E N 1
ATOM 6983 C CA . GLN E 5 120 ? -83.21000 34.18300 71.55200 1.000 38.26427 115 GLN E CA 1
ATOM 6984 C C . GLN E 5 120 ? -83.85300 32.79900 71.52700 1.000 46.46763 115 GLN E C 1
ATOM 6985 O O . GLN E 5 120 ? -85.02200 32.63700 71.89900 1.000 39.82168 115 GLN E O 1
ATOM 6991 N N . VAL E 5 121 ? -83.07700 31.79900 71.11400 1.000 42.32455 116 VAL E N 1
ATOM 6992 C CA . VAL E 5 121 ? -83.49700 30.40100 71.12500 1.000 41.61111 116 VAL E CA 1
ATOM 6993 C C . VAL E 5 121 ? -82.53600 29.64100 72.02200 1.000 46.04106 116 VAL E C 1
ATOM 6994 O O . VAL E 5 121 ? -81.32900 29.60100 71.75500 1.000 48.80363 116 VAL E O 1
ATOM 6998 N N . THR E 5 122 ? -83.05600 29.05400 73.09200 1.000 40.08407 117 THR E N 1
ATOM 6999 C CA . THR E 5 122 ? -82.23300 28.29400 74.02000 1.000 42.43074 117 THR E CA 1
ATOM 7000 C C . THR E 5 122 ? -82.81500 26.89700 74.18200 1.000 51.81133 117 THR E C 1
ATOM 7001 O O . THR E 5 122 ? -83.99900 26.74300 74.51300 1.000 44.21352 117 THR E O 1
ATOM 7005 N N . VAL E 5 123 ? -81.97700 25.88900 73.95200 1.000 51.79221 118 VAL E N 1
ATOM 7006 C CA . VAL E 5 123 ? -82.36200 24.48600 74.03000 1.000 46.92496 118 VAL E CA 1
ATOM 7007 C C . VAL E 5 123 ? -81.52100 23.84200 75.12000 1.000 49.75208 118 VAL E C 1
ATOM 7008 O O . VAL E 5 123 ? -80.30900 23.65100 74.94900 1.000 48.42415 118 VAL E O 1
ATOM 7012 N N . SER E 5 124 ? -82.15700 23.51500 76.24300 1.000 46.08669 119 SER E N 1
ATOM 7013 C CA . SER E 5 124 ? -81.45200 22.96800 77.38800 1.000 55.11822 119 SER E CA 1
ATOM 7014 C C . SER E 5 124 ? -82.38300 22.03200 78.15000 1.000 56.98755 119 SER E C 1
ATOM 7015 O O . SER E 5 124 ? -83.60300 22.20600 78.14300 1.000 60.80048 119 SER E O 1
ATOM 7018 N N . SER E 5 125 ? -81.79400 21.03700 78.80400 1.000 64.29608 120 SER E N 1
ATOM 7019 C CA . SER E 5 125 ? -82.56800 20.06800 79.57700 1.000 69.44100 120 SER E CA 1
ATOM 7020 C C . SER E 5 125 ? -82.46800 20.35500 81.07300 1.000 69.60325 120 SER E C 1
ATOM 7021 O O . SER E 5 125 ? -81.65200 21.17100 81.50400 1.000 72.71285 120 SER E O 1
ATOM 7024 N N . SER F 6 5 ? -58.69700 50.52600 39.72800 1.000 81.37417 0 SER F N 1
ATOM 7025 C CA . SER F 6 5 ? -59.42400 49.61600 40.60800 1.000 87.91960 0 SER F CA 1
ATOM 7026 C C . SER F 6 5 ? -60.74200 50.23500 41.07400 1.000 93.10104 0 SER F C 1
ATOM 7027 O O . SER F 6 5 ? -61.82100 49.77200 40.69300 1.000 89.37066 0 SER F O 1
ATOM 7030 N N . GLN F 6 6 ? -60.66100 51.28200 41.89500 1.000 90.42415 1 GLN F N 1
ATOM 7031 C CA . GLN F 6 6 ? -61.87000 51.91700 42.40100 1.000 89.93319 1 GLN F CA 1
ATOM 7032 C C . GLN F 6 6 ? -62.46200 52.85400 41.35700 1.000 78.44486 1 GLN F C 1
ATOM 7033 O O . GLN F 6 6 ? -61.73900 53.54200 40.63100 1.000 72.55416 1 GLN F O 1
ATOM 7039 N N . LEU F 6 7 ? -63.78800 52.86600 41.29000 1.000 66.19007 2 LEU F N 1
ATOM 7040 C CA . LEU F 6 7 ? -64.50400 53.66300 40.30500 1.000 66.00554 2 LEU F CA 1
ATOM 7041 C C . LEU F 6 7 ? -64.40000 55.14400 40.65400 1.000 60.89434 2 LEU F C 1
ATOM 7042 O O . LEU F 6 7 ? -64.69600 55.54400 41.78400 1.000 64.51359 2 LEU F O 1
ATOM 7047 N N . GLN F 6 8 ? -63.98100 55.95800 39.69100 1.000 59.03391 3 GLN F N 1
ATOM 7048 C CA . GLN F 6 8 ? -63.87300 57.39000 39.92100 1.000 59.56588 3 GLN F CA 1
ATOM 7049 C C . GLN F 6 8 ? -63.93100 58.13700 38.59400 1.000 54.63977 3 GLN F C 1
ATOM 7050 O O . GLN F 6 8 ? -63.39700 57.67100 37.58500 1.000 47.09019 3 GLN F O 1
ATOM 7056 N N . LEU F 6 9 ? -64.59700 59.29200 38.61300 1.000 57.56879 4 LEU F N 1
ATOM 7057 C CA . LEU F 6 9 ? -64.59300 60.26100 37.52000 1.000 53.31613 4 LEU F CA 1
ATOM 7058 C C . LEU F 6 9 ? -64.31300 61.63300 38.11400 1.000 54.82287 4 LEU F C 1
ATOM 7059 O O . LEU F 6 9 ? -65.04400 62.08400 39.00300 1.000 51.32211 4 LEU F O 1
ATOM 7064 N N . VAL F 6 10 ? -63.26800 62.29500 37.62400 1.000 47.64859 5 VAL F N 1
ATOM 7065 C CA . VAL F 6 10 ? -62.80700 63.56800 38.17300 1.000 55.11701 5 VAL F CA 1
ATOM 7066 C C . VAL F 6 10 ? -62.76800 64.60100 37.05300 1.000 48.60191 5 VAL F C 1
ATOM 7067 O O . VAL F 6 10 ? -61.91800 64.51900 36.15800 1.000 51.47148 5 VAL F O 1
ATOM 7071 N N . GLU F 6 11 ? -63.67500 65.57200 37.10000 1.000 46.94393 6 GLU F N 1
ATOM 7072 C CA . GLU F 6 11 ? -63.59100 66.70800 36.19500 1.000 45.27644 6 GLU F CA 1
ATOM 7073 C C . GLU F 6 11 ? -62.61000 67.73300 36.74200 1.000 49.83323 6 GLU F C 1
ATOM 7074 O O . GLU F 6 11 ? -62.47900 67.91700 37.95500 1.000 50.66506 6 GLU F O 1
ATOM 7080 N N . SER F 6 12 ? -61.91700 68.40700 35.83300 1.000 52.67982 7 SER F N 1
ATOM 7081 C CA . SER F 6 12 ? -61.01600 69.47800 36.22300 1.000 50.95600 7 SER F CA 1
ATOM 7082 C C . SER F 6 12 ? -60.83200 70.39100 35.02300 1.000 50.24166 7 SER F C 1
ATOM 7083 O O . SER F 6 12 ? -61.26100 70.07800 33.91000 1.000 49.48512 7 SER F O 1
ATOM 7086 N N . GLY F 6 13 ? -60.19200 71.53100 35.26200 1.000 46.09125 8 GLY F N 1
ATOM 7087 C CA . GLY F 6 13 ? -59.90200 72.47700 34.20800 1.000 51.47917 8 GLY F CA 1
ATOM 7088 C C . GLY F 6 13 ? -60.81900 73.67700 34.15200 1.000 51.78587 8 GLY F C 1
ATOM 7089 O O . GLY F 6 13 ? -60.60500 74.55700 33.30900 1.000 53.19707 8 GLY F O 1
ATOM 7090 N N . GLY F 6 14 ? -61.82900 73.74400 35.01600 1.000 53.41753 9 GLY F N 1
ATOM 7091 C CA . GLY F 6 14 ? -62.73200 74.87400 35.01800 1.000 46.63423 9 GLY F CA 1
ATOM 7092 C C . GLY F 6 14 ? -62.10900 76.11100 35.63500 1.000 52.51026 9 GLY F C 1
ATOM 7093 O O . GLY F 6 14 ? -61.02200 76.09200 36.21300 1.000 52.25156 9 GLY F O 1
ATOM 7094 N N . GLY F 6 15 ? -62.82600 77.22000 35.50400 1.000 49.37940 10 GLY F N 1
ATOM 7095 C CA . GLY F 6 15 ? -62.35100 78.47900 36.04000 1.000 45.70772 10 GLY F CA 1
ATOM 7096 C C . GLY F 6 15 ? -63.23000 79.61400 35.55600 1.000 54.68684 10 GLY F C 1
ATOM 7097 O O . GLY F 6 15 ? -64.30700 79.39400 34.99700 1.000 53.60453 10 GLY F O 1
ATOM 7098 N N . THR F 6 16 ? -62.75000 80.83300 35.78200 1.000 57.02804 11 THR F N 1
ATOM 7099 C CA . THR F 6 16 ? -63.44600 82.03900 35.35800 1.000 57.39652 11 THR F CA 1
ATOM 7100 C C . THR F 6 16 ? -62.72300 82.61900 34.15300 1.000 59.50004 11 THR F C 1
ATOM 7101 O O . THR F 6 16 ? -61.53400 82.94400 34.24000 1.000 55.54669 11 THR F O 1
ATOM 7105 N N . VAL F 6 17 ? -63.43900 82.75300 33.03700 1.000 56.57323 12 VAL F N 1
ATOM 7106 C CA . VAL F 6 17 ? -62.91800 83.40600 31.84600 1.000 60.73219 12 VAL F CA 1
ATOM 7107 C C . VAL F 6 17 ? -63.89200 84.50000 31.41800 1.000 65.96331 12 VAL F C 1
ATOM 7108 O O . VAL F 6 17 ? -64.97700 84.66100 31.98400 1.000 56.71524 12 VAL F O 1
ATOM 7112 N N . GLN F 6 18 ? -63.47700 85.26700 30.40200 1.000 61.63748 13 GLN F N 1
ATOM 7113 C CA . GLN F 6 18 ? -64.26300 86.33900 29.80900 1.000 65.54031 13 GLN F CA 1
ATOM 7114 C C . GLN F 6 18 ? -64.96400 85.85500 28.55300 1.000 59.31567 13 GLN F C 1
ATOM 7115 O O . GLN F 6 18 ? -64.56200 84.85800 27.95100 1.000 58.09212 13 GLN F O 1
ATOM 7121 N N . PRO F 6 19 ? -66.01400 86.55000 28.11800 1.000 65.03921 14 PRO F N 1
ATOM 7122 C CA . PRO F 6 19 ? -66.66300 86.18600 26.85600 1.000 59.37421 14 PRO F CA 1
ATOM 7123 C C . PRO F 6 19 ? -65.64800 86.14300 25.72200 1.000 59.57251 14 PRO F C 1
ATOM 7124 O O . PRO F 6 19 ? -64.77200 87.00600 25.61000 1.000 58.86779 14 PRO F O 1
ATOM 7128 N N . GLY F 6 20 ? -65.77600 85.12500 24.87400 1.000 55.65750 15 GLY F N 1
ATOM 7129 C CA . GLY F 6 20 ? -64.83600 84.88400 23.80600 1.000 56.50977 15 GLY F CA 1
ATOM 7130 C C . GLY F 6 20 ? -63.63900 84.04600 24.19600 1.000 63.28002 15 GLY F C 1
ATOM 7131 O O . GLY F 6 20 ? -62.85200 83.67200 23.31700 1.000 56.76130 15 GLY F O 1
ATOM 7132 N N . GLY F 6 21 ? -63.48400 83.73300 25.48300 1.000 57.74838 16 GLY F N 1
ATOM 7133 C CA . GLY F 6 21 ? -62.32900 83.01600 25.96900 1.000 54.64666 16 GLY F CA 1
ATOM 7134 C C . GLY F 6 21 ? -62.39700 81.52400 25.69600 1.000 59.09100 16 GLY F C 1
ATOM 7135 O O . GLY F 6 21 ? -63.29300 81.00900 25.02500 1.000 56.60067 16 GLY F O 1
ATOM 7136 N N . THR F 6 22 ? -61.40900 80.81800 26.24300 1.000 58.14784 17 THR F N 1
ATOM 7137 C CA . THR F 6 22 ? -61.21200 79.40300 25.97300 1.000 55.86329 17 THR F CA 1
ATOM 7138 C C . THR F 6 22 ? -60.85900 78.67000 27.25700 1.000 57.54708 17 THR F C 1
ATOM 7139 O O . THR F 6 22 ? -60.08900 79.17900 28.08200 1.000 48.28977 17 THR F O 1
ATOM 7143 N N . LEU F 6 23 ? -61.42700 77.46900 27.40800 1.000 55.12067 18 LEU F N 1
ATOM 7144 C CA . LEU F 6 23 ? -61.11300 76.55100 28.49500 1.000 56.57061 18 LEU F CA 1
ATOM 7145 C C . LEU F 6 23 ? -61.10900 75.13300 27.95500 1.000 54.24358 18 LEU F C 1
ATOM 7146 O O . LEU F 6 23 ? -61.92200 74.78500 27.09300 1.000 51.63898 18 LEU F O 1
ATOM 7151 N N . ARG F 6 24 ? -60.20400 74.31400 28.47300 1.000 53.63044 19 ARG F N 1
ATOM 7152 C CA . ARG F 6 24 ? -60.17300 72.88700 28.17200 1.000 54.29203 19 ARG F CA 1
ATOM 7153 C C . ARG F 6 24 ? -60.45900 72.12300 29.46000 1.000 49.97275 19 ARG F C 1
ATOM 7154 O O . ARG F 6 24 ? -59.68200 72.19800 30.41600 1.000 51.95649 19 ARG F O 1
ATOM 7162 N N . LEU F 6 25 ? -61.57900 71.41200 29.49200 1.000 52.75596 20 LEU F N 1
ATOM 7163 C CA . LEU F 6 25 ? -61.92700 70.58000 30.63600 1.000 51.34564 20 LEU F CA 1
ATOM 7164 C C . LEU F 6 25 ? -61.38500 69.17200 30.44700 1.000 48.59626 20 LEU F C 1
ATOM 7165 O O . LEU F 6 25 ? -61.27500 68.67900 29.32700 1.000 43.30633 20 LEU F O 1
ATOM 7170 N N . SER F 6 26 ? -61.04100 68.53600 31.56100 1.000 48.75995 21 SER F N 1
ATOM 7171 C CA . SER F 6 26 ? -60.58200 67.15900 31.58400 1.000 47.23796 21 SER F CA 1
ATOM 7172 C C . SER F 6 26 ? -61.55900 66.32200 32.38900 1.000 45.17117 21 SER F C 1
ATOM 7173 O O . SER F 6 26 ? -62.19800 66.81100 33.32600 1.000 49.19785 21 SER F O 1
ATOM 7176 N N . CYS F 6 27 ? -61.67300 65.05700 31.99700 1.000 45.17595 22 CYS F N 1
ATOM 7177 C CA . CYS F 6 27 ? -62.48900 64.06100 32.69200 1.000 45.08834 22 CYS F CA 1
ATOM 7178 C C . CYS F 6 27 ? -61.62100 62.81100 32.80200 1.000 44.01326 22 CYS F C 1
ATOM 7179 O O . CYS F 6 27 ? -61.47900 62.06500 31.83100 1.000 44.10844 22 CYS F O 1
ATOM 7182 N N . ALA F 6 28 ? -61.00900 62.60900 33.96900 1.000 43.21357 23 ALA F N 1
ATOM 7183 C CA . ALA F 6 28 ? -60.13300 61.46800 34.20600 1.000 46.89244 23 ALA F CA 1
ATOM 7184 C C . ALA F 6 28 ? -60.92600 60.29800 34.78000 1.000 44.94290 23 ALA F C 1
ATOM 7185 O O . ALA F 6 28 ? -61.57400 60.43000 35.82000 1.000 44.05194 23 ALA F O 1
ATOM 7187 N N . ALA F 6 29 ? -60.85000 59.14400 34.12300 1.000 44.98762 24 ALA F N 1
ATOM 7188 C CA . ALA F 6 29 ? -61.60400 57.97000 34.54700 1.000 46.71686 24 ALA F CA 1
ATOM 7189 C C . ALA F 6 29 ? -60.69700 56.97100 35.25400 1.000 48.54234 24 ALA F C 1
ATOM 7190 O O . ALA F 6 29 ? -59.57900 56.71000 34.80200 1.000 49.75819 24 ALA F O 1
ATOM 7192 N N . SER F 6 30 ? -61.19400 56.40900 36.36300 1.000 47.18289 25 SER F N 1
ATOM 7193 C CA . SER F 6 30 ? -60.52300 55.33900 37.09200 1.000 49.31919 25 SER F CA 1
ATOM 7194 C C . SER F 6 30 ? -61.50700 54.20500 37.34900 1.000 50.26092 25 SER F C 1
ATOM 7195 O O . SER F 6 30 ? -62.70700 54.43200 37.53000 1.000 51.58895 25 SER F O 1
ATOM 7198 N N . GLY F 6 31 ? -60.99100 52.98000 37.37200 1.000 42.20219 26 GLY F N 1
ATOM 7199 C CA . GLY F 6 31 ? -61.80600 51.81800 37.65000 1.000 51.37121 26 GLY F CA 1
ATOM 7200 C C . GLY F 6 31 ? -62.49100 51.21100 36.44500 1.000 51.97264 26 GLY F C 1
ATOM 7201 O O . GLY F 6 31 ? -63.07300 50.12500 36.55800 1.000 51.09777 26 GLY F O 1
ATOM 7202 N N . PHE F 6 32 ? -62.45700 51.87600 35.29800 1.000 44.14816 27 PHE F N 1
ATOM 7203 C CA . PHE F 6 32 ? -63.02300 51.31500 34.08500 1.000 40.51742 27 PHE F CA 1
ATOM 7204 C C . PHE F 6 32 ? -62.22500 51.85700 32.91100 1.000 41.46096 27 PHE F C 1
ATOM 7205 O O . PHE F 6 32 ? -61.43400 52.79500 33.05200 1.000 39.14770 27 PHE F O 1
ATOM 7213 N N . THR F 6 33 ? -62.42500 51.25200 31.74900 1.000 37.51403 28 THR F N 1
ATOM 7214 C CA . THR F 6 33 ? -61.67000 51.62400 30.56300 1.000 40.10302 28 THR F CA 1
ATOM 7215 C C . THR F 6 33 ? -62.57300 52.28200 29.52900 1.000 37.81872 28 THR F C 1
ATOM 7216 O O . THR F 6 33 ? -63.70400 51.83300 29.29700 1.000 34.10544 28 THR F O 1
ATOM 7220 N N . LEU F 6 34 ? -62.04400 53.32900 28.89400 1.000 37.77071 29 LEU F N 1
ATOM 7221 C CA . LEU F 6 34 ? -62.74300 54.00100 27.80500 1.000 35.99764 29 LEU F CA 1
ATOM 7222 C C . LEU F 6 34 ? -62.88600 53.10500 26.59100 1.000 38.48203 29 LEU F C 1
ATOM 7223 O O . LEU F 6 34 ? -63.67800 53.42400 25.69900 1.000 35.01235 29 LEU F O 1
ATOM 7228 N N . ASP F 6 35 ? -62.13000 51.99900 26.53000 1.000 35.18142 30 ASP F N 1
ATOM 7229 C CA . ASP F 6 35 ? -62.34200 51.01200 25.47600 1.000 32.63310 30 ASP F CA 1
ATOM 7230 C C . ASP F 6 35 ? -63.78700 50.53600 25.43100 1.000 32.85390 30 ASP F C 1
ATOM 7231 O O . ASP F 6 35 ? -64.23800 50.03900 24.39000 1.000 37.13557 30 ASP F O 1
ATOM 7236 N N . GLU F 6 36 ? -64.53000 50.65800 26.53800 1.000 31.77381 31 GLU F N 1
ATOM 7237 C CA . GLU F 6 36 ? -65.90400 50.16900 26.53700 1.000 27.97557 31 GLU F CA 1
ATOM 7238 C C . GLU F 6 36 ? -66.87700 51.15100 27.16700 1.000 33.49073 31 GLU F C 1
ATOM 7239 O O . GLU F 6 36 ? -68.02900 50.77500 27.42300 1.000 32.04112 31 GLU F O 1
ATOM 7245 N N . TYR F 6 37 ? -66.47300 52.40200 27.40500 1.000 34.52888 32 TYR F N 1
ATOM 7246 C CA . TYR F 6 37 ? -67.38300 53.38200 27.97400 1.000 32.38800 32 TYR F CA 1
ATOM 7247 C C . TYR F 6 37 ? -67.41300 54.63700 27.11700 1.000 34.11897 32 TYR F C 1
ATOM 7248 O O . TYR F 6 37 ? -66.36400 55.15600 26.71400 1.000 30.52756 32 TYR F O 1
ATOM 7257 N N . ALA F 6 38 ? -68.62500 55.08900 26.81700 1.000 34.76161 33 ALA F N 1
ATOM 7258 C CA . ALA F 6 38 ? -68.85000 56.42000 26.29000 1.000 33.73237 33 ALA F CA 1
ATOM 7259 C C . ALA F 6 38 ? -68.73100 57.42600 27.42400 1.000 35.61456 33 ALA F C 1
ATOM 7260 O O . ALA F 6 38 ? -68.96100 57.09700 28.59500 1.000 37.75520 33 ALA F O 1
ATOM 7262 N N . ILE F 6 39 ? -68.37100 58.66000 27.07400 1.000 34.14890 34 ILE F N 1
ATOM 7263 C CA . ILE F 6 39 ? -68.29500 59.75600 28.04300 1.000 36.89114 34 ILE F CA 1
ATOM 7264 C C . ILE F 6 39 ? -69.04400 60.95300 27.47400 1.000 35.62265 34 ILE F C 1
ATOM 7265 O O . ILE F 6 39 ? -68.74800 61.40800 26.36200 1.000 34.24156 34 ILE F O 1
ATOM 7270 N N . GLY F 6 40 ? -70.02700 61.44100 28.21800 1.000 38.49854 35 GLY F N 1
ATOM 7271 C CA . GLY F 6 40 ? -70.76000 62.63500 27.85200 1.000 43.34436 35 GLY F CA 1
ATOM 7272 C C . GLY F 6 40 ? -70.46200 63.75300 28.83200 1.000 44.17465 35 GLY F C 1
ATOM 7273 O O . GLY F 6 40 ? -70.20900 63.51000 30.01700 1.000 38.38336 35 GLY F O 1
ATOM 7274 N N . TRP F 6 41 ? -70.49100 64.98200 28.32800 1.000 44.44657 36 TRP F N 1
ATOM 7275 C CA . TRP F 6 41 ? -70.35300 66.17200 29.15500 1.000 43.10694 36 TRP F CA 1
ATOM 7276 C C . TRP F 6 41 ? -71.70800 66.82900 29.36000 1.000 48.92950 36 TRP F C 1
ATOM 7277 O O . TRP F 6 41 ? -72.50800 66.93400 28.42600 1.000 45.77071 36 TRP F O 1
ATOM 7288 N N . PHE F 6 42 ? -71.94700 67.28800 30.58400 1.000 48.50381 37 PHE F N 1
ATOM 7289 C CA . PHE F 6 42 ? -73.18300 67.95000 30.95800 1.000 48.05508 37 PHE F CA 1
ATOM 7290 C C . PHE F 6 42 ? -72.84200 69.23700 31.68400 1.000 51.44061 37 PHE F C 1
ATOM 7291 O O . PHE F 6 42 ? -71.72500 69.42100 32.17000 1.000 53.98165 37 PHE F O 1
ATOM 7299 N N . ARG F 6 43 ? -73.83000 70.12000 31.76900 1.000 49.37802 38 ARG F N 1
ATOM 7300 C CA . ARG F 6 43 ? -73.65800 71.35800 32.50400 1.000 51.89188 38 ARG F CA 1
ATOM 7301 C C . ARG F 6 43 ? -74.97600 71.74000 33.15900 1.000 61.62670 38 ARG F C 1
ATOM 7302 O O . ARG F 6 43 ? -76.05900 71.48300 32.62400 1.000 56.42009 38 ARG F O 1
ATOM 7310 N N . GLN F 6 44 ? -74.86400 72.35700 34.32800 1.000 57.01127 39 GLN F N 1
ATOM 7311 C CA . GLN F 6 44 ? -76.01900 72.82500 35.07900 1.000 56.05193 39 GLN F CA 1
ATOM 7312 C C . GLN F 6 44 ? -75.71200 74.23000 35.57000 1.000 67.82472 39 GLN F C 1
ATOM 7313 O O . GLN F 6 44 ? -74.80500 74.41600 36.38600 1.000 66.67827 39 GLN F O 1
ATOM 7319 N N . ALA F 6 45 ? -76.44500 75.21600 35.04600 1.000 67.09307 40 ALA F N 1
ATOM 7320 C CA . ALA F 6 45 ? -76.39300 76.57600 35.54300 1.000 70.28665 40 ALA F CA 1
ATOM 7321 C C . ALA F 6 45 ? -77.33100 76.73000 36.73900 1.000 78.77493 40 ALA F C 1
ATOM 7322 O O . ALA F 6 45 ? -78.35000 76.04000 36.83100 1.000 72.17493 40 ALA F O 1
ATOM 7324 N N . PRO F 6 46 ? -77.01300 77.62900 37.67300 1.000 85.58056 41 PRO F N 1
ATOM 7325 C CA . PRO F 6 46 ? -77.87400 77.78500 38.85200 1.000 83.56922 41 PRO F CA 1
ATOM 7326 C C . PRO F 6 46 ? -79.32100 78.03700 38.46500 1.000 81.12948 41 PRO F C 1
ATOM 7327 O O . PRO F 6 46 ? -79.62100 78.99800 37.74900 1.000 80.11944 41 PRO F O 1
ATOM 7331 N N . GLY F 6 47 ? -80.22000 77.15700 38.90500 1.000 79.46829 42 GLY F N 1
ATOM 7332 C CA . GLY F 6 47 ? -81.63600 77.34800 38.69200 1.000 82.05483 42 GLY F CA 1
ATOM 7333 C C . GLY F 6 47 ? -82.21100 76.76000 37.42100 1.000 83.63621 42 GLY F C 1
ATOM 7334 O O . GLY F 6 47 ? -83.42900 76.84900 37.22000 1.000 84.13307 42 GLY F O 1
ATOM 7335 N N . LYS F 6 48 ? -81.39500 76.17200 36.55100 1.000 82.70633 43 LYS F N 1
ATOM 7336 C CA . LYS F 6 48 ? -81.91300 75.53400 35.34800 1.000 83.51080 43 LYS F CA 1
ATOM 7337 C C . LYS F 6 48 ? -81.57700 74.04700 35.35600 1.000 78.50292 43 LYS F C 1
ATOM 7338 O O . LYS F 6 48 ? -80.76600 73.57000 36.15200 1.000 80.96310 43 LYS F O 1
ATOM 7344 N N . GLU F 6 49 ? -82.23800 73.31000 34.46800 1.000 79.39454 44 GLU F N 1
ATOM 7345 C CA . GLU F 6 49 ? -82.02100 71.87600 34.37800 1.000 76.46940 44 GLU F CA 1
ATOM 7346 C C . GLU F 6 49 ? -80.60200 71.57800 33.90400 1.000 73.28149 44 GLU F C 1
ATOM 7347 O O . GLU F 6 49 ? -79.90300 72.44600 33.37200 1.000 68.89754 44 GLU F O 1
ATOM 7353 N N . ARG F 6 50 ? -80.16900 70.33400 34.13400 1.000 68.20727 45 ARG F N 1
ATOM 7354 C CA . ARG F 6 50 ? -78.99900 69.80400 33.44500 1.000 61.94077 45 ARG F CA 1
ATOM 7355 C C . ARG F 6 50 ? -79.26900 69.78500 31.94600 1.000 60.73102 45 ARG F C 1
ATOM 7356 O O . ARG F 6 50 ? -80.40400 69.61000 31.50200 1.000 66.19277 45 ARG F O 1
ATOM 7364 N N . GLU F 6 51 ? -78.22100 69.98500 31.15700 1.000 57.99091 46 GLU F N 1
ATOM 7365 C CA . GLU F 6 51 ? -78.34000 69.81900 29.71700 1.000 56.99186 46 GLU F CA 1
ATOM 7366 C C . GLU F 6 51 ? -77.10900 69.10000 29.18800 1.000 55.24789 46 GLU F C 1
ATOM 7367 O O . GLU F 6 51 ? -75.99700 69.29000 29.68900 1.000 52.10169 46 GLU F O 1
ATOM 7373 N N . GLY F 6 52 ? -77.32700 68.24700 28.19300 1.000 56.85053 47 GLY F N 1
ATOM 7374 C CA . GLY F 6 52 ? -76.21900 67.59900 27.52700 1.000 48.92248 47 GLY F CA 1
ATOM 7375 C C . GLY F 6 52 ? -75.45100 68.55800 26.63600 1.000 51.94895 47 GLY F C 1
ATOM 7376 O O . GLY F 6 52 ? -76.00500 69.47300 26.02700 1.000 53.58318 47 GLY F O 1
ATOM 7377 N N . VAL F 6 53 ? -74.14700 68.33700 26.55500 1.000 46.11535 48 VAL F N 1
ATOM 7378 C CA . VAL F 6 53 ? -73.25000 69.18200 25.78300 1.000 50.65315 48 VAL F CA 1
ATOM 7379 C C . VAL F 6 53 ? -72.64900 68.42400 24.60800 1.000 45.11024 48 VAL F C 1
ATOM 7380 O O . VAL F 6 53 ? -72.69100 68.88700 23.46900 1.000 46.52080 48 VAL F O 1
ATOM 7384 N N . SER F 6 54 ? -72.08900 67.25000 24.87200 1.000 43.48057 49 SER F N 1
ATOM 7385 C CA . SER F 6 54 ? -71.36300 66.49900 23.86700 1.000 40.85548 49 SER F CA 1
ATOM 7386 C C . SER F 6 54 ? -71.09000 65.10900 24.43300 1.000 40.82484 49 SER F C 1
ATOM 7387 O O . SER F 6 54 ? -71.05100 64.91600 25.65200 1.000 38.35429 49 SER F O 1
ATOM 7390 N N . CYS F 6 55 ? -70.92000 64.14200 23.53900 1.000 37.37423 50 CYS F N 1
ATOM 7391 C CA . CYS F 6 55 ? -70.58800 62.79600 23.98900 1.000 37.18299 50 CYS F CA 1
ATOM 7392 C C . CYS F 6 55 ? -69.67800 62.12600 22.97000 1.000 38.57766 50 CYS F C 1
ATOM 7393 O O . CYS F 6 55 ? -69.76900 62.38500 21.76700 1.000 36.99548 50 CYS F O 1
ATOM 7396 N N . ILE F 6 56 ? -68.78000 61.27400 23.46800 1.000 35.92151 51 ILE F N 1
ATOM 7397 C CA . ILE F 6 56 ? -67.84000 60.55100 22.62200 1.000 37.24239 51 ILE F CA 1
ATOM 7398 C C . ILE F 6 56 ? -67.88700 59.09000 23.03200 1.000 30.53216 51 ILE F C 1
ATOM 7399 O O . ILE F 6 56 ? -67.57700 58.75400 24.18200 1.000 31.56699 51 ILE F O 1
ATOM 7404 N N . SER F 6 57 ? -68.27000 58.22600 22.10300 1.000 33.16391 52 SER F N 1
ATOM 7405 C CA . SER F 6 57 ? -68.54600 56.83900 22.46300 1.000 34.40667 52 SER F CA 1
ATOM 7406 C C . SER F 6 57 ? -67.25300 56.02900 22.57500 1.000 33.23517 52 SER F C 1
ATOM 7407 O O . SER F 6 57 ? -66.14200 56.53100 22.37100 1.000 32.34324 52 SER F O 1
ATOM 7410 N N . SER F 6 58 ? -67.40900 54.74400 22.91000 1.000 35.91551 53 SER F N 1
ATOM 7411 C CA . SER F 6 58 ? -66.25400 53.87200 23.08200 1.000 32.78152 53 SER F CA 1
ATOM 7412 C C . SER F 6 58 ? -65.50000 53.68800 21.77400 1.000 33.97834 53 SER F C 1
ATOM 7413 O O . SER F 6 58 ? -64.29700 53.42700 21.78200 1.000 42.07499 53 SER F O 1
ATOM 7416 N N . SER F 6 59 ? -66.18700 53.79600 20.64600 1.000 33.35767 54 SER F N 1
ATOM 7417 C CA . SER F 6 59 ? -65.53500 53.78400 19.34800 1.000 37.71660 54 SER F CA 1
ATOM 7418 C C . SER F 6 59 ? -65.33600 55.20000 18.80300 1.000 39.73510 54 SER F C 1
ATOM 7419 O O . SER F 6 59 ? -65.11000 55.36600 17.60500 1.000 41.61227 54 SER F O 1
ATOM 7422 N N . ALA F 6 60 ? -65.42800 56.21600 19.66600 1.000 42.10459 55 ALA F N 1
ATOM 7423 C CA . ALA F 6 60 ? -65.17700 57.62000 19.32200 1.000 42.38286 55 ALA F CA 1
ATOM 7424 C C . ALA F 6 60 ? -66.22100 58.20200 18.37600 1.000 40.79651 55 ALA F C 1
ATOM 7425 O O . ALA F 6 60 ? -65.93200 59.15500 17.64700 1.000 43.40887 55 ALA F O 1
ATOM 7427 N N . SER F 6 61 ? -67.42800 57.64600 18.35800 1.000 42.47209 56 SER F N 1
ATOM 7428 C CA . SER F 6 61 ? -68.55600 58.31400 17.71800 1.000 39.94303 56 SER F CA 1
ATOM 7429 C C . SER F 6 61 ? -68.92300 59.56800 18.52000 1.000 43.29136 56 SER F C 1
ATOM 7430 O O . SER F 6 61 ? -69.09000 59.50400 19.74300 1.000 42.33922 56 SER F O 1
ATOM 7433 N N . ILE F 6 62 ? -69.05700 60.70900 17.83700 1.000 41.27064 57 ILE F N 1
ATOM 7434 C CA . ILE F 6 62 ? -69.10600 62.01800 18.48400 1.000 38.89021 57 ILE F CA 1
ATOM 7435 C C . ILE F 6 62 ? -70.41400 62.72900 18.15500 1.000 44.52054 57 ILE F C 1
ATOM 7436 O O . ILE F 6 62 ? -70.86600 62.73100 17.00500 1.000 47.15068 57 ILE F O 1
ATOM 7441 N N . SER F 6 63 ? -70.99800 63.37200 19.16500 1.000 45.52171 58 SER F N 1
ATOM 7442 C CA . SER F 6 63 ? -72.19800 64.17400 18.98300 1.000 47.35445 58 SER F CA 1
ATOM 7443 C C . SER F 6 63 ? -72.07900 65.46800 19.78500 1.000 43.03223 58 SER F C 1
ATOM 7444 O O . SER F 6 63 ? -71.35600 65.52800 20.78300 1.000 44.85860 58 SER F O 1
ATOM 7447 N N . TYR F 6 64 ? -72.79700 66.50700 19.33500 1.000 44.42911 59 TYR F N 1
ATOM 7448 C CA . TYR F 6 64 ? -72.82100 67.81100 19.99400 1.000 45.44210 59 TYR F CA 1
ATOM 7449 C C . TYR F 6 64 ? -74.23800 68.35500 20.08000 1.000 47.34122 59 TYR F C 1
ATOM 7450 O O . TYR F 6 64 ? -75.02700 68.20400 19.14300 1.000 48.82622 59 TYR F O 1
ATOM 7459 N N . ALA F 6 65 ? -74.54100 69.03700 21.18300 1.000 47.81612 60 ALA F N 1
ATOM 7460 C CA . ALA F 6 65 ? -75.74700 69.85200 21.22200 1.000 50.86783 60 ALA F CA 1
ATOM 7461 C C . ALA F 6 65 ? -75.61900 71.00300 20.23500 1.000 53.50291 60 ALA F C 1
ATOM 7462 O O . ALA F 6 65 ? -74.53300 71.55600 20.03200 1.000 53.69180 60 ALA F O 1
ATOM 7464 N N . ASP F 6 66 ? -76.74400 71.35400 19.61200 1.000 55.89538 61 ASP F N 1
ATOM 7465 C CA . ASP F 6 66 ? -76.75800 72.41800 18.61200 1.000 59.46970 61 ASP F CA 1
ATOM 7466 C C . ASP F 6 66 ? -76.07000 73.68300 19.11600 1.000 60.88896 61 ASP F C 1
ATOM 7467 O O . ASP F 6 66 ? -75.20000 74.24000 18.43900 1.000 60.92683 61 ASP F O 1
ATOM 7472 N N . SER F 6 67 ? -76.44100 74.15000 20.30800 1.000 58.65306 62 SER F N 1
ATOM 7473 C CA . SER F 6 67 ? -75.92600 75.42500 20.82100 1.000 70.12480 62 SER F CA 1
ATOM 7474 C C . SER F 6 67 ? -74.41200 75.41700 21.04900 1.000 65.38077 62 SER F C 1
ATOM 7475 O O . SER F 6 67 ? -73.88400 76.40600 21.58400 1.000 62.50095 62 SER F O 1
ATOM 7478 N N . VAL F 6 68 ? -73.69800 74.36900 20.64700 1.000 56.19499 63 VAL F N 1
ATOM 7479 C CA . VAL F 6 68 ? -72.29700 74.21800 21.00800 1.000 54.82655 63 VAL F CA 1
ATOM 7480 C C . VAL F 6 68 ? -71.47200 73.79200 19.79500 1.000 55.68109 63 VAL F C 1
ATOM 7481 O O . VAL F 6 68 ? -70.23600 73.79400 19.84800 1.000 54.80038 63 VAL F O 1
ATOM 7485 N N . LYS F 6 69 ? -72.14500 73.45300 18.69200 1.000 53.14339 64 LYS F N 1
ATOM 7486 C CA . LYS F 6 69 ? -71.45300 73.00400 17.48600 1.000 57.71528 64 LYS F CA 1
ATOM 7487 C C . LYS F 6 69 ? -70.60200 74.11900 16.89000 1.000 54.40581 64 LYS F C 1
ATOM 7488 O O . LYS F 6 69 ? -71.02800 75.27000 16.80100 1.000 56.10975 64 LYS F O 1
ATOM 7494 N N . GLY F 6 70 ? -69.39500 73.76500 16.46300 1.000 53.82771 65 GLY F N 1
ATOM 7495 C CA . GLY F 6 70 ? -68.45900 74.74900 15.97100 1.000 56.78224 65 GLY F CA 1
ATOM 7496 C C . GLY F 6 70 ? -67.75400 75.54800 17.04200 1.000 55.66515 65 GLY F C 1
ATOM 7497 O O . GLY F 6 70 ? -66.87100 76.34300 16.71000 1.000 72.51728 65 GLY F O 1
ATOM 7498 N N . ARG F 6 71 ? -68.11200 75.36700 18.31200 1.000 57.54053 66 ARG F N 1
ATOM 7499 C CA . ARG F 6 71 ? -67.47300 76.05100 19.43200 1.000 59.55283 66 ARG F CA 1
ATOM 7500 C C . ARG F 6 71 ? -66.71600 75.10700 20.34900 1.000 55.96517 66 ARG F C 1
ATOM 7501 O O . ARG F 6 71 ? -65.60500 75.43300 20.77900 1.000 50.35274 66 ARG F O 1
ATOM 7509 N N . PHE F 6 72 ? -67.30200 73.95800 20.67600 1.000 53.58500 67 PHE F N 1
ATOM 7510 C CA . PHE F 6 72 ? -66.68000 72.95600 21.52500 1.000 56.13457 67 PHE F CA 1
ATOM 7511 C C . PHE F 6 72 ? -66.21700 71.77200 20.68300 1.000 53.90207 67 PHE F C 1
ATOM 7512 O O . PHE F 6 72 ? -66.83200 71.42700 19.66900 1.000 49.97193 67 PHE F O 1
ATOM 7520 N N . THR F 6 73 ? -65.12900 71.14900 21.12500 1.000 47.38879 68 THR F N 1
ATOM 7521 C CA . THR F 6 73 ? -64.63400 69.90900 20.54200 1.000 43.81372 68 THR F CA 1
ATOM 7522 C C . THR F 6 73 ? -64.37700 68.91800 21.66600 1.000 44.04705 68 THR F C 1
ATOM 7523 O O . THR F 6 73 ? -63.64000 69.22000 22.61000 1.000 43.19066 68 THR F O 1
ATOM 7527 N N . ILE F 6 74 ? -64.99100 67.75100 21.56600 1.000 43.99538 69 ILE F N 1
ATOM 7528 C CA . ILE F 6 74 ? -64.73900 66.65200 22.49100 1.000 40.58475 69 ILE F CA 1
ATOM 7529 C C . ILE F 6 74 ? -63.66000 65.76900 21.88600 1.000 43.34358 69 ILE F C 1
ATOM 7530 O O . ILE F 6 74 ? -63.61700 65.57100 20.66500 1.000 41.90841 69 ILE F O 1
ATOM 7535 N N . SER F 6 75 ? -62.77200 65.25300 22.73100 1.000 41.02126 70 SER F N 1
ATOM 7536 C CA . SER F 6 75 ? -61.72200 64.35000 22.27800 1.000 41.53485 70 SER F CA 1
ATOM 7537 C C . SER F 6 75 ? -61.31000 63.46600 23.45000 1.000 38.08746 70 SER F C 1
ATOM 7538 O O . SER F 6 75 ? -61.83400 63.58600 24.56200 1.000 41.83413 70 SER F O 1
ATOM 7541 N N . ARG F 6 76 ? -60.33500 62.59500 23.20000 1.000 43.66976 71 ARG F N 1
ATOM 7542 C CA . ARG F 6 76 ? -60.11400 61.45600 24.07100 1.000 38.16223 71 ARG F CA 1
ATOM 7543 C C . ARG F 6 76 ? -58.66800 60.98700 23.97500 1.000 44.69779 71 ARG F C 1
ATOM 7544 O O . ARG F 6 76 ? -58.09600 60.95600 22.88600 1.000 45.47065 71 ARG F O 1
ATOM 7552 N N . ASP F 6 77 ? -58.08000 60.62800 25.11600 1.000 44.60312 72 ASP F N 1
ATOM 7553 C CA . ASP F 6 77 ? -56.77800 59.95600 25.17000 1.000 43.32992 72 ASP F CA 1
ATOM 7554 C C . ASP F 6 77 ? -56.95900 58.64500 25.94100 1.000 45.20098 72 ASP F C 1
ATOM 7555 O O . ASP F 6 77 ? -56.89600 58.61900 27.17400 1.000 41.84295 72 ASP F O 1
ATOM 7560 N N . ASN F 6 78 ? -57.17900 57.55200 25.21100 1.000 44.44614 73 ASN F N 1
ATOM 7561 C CA . ASN F 6 78 ? -57.42000 56.26800 25.86300 1.000 47.12844 73 ASN F CA 1
ATOM 7562 C C . ASN F 6 78 ? -56.23600 55.82600 26.71100 1.000 44.29902 73 ASN F C 1
ATOM 7563 O O . ASN F 6 78 ? -56.42400 55.19500 27.75600 1.000 47.94710 73 ASN F O 1
ATOM 7568 N N . ALA F 6 79 ? -55.01300 56.14800 26.28000 1.000 54.17241 74 ALA F N 1
ATOM 7569 C CA . ALA F 6 79 ? -53.83400 55.83100 27.07900 1.000 51.43517 74 ALA F CA 1
ATOM 7570 C C . ALA F 6 79 ? -53.89100 56.50300 28.44700 1.000 54.81527 74 ALA F C 1
ATOM 7571 O O . ALA F 6 79 ? -53.48400 55.91200 29.45400 1.000 59.32628 74 ALA F O 1
ATOM 7573 N N . LYS F 6 80 ? -54.38100 57.74200 28.50600 1.000 48.07185 75 LYS F N 1
ATOM 7574 C CA . LYS F 6 80 ? -54.56300 58.42500 29.77800 1.000 48.38804 75 LYS F CA 1
ATOM 7575 C C . LYS F 6 80 ? -55.92600 58.15200 30.40500 1.000 46.40446 75 LYS F C 1
ATOM 7576 O O . LYS F 6 80 ? -56.21600 58.67900 31.48500 1.000 46.51856 75 LYS F O 1
ATOM 7582 N N . ASN F 6 81 ? -56.76700 57.35100 29.75700 1.000 42.25784 76 ASN F N 1
ATOM 7583 C CA . ASN F 6 81 ? -58.13100 57.11200 30.22700 1.000 47.23694 76 ASN F CA 1
ATOM 7584 C C . ASN F 6 81 ? -58.84700 58.42800 30.54500 1.000 44.29969 76 ASN F C 1
ATOM 7585 O O . ASN F 6 81 ? -59.56000 58.54300 31.54300 1.000 41.55430 76 ASN F O 1
ATOM 7590 N N . THR F 6 82 ? -58.66300 59.43300 29.68200 1.000 42.12148 77 THR F N 1
ATOM 7591 C CA . THR F 6 82 ? -59.18700 60.77600 29.92400 1.000 42.26865 77 THR F CA 1
ATOM 7592 C C . THR F 6 82 ? -59.90500 61.30800 28.69300 1.000 39.05429 77 THR F C 1
ATOM 7593 O O . THR F 6 82 ? -59.46400 61.08700 27.56000 1.000 43.98862 77 THR F O 1
ATOM 7597 N N . VAL F 6 83 ? -61.01100 62.01500 28.92100 1.000 37.61741 78 VAL F N 1
ATOM 7598 C CA . VAL F 6 83 ? -61.76200 62.69100 27.86800 1.000 37.28266 78 VAL F CA 1
ATOM 7599 C C . VAL F 6 83 ? -61.66100 64.19700 28.09500 1.000 44.38708 78 VAL F C 1
ATOM 7600 O O . VAL F 6 83 ? -61.68900 64.66400 29.24000 1.000 41.50548 78 VAL F O 1
ATOM 7604 N N . TYR F 6 84 ? -61.54000 64.95600 27.00700 1.000 43.43937 79 TYR F N 1
ATOM 7605 C CA . TYR F 6 84 ? -61.35800 66.40400 27.08100 1.000 41.68945 79 TYR F CA 1
ATOM 7606 C C . TYR F 6 84 ? -62.49300 67.11100 26.35900 1.000 46.90215 79 TYR F C 1
ATOM 7607 O O . TYR F 6 84 ? -63.05000 66.59000 25.39000 1.000 45.99736 79 TYR F O 1
ATOM 7616 N N . LEU F 6 85 ? -62.82900 68.30900 26.84500 1.000 47.86671 80 LEU F N 1
ATOM 7617 C CA . LEU F 6 85 ? -63.77700 69.19900 26.17900 1.000 45.03257 80 LEU F CA 1
ATOM 7618 C C . LEU F 6 85 ? -63.08600 70.54800 26.00800 1.000 50.25280 80 LEU F C 1
ATOM 7619 O O . LEU F 6 85 ? -62.91800 71.31100 26.96600 1.000 42.38407 80 LEU F O 1
ATOM 7624 N N . THR F 6 86 ? -62.66100 70.83600 24.79000 1.000 48.19256 81 THR F N 1
ATOM 7625 C CA . THR F 6 86 ? -62.03500 72.11300 24.49800 1.000 51.30692 81 THR F CA 1
ATOM 7626 C C . THR F 6 86 ? -63.12700 73.08600 24.06500 1.000 53.62878 81 THR F C 1
ATOM 7627 O O . THR F 6 86 ? -63.84400 72.83500 23.09100 1.000 48.49601 81 THR F O 1
ATOM 7631 N N . MET F 6 87 ? -63.28200 74.17000 24.82100 1.000 49.08697 82 MET F N 1
ATOM 7632 C CA . MET F 6 87 ? -64.37300 75.11700 24.63600 1.000 48.86335 82 MET F CA 1
ATOM 7633 C C . MET F 6 87 ? -63.79200 76.44800 24.19000 1.000 52.68156 82 MET F C 1
ATOM 7634 O O . MET F 6 87 ? -62.99500 77.04500 24.92000 1.000 55.34842 82 MET F O 1
ATOM 7639 N N . ASN F 6 88 ? -64.18400 76.89800 22.99800 1.000 54.40412 83 ASN F N 1
ATOM 7640 C CA . ASN F 6 88 ? -63.83000 78.20400 22.45200 1.000 53.89698 83 ASN F CA 1
ATOM 7641 C C . ASN F 6 88 ? -65.06200 79.09000 22.38900 1.000 57.12939 83 ASN F C 1
ATOM 7642 O O . ASN F 6 88 ? -66.19800 78.61100 22.44500 1.000 56.81414 83 ASN F O 1
ATOM 7647 N N . SER F 6 89 ? -64.82600 80.39600 22.24900 1.000 53.45361 84 SER F N 1
ATOM 7648 C CA . SER F 6 89 ? -65.90900 81.35400 22.04400 1.000 56.31390 84 SER F CA 1
ATOM 7649 C C . SER F 6 89 ? -66.92500 81.27900 23.17900 1.000 57.18699 84 SER F C 1
ATOM 7650 O O . SER F 6 89 ? -68.13600 81.29900 22.95900 1.000 55.25346 84 SER F O 1
ATOM 7653 N N . LEU F 6 90 ? -66.42800 81.18300 24.40500 1.000 53.08460 85 LEU F N 1
ATOM 7654 C CA . LEU F 6 90 ? -67.32200 81.04200 25.53900 1.000 55.89106 85 LEU F CA 1
ATOM 7655 C C . LEU F 6 90 ? -68.22500 82.26400 25.65900 1.000 61.78241 85 LEU F C 1
ATOM 7656 O O . LEU F 6 90 ? -67.80500 83.40200 25.42100 1.000 56.12304 85 LEU F O 1
ATOM 7661 N N . LYS F 6 91 ? -69.48300 82.01200 25.99900 1.000 59.97771 86 LYS F N 1
ATOM 7662 C CA . LYS F 6 91 ? -70.49400 83.03600 26.18400 1.000 62.21171 86 LYS F CA 1
ATOM 7663 C C . LYS F 6 91 ? -71.00200 82.99400 27.61500 1.000 62.14243 86 LYS F C 1
ATOM 7664 O O . LYS F 6 91 ? -70.91800 81.95600 28.28600 1.000 57.43472 86 LYS F O 1
ATOM 7670 N N . PRO F 6 92 ? -71.53300 84.10300 28.11800 1.000 62.65167 87 PRO F N 1
ATOM 7671 C CA . PRO F 6 92 ? -72.14700 84.06900 29.44900 1.000 63.97709 87 PRO F CA 1
ATOM 7672 C C . PRO F 6 92 ? -73.08700 82.89500 29.63700 1.000 59.43652 87 PRO F C 1
ATOM 7673 O O . PRO F 6 92 ? -73.14100 82.32100 30.73200 1.000 60.43612 87 PRO F O 1
ATOM 7677 N N . GLU F 6 93 ? -73.81600 82.50100 28.59100 1.000 60.06336 88 GLU F N 1
ATOM 7678 C CA . GLU F 6 93 ? -74.76400 81.39700 28.71400 1.000 61.82644 88 GLU F CA 1
ATOM 7679 C C . GLU F 6 93 ? -74.08000 80.07500 29.05900 1.000 57.73850 88 GLU F C 1
ATOM 7680 O O . GLU F 6 93 ? -74.72500 79.18900 29.62700 1.000 63.17185 88 GLU F O 1
ATOM 7686 N N . ASP F 6 94 ? -72.79700 79.92000 28.73200 1.000 53.79001 89 ASP F N 1
ATOM 7687 C CA . ASP F 6 94 ? -72.06900 78.68000 29.00000 1.000 51.56056 89 ASP F CA 1
ATOM 7688 C C . ASP F 6 94 ? -71.68000 78.52100 30.46500 1.000 55.52497 89 ASP F C 1
ATOM 7689 O O . ASP F 6 94 ? -71.07900 77.50000 30.83000 1.000 56.16054 89 ASP F O 1
ATOM 7694 N N . THR F 6 95 ? -72.00500 79.50500 31.29700 1.000 56.07143 90 THR F N 1
ATOM 7695 C CA . THR F 6 95 ? -71.69000 79.45800 32.71900 1.000 56.52823 90 THR F CA 1
ATOM 7696 C C . THR F 6 95 ? -72.42600 78.31300 33.40200 1.000 53.43841 90 THR F C 1
ATOM 7697 O O . THR F 6 95 ? -73.61700 78.09100 33.17000 1.000 55.12137 90 THR F O 1
ATOM 7701 N N . GLY F 6 96 ? -71.72200 77.60200 34.26500 1.000 58.44711 91 GLY F N 1
ATOM 7702 C CA . GLY F 6 96 ? -72.32700 76.53600 35.04200 1.000 57.67440 91 GLY F CA 1
ATOM 7703 C C . GLY F 6 96 ? -71.28900 75.53300 35.49800 1.000 61.08505 91 GLY F C 1
ATOM 7704 O O . GLY F 6 96 ? -70.10500 75.61600 35.16200 1.000 56.76122 91 GLY F O 1
ATOM 7705 N N . VAL F 6 97 ? -71.75800 74.57600 36.29900 1.000 60.39901 92 VAL F N 1
ATOM 7706 C CA . VAL F 6 97 ? -70.93900 73.43100 36.68600 1.000 59.53954 92 VAL F CA 1
ATOM 7707 C C . VAL F 6 97 ? -71.01300 72.38800 35.58000 1.000 57.22692 92 VAL F C 1
ATOM 7708 O O . VAL F 6 97 ? -72.10800 72.00300 35.14600 1.000 54.25707 92 VAL F O 1
ATOM 7712 N N . TYR F 6 98 ? -69.84900 71.92900 35.12000 1.000 53.76868 93 TYR F N 1
ATOM 7713 C CA . TYR F 6 98 ? -69.75500 70.93500 34.05500 1.000 51.81634 93 TYR F CA 1
ATOM 7714 C C . TYR F 6 98 ? -69.39600 69.57200 34.63700 1.000 57.02783 93 TYR F C 1
ATOM 7715 O O . TYR F 6 98 ? -68.48300 69.46100 35.46400 1.000 52.15278 93 TYR F O 1
ATOM 7724 N N . TYR F 6 99 ? -70.11700 68.54100 34.19000 1.000 51.33451 94 TYR F N 1
ATOM 7725 C CA . TYR F 6 99 ? -69.98000 67.17600 34.66100 1.000 46.73210 94 TYR F CA 1
ATOM 7726 C C . TYR F 6 99 ? -69.69600 66.25600 33.48100 1.000 47.18058 94 TYR F C 1
ATOM 7727 O O . TYR F 6 99 ? -70.18100 66.47600 32.36900 1.000 48.20220 94 TYR F O 1
ATOM 7736 N N . CYS F 6 100 ? -68.93700 65.20100 33.72900 1.000 45.67067 95 CYS F N 1
ATOM 7737 C CA . CYS F 6 100 ? -68.82800 64.11500 32.76800 1.000 48.52966 95 CYS F CA 1
ATOM 7738 C C . CYS F 6 100 ? -69.43800 62.85300 33.36000 1.000 42.42967 95 CYS F C 1
ATOM 7739 O O . CYS F 6 100 ? -69.34000 62.61300 34.56600 1.000 48.85028 95 CYS F O 1
ATOM 7742 N N . ALA F 6 101 ? -70.10700 62.07600 32.51100 1.000 40.16998 96 ALA F N 1
ATOM 7743 C CA . ALA F 6 101 ? -70.79400 60.86000 32.92200 1.000 41.30003 96 ALA F CA 1
ATOM 7744 C C . ALA F 6 101 ? -70.48700 59.74300 31.93500 1.000 42.65808 96 ALA F C 1
ATOM 7745 O O . ALA F 6 101 ? -70.44500 59.96900 30.72300 1.000 38.53615 96 ALA F O 1
ATOM 7747 N N . ARG F 6 102 ? -70.27400 58.53800 32.45600 1.000 37.79773 97 ARG F N 1
ATOM 7748 C CA . ARG F 6 102 ? -70.01100 57.38500 31.61000 1.000 39.11307 97 ARG F CA 1
ATOM 7749 C C . ARG F 6 102 ? -71.31000 56.67700 31.23700 1.000 41.48992 97 ARG F C 1
ATOM 7750 O O . ARG F 6 102 ? -72.29400 56.70500 31.98000 1.000 38.89714 97 ARG F O 1
ATOM 7758 N N . ALA F 6 103 ? -71.29100 56.02200 30.07700 1.000 40.59365 98 ALA F N 1
ATOM 7759 C CA . ALA F 6 103 ? -72.35800 55.12400 29.65200 1.000 36.64886 98 ALA F CA 1
ATOM 7760 C C . ALA F 6 103 ? -71.72300 53.95800 28.91500 1.000 34.10994 98 ALA F C 1
ATOM 7761 O O . ALA F 6 103 ? -70.78300 54.15200 28.14500 1.000 32.61549 98 ALA F O 1
ATOM 7763 N N . PHE F 6 104 ? -72.23200 52.75100 29.15300 1.000 34.47660 99 PHE F N 1
ATOM 7764 C CA . PHE F 6 104 ? -71.58800 51.55400 28.61400 1.000 29.87334 99 PHE F CA 1
ATOM 7765 C C . PHE F 6 104 ? -71.67500 51.53500 27.09100 1.000 28.46568 99 PHE F C 1
ATOM 7766 O O . PHE F 6 104 ? -72.77500 51.55200 26.53000 1.000 30.12994 99 PHE F O 1
ATOM 7774 N N . LEU F 6 105 ? -70.50900 51.52100 26.43000 1.000 28.35600 100 LEU F N 1
ATOM 7775 C CA . LEU F 6 105 ? -70.38100 51.36500 24.97800 1.000 28.16807 100 LEU F CA 1
ATOM 7776 C C . LEU F 6 105 ? -70.79400 52.59800 24.18800 1.000 31.82539 100 LEU F C 1
ATOM 7777 O O . LEU F 6 105 ? -69.97700 53.16900 23.45300 1.000 36.29663 100 LEU F O 1
ATOM 7782 N N . ALA F 6 106 ? -72.05100 53.01200 24.31900 1.000 31.52194 101 ALA F N 1
ATOM 7783 C CA . ALA F 6 106 ? -72.65600 53.96400 23.39700 1.000 36.90635 101 ALA F CA 1
ATOM 7784 C C . ALA F 6 106 ? -73.02800 55.27200 24.09200 1.000 33.06454 101 ALA F C 1
ATOM 7785 O O . ALA F 6 106 ? -73.23300 55.32900 25.30700 1.000 36.69806 101 ALA F O 1
ATOM 7787 N N . CYS F 6 107 ? -73.12100 56.32800 23.29400 1.000 35.07032 102 CYS F N 1
ATOM 7788 C CA . CYS F 6 107 ? -73.60300 57.60900 23.78200 1.000 36.15159 102 CYS F CA 1
ATOM 7789 C C . CYS F 6 107 ? -75.12000 57.59500 23.86900 1.000 41.72850 102 CYS F C 1
ATOM 7790 O O . CYS F 6 107 ? -75.78900 56.95300 23.05700 1.000 41.34864 102 CYS F O 1
ATOM 7793 N N . GLY F 6 108 ? -75.66000 58.28900 24.87300 1.000 39.93944 103 GLY F N 1
ATOM 7794 C CA . GLY F 6 108 ? -77.06000 58.63500 24.87000 1.000 39.71406 103 GLY F CA 1
ATOM 7795 C C . GLY F 6 108 ? -77.32800 59.82700 23.97400 1.000 40.70689 103 GLY F C 1
ATOM 7796 O O . GLY F 6 108 ? -76.42100 60.39400 23.35200 1.000 41.83492 103 GLY F O 1
ATOM 7797 N N . PRO F 6 109 ? -78.59900 60.21400 23.88000 1.000 44.15264 104 PRO F N 1
ATOM 7798 C CA . PRO F 6 109 ? -78.95600 61.39200 23.08000 1.000 43.82892 104 PRO F CA 1
ATOM 7799 C C . PRO F 6 109 ? -78.58200 62.67400 23.80100 1.000 42.92205 104 PRO F C 1
ATOM 7800 O O . PRO F 6 109 ? -78.42900 62.71200 25.02200 1.000 45.84674 104 PRO F O 1
ATOM 7804 N N . VAL F 6 110 ? -78.43800 63.73800 23.01200 1.000 42.01737 105 VAL F N 1
ATOM 7805 C CA . VAL F 6 110 ? -78.08100 65.03500 23.58200 1.000 45.76746 105 VAL F CA 1
ATOM 7806 C C . VAL F 6 110 ? -79.16100 65.51800 24.54000 1.000 48.76037 105 VAL F C 1
ATOM 7807 O O . VAL F 6 110 ? -78.86100 66.11200 25.58400 1.000 49.99746 105 VAL F O 1
ATOM 7811 N N . ALA F 6 111 ? -80.43200 65.27500 24.20700 1.000 45.95607 106 ALA F N 1
ATOM 7812 C CA . ALA F 6 111 ? -81.54400 65.56200 25.10400 1.000 45.93227 106 ALA F CA 1
ATOM 7813 C C . ALA F 6 111 ? -82.41400 64.32300 25.23800 1.000 51.75943 106 ALA F C 1
ATOM 7814 O O . ALA F 6 111 ? -82.49500 63.49800 24.32500 1.000 47.00620 106 ALA F O 1
ATOM 7816 N N . GLY F 6 112 ? -83.06800 64.20300 26.39000 1.000 46.06087 107 GLY F N 1
ATOM 7817 C CA . GLY F 6 112 ? -83.93300 63.06700 26.63100 1.000 46.82891 107 GLY F CA 1
ATOM 7818 C C . GLY F 6 112 ? -83.21800 61.77700 26.96100 1.000 50.33006 107 GLY F C 1
ATOM 7819 O O . GLY F 6 112 ? -83.79500 60.70200 26.77800 1.000 46.16836 107 GLY F O 1
ATOM 7820 N N . TRP F 6 113 ? -81.97500 61.84800 27.44100 1.000 46.08887 108 TRP F N 1
ATOM 7821 C CA . TRP F 6 113 ? -81.25300 60.64800 27.83500 1.000 42.47899 108 TRP F CA 1
ATOM 7822 C C . TRP F 6 113 ? -81.94300 59.97300 29.02100 1.000 42.90704 108 TRP F C 1
ATOM 7823 O O . TRP F 6 113 ? -82.78800 60.55700 29.70800 1.000 44.51284 108 TRP F O 1
ATOM 7834 N N . GLY F 6 114 ? -81.55300 58.71900 29.26600 1.000 43.01555 109 GLY F N 1
ATOM 7835 C CA . GLY F 6 114 ? -82.10900 57.95000 30.35600 1.000 45.61911 109 GLY F CA 1
ATOM 7836 C C . GLY F 6 114 ? -81.05000 57.53900 31.35400 1.000 50.12403 109 GLY F C 1
ATOM 7837 O O . GLY F 6 114 ? -80.01800 58.20300 31.48600 1.000 48.80581 109 GLY F O 1
ATOM 7838 N N . THR F 6 115 ? -81.29700 56.45300 32.06300 1.000 40.28779 110 THR F N 1
ATOM 7839 C CA . THR F 6 115 ? -80.36000 55.93500 33.06100 1.000 41.18086 110 THR F CA 1
ATOM 7840 C C . THR F 6 115 ? -79.13200 55.30600 32.45000 1.000 39.17994 110 THR F C 1
ATOM 7841 O O . THR F 6 115 ? -78.36900 54.72800 33.20900 1.000 44.67698 110 THR F O 1
ATOM 7845 N N . GLU F 6 116 ? -78.89800 55.38400 31.13900 1.000 39.16291 111 GLU F N 1
ATOM 7846 C CA . GLU F 6 116 ? -77.66600 54.83700 30.58500 1.000 37.79128 111 GLU F CA 1
ATOM 7847 C C . GLU F 6 116 ? -76.43600 55.52200 31.16800 1.000 40.65343 111 GLU F C 1
ATOM 7848 O O . GLU F 6 116 ? -75.36000 54.91600 31.22700 1.000 40.47929 111 GLU F O 1
ATOM 7854 N N . TYR F 6 117 ? -76.56000 56.77400 31.60000 1.000 43.42814 112 TYR F N 1
ATOM 7855 C CA . TYR F 6 117 ? -75.45500 57.44000 32.28200 1.000 41.43039 112 TYR F CA 1
ATOM 7856 C C . TYR F 6 117 ? -75.52300 57.03300 33.74800 1.000 44.67071 112 TYR F C 1
ATOM 7857 O O . TYR F 6 117 ? -76.33500 57.55400 34.51400 1.000 46.12080 112 TYR F O 1
ATOM 7866 N N . ASP F 6 118 ? -74.67600 56.07600 34.14600 1.000 45.82403 113 ASP F N 1
ATOM 7867 C CA . ASP F 6 118 ? -74.81300 55.43700 35.45000 1.000 42.44297 113 ASP F CA 1
ATOM 7868 C C . ASP F 6 118 ? -73.82400 55.94500 36.48700 1.000 41.30648 113 ASP F C 1
ATOM 7869 O O . ASP F 6 118 ? -73.92700 55.56400 37.65800 1.000 48.35750 113 ASP F O 1
ATOM 7874 N N . TYR F 6 119 ? -72.89300 56.80900 36.10400 1.000 44.35476 114 TYR F N 1
ATOM 7875 C CA . TYR F 6 119 ? -71.90400 57.30400 37.04600 1.000 44.96942 114 TYR F CA 1
ATOM 7876 C C . TYR F 6 119 ? -71.38000 58.62700 36.52000 1.000 44.41668 114 TYR F C 1
ATOM 7877 O O . TYR F 6 119 ? -71.22800 58.79200 35.31000 1.000 43.95315 114 TYR F O 1
ATOM 7886 N N . TRP F 6 120 ? -71.09600 59.55600 37.42700 1.000 47.95812 115 TRP F N 1
ATOM 7887 C CA . TRP F 6 120 ? -70.58300 60.85800 37.01900 1.000 48.98615 115 TRP F CA 1
ATOM 7888 C C . TRP F 6 120 ? -69.78100 61.47100 38.15900 1.000 49.20196 115 TRP F C 1
ATOM 7889 O O . TRP F 6 120 ? -69.80900 60.99700 39.29600 1.000 50.15420 115 TRP F O 1
ATOM 7900 N N . GLY F 6 121 ? -69.06600 62.55200 37.83800 1.000 54.59870 116 GLY F N 1
ATOM 7901 C CA . GLY F 6 121 ? -68.18300 63.19100 38.78800 1.000 48.62544 116 GLY F CA 1
ATOM 7902 C C . GLY F 6 121 ? -68.85500 64.30500 39.57100 1.000 55.02894 116 GLY F C 1
ATOM 7903 O O . GLY F 6 121 ? -70.03700 64.60500 39.40400 1.000 54.85827 116 GLY F O 1
ATOM 7904 N N . GLN F 6 122 ? -68.06100 64.93200 40.44600 1.000 49.40346 117 GLN F N 1
ATOM 7905 C CA . GLN F 6 122 ? -68.54200 66.05300 41.24300 1.000 58.38586 117 GLN F CA 1
ATOM 7906 C C . GLN F 6 122 ? -68.63900 67.35100 40.44500 1.000 59.24617 117 GLN F C 1
ATOM 7907 O O . GLN F 6 122 ? -69.25900 68.30500 40.92000 1.000 58.76881 117 GLN F O 1
ATOM 7913 N N . GLY F 6 123 ? -68.04300 67.41500 39.26100 1.000 54.06230 118 GLY F N 1
ATOM 7914 C CA . GLY F 6 123 ? -68.18600 68.56500 38.39700 1.000 53.31414 118 GLY F CA 1
ATOM 7915 C C . GLY F 6 123 ? -67.06700 69.58000 38.58000 1.000 58.85146 118 GLY F C 1
ATOM 7916 O O . GLY F 6 123 ? -66.30800 69.55600 39.55300 1.000 56.13626 118 GLY F O 1
ATOM 7917 N N . THR F 6 124 ? -66.96700 70.49000 37.60900 1.000 48.73179 119 THR F N 1
ATOM 7918 C CA . THR F 6 124 ? -65.99400 71.57200 37.63000 1.000 53.00309 119 THR F CA 1
ATOM 7919 C C . THR F 6 124 ? -66.67900 72.85900 37.18300 1.000 57.68346 119 THR F C 1
ATOM 7920 O O . THR F 6 124 ? -67.47600 72.85800 36.23600 1.000 48.94614 119 THR F O 1
ATOM 7924 N N . GLN F 6 125 ? -66.38200 73.95300 37.88300 1.000 61.74151 120 GLN F N 1
ATOM 7925 C CA . GLN F 6 125 ? -67.11300 75.19700 37.68200 1.000 58.13517 120 GLN F CA 1
ATOM 7926 C C . GLN F 6 125 ? -66.54800 75.97800 36.49900 1.000 54.90993 120 GLN F C 1
ATOM 7927 O O . GLN F 6 125 ? -65.33500 76.18600 36.39900 1.000 55.73809 120 GLN F O 1
ATOM 7933 N N . VAL F 6 126 ? -67.43800 76.41500 35.61200 1.000 56.56559 121 VAL F N 1
ATOM 7934 C CA . VAL F 6 126 ? -67.09900 77.25800 34.47100 1.000 55.47506 121 VAL F CA 1
ATOM 7935 C C . VAL F 6 126 ? -67.88400 78.55700 34.60100 1.000 59.42983 121 VAL F C 1
ATOM 7936 O O . VAL F 6 126 ? -69.12200 78.54200 34.60200 1.000 57.06891 121 VAL F O 1
ATOM 7940 N N . THR F 6 127 ? -67.17100 79.67600 34.71400 1.000 55.04891 122 THR F N 1
ATOM 7941 C CA . THR F 6 127 ? -67.78500 80.99400 34.78300 1.000 57.11907 122 THR F CA 1
ATOM 7942 C C . THR F 6 127 ? -67.28200 81.84600 33.62800 1.000 65.46183 122 THR F C 1
ATOM 7943 O O . THR F 6 127 ? -66.06700 81.96900 33.42200 1.000 60.17620 122 THR F O 1
ATOM 7947 N N . VAL F 6 128 ? -68.21700 82.42700 32.87900 1.000 59.70452 123 VAL F N 1
ATOM 7948 C CA . VAL F 6 128 ? -67.91100 83.29000 31.74700 1.000 65.44052 123 VAL F CA 1
ATOM 7949 C C . VAL F 6 128 ? -68.55300 84.63900 32.02900 1.000 61.89412 123 VAL F C 1
ATOM 7950 O O . VAL F 6 128 ? -69.78000 84.77400 31.94900 1.000 65.79093 123 VAL F O 1
ATOM 7954 N N . SER F 6 129 ? -67.73600 85.63800 32.35900 1.000 73.31422 124 SER F N 1
ATOM 7955 C CA . SER F 6 129 ? -68.26200 86.94200 32.73500 1.000 68.98773 124 SER F CA 1
ATOM 7956 C C . SER F 6 129 ? -67.26800 88.03700 32.38600 1.000 78.57227 124 SER F C 1
ATOM 7957 O O . SER F 6 129 ? -66.04900 87.83900 32.44100 1.000 74.98413 124 SER F O 1
ATOM 7960 N N . SER F 6 130 ? -67.80800 89.20200 32.03800 1.000 88.76270 125 SER F N 1
ATOM 7961 C CA . SER F 6 130 ? -67.00300 90.38300 31.74500 1.000 85.62772 125 SER F CA 1
ATOM 7962 C C . SER F 6 130 ? -66.44900 90.98500 33.03100 1.000 88.76905 125 SER F C 1
ATOM 7963 O O . SER F 6 130 ? -65.26300 91.29200 33.11800 1.000 96.39303 125 SER F O 1
#

Foldseek 3Di:
DQFQQNDDDALPDDAALPFWFFWAAPPQVPDDTFIWGNRHQQEIETLAAPLGPDVVQNAQDDDPPVPDALPFDFDRCQSVDSVNSRLFVLLVSQLLRLLCVFPLSVVLVVLQNLLFFFQCPDPDLQERHRDQNQWMWGAHPVGDTDTGGHAEYEYAHTNGRPPWAKDGDDDDPDPQLALQRAGRIYTHATSFKWFAADLDLVQQLDAPPDQRQFTDQVSLVVLLRSLSSSSRSRSLADDQVAWDADVVVGVVRDIDHLSNQLQAADPSNPVPDPVVVVVSLVSSLVSVQVSLVSLQSHDYYDDDPDDSVVSSVSVCVNQVWDQDPVRRTGHDPVSSVVVVCCSGHVSHSVNVCVRLVADDNPHPSGYTFFMWGFRQSDPVQAHSNHGQQDCVDPSVPPVLRRRCVNVVVGTDTDDTSD/DWAKEKDFADEDDQQDKTKIKIQIDDDQQLLKKKWKWWDAPPGDIGTAKIAHSNNPDMDGDPVAVPFWDWGADSVRSMIMIIGGSDDQVPFGWMKMWIGNDPPPIGIHDTDTHGD/DLVVQKAWDKDWADEAAAQAKTKIKTAIPRDPFFFQKKAKWWDFPPGDIGGAWMAGLVGDMDGDDPRPPAWDKDADRRGRMIMIIGGRDDQRVWTWMKMKTHHDDDPPDDHDDIDIHPTDTHGYHD/DDDDDQKAWAKDWADEDAAQAKIKIKIFIPRDQLQQWKKFKWWDDPPDDTGTAKIAHSVGDIDGDPVQPPFKDWGADNVRRMIMIIGGRDDQVVWTWMKMKTQGNVRPDIDIHPTDTHGYHD/DQDKAKAKDFADEAAAQAKIKMKIQMPDDQLLQFKKWKWWDAPPGFIATAKIAHSVFDIDGDPQCPPFWDWGDDRVRNMIMIIGGRDDQVVWGWMKMKTDGSDGDDDPVIDIHPTDTHGYHD/DDWAWDKDFADEAAAQDKTKIKIFTDPDFLLWKKKWKWWDAPPDDIFTAKIQFNVGDIDGDPVQPPFWDWDDDRVRSMIMIIGGRDDQVRWGWMKMFIATGDDADRPDGDCSRPDMHPTDGHGYHD

Sequence (1029 aa):
SMPFVNKQFNYKDPVNGVDIAYIKIPNAGQMQPVKAFKIHNKIWVIPERDTFTNPEEGDLNPPPEAKQVPVSYYDSTYLSTDNEKDNYLKGVTKLFERIYSTDLGRMLLTSIVRGIPFWGGSTIDTELKVIDTNCINVIQPDGSYRSEELNLVIIGPSADIIQFECKSFGHEVLNLTRNGYGSTQYIRFSPDFTFGFEESLEVDTNPLLGAGKFATDPAVTLAHELIHAGHRLYGIAINPNRVFKVNTYEMSGLEVSFEELRTFGGHDAKFIDSLQENEFRLYYYNKFKDIASTLNKAKSIVGTTASLQYMKNVFKEKYLLSEDTSGKFSVDKLKFDKLYKMLTEIYTEDNFVKFFKVLNRKTYLNFDKAVFKINIVPKVNYTIYDGFNLRNTNLAANFNGQNTEINNMNFTKLKNFTQVQLAESGGGLVQPGGSLRLSCAASGFTFNRYVIRWYRQAPGKERELVAGISRSGDSGRYVDSVKGRFTISRDNDKNMAYLQMSSLKPDDTAVYYCSALNLEDMEYWGQGTQVTVPLGSQVQLVETGGGLVQAGGSLRLSCTASGADFSFYAMGWYRQTPGNSRELVAVMNLNGVISYGDSARGRFDISRDGTKNIVFLQMNSLKPEDTGVYYCNGMRLYTRGSVRHPESWGQGIQVTVSSGPLGSQVQLVESGGGSVQPGGSLRLSCAAIGSVFTMYTTAWYRQTPGNLRELVASITDEHRTNYAASAEGRFTISRDNAKHTVDLQMTNLKPEDTAVYYCKLEHDLGYYDYWGQGTQVTVSSGSQVQLVESGGGLVQPGGSLRLSCAASGFTLGSRYMSWVRQAPGEGFEWVSSIEPSGTAWDGDSAKGRFTTSRDDAKNTLYLQMSNLQPEDTGVYYCATGYRTDTRIPGGSWGQGTQVTVSSSQLQLVESGGGTVQPGGTLRLSCAASGFTLDEYAIGWFRQAPGKEREGVSCISSSASISYADSVKGRFTISRDNAKNTVYLTMNSLKPEDTGVYYCARAFLACGPVAGWGTEYDYWGQGTQVTVSS

Radius of gyration: 32.81 Å; Cα contacts (8 Å, |Δi|>4): 2600; chains: 6; bounding box: 85×111×84 Å

Nearest PDB structures (foldseek):
  7l6v-assembly1_C  TM=1.008E+00  e=2.489E-25  Vicugna pacos
  7wn1-assembly1_C  TM=9.157E-01  e=5.295E-16  Vicugna pacos
  7m1h-assembly1_F  TM=9.055E-01  e=6.546E-16  Vicugna pacos
  7o06-assembly2_B  TM=9.127E-01  e=1.001E-15  Camelidae mixed library
  6fpv-assembly2_B  TM=9.071E-01  e=1.891E-15  Lama glama

Organism: Clostridium botulinum (strain Hall / ATCC 3502 / NCTC 13319 / Type A) (NCBI:txid441771)

CATH classification: 2.60.40.10